Protein AF-0000000066118613 (afdb_homodimer)

Nearest PDB structures (foldseek):
  3bcx-assembly1_A  TM=9.958E-01  e=2.492E-79  Yersinia pseudotuberculosis
  3bcx-assembly1_B  TM=9.980E-01  e=2.340E-78  Yersinia pseudotuberculosis
  3bb8-assembly1_B  TM=9.971E-01  e=2.949E-77  unclassified
  7b0m-assembly1_AAA-2  TM=9.456E-01  e=5.655E-35  uncultured bacterium
  5w70-assembly1_B  TM=7.829E-01  e=2.861E-27  Streptomyces ribosidificus

Foldseek 3Di:
DDPVVVLVVVLVVLQVVQCVPVPDDDDDFLPDFFAQFFFDDGSQLSSLLVVLVSVVPFFADDLLVLLQCLLCVLQVAHGKDKFQWLLVQLLLLLQLQQACVVPPLHQAAAAEEEEAQLAACSQCVSCLVRNHFYEHAAADPPQRFGPLVQRLVRDDPRYAAYTYENFQQFDDPLVSVLVSCVVNVHAYEYEDQNHAPKDFLRHRPQASGAKYKYGADGRHLHHLNGMMMMGGNDPVSSQSSVCQQCQQQNDPDDPPDACPVVCQQQDDDDPDDRGHGSRPDGRDNHDHTGGTSSSSSSSSSRSVCSVVFLVQLLVLQVLLVVLQPLVVVFKRWHDHDPRMDGSGSWTKIFTDPVLVDWQVVLQVLCVSSSFHKAQRHQLGNCPDPVNVPGHYHYDDDHVVSNSSSTGMITGHRGNVDDVVSSVSVSVSSCVVSVNPD/DDPVVVLVVVLVVLQVVQCVPVPDDDDDFLPDFFAQFFADDGSQLSSLLVVLVSVVPFFADDLLVLLQCLLCVLQVADGKDKFQWLLVQLLLLLQLQQACVVPPLHQAAAAEEEEAQLAACSQCVSCLVRNHFYEHAAADPPQRFGPLVQRLVRDDPRYAAYGYENFQQFRDPLVSVLVSCVVNVHFYEYEDQNHAPKDFLRHRPQASGAKYKYGADGRHLHHLNGMMMMGGNDPVSSQSSVCQQCQQQNDPDDPPDACPVVCQQQDDDDPDDRGHGSRPDGRDNHDHTGGTSSSSSSSSSRSVCSVVFLVQLLVLQVLLVVLQPLVVVFKRWHDHDPRMDGSGSWTKIFTDPVLPDWQVVLQVLCVSSSFHKAQRHQLGNCPDPVNVPGHYHYDDDRVVSNSSSTTMITGHRGNVDDVVSSVSVSVSSCVVSVNPD

Radius of gyration: 27.67 Å; Cα contacts (8 Å, |Δi|>4): 2053; chains: 2; bounding box: 68×100×60 Å

Solvent-accessible surface area (backbone atoms only — not comparable to full-atom values): 43229 Å² total; per-residue (Å²): 133,52,58,67,56,44,51,52,52,43,43,52,49,42,35,54,32,32,61,62,72,62,52,84,74,84,86,41,91,78,72,42,73,40,60,32,55,48,70,85,79,55,33,60,28,36,31,36,22,33,52,39,31,69,64,67,68,43,34,65,42,73,39,31,54,51,29,34,52,51,50,16,62,73,60,69,37,84,39,50,44,70,19,35,12,35,39,42,12,35,33,42,57,55,56,39,43,43,35,72,90,54,56,89,71,26,52,50,70,65,28,25,32,40,32,51,37,58,30,48,60,41,70,54,38,40,38,54,58,58,46,25,26,45,30,31,38,32,42,33,84,51,44,58,17,63,36,59,88,55,50,69,79,60,59,54,95,47,46,46,30,36,46,47,58,23,39,48,4,24,47,45,57,55,70,58,49,48,51,52,27,62,73,64,67,29,48,32,35,28,35,24,39,37,17,64,78,11,24,47,78,85,36,42,65,42,66,82,40,61,32,15,25,26,28,14,34,42,61,31,78,40,34,27,24,43,13,18,24,32,31,27,78,44,69,68,57,48,53,43,33,50,17,34,36,52,53,2,25,61,52,82,46,53,92,95,47,82,55,73,77,71,43,39,54,72,44,65,55,61,71,40,58,77,38,42,53,32,84,48,34,33,56,37,90,27,39,46,39,56,46,32,16,40,32,24,18,22,32,38,43,34,58,76,41,39,66,61,40,34,52,40,12,39,51,42,44,52,50,49,56,59,57,45,53,84,44,48,85,35,37,45,66,61,46,75,32,88,65,40,51,46,17,41,45,42,48,52,37,32,53,34,80,84,51,78,64,56,47,68,59,53,51,50,55,35,44,76,51,34,35,40,68,42,64,52,54,39,16,33,39,79,30,29,44,45,35,76,80,57,72,64,48,72,48,84,64,51,63,50,22,51,44,37,49,62,29,31,33,27,32,46,28,38,63,83,62,51,70,68,55,51,49,51,52,41,51,51,54,32,46,74,72,66,65,67,122,131,54,57,67,56,43,51,54,50,44,41,53,50,41,36,54,34,32,60,61,71,63,52,85,74,84,86,39,88,76,72,43,72,42,60,30,54,49,71,85,80,53,35,60,27,37,32,35,21,32,51,38,30,69,64,67,69,41,36,66,44,72,39,30,55,51,30,33,52,52,50,17,61,74,58,70,39,84,39,50,43,70,20,34,11,34,38,41,11,35,33,42,57,55,55,39,44,42,36,73,89,53,56,88,71,27,53,49,68,66,30,25,31,41,32,53,38,57,32,48,62,41,71,55,37,38,38,55,58,58,45,24,24,44,29,30,38,33,40,33,83,50,44,58,17,63,35,61,89,55,51,69,81,61,58,56,94,48,45,45,29,37,46,46,59,23,38,49,4,22,47,45,57,55,71,57,47,47,51,53,27,62,73,66,68,30,48,33,35,28,36,24,38,36,17,62,78,11,23,46,77,84,37,42,64,40,67,83,41,60,32,15,26,28,28,13,32,42,62,31,80,41,33,29,24,43,13,18,23,32,32,27,77,43,69,67,57,49,53,44,35,49,17,34,37,53,52,1,26,61,52,80,46,53,91,94,48,81,55,73,77,72,44,40,55,72,44,62,54,60,70,40,56,78,39,41,53,31,83,49,33,34,56,35,91,28,39,47,38,56,47,33,15,40,33,24,18,22,32,41,42,35,56,76,42,40,67,61,39,32,53,39,13,39,50,42,45,52,50,49,55,62,58,44,55,82,44,49,85,34,36,45,66,61,46,74,34,85,65,39,50,46,16,41,45,42,48,53,39,31,54,33,82,86,49,79,64,56,47,67,58,54,53,51,54,35,44,74,51,33,34,39,67,42,66,53,52,40,16,33,40,78,31,28,43,46,35,75,81,55,71,65,45,73,47,84,64,50,62,49,22,52,44,38,50,61,30,31,33,26,32,46,28,38,63,82,62,50,69,67,54,51,49,50,52,41,52,51,54,31,46,74,73,66,66,66,123

Sequence (874 aa):
MTANNLREQISQLVAQYANEALSPKPFVAGTSVVPPSGKVIGAKELQLMVEASLDGWLTTGRFNDAFEKKLGEFIGVPHVLTTTSGSSANLLALTALTSPKLGERALKPGDEVITVAAGFPTTVNPAIQNGLIPVFVDVDIPTYNIDASLIEAAVTEKSKAIMIAHTLGNAFNLSEVRRIADKYNLWLIEDCCDALGTTYEGQMVGTFGDIGTVSFYPAHHITMGEGGAVFTKSGELKKIIESFRDWGRDCYCAPGCDNTCGKRFGQQLGSLPQGYDHKYTYSHLGYNLKITDMQAACGLAQLERVEEFVEQRKANFSYLKQGLQSCTEFLELPEATEKSDPSWFGFPITLKETSGVNRVELVKFLDEAKIGTRLLFAGNLIRQPYFANVKYRVVGELTNTDRIMNQTFWIGIYPGLTTEHLDYVVSKFEEFFGLNFMTANNLREQISQLVAQYANEALSPKPFVAGTSVVPPSGKVIGAKELQLMVEASLDGWLTTGRFNDAFEKKLGEFIGVPHVLTTTSGSSANLLALTALTSPKLGERALKPGDEVITVAAGFPTTVNPAIQNGLIPVFVDVDIPTYNIDASLIEAAVTEKSKAIMIAHTLGNAFNLSEVRRIADKYNLWLIEDCCDALGTTYEGQMVGTFGDIGTVSFYPAHHITMGEGGAVFTKSGELKKIIESFRDWGRDCYCAPGCDNTCGKRFGQQLGSLPQGYDHKYTYSHLGYNLKITDMQAACGLAQLERVEEFVEQRKANFSYLKQGLQSCTEFLELPEATEKSDPSWFGFPITLKETSGVNRVELVKFLDEAKIGTRLLFAGNLIRQPYFANVKYRVVGELTNTDRIMNQTFWIGIYPGLTTEHLDYVVSKFEEFFGLNF

pLDDT: mean 95.15, std 8.54, range [52.12, 98.94]

InterPro domains:
  IPR000653 DegT/DnrJ/EryC1/StrS aminotransferase [PF01041] (42-429)
  IPR000653 DegT/DnrJ/EryC1/StrS aminotransferase [PIRSF000390] (18-434)
  IPR000653 DegT/DnrJ/EryC1/StrS aminotransferase [PTHR30244] (34-433)
  IPR000653 DegT/DnrJ/EryC1/StrS aminotransferase [cd00616] (45-430)
  IPR015421 Pyridoxal phosphate-dependent transferase, major domain [G3DSA:3.40.640.10] (2-305)
  IPR015422 Pyridoxal phosphate-dependent transferase, small domain [G3DSA:3.90.1150.10] (306-437)
  IPR015424 Pyridoxal phosphate-dependent transferase [SSF53383] (37-433)

Structure (mmCIF, N/CA/C/O backbone):
data_AF-0000000066118613-model_v1
#
loop_
_entity.id
_entity.type
_entity.pdbx_description
1 polymer 'Lipopolysaccharide biosynthesis protein RfbH'
#
loop_
_atom_site.group_PDB
_atom_site.id
_atom_site.type_symbol
_atom_site.label_atom_id
_atom_site.label_alt_id
_atom_site.label_comp_id
_atom_site.label_asym_id
_atom_site.label_entity_id
_atom_site.label_seq_id
_atom_site.pdbx_PDB_ins_code
_atom_site.Cartn_x
_atom_site.Cartn_y
_atom_site.Cartn_z
_atom_site.occupancy
_atom_site.B_iso_or_equiv
_atom_site.auth_seq_id
_atom_site.auth_comp_id
_atom_site.auth_asym_id
_atom_site.auth_atom_id
_atom_site.pdbx_PDB_model_num
ATOM 1 N N . MET A 1 1 ? 36.312 17.312 -1.727 1 73.75 1 MET A N 1
ATOM 2 C CA . MET A 1 1 ? 35.719 16.484 -2.781 1 73.75 1 MET A CA 1
ATOM 3 C C . MET A 1 1 ? 34.281 16.891 -3.039 1 73.75 1 MET A C 1
ATOM 5 O O . MET A 1 1 ? 33.531 17.219 -2.104 1 73.75 1 MET A O 1
ATOM 9 N N . THR A 1 2 ? 33.969 16.922 -4.348 1 85.06 2 THR A N 1
ATOM 10 C CA . THR A 1 2 ? 32.625 17.344 -4.711 1 85.06 2 THR A CA 1
ATOM 11 C C . THR A 1 2 ? 31.609 16.234 -4.449 1 85.06 2 THR A C 1
ATOM 13 O O . THR A 1 2 ? 31.984 15.07 -4.293 1 85.06 2 THR A O 1
ATOM 16 N N . ALA A 1 3 ? 30.422 16.578 -4.254 1 85.88 3 ALA A N 1
ATOM 17 C CA . ALA A 1 3 ? 29.328 15.625 -4.039 1 85.88 3 ALA A CA 1
ATOM 18 C C . ALA A 1 3 ? 29.312 14.555 -5.133 1 85.88 3 ALA A C 1
ATOM 20 O O . ALA A 1 3 ? 29.094 13.375 -4.855 1 85.88 3 ALA A O 1
ATOM 21 N N . ASN A 1 4 ? 29.609 14.922 -6.305 1 87.56 4 ASN A N 1
ATOM 22 C CA . ASN A 1 4 ? 29.594 13.984 -7.422 1 87.56 4 ASN A CA 1
ATOM 23 C C . ASN A 1 4 ? 30.734 12.977 -7.32 1 87.56 4 ASN A C 1
ATOM 25 O O . ASN A 1 4 ? 30.562 11.805 -7.652 1 87.56 4 ASN A O 1
ATOM 29 N N . ASN A 1 5 ? 31.859 13.484 -6.938 1 91.06 5 ASN A N 1
ATOM 30 C CA . ASN A 1 5 ? 33 12.594 -6.746 1 91.06 5 ASN A CA 1
ATOM 31 C C . ASN A 1 5 ? 32.75 11.578 -5.633 1 91.06 5 ASN A C 1
ATOM 33 O O . ASN A 1 5 ? 33.125 10.422 -5.742 1 91.06 5 ASN A O 1
ATOM 37 N N . LEU A 1 6 ? 32.125 12.062 -4.645 1 94.44 6 LEU A N 1
ATOM 38 C CA . LEU A 1 6 ? 31.812 11.18 -3.527 1 94.44 6 LEU A CA 1
ATOM 39 C C . LEU A 1 6 ? 30.828 10.102 -3.947 1 94.44 6 LEU A C 1
ATOM 41 O O . LEU A 1 6 ? 30.969 8.938 -3.572 1 94.44 6 LEU A O 1
ATOM 45 N N . ARG A 1 7 ? 29.828 10.445 -4.719 1 95.81 7 ARG A N 1
ATOM 46 C CA . ARG A 1 7 ? 28.859 9.484 -5.219 1 95.81 7 ARG A CA 1
ATOM 47 C C . ARG A 1 7 ? 29.547 8.383 -6.023 1 95.81 7 ARG A C 1
ATOM 49 O O . ARG A 1 7 ? 29.188 7.207 -5.898 1 95.81 7 ARG A O 1
ATOM 56 N N . GLU A 1 8 ? 30.438 8.766 -6.84 1 96.25 8 GLU A N 1
ATOM 57 C CA . GLU A 1 8 ? 31.156 7.801 -7.672 1 96.25 8 GLU A CA 1
ATOM 58 C C . GLU A 1 8 ? 32 6.852 -6.824 1 96.25 8 GLU A C 1
ATOM 60 O O . GLU A 1 8 ? 32.062 5.652 -7.098 1 96.25 8 GLU A O 1
ATOM 65 N N . GLN A 1 9 ? 32.656 7.414 -5.848 1 96.94 9 GLN A N 1
ATOM 66 C CA . GLN A 1 9 ? 33.469 6.598 -4.949 1 96.94 9 GLN A CA 1
ATOM 67 C C . GLN A 1 9 ? 32.594 5.609 -4.176 1 96.94 9 GLN A C 1
ATOM 69 O O . GLN A 1 9 ? 32.969 4.445 -4.016 1 96.94 9 GLN A O 1
ATOM 74 N N . ILE A 1 10 ? 31.5 6.094 -3.697 1 98.06 10 ILE A N 1
ATOM 75 C CA . ILE A 1 10 ? 30.578 5.238 -2.967 1 98.06 10 ILE A CA 1
ATOM 76 C C . ILE A 1 10 ? 30.094 4.109 -3.873 1 98.06 10 ILE A C 1
ATOM 78 O O . ILE A 1 10 ? 30.094 2.941 -3.471 1 98.06 10 ILE A O 1
ATOM 82 N N . SER A 1 11 ? 29.719 4.461 -5.039 1 98.25 11 SER A N 1
ATOM 83 C CA . SER A 1 11 ? 29.234 3.469 -5.988 1 98.25 11 SER A CA 1
ATOM 84 C C . SER A 1 11 ? 30.266 2.381 -6.242 1 98.25 11 SER A C 1
ATOM 86 O O . SER A 1 11 ? 29.922 1.199 -6.328 1 98.25 11 SER A O 1
ATOM 88 N N . GLN A 1 12 ? 31.516 2.75 -6.387 1 97.69 12 GLN A N 1
ATOM 89 C CA . GLN A 1 12 ? 32.594 1.791 -6.621 1 97.69 12 GLN A CA 1
ATOM 90 C C . GLN A 1 12 ? 32.781 0.864 -5.426 1 97.69 12 GLN A C 1
ATOM 92 O O . GLN A 1 12 ? 32.969 -0.341 -5.59 1 97.69 12 GLN A O 1
ATOM 97 N N . LEU A 1 13 ? 32.75 1.434 -4.273 1 98 13 LEU A N 1
ATOM 98 C CA . LEU A 1 13 ? 32.875 0.632 -3.062 1 98 13 LEU A CA 1
ATOM 99 C C . LEU A 1 13 ? 31.703 -0.314 -2.9 1 98 13 LEU A C 1
ATOM 101 O O . LEU A 1 13 ? 31.859 -1.436 -2.41 1 98 13 LEU A O 1
ATOM 105 N N . VAL A 1 14 ? 30.516 0.127 -3.26 1 98.44 14 VAL A N 1
ATOM 106 C CA . VAL A 1 14 ? 29.328 -0.708 -3.201 1 98.44 14 VAL A CA 1
ATOM 107 C C . VAL A 1 14 ? 29.5 -1.915 -4.121 1 98.44 14 VAL A C 1
ATOM 109 O O . VAL A 1 14 ? 29.125 -3.035 -3.76 1 98.44 14 VAL A O 1
ATOM 112 N N . ALA A 1 15 ? 29.969 -1.668 -5.316 1 97.88 15 ALA A N 1
ATOM 113 C CA . ALA A 1 15 ? 30.219 -2.768 -6.246 1 97.88 15 ALA A CA 1
ATOM 114 C C . ALA A 1 15 ? 31.172 -3.785 -5.652 1 97.88 15 ALA A C 1
ATOM 116 O O . ALA A 1 15 ? 30.969 -4.996 -5.781 1 97.88 15 ALA A O 1
ATOM 117 N N . GLN A 1 16 ? 32.25 -3.307 -5.055 1 97.12 16 GLN A N 1
ATOM 118 C CA . GLN A 1 16 ? 33.219 -4.188 -4.406 1 97.12 16 GLN A CA 1
ATOM 119 C C . GLN A 1 16 ? 32.562 -4.988 -3.285 1 97.12 16 GLN A C 1
ATOM 121 O O . GLN A 1 16 ? 32.781 -6.195 -3.16 1 97.12 16 GLN A O 1
ATOM 126 N N . TYR A 1 17 ? 31.797 -4.297 -2.525 1 97.44 17 TYR A N 1
ATOM 127 C CA . TYR A 1 17 ? 31.094 -4.953 -1.436 1 97.44 17 TYR A CA 1
ATOM 128 C C . TYR A 1 17 ? 30.172 -6.051 -1.966 1 97.44 17 TYR A C 1
ATOM 130 O O . TYR A 1 17 ? 30.172 -7.168 -1.446 1 97.44 17 TYR A O 1
ATOM 138 N N . ALA A 1 18 ? 29.375 -5.719 -2.953 1 96.69 18 ALA A N 1
ATOM 139 C CA . ALA A 1 18 ? 28.422 -6.66 -3.525 1 96.69 18 ALA A CA 1
ATOM 140 C C . ALA A 1 18 ? 29.125 -7.91 -4.047 1 96.69 18 ALA A C 1
ATOM 142 O O . ALA A 1 18 ? 28.641 -9.031 -3.838 1 96.69 18 ALA A O 1
ATOM 143 N N . ASN A 1 19 ? 30.188 -7.73 -4.742 1 94.31 19 ASN A N 1
ATOM 144 C CA . ASN A 1 19 ? 30.922 -8.844 -5.324 1 94.31 19 ASN A CA 1
ATOM 145 C C . ASN A 1 19 ? 31.453 -9.781 -4.246 1 94.31 19 ASN A C 1
ATOM 147 O O . ASN A 1 19 ? 31.578 -10.992 -4.465 1 94.31 19 ASN A O 1
ATOM 151 N N . GLU A 1 20 ? 31.719 -9.219 -3.107 1 92.25 20 GLU A N 1
ATOM 152 C CA . GLU A 1 20 ? 32.188 -10.023 -1.986 1 92.25 20 GLU A CA 1
ATOM 153 C C . GLU A 1 20 ? 31.047 -10.672 -1.23 1 92.25 20 GLU A C 1
ATOM 155 O O . GLU A 1 20 ? 31.031 -11.883 -1.015 1 92.25 20 GLU A O 1
ATOM 160 N N . ALA A 1 21 ? 30.078 -9.891 -0.923 1 92 21 ALA A N 1
ATOM 161 C CA . ALA A 1 21 ? 29 -10.305 -0.031 1 92 21 ALA A CA 1
ATOM 162 C C . ALA A 1 21 ? 28.031 -11.234 -0.748 1 92 21 ALA A C 1
ATOM 164 O O . ALA A 1 21 ? 27.422 -12.109 -0.125 1 92 21 ALA A O 1
ATOM 165 N N . LEU A 1 22 ? 27.859 -11.109 -2.07 1 90.75 22 LEU A N 1
ATOM 166 C CA . LEU A 1 22 ? 26.828 -11.844 -2.803 1 90.75 22 LEU A CA 1
ATOM 167 C C . LEU A 1 22 ? 27.438 -12.938 -3.666 1 90.75 22 LEU A C 1
ATOM 169 O O . LEU A 1 22 ? 26.781 -13.469 -4.559 1 90.75 22 LEU A O 1
ATOM 173 N N . SER A 1 23 ? 28.625 -13.227 -3.406 1 87.94 23 SER A N 1
ATOM 174 C CA . SER A 1 23 ? 29.266 -14.305 -4.141 1 87.94 23 SER A CA 1
ATOM 175 C C . SER A 1 23 ? 28.531 -15.625 -3.938 1 87.94 23 SER A C 1
ATOM 177 O O . SER A 1 23 ? 28.203 -15.984 -2.809 1 87.94 23 SER A O 1
ATOM 179 N N . PRO A 1 24 ? 28.234 -16.359 -5.059 1 85.5 24 PRO A N 1
ATOM 180 C CA . PRO A 1 24 ? 27.5 -17.609 -4.934 1 85.5 24 PRO A CA 1
ATOM 181 C C . PRO A 1 24 ? 28.281 -18.672 -4.145 1 85.5 24 PRO A C 1
ATOM 183 O O . PRO A 1 24 ? 29.5 -18.75 -4.254 1 85.5 24 PRO A O 1
ATOM 186 N N . LYS A 1 25 ? 27.609 -19.484 -3.379 1 85.69 25 LYS A N 1
ATOM 187 C CA . LYS A 1 25 ? 28.156 -20.656 -2.676 1 85.69 25 LYS A CA 1
ATOM 188 C C . LYS A 1 25 ? 27.891 -21.938 -3.457 1 85.69 25 LYS A C 1
ATOM 190 O O . LYS A 1 25 ? 26.828 -22.094 -4.066 1 85.69 25 LYS A O 1
ATOM 195 N N . PRO A 1 26 ? 28.797 -22.797 -3.367 1 92 26 PRO A N 1
ATOM 196 C CA . PRO A 1 26 ? 28.594 -24.047 -4.09 1 92 26 PRO A CA 1
ATOM 197 C C . PRO A 1 26 ? 27.438 -24.875 -3.52 1 92 26 PRO A C 1
ATOM 199 O O . PRO A 1 26 ? 27.25 -24.906 -2.301 1 92 26 PRO A O 1
ATOM 202 N N . PHE A 1 27 ? 26.781 -25.609 -4.469 1 96.19 27 PHE A N 1
ATOM 203 C CA . PHE A 1 27 ? 25.672 -26.469 -4.062 1 96.19 27 PHE A CA 1
ATOM 204 C C . PHE A 1 27 ? 26.203 -27.797 -3.531 1 96.19 27 PHE A C 1
ATOM 206 O O . PHE A 1 27 ? 27.062 -28.422 -4.156 1 96.19 27 PHE A O 1
ATOM 213 N N . VAL A 1 28 ? 25.75 -28.172 -2.312 1 96.12 28 VAL A N 1
ATOM 214 C CA . VAL A 1 28 ? 26.078 -29.469 -1.722 1 96.12 28 VAL A CA 1
ATOM 215 C C . VAL A 1 28 ? 24.781 -30.25 -1.483 1 96.12 28 VAL A C 1
ATOM 217 O O . VAL A 1 28 ? 23.984 -29.891 -0.617 1 96.12 28 VAL A O 1
ATOM 220 N N . ALA A 1 29 ? 24.703 -31.359 -2.217 1 94 29 ALA A N 1
ATOM 221 C CA . ALA A 1 29 ? 23.5 -32.188 -2.139 1 94 29 ALA A CA 1
ATOM 222 C C . ALA A 1 29 ? 23.234 -32.625 -0.706 1 94 29 ALA A C 1
ATOM 224 O O . ALA A 1 29 ? 24.156 -33.062 -0.005 1 94 29 ALA A O 1
ATOM 225 N N . GLY A 1 30 ? 22.031 -32.469 -0.271 1 92.25 30 GLY A N 1
ATOM 226 C CA . GLY A 1 30 ? 21.625 -32.906 1.054 1 92.25 30 GLY A CA 1
ATOM 227 C C . GLY A 1 30 ? 21.906 -31.891 2.137 1 92.25 30 GLY A C 1
ATOM 228 O O . GLY A 1 30 ? 21.359 -31.984 3.24 1 92.25 30 GLY A O 1
ATOM 229 N N . THR A 1 31 ? 22.719 -30.938 1.833 1 93.62 31 THR A N 1
ATOM 230 C CA . THR A 1 31 ? 23.062 -29.906 2.814 1 93.62 31 THR A CA 1
ATOM 231 C C . THR A 1 31 ? 22.547 -28.547 2.379 1 93.62 31 THR A C 1
ATOM 233 O O . THR A 1 31 ? 21.969 -27.812 3.178 1 93.62 31 THR A O 1
ATOM 236 N N . SER A 1 32 ? 22.75 -28.266 1.171 1 96 32 SER A N 1
ATOM 237 C CA . SER A 1 32 ? 22.281 -27 0.631 1 96 32 SER A CA 1
ATOM 238 C C . SER A 1 32 ? 20.766 -27.031 0.402 1 96 32 SER A C 1
ATOM 240 O O . SER A 1 32 ? 20.219 -28.062 0.011 1 96 32 SER A O 1
ATOM 242 N N . VAL A 1 33 ? 20.188 -25.938 0.647 1 95.56 33 VAL A N 1
ATOM 243 C CA . VAL A 1 33 ? 18.75 -25.812 0.406 1 95.56 33 VAL A CA 1
ATOM 244 C C . VAL A 1 33 ? 18.5 -25.547 -1.077 1 95.56 33 VAL A C 1
ATOM 246 O O . VAL A 1 33 ? 19.25 -24.828 -1.729 1 95.56 33 VAL A O 1
ATOM 249 N N . VAL A 1 34 ? 17.469 -26.172 -1.648 1 97.81 34 VAL A N 1
ATOM 250 C CA . VAL A 1 34 ? 16.938 -25.859 -2.967 1 97.81 34 VAL A CA 1
ATOM 251 C C . VAL A 1 34 ? 15.625 -25.078 -2.814 1 97.81 34 VAL A C 1
ATOM 253 O O . VAL A 1 34 ? 14.547 -25.672 -2.736 1 97.81 34 VAL A O 1
ATOM 256 N N . PRO A 1 35 ? 15.711 -23.75 -2.859 1 96.44 35 PRO A N 1
ATOM 257 C CA . PRO A 1 35 ? 14.508 -22.953 -2.613 1 96.44 35 PRO A CA 1
ATOM 258 C C . PRO A 1 35 ? 13.508 -23.031 -3.764 1 96.44 35 PRO A C 1
ATOM 260 O O . PRO A 1 35 ? 13.906 -23.047 -4.93 1 96.44 35 PRO A O 1
ATOM 263 N N . PRO A 1 36 ? 12.234 -22.984 -3.455 1 96.44 36 PRO A N 1
ATOM 264 C CA . PRO A 1 36 ? 11.227 -22.969 -4.516 1 96.44 36 PRO A CA 1
ATOM 265 C C . PRO A 1 36 ? 11.203 -21.656 -5.285 1 96.44 36 PRO A C 1
ATOM 267 O O . PRO A 1 36 ? 10.719 -21.609 -6.422 1 96.44 36 PRO A O 1
ATOM 270 N N . SER A 1 37 ? 11.586 -20.578 -4.629 1 96.19 37 SER A N 1
ATOM 271 C CA . SER A 1 37 ? 11.664 -19.25 -5.203 1 96.19 37 SER A CA 1
ATOM 272 C C . SER A 1 37 ? 12.75 -18.422 -4.531 1 96.19 37 SER A C 1
ATOM 274 O O . SER A 1 37 ? 13.297 -18.812 -3.502 1 96.19 37 SER A O 1
ATOM 276 N N . GLY A 1 38 ? 13.023 -17.297 -5.141 1 94.75 38 GLY A N 1
ATOM 277 C CA . GLY A 1 38 ? 14.039 -16.422 -4.582 1 94.75 38 GLY A CA 1
ATOM 278 C C . GLY A 1 38 ? 14.383 -15.25 -5.492 1 94.75 38 GLY A C 1
ATOM 279 O O . GLY A 1 38 ? 13.906 -15.188 -6.629 1 94.75 38 GLY A O 1
ATOM 280 N N . LYS A 1 39 ? 15.164 -14.367 -4.922 1 94.62 39 LYS A N 1
ATOM 281 C CA . LYS A 1 39 ? 15.602 -13.211 -5.695 1 94.62 39 LYS A CA 1
ATOM 282 C C . LYS A 1 39 ? 17.062 -13.359 -6.133 1 94.62 39 LYS A C 1
ATOM 284 O O . LYS A 1 39 ? 17.875 -13.969 -5.426 1 94.62 39 LYS A O 1
ATOM 289 N N . VAL A 1 40 ? 17.375 -12.883 -7.242 1 96.38 40 VAL A N 1
ATOM 290 C CA . VAL A 1 40 ? 18.734 -12.797 -7.766 1 96.38 40 VAL A CA 1
ATOM 291 C C . VAL A 1 40 ? 19.156 -11.328 -7.891 1 96.38 40 VAL A C 1
ATOM 293 O O . VAL A 1 40 ? 18.688 -10.625 -8.789 1 96.38 40 VAL A O 1
ATOM 296 N N . ILE A 1 41 ? 19.984 -10.859 -7.016 1 96.81 41 ILE A N 1
ATOM 297 C CA . ILE A 1 41 ? 20.438 -9.477 -7.039 1 96.81 41 ILE A CA 1
ATOM 298 C C . ILE A 1 41 ? 21.969 -9.438 -7.074 1 96.81 41 ILE A C 1
ATOM 300 O O . ILE A 1 41 ? 22.625 -10.422 -6.719 1 96.81 41 ILE A O 1
ATOM 304 N N . GLY A 1 42 ? 22.547 -8.359 -7.566 1 96.62 42 GLY A N 1
ATOM 305 C CA . GLY A 1 42 ? 23.984 -8.164 -7.656 1 96.62 42 GLY A CA 1
ATOM 306 C C . GLY A 1 42 ? 24.406 -6.73 -7.402 1 96.62 42 GLY A C 1
ATOM 307 O O . GLY A 1 42 ? 23.734 -6 -6.668 1 96.62 42 GLY A O 1
ATOM 308 N N . ALA A 1 43 ? 25.516 -6.414 -7.938 1 97.81 43 ALA A N 1
ATOM 309 C CA . ALA A 1 43 ? 26.141 -5.113 -7.688 1 97.81 43 ALA A CA 1
ATOM 310 C C . ALA A 1 43 ? 25.25 -3.977 -8.188 1 97.81 43 ALA A C 1
ATOM 312 O O . ALA A 1 43 ? 25.094 -2.957 -7.512 1 97.81 43 ALA A O 1
ATOM 313 N N . LYS A 1 44 ? 24.688 -4.137 -9.305 1 98.31 44 LYS A N 1
ATOM 314 C CA . LYS A 1 44 ? 23.938 -3.055 -9.93 1 98.31 44 LYS A CA 1
ATOM 315 C C . LYS A 1 44 ? 22.719 -2.68 -9.086 1 98.31 44 LYS A C 1
ATOM 317 O O . LYS A 1 44 ? 22.406 -1.498 -8.93 1 98.31 44 LYS A O 1
ATOM 322 N N . GLU A 1 45 ? 21.938 -3.67 -8.617 1 98.56 45 GLU A N 1
ATOM 323 C CA . GLU A 1 45 ? 20.797 -3.379 -7.742 1 98.56 45 GLU A CA 1
ATOM 324 C C . GLU A 1 45 ? 21.234 -2.582 -6.516 1 98.56 45 GLU A C 1
ATOM 326 O O . GLU A 1 45 ? 20.625 -1.577 -6.168 1 98.56 45 GLU A O 1
ATOM 331 N N . LEU A 1 46 ? 22.297 -3.047 -5.855 1 98.62 46 LEU A N 1
ATOM 332 C CA . LEU A 1 46 ? 22.766 -2.354 -4.664 1 98.62 46 LEU A CA 1
ATOM 333 C C . LEU A 1 46 ? 23.219 -0.937 -5.004 1 98.62 46 LEU A C 1
ATOM 335 O O . LEU A 1 46 ? 22.938 0.007 -4.266 1 98.62 46 LEU A O 1
ATOM 339 N N . GLN A 1 47 ? 23.922 -0.79 -6.102 1 98.75 47 GLN A N 1
ATOM 340 C CA . GLN A 1 47 ? 24.406 0.523 -6.52 1 98.75 47 GLN A CA 1
ATOM 341 C C . GLN A 1 47 ? 23.25 1.489 -6.746 1 98.75 47 GLN A C 1
ATOM 343 O O . GLN A 1 47 ? 23.281 2.629 -6.277 1 98.75 47 GLN A O 1
ATOM 348 N N . LEU A 1 48 ? 22.234 1.066 -7.457 1 98.75 48 LEU A N 1
ATOM 349 C CA . LEU A 1 48 ? 21.125 1.96 -7.773 1 98.75 48 LEU A CA 1
ATOM 350 C C . LEU A 1 48 ? 20.312 2.281 -6.523 1 98.75 48 LEU A C 1
ATOM 352 O O . LEU A 1 48 ? 19.828 3.404 -6.363 1 98.75 48 LEU A O 1
ATOM 356 N N . MET A 1 49 ? 20.125 1.293 -5.66 1 98.75 49 MET A N 1
ATOM 357 C CA . MET A 1 49 ? 19.422 1.564 -4.406 1 98.75 49 MET A CA 1
ATOM 358 C C . MET A 1 49 ? 20.188 2.576 -3.562 1 98.75 49 MET A C 1
ATOM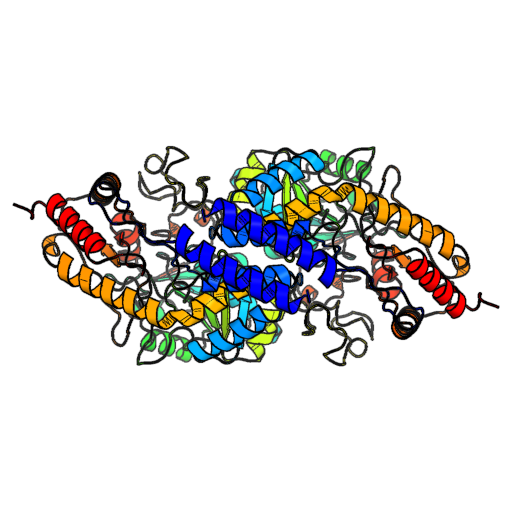 360 O O . MET A 1 49 ? 19.594 3.475 -2.969 1 98.75 49 MET A O 1
ATOM 364 N N . VAL A 1 50 ? 21.484 2.395 -3.49 1 98.75 50 VAL A N 1
ATOM 365 C CA . VAL A 1 50 ? 22.328 3.33 -2.744 1 98.75 50 VAL A CA 1
ATOM 366 C C . VAL A 1 50 ? 22.25 4.715 -3.383 1 98.75 50 VAL A C 1
ATOM 368 O O . VAL A 1 50 ? 22.141 5.723 -2.682 1 98.75 50 VAL A O 1
ATOM 371 N N . GLU A 1 51 ? 22.328 4.762 -4.66 1 98.56 51 GLU A N 1
ATOM 372 C CA . GLU A 1 51 ? 22.219 6.035 -5.367 1 98.56 51 GLU A CA 1
ATOM 373 C C . GLU A 1 51 ? 20.891 6.727 -5.039 1 98.56 51 GLU A C 1
ATOM 375 O O . GLU A 1 51 ? 20.859 7.938 -4.801 1 98.56 51 GLU A O 1
ATOM 380 N N . ALA A 1 52 ? 19.812 5.984 -5.09 1 98.5 52 ALA A N 1
ATOM 381 C CA . ALA A 1 52 ? 18.5 6.539 -4.746 1 98.5 52 ALA A CA 1
ATOM 382 C C . ALA A 1 52 ? 18.484 7.043 -3.305 1 98.5 52 ALA A C 1
ATOM 384 O O . ALA A 1 52 ? 17.859 8.062 -3.008 1 98.5 52 ALA A O 1
ATOM 385 N N . SER A 1 53 ? 19.125 6.273 -2.402 1 98.31 53 SER A N 1
ATOM 386 C CA . SER A 1 53 ? 19.219 6.691 -1.007 1 98.31 53 SER A CA 1
ATOM 387 C C . SER A 1 53 ? 19.953 8.031 -0.881 1 98.31 53 SER A C 1
ATOM 389 O O . SER A 1 53 ? 19.531 8.898 -0.118 1 98.31 53 SER A O 1
ATOM 391 N N . LEU A 1 54 ? 21 8.195 -1.622 1 98.25 54 LEU A N 1
ATOM 392 C CA . LEU A 1 54 ? 21.812 9.398 -1.562 1 98.25 54 LEU A CA 1
ATOM 393 C C . LEU A 1 54 ? 21.031 10.602 -2.09 1 98.25 54 LEU A C 1
ATOM 395 O O . LEU A 1 54 ? 21.281 11.734 -1.671 1 98.25 54 LEU A O 1
ATOM 399 N N . ASP A 1 55 ? 20.047 10.367 -2.973 1 96.94 55 ASP A N 1
ATOM 400 C CA . ASP A 1 55 ? 19.203 11.453 -3.459 1 96.94 55 ASP A CA 1
ATOM 401 C C . ASP A 1 55 ? 18.453 12.109 -2.311 1 96.94 55 ASP A C 1
ATOM 403 O O . ASP A 1 55 ? 18.109 13.289 -2.385 1 96.94 55 ASP A O 1
ATOM 407 N N . GLY A 1 56 ? 18.094 11.359 -1.306 1 95.56 56 GLY A N 1
ATOM 408 C CA . GLY A 1 56 ? 17.25 11.859 -0.226 1 95.56 56 GLY A CA 1
ATOM 409 C C . GLY A 1 56 ? 15.867 12.273 -0.687 1 95.56 56 GLY A C 1
ATOM 410 O O . GLY A 1 56 ? 15.172 13.023 0.008 1 95.56 56 GLY A O 1
ATOM 411 N N . TRP A 1 57 ? 15.383 12.023 -1.791 1 92.31 57 TRP A N 1
ATOM 412 C CA . TRP A 1 57 ? 14.094 12.375 -2.381 1 92.31 57 TRP A CA 1
ATOM 413 C C . TRP A 1 57 ? 12.969 11.523 -1.795 1 92.31 57 TRP A C 1
ATOM 415 O O . TRP A 1 57 ? 11.883 12.031 -1.511 1 92.31 57 TRP A O 1
ATOM 425 N N . LEU A 1 58 ? 13.094 10.273 -1.462 1 93.19 58 LEU A N 1
ATOM 426 C CA . LEU A 1 58 ? 12.391 9.234 -0.719 1 93.19 58 LEU A CA 1
ATOM 427 C C . LEU A 1 58 ? 11.125 8.805 -1.457 1 93.19 58 LEU A C 1
ATOM 429 O O . LEU A 1 58 ? 10.836 7.605 -1.548 1 93.19 58 LEU A O 1
ATOM 433 N N . THR A 1 59 ? 10.188 9.789 -2.021 1 96.12 59 THR A N 1
ATOM 434 C CA . THR A 1 59 ? 9.016 9.398 -2.803 1 96.12 59 THR A CA 1
ATOM 435 C C . THR A 1 59 ? 9.406 9.094 -4.246 1 96.12 59 THR A C 1
ATOM 437 O O . THR A 1 59 ? 10.594 9.086 -4.586 1 96.12 59 THR A O 1
ATOM 440 N N . THR A 1 60 ? 8.469 8.773 -5.09 1 96.94 60 THR A N 1
ATOM 441 C CA . THR A 1 60 ? 8.812 8.445 -6.473 1 96.94 60 THR A CA 1
ATOM 442 C C . THR A 1 60 ? 9.523 9.617 -7.145 1 96.94 60 THR A C 1
ATOM 444 O O . THR A 1 60 ? 9.172 10.781 -6.926 1 96.94 60 THR A O 1
ATOM 447 N N . GLY A 1 61 ? 10.516 9.344 -7.852 1 97.38 61 GLY A N 1
ATOM 448 C CA . GLY A 1 61 ? 11.344 10.32 -8.539 1 97.38 61 GLY A CA 1
ATOM 449 C C . GLY A 1 61 ? 11.914 9.805 -9.844 1 97.38 61 GLY A C 1
ATOM 450 O O . GLY A 1 61 ? 11.195 9.219 -10.656 1 97.38 61 GLY A O 1
ATOM 451 N N . ARG A 1 62 ? 13.148 10.109 -10.07 1 97.94 62 ARG A N 1
ATOM 452 C CA . ARG A 1 62 ? 13.766 9.836 -11.367 1 97.94 62 ARG A CA 1
ATOM 453 C C . ARG A 1 62 ? 13.836 8.336 -11.633 1 97.94 62 ARG A C 1
ATOM 455 O O . ARG A 1 62 ? 13.711 7.902 -12.781 1 97.94 62 ARG A O 1
ATOM 462 N N . PHE A 1 63 ? 14.094 7.516 -10.633 1 98.75 63 PHE A N 1
ATOM 463 C CA . PHE A 1 63 ? 14.188 6.074 -10.844 1 98.75 63 PHE A CA 1
ATOM 464 C C . PHE A 1 63 ? 12.82 5.492 -11.18 1 98.75 63 PHE A C 1
ATOM 466 O O . PHE A 1 63 ? 12.711 4.609 -12.039 1 98.75 63 PHE A O 1
ATOM 473 N N . ASN A 1 64 ? 11.781 5.965 -10.492 1 98.75 64 ASN A N 1
ATOM 474 C CA . ASN A 1 64 ? 10.438 5.504 -10.812 1 98.75 64 ASN A CA 1
ATOM 475 C C . ASN A 1 64 ? 10.039 5.871 -12.234 1 98.75 64 ASN A C 1
ATOM 477 O O . ASN A 1 64 ? 9.453 5.059 -12.953 1 98.75 64 ASN A O 1
ATOM 481 N N . ASP A 1 65 ? 10.344 7.105 -12.57 1 98.38 65 ASP A N 1
ATOM 482 C CA . ASP A 1 65 ? 10.039 7.547 -13.93 1 98.38 65 ASP A CA 1
ATOM 483 C C . ASP A 1 65 ? 10.727 6.652 -14.961 1 98.38 65 ASP A C 1
ATOM 485 O O . ASP A 1 65 ? 10.102 6.23 -15.938 1 98.38 65 ASP A O 1
ATOM 489 N N . ALA A 1 66 ? 11.969 6.387 -14.75 1 98.88 66 ALA A N 1
ATOM 490 C CA . ALA A 1 66 ? 12.734 5.539 -15.656 1 98.88 66 ALA A CA 1
ATOM 491 C C . ALA A 1 66 ? 12.188 4.117 -15.672 1 98.88 66 ALA A C 1
ATOM 493 O O . ALA A 1 66 ? 12.086 3.494 -16.734 1 98.88 66 ALA A O 1
ATOM 494 N N . PHE A 1 67 ? 11.867 3.605 -14.547 1 98.88 67 PHE A N 1
ATOM 495 C CA . PHE A 1 67 ? 11.367 2.24 -14.445 1 98.88 67 PHE A CA 1
ATOM 496 C C . PHE A 1 67 ? 10.039 2.096 -15.195 1 98.88 67 PHE A C 1
ATOM 498 O O . PHE A 1 67 ? 9.859 1.154 -15.969 1 98.88 67 PHE A O 1
ATOM 505 N N . GLU A 1 68 ? 9.047 2.998 -14.906 1 98.88 68 GLU A N 1
ATOM 506 C CA . GLU A 1 68 ? 7.754 2.939 -15.578 1 98.88 68 GLU A CA 1
ATOM 507 C C . GLU A 1 68 ? 7.914 2.975 -17.094 1 98.88 68 GLU A C 1
ATOM 509 O O . GLU A 1 68 ? 7.281 2.199 -17.812 1 98.88 68 GLU A O 1
ATOM 514 N N . LYS A 1 69 ? 8.766 3.822 -17.516 1 98.81 69 LYS A N 1
ATOM 515 C CA . LYS A 1 69 ? 9 3.941 -18.953 1 98.81 69 LYS A CA 1
ATOM 516 C C . LYS A 1 69 ? 9.57 2.646 -19.516 1 98.81 69 LYS A C 1
ATOM 518 O O . LYS A 1 69 ? 9.047 2.115 -20.5 1 98.81 69 LYS A O 1
ATOM 523 N N . LYS A 1 70 ? 10.609 2.113 -18.953 1 98.88 70 LYS A N 1
ATOM 524 C CA . LYS A 1 70 ? 11.289 0.932 -19.469 1 98.88 70 LYS A CA 1
ATOM 525 C C . LYS A 1 70 ? 10.406 -0.306 -19.359 1 98.88 70 LYS A C 1
ATOM 527 O O . LYS A 1 70 ? 10.445 -1.18 -20.234 1 98.88 70 LYS A O 1
ATOM 532 N N . LEU A 1 71 ? 9.672 -0.435 -18.297 1 98.94 71 LEU A N 1
ATOM 533 C CA . LEU A 1 71 ? 8.75 -1.555 -18.172 1 98.94 71 LEU A CA 1
ATOM 534 C C . LEU A 1 71 ? 7.695 -1.512 -19.266 1 98.94 71 LEU A C 1
ATOM 536 O O . LEU A 1 71 ? 7.344 -2.549 -19.844 1 98.94 71 LEU A O 1
ATOM 540 N N . GLY A 1 72 ? 7.129 -0.309 -19.469 1 98.88 72 GLY A N 1
ATOM 541 C CA . GLY A 1 72 ? 6.191 -0.151 -20.578 1 98.88 72 GLY A CA 1
ATOM 542 C C . GLY A 1 72 ? 6.766 -0.579 -21.906 1 98.88 72 GLY A C 1
ATOM 543 O O . GLY A 1 72 ? 6.09 -1.256 -22.688 1 98.88 72 GLY A O 1
ATOM 544 N N . GLU A 1 73 ? 8.008 -0.193 -22.172 1 98.75 73 GLU A N 1
ATOM 545 C CA . GLU A 1 73 ? 8.695 -0.586 -23.391 1 98.75 73 GLU A CA 1
ATOM 546 C C . GLU A 1 73 ? 8.859 -2.102 -23.484 1 98.75 73 GLU A C 1
ATOM 548 O O . GLU A 1 73 ? 8.641 -2.699 -24.531 1 98.75 73 GLU A O 1
ATOM 553 N N . PHE A 1 74 ? 9.227 -2.707 -22.453 1 98.75 74 PHE A N 1
ATOM 554 C CA . PHE A 1 74 ? 9.445 -4.148 -22.422 1 98.75 74 PHE A CA 1
ATOM 555 C C . PHE A 1 74 ? 8.141 -4.898 -22.688 1 98.75 74 PHE A C 1
ATOM 557 O O . PHE A 1 74 ? 8.125 -5.852 -23.469 1 98.75 74 PHE A O 1
ATOM 564 N N . ILE A 1 75 ? 7.055 -4.453 -22.031 1 98.75 75 ILE A N 1
ATOM 565 C CA . ILE A 1 75 ? 5.77 -5.141 -22.125 1 98.75 75 ILE A CA 1
ATOM 566 C C . ILE A 1 75 ? 5.098 -4.777 -23.453 1 98.75 75 ILE A C 1
ATOM 568 O O . ILE A 1 75 ? 4.395 -5.602 -24.047 1 98.75 75 ILE A O 1
ATOM 572 N N . GLY A 1 76 ? 5.297 -3.588 -23.891 1 98.31 76 GLY A N 1
ATOM 573 C CA . GLY A 1 76 ? 4.648 -3.088 -25.094 1 98.31 76 GLY A CA 1
ATOM 574 C C . GLY A 1 76 ? 3.365 -2.328 -24.812 1 98.31 76 GLY A C 1
ATOM 575 O O . GLY A 1 76 ? 2.373 -2.482 -25.516 1 98.31 76 GLY A O 1
ATOM 576 N N . VAL A 1 77 ? 3.34 -1.587 -23.75 1 98.38 77 VAL A N 1
ATOM 577 C CA . VAL A 1 77 ? 2.18 -0.782 -23.375 1 98.38 77 VAL A CA 1
ATOM 578 C C . VAL A 1 77 ? 2.617 0.655 -23.109 1 98.38 77 VAL A C 1
ATOM 580 O O . VAL A 1 77 ? 3.711 0.889 -22.594 1 98.38 77 VAL A O 1
ATOM 583 N N . PRO A 1 78 ? 1.792 1.626 -23.344 1 98.44 78 PRO A N 1
ATOM 584 C CA . PRO A 1 78 ? 2.188 3.029 -23.203 1 98.44 78 PRO A CA 1
ATOM 585 C C . PRO A 1 78 ? 2.102 3.523 -21.766 1 98.44 78 PRO A C 1
ATOM 587 O O . PRO A 1 78 ? 2.789 4.48 -21.391 1 98.44 78 PRO A O 1
ATOM 590 N N . HIS A 1 79 ? 1.214 2.945 -20.938 1 98.69 79 HIS A N 1
ATOM 591 C CA . HIS A 1 79 ? 0.974 3.502 -19.609 1 98.69 79 HIS A CA 1
ATOM 592 C C . HIS A 1 79 ? 1.254 2.473 -18.531 1 98.69 79 HIS A C 1
ATOM 594 O O . HIS A 1 79 ? 0.643 1.401 -18.5 1 98.69 79 HIS A O 1
ATOM 600 N N . VAL A 1 80 ? 2.148 2.764 -17.688 1 98.88 80 VAL A N 1
ATOM 601 C CA . VAL A 1 80 ? 2.498 1.941 -16.531 1 98.88 80 VAL A CA 1
ATOM 602 C C . VAL A 1 80 ? 2.48 2.795 -15.266 1 98.88 80 VAL A C 1
ATOM 604 O O . VAL A 1 80 ? 2.955 3.934 -15.273 1 98.88 80 VAL A O 1
ATOM 607 N N . LEU A 1 81 ? 1.856 2.334 -14.211 1 98.81 81 LEU A N 1
ATOM 608 C CA . LEU A 1 81 ? 1.874 2.955 -12.891 1 98.81 81 LEU A CA 1
ATOM 609 C C . LEU A 1 81 ? 2.363 1.97 -11.828 1 98.81 81 LEU A C 1
ATOM 611 O O . LEU A 1 81 ? 1.756 0.916 -11.633 1 98.81 81 LEU A O 1
ATOM 615 N N . THR A 1 82 ? 3.455 2.322 -11.156 1 98.88 82 THR A N 1
ATOM 616 C CA . THR A 1 82 ? 3.943 1.486 -10.07 1 98.88 82 THR A CA 1
ATOM 617 C C . THR A 1 82 ? 3.025 1.594 -8.852 1 98.88 82 THR A C 1
ATOM 619 O O . THR A 1 82 ? 2.295 2.574 -8.703 1 98.88 82 THR A O 1
ATOM 622 N N . THR A 1 83 ? 3.016 0.587 -8.047 1 98.88 83 THR A N 1
ATOM 623 C CA . THR A 1 83 ? 2.238 0.552 -6.816 1 98.88 83 THR A CA 1
ATOM 624 C C . THR A 1 83 ? 2.885 -0.381 -5.797 1 98.88 83 THR A C 1
ATOM 626 O O . THR A 1 83 ? 3.891 -1.028 -6.09 1 98.88 83 THR A O 1
ATOM 629 N N . THR A 1 84 ? 2.361 -0.488 -4.641 1 98.75 84 THR A N 1
ATOM 630 C CA . THR A 1 84 ? 3.061 -0.981 -3.459 1 98.75 84 THR A CA 1
ATOM 631 C C . THR A 1 84 ? 3.197 -2.5 -3.506 1 98.75 84 THR A C 1
ATOM 633 O O . THR A 1 84 ? 4.004 -3.08 -2.777 1 98.75 84 THR A O 1
ATOM 636 N N . SER A 1 85 ? 2.412 -3.227 -4.273 1 98.81 85 SER A N 1
ATOM 637 C CA . SER A 1 85 ? 2.449 -4.68 -4.371 1 98.81 85 SER A CA 1
ATOM 638 C C . SER A 1 85 ? 1.621 -5.18 -5.551 1 98.81 85 SER A C 1
ATOM 640 O O . SER A 1 85 ? 0.877 -4.406 -6.16 1 98.81 85 SER A O 1
ATOM 642 N N . GLY A 1 86 ? 1.819 -6.434 -5.863 1 98.81 86 GLY A N 1
ATOM 643 C CA . GLY A 1 86 ? 0.906 -7.047 -6.816 1 98.81 86 GLY A CA 1
ATOM 644 C C . GLY A 1 86 ? -0.537 -7.039 -6.352 1 98.81 86 GLY A C 1
ATOM 645 O O . GLY A 1 86 ? -1.453 -6.848 -7.152 1 98.81 86 GLY A O 1
ATOM 646 N N . SER A 1 87 ? -0.763 -7.273 -5.059 1 98.75 87 SER A N 1
ATOM 647 C CA . SER A 1 87 ? -2.1 -7.207 -4.48 1 98.75 87 SER A CA 1
ATOM 648 C C . SER A 1 87 ? -2.707 -5.82 -4.648 1 98.75 87 SER A C 1
ATOM 650 O O . SER A 1 87 ? -3.889 -5.688 -4.973 1 98.75 87 SER A O 1
ATOM 652 N N . SER A 1 88 ? -1.883 -4.789 -4.395 1 98.94 88 SER A N 1
ATOM 653 C CA . SER A 1 88 ? -2.338 -3.422 -4.609 1 98.94 88 SER A CA 1
ATOM 654 C C . SER A 1 88 ? -2.641 -3.166 -6.082 1 98.94 88 SER A C 1
ATOM 656 O O . SER A 1 88 ? -3.576 -2.434 -6.41 1 98.94 88 SER A O 1
ATOM 658 N N . ALA A 1 89 ? -1.802 -3.713 -6.926 1 98.94 89 ALA A N 1
ATOM 659 C CA . ALA A 1 89 ? -2.043 -3.576 -8.359 1 98.94 89 ALA A CA 1
ATOM 660 C C . ALA A 1 89 ? -3.398 -4.16 -8.75 1 98.94 89 ALA A C 1
ATOM 662 O O . ALA A 1 89 ? -4.164 -3.529 -9.484 1 98.94 89 ALA A O 1
ATOM 663 N N . ASN A 1 90 ? -3.689 -5.355 -8.273 1 98.94 90 ASN A N 1
ATOM 664 C CA . ASN A 1 90 ? -4.977 -5.988 -8.539 1 98.94 90 ASN A CA 1
ATOM 665 C C . ASN A 1 90 ? -6.133 -5.168 -7.98 1 98.94 90 ASN A C 1
ATOM 667 O O . ASN A 1 90 ? -7.164 -5.012 -8.641 1 98.94 90 ASN A O 1
ATOM 671 N N . LEU A 1 91 ? -5.957 -4.668 -6.77 1 98.94 91 LEU A N 1
ATOM 672 C CA . LEU A 1 91 ? -6.969 -3.82 -6.145 1 98.94 91 LEU A CA 1
ATOM 673 C C . LEU A 1 91 ? -7.258 -2.596 -7.008 1 98.94 91 LEU A C 1
ATOM 675 O O . LEU A 1 91 ? -8.422 -2.287 -7.281 1 98.94 91 LEU A O 1
ATOM 679 N N . LEU A 1 92 ? -6.215 -1.939 -7.414 1 98.94 92 LEU A N 1
ATOM 680 C CA . LEU A 1 92 ? -6.359 -0.734 -8.227 1 98.94 92 LEU A CA 1
ATOM 681 C C . LEU A 1 92 ? -6.996 -1.055 -9.57 1 98.94 92 LEU A C 1
ATOM 683 O O . LEU A 1 92 ? -7.855 -0.312 -10.047 1 98.94 92 LEU A O 1
ATOM 687 N N . ALA A 1 93 ? -6.562 -2.141 -10.188 1 98.94 93 ALA A N 1
ATOM 688 C CA . ALA A 1 93 ? -7.031 -2.506 -11.516 1 98.94 93 ALA A CA 1
ATOM 689 C C . ALA A 1 93 ? -8.547 -2.691 -11.539 1 98.94 93 ALA A C 1
ATOM 691 O O . ALA A 1 93 ? -9.242 -2.109 -12.375 1 98.94 93 ALA A O 1
ATOM 692 N N . LEU A 1 94 ? -9.031 -3.451 -10.617 1 98.94 94 LEU A N 1
ATOM 693 C CA . LEU A 1 94 ? -10.469 -3.711 -10.625 1 98.94 94 LEU A CA 1
ATOM 694 C C . LEU A 1 94 ? -11.242 -2.496 -10.125 1 98.94 94 LEU A C 1
ATOM 696 O O . LEU A 1 94 ? -12.273 -2.131 -10.695 1 98.94 94 LEU A O 1
ATOM 700 N N . THR A 1 95 ? -10.789 -1.86 -9.047 1 98.88 95 THR A N 1
ATOM 701 C CA . THR A 1 95 ? -11.477 -0.714 -8.461 1 98.88 95 THR A CA 1
ATOM 702 C C . THR A 1 95 ? -11.602 0.417 -9.477 1 98.88 95 THR A C 1
ATOM 704 O O . THR A 1 95 ? -12.609 1.131 -9.5 1 98.88 95 THR A O 1
ATOM 707 N N . ALA A 1 96 ? -10.602 0.581 -10.273 1 98.81 96 ALA A N 1
ATOM 708 C CA . ALA A 1 96 ? -10.617 1.629 -11.297 1 98.81 96 ALA A CA 1
ATOM 709 C C . ALA A 1 96 ? -11.836 1.483 -12.203 1 98.81 96 ALA A C 1
ATOM 711 O O . ALA A 1 96 ? -12.375 2.479 -12.695 1 98.81 96 ALA A O 1
ATOM 712 N N . LEU A 1 97 ? -12.273 0.277 -12.398 1 98.88 97 LEU A N 1
ATOM 713 C CA . LEU A 1 97 ? -13.375 0.004 -13.32 1 98.88 97 LEU A CA 1
ATOM 714 C C . LEU A 1 97 ? -14.719 0.34 -12.68 1 98.88 97 LEU A C 1
ATOM 716 O O . LEU A 1 97 ? -15.758 0.252 -13.336 1 98.88 97 LEU A O 1
ATOM 720 N N . THR A 1 98 ? -14.719 0.728 -11.469 1 98.56 98 THR A N 1
ATOM 721 C CA . THR A 1 98 ? -15.938 1.188 -10.812 1 98.56 98 THR A CA 1
ATOM 722 C C . THR A 1 98 ? -16.109 2.695 -10.984 1 98.56 98 THR A C 1
ATOM 724 O O . THR A 1 98 ? -17.109 3.264 -10.555 1 98.56 98 THR A O 1
ATOM 727 N N . SER A 1 99 ? -15.188 3.404 -11.562 1 97.81 99 SER A N 1
ATOM 728 C CA . SER A 1 99 ? -15.203 4.855 -11.703 1 97.81 99 SER A CA 1
ATOM 729 C C . SER A 1 99 ? -16.453 5.324 -12.438 1 97.81 99 SER A C 1
ATOM 731 O O . SER A 1 99 ? -16.797 4.801 -13.5 1 97.81 99 SER A O 1
ATOM 733 N N . PRO A 1 100 ? -17.094 6.383 -11.938 1 95.44 100 PRO A N 1
ATOM 734 C CA . PRO A 1 100 ? -18.25 6.934 -12.648 1 95.44 100 PRO A CA 1
ATOM 735 C C . PRO A 1 100 ? -17.875 7.516 -14.008 1 95.44 100 PRO A C 1
ATOM 737 O O . PRO A 1 100 ? -18.734 7.668 -14.875 1 95.44 100 PRO A O 1
ATOM 740 N N . LYS A 1 101 ? -16.656 7.812 -14.203 1 95 101 LYS A N 1
ATOM 741 C CA . LYS A 1 101 ? -16.188 8.391 -15.461 1 95 101 LYS A CA 1
ATOM 742 C C . LYS A 1 101 ? -16.359 7.402 -16.609 1 95 101 LYS A C 1
ATOM 744 O O . LYS A 1 101 ? -16.297 7.789 -17.781 1 95 101 LYS A O 1
ATOM 749 N N . LEU A 1 102 ? -16.578 6.137 -16.281 1 97.94 102 LEU A N 1
ATOM 750 C CA . LEU A 1 102 ? -16.688 5.094 -17.297 1 97.94 102 LEU A CA 1
ATOM 751 C C . LEU A 1 102 ? -18.125 4.934 -17.75 1 97.94 102 LEU A C 1
ATOM 753 O O . LEU A 1 102 ? -18.438 4.059 -18.562 1 97.94 102 LEU A O 1
ATOM 757 N N . GLY A 1 103 ? -19.078 5.742 -17.219 1 95.94 103 GLY A N 1
ATOM 758 C CA . GLY A 1 103 ? -20.469 5.738 -17.625 1 95.94 103 GLY A CA 1
ATOM 759 C C . GLY A 1 103 ? -21.156 4.406 -17.391 1 95.94 103 GLY A C 1
ATOM 760 O O . GLY A 1 103 ? -21.109 3.865 -16.281 1 95.94 103 GLY A O 1
ATOM 761 N N . GLU A 1 104 ? -21.719 3.844 -18.391 1 96.25 104 GLU A N 1
ATOM 762 C CA . GLU A 1 104 ? -22.516 2.627 -18.297 1 96.25 104 GLU A CA 1
ATOM 763 C C . GLU A 1 104 ? -21.641 1.398 -18.109 1 96.25 104 GLU A C 1
ATOM 765 O O . GLU A 1 104 ? -22.109 0.347 -17.672 1 96.25 104 GLU A O 1
ATOM 770 N N . ARG A 1 105 ? -20.406 1.548 -18.391 1 97.44 105 ARG A N 1
ATOM 771 C CA . ARG A 1 105 ? -19.516 0.397 -18.297 1 97.44 105 ARG A CA 1
ATOM 772 C C . ARG A 1 105 ? -18.922 0.276 -16.906 1 97.44 105 ARG A C 1
ATOM 774 O O . ARG A 1 105 ? -18.266 -0.711 -16.594 1 97.44 105 ARG A O 1
ATOM 781 N N . ALA A 1 106 ? -19.203 1.315 -16.094 1 98.5 106 ALA A N 1
ATOM 782 C CA . ALA A 1 106 ? -18.688 1.262 -14.719 1 98.5 106 ALA A CA 1
ATOM 783 C C . ALA A 1 106 ? -19.266 0.063 -13.969 1 98.5 106 ALA A C 1
ATOM 785 O O . ALA A 1 106 ? -20.453 -0.205 -14.031 1 98.5 106 ALA A O 1
ATOM 786 N N . LEU A 1 107 ? -18.375 -0.666 -13.336 1 98.81 107 LEU A N 1
ATOM 787 C CA . LEU A 1 107 ? -18.828 -1.753 -12.477 1 98.81 107 LEU A CA 1
ATOM 788 C C . LEU A 1 107 ? -19.641 -1.215 -11.305 1 98.81 107 LEU A C 1
ATOM 790 O O . LEU A 1 107 ? -19.312 -0.159 -10.75 1 98.81 107 LEU A O 1
ATOM 794 N N . LYS A 1 108 ? -20.641 -1.896 -10.914 1 97.62 108 LYS A N 1
ATOM 795 C CA . LYS A 1 108 ? -21.516 -1.562 -9.789 1 97.62 108 LYS A CA 1
ATOM 796 C C . LYS A 1 108 ? -21.688 -2.75 -8.852 1 97.62 108 LYS A C 1
ATOM 798 O O . LYS A 1 108 ? -21.562 -3.902 -9.266 1 97.62 108 LYS A O 1
ATOM 803 N N . PRO A 1 109 ? -21.953 -2.406 -7.523 1 97.25 109 PRO A N 1
ATOM 804 C CA . PRO A 1 109 ? -22.219 -3.521 -6.613 1 97.25 109 PRO A CA 1
ATOM 805 C C . PRO A 1 109 ? -23.266 -4.492 -7.168 1 97.25 109 PRO A C 1
ATOM 807 O O . PRO A 1 109 ? -24.281 -4.059 -7.711 1 97.25 109 PRO A O 1
ATOM 810 N N . GLY A 1 110 ? -22.922 -5.801 -7.051 1 98.19 110 GLY A N 1
ATOM 811 C CA . GLY A 1 110 ? -23.844 -6.816 -7.559 1 98.19 110 GLY A CA 1
ATOM 812 C C . GLY A 1 110 ? -23.438 -7.352 -8.922 1 98.19 110 GLY A C 1
ATOM 813 O O . GLY A 1 110 ? -23.875 -8.438 -9.32 1 98.19 110 GLY A O 1
ATOM 814 N N . ASP A 1 111 ? -22.641 -6.582 -9.672 1 98.81 111 ASP A N 1
ATOM 815 C CA . ASP A 1 111 ? -22.109 -7.086 -10.938 1 98.81 111 ASP A CA 1
ATOM 816 C C . ASP A 1 111 ? -21.234 -8.312 -10.711 1 98.81 111 ASP A C 1
ATOM 818 O O . ASP A 1 111 ? -20.703 -8.516 -9.617 1 98.81 111 ASP A O 1
ATOM 822 N N . GLU A 1 112 ? -21.156 -9.125 -11.742 1 98.94 112 GLU A N 1
ATOM 823 C CA . GLU A 1 112 ? -20.438 -10.391 -11.633 1 98.94 112 GLU A CA 1
ATOM 824 C C . GLU A 1 112 ? -19.078 -10.312 -12.336 1 98.94 112 GLU A C 1
ATOM 826 O O . GLU A 1 112 ? -18.969 -9.711 -13.406 1 98.94 112 GLU A O 1
ATOM 831 N N . VAL A 1 113 ? -18.094 -10.875 -11.711 1 98.94 113 VAL A N 1
ATOM 832 C CA . VAL A 1 113 ? -16.75 -11 -12.266 1 98.94 113 VAL A CA 1
ATOM 833 C C . VAL A 1 113 ? -16.375 -12.477 -12.391 1 98.94 113 VAL A C 1
ATOM 835 O O . VAL A 1 113 ? -16.266 -13.188 -11.391 1 98.94 113 VAL A O 1
ATOM 838 N N . ILE A 1 114 ? -16.156 -12.961 -13.586 1 98.94 114 ILE A N 1
ATOM 839 C CA . ILE A 1 114 ? -15.797 -14.359 -13.828 1 98.94 114 ILE A CA 1
ATOM 840 C C . ILE A 1 114 ? -14.328 -14.578 -13.492 1 98.94 114 ILE A C 1
ATOM 842 O O . ILE A 1 114 ? -13.461 -13.805 -13.922 1 98.94 114 ILE A O 1
ATOM 846 N N . THR A 1 115 ? -14.062 -15.586 -12.742 1 98.88 115 THR A N 1
ATOM 847 C CA . THR A 1 115 ? -12.719 -15.898 -12.266 1 98.88 115 THR A CA 1
ATOM 848 C C . THR A 1 115 ? -12.602 -17.375 -11.883 1 98.88 115 THR A C 1
ATOM 850 O O . THR A 1 115 ? -13.367 -18.203 -12.383 1 98.88 115 THR A O 1
ATOM 853 N N . VAL A 1 116 ? -11.523 -17.766 -11.141 1 98.88 116 VAL A N 1
ATOM 854 C CA . VAL A 1 116 ? -11.312 -19.141 -10.719 1 98.88 116 VAL A CA 1
ATOM 855 C C . VAL A 1 116 ? -11.086 -19.203 -9.211 1 98.88 116 VAL A C 1
ATOM 857 O O . VAL A 1 116 ? -10.578 -18.25 -8.625 1 98.88 116 VAL A O 1
ATOM 860 N N . ALA A 1 117 ? -11.406 -20.312 -8.602 1 98.44 117 ALA A N 1
ATOM 861 C CA . ALA A 1 117 ? -11.195 -20.516 -7.168 1 98.44 117 ALA A CA 1
ATOM 862 C C . ALA A 1 117 ? -9.773 -20.984 -6.879 1 98.44 117 ALA A C 1
ATOM 864 O O . ALA A 1 117 ? -9.25 -20.75 -5.785 1 98.44 117 ALA A O 1
ATOM 865 N N . ALA A 1 118 ? -9.141 -21.672 -7.867 1 97.94 118 ALA A N 1
ATOM 866 C CA . ALA A 1 118 ? -7.738 -22.062 -7.754 1 97.94 118 ALA A CA 1
ATOM 867 C C . ALA A 1 118 ? -6.824 -20.859 -8.008 1 97.94 118 ALA A C 1
ATOM 869 O O . ALA A 1 118 ? -5.957 -20.906 -8.891 1 97.94 118 ALA A O 1
ATOM 870 N N . GLY A 1 119 ? -6.977 -19.828 -7.273 1 96.44 119 GLY A N 1
ATOM 871 C CA . GLY A 1 119 ? -6.23 -18.594 -7.457 1 96.44 119 GLY A CA 1
ATOM 872 C C . GLY A 1 119 ? -5.727 -18 -6.156 1 96.44 119 GLY A C 1
ATOM 873 O O . GLY A 1 119 ? -6.004 -18.531 -5.078 1 96.44 119 GLY A O 1
ATOM 874 N N . PHE A 1 120 ? -4.863 -17.062 -6.316 1 97.38 120 PHE A N 1
ATOM 875 C CA . PHE A 1 120 ? -4.379 -16.328 -5.156 1 97.38 120 PHE A CA 1
ATOM 876 C C . PHE A 1 120 ? -5.457 -15.398 -4.617 1 97.38 120 PHE A C 1
ATOM 878 O O . PHE A 1 120 ? -6.172 -14.75 -5.387 1 97.38 120 PHE A O 1
ATOM 885 N N . PRO A 1 121 ? -5.617 -15.242 -3.33 1 97.44 121 PRO A N 1
ATOM 886 C CA . PRO A 1 121 ? -6.723 -14.484 -2.736 1 97.44 121 PRO A CA 1
ATOM 887 C C . PRO A 1 121 ? -6.836 -13.07 -3.291 1 97.44 121 PRO A C 1
ATOM 889 O O . PRO A 1 121 ? -7.93 -12.633 -3.652 1 97.44 121 PRO A O 1
ATOM 892 N N . THR A 1 122 ? -5.758 -12.344 -3.434 1 98.31 122 THR A N 1
ATOM 893 C CA . THR A 1 122 ? -5.824 -10.914 -3.719 1 98.31 122 THR A CA 1
ATOM 894 C C . THR A 1 122 ? -6.051 -10.672 -5.207 1 98.31 122 THR A C 1
ATOM 896 O O . THR A 1 122 ? -6.199 -9.523 -5.637 1 98.31 122 THR A O 1
ATOM 899 N N . THR A 1 123 ? -6.078 -11.742 -6.012 1 98.62 123 THR A N 1
ATOM 900 C CA . THR A 1 123 ? -6.621 -11.617 -7.363 1 98.62 123 THR A CA 1
ATOM 901 C C . THR A 1 123 ? -8.141 -11.5 -7.324 1 98.62 123 THR A C 1
ATOM 903 O O . THR A 1 123 ? -8.727 -10.773 -8.125 1 98.62 123 THR A O 1
ATOM 906 N N . VAL A 1 124 ? -8.789 -12.188 -6.418 1 98.69 124 VAL A N 1
ATOM 907 C CA . VAL A 1 124 ? -10.242 -12.297 -6.34 1 98.69 124 VAL A CA 1
ATOM 908 C C . VAL A 1 124 ? -10.789 -11.281 -5.344 1 98.69 124 VAL A C 1
ATOM 910 O O . VAL A 1 124 ? -11.883 -10.742 -5.531 1 98.69 124 VAL A O 1
ATOM 913 N N . ASN A 1 125 ? -10.031 -10.914 -4.316 1 98.62 125 ASN A N 1
ATOM 914 C CA . ASN A 1 125 ? -10.461 -10.086 -3.191 1 98.62 125 ASN A CA 1
ATOM 915 C C . ASN A 1 125 ? -11 -8.734 -3.658 1 98.62 125 ASN A C 1
ATOM 917 O O . ASN A 1 125 ? -11.977 -8.227 -3.107 1 98.62 125 ASN A O 1
ATOM 921 N N . PRO A 1 126 ? -10.383 -8.117 -4.66 1 98.81 126 PRO A N 1
ATOM 922 C CA . PRO A 1 126 ? -10.883 -6.812 -5.094 1 98.81 126 PRO A CA 1
ATOM 923 C C . PRO A 1 126 ? -12.352 -6.852 -5.516 1 98.81 126 PRO A C 1
ATOM 925 O O . PRO A 1 126 ? -13.078 -5.871 -5.324 1 98.81 126 PRO A O 1
ATOM 928 N N . ALA A 1 127 ? -12.797 -7.977 -6.121 1 98.81 127 ALA A N 1
ATOM 929 C CA . ALA A 1 127 ? -14.211 -8.094 -6.48 1 98.81 127 ALA A CA 1
ATOM 930 C C . ALA A 1 127 ? -15.094 -8.016 -5.242 1 98.81 127 ALA A C 1
ATOM 932 O O . ALA A 1 127 ? -16.062 -7.242 -5.203 1 98.81 127 ALA A O 1
ATOM 933 N N . ILE A 1 128 ? -14.734 -8.758 -4.223 1 98.56 128 ILE A N 1
ATOM 934 C CA . ILE A 1 128 ? -15.516 -8.797 -2.992 1 98.56 128 ILE A CA 1
ATOM 935 C C . ILE A 1 128 ? -15.453 -7.434 -2.305 1 98.56 128 ILE A C 1
ATOM 937 O O . ILE A 1 128 ? -16.484 -6.922 -1.843 1 98.56 128 ILE A O 1
ATOM 941 N N . GLN A 1 129 ? -14.305 -6.805 -2.277 1 98.31 129 GLN A N 1
ATOM 942 C CA . GLN A 1 129 ? -14.062 -5.531 -1.608 1 98.31 129 GLN A CA 1
ATOM 943 C C . GLN A 1 129 ? -14.852 -4.406 -2.275 1 98.31 129 GLN A C 1
ATOM 945 O O . GLN A 1 129 ? -15.156 -3.393 -1.641 1 98.31 129 GLN A O 1
ATOM 950 N N . ASN A 1 130 ? -15.164 -4.562 -3.555 1 98.12 130 ASN A N 1
ATOM 951 C CA . ASN A 1 130 ? -15.938 -3.553 -4.27 1 98.12 130 ASN A CA 1
ATOM 952 C C . ASN A 1 130 ? -17.406 -3.947 -4.387 1 98.12 130 ASN A C 1
ATOM 954 O O . ASN A 1 130 ? -18.156 -3.361 -5.176 1 98.12 130 ASN A O 1
ATOM 958 N N . GLY A 1 131 ? -17.859 -4.98 -3.633 1 97.62 131 GLY A N 1
ATOM 959 C CA . GLY A 1 131 ? -19.25 -5.383 -3.598 1 97.62 131 GLY A CA 1
ATOM 960 C C . GLY A 1 131 ? -19.688 -6.156 -4.828 1 97.62 131 GLY A C 1
ATOM 961 O O . GLY A 1 131 ? -20.875 -6.27 -5.113 1 97.62 131 GLY A O 1
ATOM 962 N N . LEU A 1 132 ? -18.719 -6.602 -5.621 1 98.75 132 LEU A N 1
ATOM 963 C CA . LEU A 1 132 ? -19.016 -7.426 -6.793 1 98.75 132 LEU A CA 1
ATOM 964 C C . LEU A 1 132 ? -19.109 -8.898 -6.406 1 98.75 132 LEU A C 1
ATOM 966 O O . LEU A 1 132 ? -18.781 -9.273 -5.277 1 98.75 132 LEU A O 1
ATOM 970 N N . ILE A 1 133 ? -19.594 -9.742 -7.34 1 98.81 133 ILE A N 1
ATOM 971 C CA . ILE A 1 133 ? -19.828 -11.156 -7.07 1 98.81 133 ILE A CA 1
ATOM 972 C C . ILE A 1 133 ? -18.875 -12 -7.926 1 98.81 133 ILE A C 1
ATOM 974 O O . ILE A 1 133 ? -19.031 -12.078 -9.148 1 98.81 133 ILE A O 1
ATOM 978 N N . PRO A 1 134 ? -17.891 -12.641 -7.316 1 98.88 134 PRO A N 1
ATOM 979 C CA . PRO A 1 134 ? -17.062 -13.562 -8.109 1 98.88 134 PRO A CA 1
ATOM 980 C C . PRO A 1 134 ? -17.844 -14.758 -8.625 1 98.88 134 PRO A C 1
ATOM 982 O O . PRO A 1 134 ? -18.688 -15.312 -7.906 1 98.88 134 PRO A O 1
ATOM 985 N N . VAL A 1 135 ? -17.656 -15.094 -9.805 1 98.94 135 VAL A N 1
ATOM 986 C CA . VAL A 1 135 ? -18.234 -16.281 -10.438 1 98.94 135 VAL A CA 1
ATOM 987 C C . VAL A 1 135 ? -17.109 -17.25 -10.812 1 98.94 135 VAL A C 1
ATOM 989 O O . VAL A 1 135 ? -16.312 -16.969 -11.711 1 98.94 135 VAL A O 1
ATOM 992 N N . PHE A 1 136 ? -17.141 -18.438 -10.219 1 98.88 136 PHE A N 1
ATOM 993 C CA . PHE A 1 136 ? -16.031 -19.375 -10.344 1 98.88 136 PHE A CA 1
ATOM 994 C C . PHE A 1 136 ? -16.328 -20.438 -11.383 1 98.88 136 PHE A C 1
ATOM 996 O O . PHE A 1 136 ? -17.406 -21.047 -11.375 1 98.88 136 PHE A O 1
ATOM 1003 N N . VAL A 1 137 ? -15.359 -20.531 -12.242 1 98.62 137 VAL A N 1
ATOM 1004 C CA . VAL A 1 137 ? -15.328 -21.625 -13.211 1 98.62 137 VAL A CA 1
ATOM 1005 C C . VAL A 1 137 ? -14.102 -22.5 -12.969 1 98.62 137 VAL A C 1
ATOM 1007 O O . VAL A 1 137 ? -13.102 -22.031 -12.406 1 98.62 137 VAL A O 1
ATOM 1010 N N . ASP A 1 138 ? -14.148 -23.797 -13.375 1 98.81 138 ASP A N 1
ATOM 1011 C CA . ASP A 1 138 ? -13.078 -24.734 -13.062 1 98.81 138 ASP A CA 1
ATOM 1012 C C . ASP A 1 138 ? -11.852 -24.469 -13.938 1 98.81 138 ASP A C 1
ATOM 1014 O O . ASP A 1 138 ? -11.891 -23.641 -14.844 1 98.81 138 ASP A O 1
ATOM 1018 N N . VAL A 1 139 ? -10.805 -25.188 -13.609 1 98.75 139 VAL A N 1
ATOM 1019 C CA . VAL A 1 139 ? -9.516 -25.016 -14.281 1 98.75 139 VAL A CA 1
ATOM 1020 C C . VAL A 1 139 ? -9.148 -26.312 -15.016 1 98.75 139 VAL A C 1
ATOM 1022 O O . VAL A 1 139 ? -9.836 -27.328 -14.891 1 98.75 139 VAL A O 1
ATOM 1025 N N . ASP A 1 140 ? -8.109 -26.094 -15.789 1 97.81 140 ASP A N 1
ATOM 1026 C CA . ASP A 1 140 ? -7.602 -27.219 -16.562 1 97.81 140 ASP A CA 1
ATOM 1027 C C . ASP A 1 140 ? -6.312 -27.766 -15.961 1 97.81 140 ASP A C 1
ATOM 1029 O O . ASP A 1 140 ? -5.457 -27 -15.508 1 97.81 140 ASP A O 1
ATOM 1033 N N . ILE A 1 141 ? -6.121 -29.016 -15.781 1 97.69 141 ILE A N 1
ATOM 1034 C CA . ILE A 1 141 ? -4.855 -29.703 -15.562 1 97.69 141 ILE A CA 1
ATOM 1035 C C . ILE A 1 141 ? -4.434 -30.438 -16.828 1 97.69 141 ILE A C 1
ATOM 1037 O O . ILE A 1 141 ? -5.199 -31.219 -17.391 1 97.69 141 ILE A O 1
ATOM 1041 N N . PRO A 1 142 ? -3.328 -30.125 -17.406 1 97.56 142 PRO A N 1
ATOM 1042 C CA . PRO A 1 142 ? -2.115 -29.75 -16.672 1 97.56 142 PRO A CA 1
ATOM 1043 C C . PRO A 1 142 ? -1.665 -28.328 -16.984 1 97.56 142 PRO A C 1
ATOM 1045 O O . PRO A 1 142 ? -0.497 -27.984 -16.766 1 97.56 142 PRO A O 1
ATOM 1048 N N . THR A 1 143 ? -2.553 -27.453 -17.578 1 98.38 143 THR A N 1
ATOM 1049 C CA . THR A 1 143 ? -2.131 -26.078 -17.812 1 98.38 143 THR A CA 1
ATOM 1050 C C . THR A 1 143 ? -2.291 -25.234 -16.547 1 98.38 143 THR A C 1
ATOM 1052 O O . THR A 1 143 ? -1.677 -24.172 -16.422 1 98.38 143 THR A O 1
ATOM 1055 N N . TYR A 1 144 ? -3.254 -25.688 -15.703 1 98.5 144 TYR A N 1
ATOM 1056 C CA . TYR A 1 144 ? -3.582 -25.094 -14.414 1 98.5 144 TYR A CA 1
ATOM 1057 C C . TYR A 1 144 ? -4.246 -23.734 -14.594 1 98.5 144 TYR A C 1
ATOM 1059 O O . TYR A 1 144 ? -4.383 -22.969 -13.625 1 98.5 144 TYR A O 1
ATOM 1067 N N . ASN A 1 145 ? -4.66 -23.359 -15.789 1 98.69 145 ASN A N 1
ATOM 1068 C CA . ASN A 1 145 ? -5.402 -22.141 -16.078 1 98.69 145 ASN A CA 1
ATOM 1069 C C . ASN A 1 145 ? -6.902 -22.406 -16.172 1 98.69 145 ASN A C 1
ATOM 1071 O O . ASN A 1 145 ? -7.332 -23.562 -16.219 1 98.69 145 ASN A O 1
ATOM 1075 N N . ILE A 1 146 ? -7.633 -21.328 -16.188 1 98.69 146 ILE A N 1
ATOM 1076 C CA . ILE A 1 146 ? -9.078 -21.406 -16.359 1 98.69 146 ILE A CA 1
ATOM 1077 C C . ILE A 1 146 ? -9.406 -22.266 -17.578 1 98.69 146 ILE A C 1
ATOM 1079 O O . ILE A 1 146 ? -8.742 -22.172 -18.609 1 98.69 146 ILE A O 1
ATOM 1083 N N . ASP A 1 147 ? -10.367 -23.203 -17.422 1 98.56 147 ASP A N 1
ATOM 1084 C CA . ASP A 1 147 ? -10.906 -23.891 -18.594 1 98.56 147 ASP A CA 1
ATOM 1085 C C . ASP A 1 147 ? -11.781 -22.969 -19.422 1 98.56 147 ASP A C 1
ATOM 1087 O O . ASP A 1 147 ? -12.969 -22.797 -19.125 1 98.56 147 ASP A O 1
ATOM 1091 N N . ALA A 1 148 ? -11.234 -22.469 -20.469 1 98.06 148 ALA A N 1
ATOM 1092 C CA . ALA A 1 148 ? -11.875 -21.422 -21.25 1 98.06 148 ALA A CA 1
ATOM 1093 C C . ALA A 1 148 ? -13.195 -21.906 -21.844 1 98.06 148 ALA A C 1
ATOM 1095 O O . ALA A 1 148 ? -14.094 -21.094 -22.109 1 98.06 148 ALA A O 1
ATOM 1096 N N . SER A 1 149 ? -13.375 -23.188 -22.047 1 97.75 149 SER A N 1
ATOM 1097 C CA . SER A 1 149 ? -14.586 -23.734 -22.641 1 97.75 149 SER A CA 1
ATOM 1098 C C . SER A 1 149 ? -15.773 -23.594 -21.703 1 97.75 149 SER A C 1
ATOM 1100 O O . SER A 1 149 ? -16.922 -23.734 -22.125 1 97.75 149 SER A O 1
ATOM 1102 N N . LEU A 1 150 ? -15.516 -23.297 -20.469 1 98.31 150 LEU A N 1
ATOM 1103 C CA . LEU A 1 150 ? -16.578 -23.234 -19.469 1 98.31 150 LEU A CA 1
ATOM 1104 C C . LEU A 1 150 ? -17.016 -21.781 -19.234 1 98.31 150 LEU A C 1
ATOM 1106 O O . LEU A 1 150 ? -18.047 -21.547 -18.609 1 98.31 150 LEU A O 1
ATOM 1110 N N . ILE A 1 151 ? -16.312 -20.812 -19.766 1 98.69 151 ILE A N 1
ATOM 1111 C CA . ILE A 1 151 ? -16.5 -19.406 -19.422 1 98.69 151 ILE A CA 1
ATOM 1112 C C . ILE A 1 151 ? -17.844 -18.906 -19.953 1 98.69 151 ILE A C 1
ATOM 1114 O O . ILE A 1 151 ? -18.594 -18.234 -19.234 1 98.69 151 ILE A O 1
ATOM 1118 N N . GLU A 1 152 ? -18.109 -19.219 -21.156 1 98.12 152 GLU A N 1
ATOM 1119 C CA . GLU A 1 152 ? -19.297 -18.641 -21.781 1 98.12 152 GLU A CA 1
ATOM 1120 C C . GLU A 1 152 ? -20.562 -19.062 -21.062 1 98.12 152 GLU A C 1
ATOM 1122 O O . GLU A 1 152 ? -21.516 -18.281 -20.953 1 98.12 152 GLU A O 1
ATOM 1127 N N . ALA A 1 153 ? -20.609 -20.297 -20.562 1 98.19 153 ALA A N 1
ATOM 1128 C CA . ALA A 1 153 ? -21.766 -20.812 -19.828 1 98.19 153 ALA A CA 1
ATOM 1129 C C . ALA A 1 153 ? -21.969 -20.031 -18.516 1 98.19 153 ALA A C 1
ATOM 1131 O O . ALA A 1 153 ? -23.047 -20.047 -17.938 1 98.19 153 ALA A O 1
ATOM 1132 N N . ALA A 1 154 ? -20.953 -19.344 -18.094 1 98.56 154 ALA A N 1
ATOM 1133 C CA . ALA A 1 154 ? -21.016 -18.625 -16.812 1 98.56 154 ALA A CA 1
ATOM 1134 C C . ALA A 1 154 ? -21.531 -17.203 -17 1 98.56 154 ALA A C 1
ATOM 1136 O O . ALA A 1 154 ? -21.891 -16.531 -16.031 1 98.56 154 ALA A O 1
ATOM 1137 N N . VAL A 1 155 ? -21.656 -16.734 -18.219 1 98.75 155 VAL A N 1
ATOM 1138 C CA . VAL A 1 155 ? -22.031 -15.359 -18.516 1 98.75 155 VAL A CA 1
ATOM 1139 C C . VAL A 1 155 ? -23.531 -15.172 -18.281 1 98.75 155 VAL A C 1
ATOM 1141 O O . VAL A 1 155 ? -24.344 -16 -18.703 1 98.75 155 VAL A O 1
ATOM 1144 N N . THR A 1 156 ? -23.938 -14.234 -17.594 1 98.62 156 THR A N 1
ATOM 1145 C CA . THR A 1 156 ? -25.297 -13.773 -17.406 1 98.62 156 THR A CA 1
ATOM 1146 C C . THR A 1 156 ? -25.422 -12.289 -17.734 1 98.62 156 THR A C 1
ATOM 1148 O O . THR A 1 156 ? -24.453 -11.664 -18.172 1 98.62 156 THR A O 1
ATOM 1151 N N . GLU A 1 157 ? -26.625 -11.719 -17.469 1 98.06 157 GLU A N 1
ATOM 1152 C CA . GLU A 1 157 ? -26.844 -10.289 -17.688 1 98.06 157 GLU A CA 1
ATOM 1153 C C . GLU A 1 157 ? -26.062 -9.453 -16.672 1 98.06 157 GLU A C 1
ATOM 1155 O O . GLU A 1 157 ? -25.797 -8.273 -16.906 1 98.06 157 GLU A O 1
ATOM 1160 N N . LYS A 1 158 ? -25.594 -10.078 -15.617 1 98.56 158 LYS A N 1
ATOM 1161 C CA . LYS A 1 158 ? -24.875 -9.375 -14.555 1 98.56 158 LYS A CA 1
ATOM 1162 C C . LYS A 1 158 ? -23.375 -9.453 -14.773 1 98.56 158 LYS A C 1
ATOM 1164 O O . LYS A 1 158 ? -22.609 -8.742 -14.109 1 98.56 158 LYS A O 1
ATOM 1169 N N . SER A 1 159 ? -22.906 -10.289 -15.695 1 98.88 159 SER A N 1
ATOM 1170 C CA . SER A 1 159 ? -21.469 -10.422 -15.953 1 98.88 159 SER A CA 1
ATOM 1171 C C . SER A 1 159 ? -20.906 -9.164 -16.594 1 98.88 159 SER A C 1
ATOM 1173 O O . SER A 1 159 ? -21.406 -8.719 -17.641 1 98.88 159 SER A O 1
ATOM 1175 N N . LYS A 1 160 ? -19.828 -8.617 -15.945 1 98.88 160 LYS A N 1
ATOM 1176 C CA . LYS A 1 160 ? -19.312 -7.359 -16.469 1 98.88 160 LYS A CA 1
ATOM 1177 C C . LYS A 1 160 ? -17.797 -7.434 -16.672 1 98.88 160 LYS A C 1
ATOM 1179 O O . LYS A 1 160 ? -17.219 -6.594 -17.359 1 98.88 160 LYS A O 1
ATOM 1184 N N . ALA A 1 161 ? -17.125 -8.453 -16.109 1 98.94 161 ALA A N 1
ATOM 1185 C CA . ALA A 1 161 ? -15.664 -8.516 -16.219 1 98.94 161 ALA A CA 1
ATOM 1186 C C . ALA A 1 161 ? -15.172 -9.953 -16.062 1 98.94 161 ALA A C 1
ATOM 1188 O O . ALA A 1 161 ? -15.883 -10.812 -15.547 1 98.94 161 ALA A O 1
ATOM 1189 N N . ILE A 1 162 ? -14.039 -10.227 -16.641 1 98.94 162 ILE A N 1
ATOM 1190 C CA . ILE A 1 162 ? -13.203 -11.391 -16.375 1 98.94 162 ILE A CA 1
ATOM 1191 C C . ILE A 1 162 ? -11.875 -10.945 -15.766 1 98.94 162 ILE A C 1
ATOM 1193 O O . ILE A 1 162 ? -11.219 -10.039 -16.281 1 98.94 162 ILE A O 1
ATOM 1197 N N . MET A 1 163 ? -11.508 -11.453 -14.648 1 98.94 163 MET A N 1
ATOM 1198 C CA . MET A 1 163 ? -10.219 -11.18 -14.016 1 98.94 163 MET A CA 1
ATOM 1199 C C . MET A 1 163 ? -9.555 -12.477 -13.555 1 98.94 163 MET A C 1
ATOM 1201 O O . MET A 1 163 ? -10.062 -13.148 -12.664 1 98.94 163 MET A O 1
ATOM 1205 N N . ILE A 1 164 ? -8.477 -12.828 -14.188 1 98.62 164 ILE A N 1
ATOM 1206 C CA . ILE A 1 164 ? -7.828 -14.109 -13.914 1 98.62 164 ILE A CA 1
ATOM 1207 C C . ILE A 1 164 ? -6.316 -13.961 -14.055 1 98.62 164 ILE A C 1
ATOM 1209 O O . ILE A 1 164 ? -5.836 -13.078 -14.766 1 98.62 164 ILE A O 1
ATOM 1213 N N . ALA A 1 165 ? -5.621 -14.758 -13.344 1 98.75 165 ALA A N 1
ATOM 1214 C CA . ALA A 1 165 ? -4.16 -14.773 -13.398 1 98.75 165 ALA A CA 1
ATOM 1215 C C . ALA A 1 165 ? -3.658 -15.734 -14.469 1 98.75 165 ALA A C 1
ATOM 1217 O O . ALA A 1 165 ? -4.324 -16.719 -14.789 1 98.75 165 ALA A O 1
ATOM 1218 N N . HIS A 1 166 ? -2.523 -15.367 -15.094 1 98.88 166 HIS A N 1
ATOM 1219 C CA . HIS A 1 166 ? -1.715 -16.359 -15.797 1 98.88 166 HIS A CA 1
ATOM 1220 C C . HIS A 1 166 ? -0.963 -17.25 -14.82 1 98.88 166 HIS A C 1
ATOM 1222 O O . HIS A 1 166 ? 0.131 -16.906 -14.367 1 98.88 166 HIS A O 1
ATOM 1228 N N . THR A 1 167 ? -1.549 -18.406 -14.57 1 98.56 167 THR A N 1
ATOM 1229 C CA . THR A 1 167 ? -1.154 -19.234 -13.445 1 98.56 167 THR A CA 1
ATOM 1230 C C . THR A 1 167 ? 0.28 -19.719 -13.609 1 98.56 167 THR A C 1
ATOM 1232 O O . THR A 1 167 ? 0.594 -20.422 -14.578 1 98.56 167 THR A O 1
ATOM 1235 N N . LEU A 1 168 ? 1.157 -19.344 -12.656 1 98.44 168 LEU A N 1
ATOM 1236 C CA . LEU A 1 168 ? 2.559 -19.734 -12.578 1 98.44 168 LEU A CA 1
ATOM 1237 C C . LEU A 1 168 ? 3.271 -19.484 -13.898 1 98.44 168 LEU A C 1
ATOM 1239 O O . LEU A 1 168 ? 4.121 -20.266 -14.32 1 98.44 168 LEU A O 1
ATOM 1243 N N . GLY A 1 169 ? 2.828 -18.469 -14.523 1 98.56 169 GLY A N 1
ATOM 1244 C CA . GLY A 1 169 ? 3.539 -18 -15.703 1 98.56 169 GLY A CA 1
ATOM 1245 C C . GLY A 1 169 ? 2.963 -18.547 -17 1 98.56 169 GLY A C 1
ATOM 1246 O O . GLY A 1 169 ? 3.32 -18.078 -18.078 1 98.56 169 GLY A O 1
ATOM 1247 N N . ASN A 1 170 ? 2.074 -19.562 -16.953 1 98.69 170 ASN A N 1
ATOM 1248 C CA . ASN A 1 170 ? 1.411 -20.109 -18.125 1 98.69 170 ASN A CA 1
ATOM 1249 C C . ASN A 1 170 ? 0.235 -19.25 -18.578 1 98.69 170 ASN A C 1
ATOM 1251 O O . ASN A 1 170 ? -0.674 -18.984 -17.781 1 98.69 170 ASN A O 1
ATOM 1255 N N . ALA A 1 171 ? 0.27 -18.812 -19.828 1 98.81 171 ALA A N 1
ATOM 1256 C CA . ALA A 1 171 ? -0.831 -17.984 -20.312 1 98.81 171 ALA A CA 1
ATOM 1257 C C . ALA A 1 171 ? -2.131 -18.781 -20.375 1 98.81 171 ALA A C 1
ATOM 1259 O O . ALA A 1 171 ? -2.131 -19.953 -20.766 1 98.81 171 ALA A O 1
ATOM 1260 N N . PHE A 1 172 ? -3.234 -18.188 -19.922 1 98.75 172 PHE A N 1
ATOM 1261 C CA . PHE A 1 172 ? -4.504 -18.828 -20.203 1 98.75 172 PHE A CA 1
ATOM 1262 C C . PHE A 1 172 ? -4.875 -18.672 -21.672 1 98.75 172 PHE A C 1
ATOM 1264 O O . PHE A 1 172 ? -4.207 -17.938 -22.422 1 98.75 172 PHE A O 1
ATOM 1271 N N . ASN A 1 173 ? -5.855 -19.438 -22.141 1 98.69 173 ASN A N 1
ATOM 1272 C CA . ASN A 1 173 ? -6.301 -19.391 -23.531 1 98.69 173 ASN A CA 1
ATOM 1273 C C . ASN A 1 173 ? -6.848 -18.016 -23.891 1 98.69 173 ASN A C 1
ATOM 1275 O O . ASN A 1 173 ? -8.062 -17.812 -23.906 1 98.69 173 ASN A O 1
ATOM 1279 N N . LEU A 1 174 ? -5.898 -17.141 -24.219 1 98.75 174 LEU A N 1
ATOM 1280 C CA . LEU A 1 174 ? -6.23 -15.742 -24.438 1 98.75 174 LEU A CA 1
ATOM 1281 C C . LEU A 1 174 ? -7.125 -15.57 -25.656 1 98.75 174 LEU A C 1
ATOM 1283 O O . LEU A 1 174 ? -7.98 -14.688 -25.688 1 98.75 174 LEU A O 1
ATOM 1287 N N . SER A 1 175 ? -6.941 -16.438 -26.656 1 98.44 175 SER A N 1
ATOM 1288 C CA . SER A 1 175 ? -7.793 -16.359 -27.828 1 98.44 175 SER A CA 1
ATOM 1289 C C . SER A 1 175 ? -9.266 -16.516 -27.469 1 98.44 175 SER A C 1
ATOM 1291 O O . SER A 1 175 ? -10.094 -15.688 -27.844 1 98.44 175 SER A O 1
ATOM 1293 N N . GLU A 1 176 ? -9.523 -17.516 -26.719 1 98.44 176 GLU A N 1
ATOM 1294 C CA . GLU A 1 176 ? -10.914 -17.812 -26.359 1 98.44 176 GLU A CA 1
ATOM 1295 C C . GLU A 1 176 ? -11.445 -16.812 -25.344 1 98.44 176 GLU A C 1
ATOM 1297 O O . GLU A 1 176 ? -12.594 -16.375 -25.453 1 98.44 176 GLU A O 1
ATOM 1302 N N . VAL A 1 177 ? -10.695 -16.453 -24.375 1 98.69 177 VAL A N 1
ATOM 1303 C CA . VAL A 1 177 ? -11.133 -15.516 -23.344 1 98.69 177 VAL A CA 1
ATOM 1304 C C . VAL A 1 177 ? -11.414 -14.156 -23.969 1 98.69 177 VAL A C 1
ATOM 1306 O O . VAL A 1 177 ? -12.414 -13.508 -23.641 1 98.69 177 VAL A O 1
ATOM 1309 N N . ARG A 1 178 ? -10.539 -13.703 -24.828 1 98.31 178 ARG A N 1
ATOM 1310 C CA . ARG A 1 178 ? -10.742 -12.438 -25.531 1 98.31 178 ARG A CA 1
ATOM 1311 C C . ARG A 1 178 ? -12 -12.477 -26.391 1 98.31 178 ARG A C 1
ATOM 1313 O O . ARG A 1 178 ? -12.758 -11.508 -26.422 1 98.31 178 ARG A O 1
ATOM 1320 N N . ARG A 1 179 ? -12.164 -13.586 -27.109 1 98.5 179 ARG A N 1
ATOM 1321 C CA . ARG A 1 179 ? -13.367 -13.742 -27.922 1 98.5 179 ARG A CA 1
ATOM 1322 C C . ARG A 1 179 ? -14.617 -13.562 -27.062 1 98.5 179 ARG A C 1
ATOM 1324 O O . ARG A 1 179 ? -15.531 -12.828 -27.453 1 98.5 179 ARG A O 1
ATOM 1331 N N . ILE A 1 180 ? -14.688 -14.195 -25.953 1 98.75 180 ILE A N 1
ATOM 1332 C CA . ILE A 1 180 ? -15.852 -14.148 -25.078 1 98.75 180 ILE A CA 1
ATOM 1333 C C . ILE A 1 180 ? -16.016 -12.734 -24.516 1 98.75 180 ILE A C 1
ATOM 1335 O O . ILE A 1 180 ? -17.125 -12.195 -24.5 1 98.75 180 ILE A O 1
ATOM 1339 N N . ALA A 1 181 ? -14.898 -12.125 -24.047 1 98.75 181 ALA A N 1
ATOM 1340 C CA . ALA A 1 181 ? -14.953 -10.758 -23.531 1 98.75 181 ALA A CA 1
ATOM 1341 C C . ALA A 1 181 ? -15.516 -9.789 -24.562 1 98.75 181 ALA A C 1
ATOM 1343 O O . ALA A 1 181 ? -16.328 -8.93 -24.234 1 98.75 181 ALA A O 1
ATOM 1344 N N . ASP A 1 182 ? -15.133 -9.938 -25.812 1 98.56 182 ASP A N 1
ATOM 1345 C CA . ASP A 1 182 ? -15.609 -9.07 -26.891 1 98.56 182 ASP A CA 1
ATOM 1346 C C . ASP A 1 182 ? -17.094 -9.328 -27.188 1 98.56 182 ASP A C 1
ATOM 1348 O O . ASP A 1 182 ? -17.859 -8.383 -27.359 1 98.56 182 ASP A O 1
ATOM 1352 N N . LYS A 1 183 ? -17.375 -10.562 -27.219 1 98.62 183 LYS A N 1
ATOM 1353 C CA . LYS A 1 183 ? -18.75 -10.938 -27.547 1 98.62 183 LYS A CA 1
ATOM 1354 C C . LYS A 1 183 ? -19.734 -10.336 -26.547 1 98.62 183 LYS A C 1
ATOM 1356 O O . LYS A 1 183 ? -20.812 -9.875 -26.922 1 98.62 183 LYS A O 1
ATOM 1361 N N . TYR A 1 184 ? -19.422 -10.328 -25.328 1 98.56 184 TYR A N 1
ATOM 1362 C CA . TYR A 1 184 ? -20.359 -9.938 -24.281 1 98.56 184 TYR A CA 1
ATOM 1363 C C . TYR A 1 184 ? -20 -8.586 -23.688 1 98.56 184 TYR A C 1
ATOM 1365 O O . TYR A 1 184 ? -20.578 -8.172 -22.688 1 98.56 184 TYR A O 1
ATOM 1373 N N . ASN A 1 185 ? -19 -7.895 -24.234 1 98.31 185 ASN A N 1
ATOM 1374 C CA . ASN A 1 185 ? -18.547 -6.578 -23.812 1 98.31 185 ASN A CA 1
ATOM 1375 C C . ASN A 1 185 ? -18.109 -6.582 -22.344 1 98.31 185 ASN A C 1
ATOM 1377 O O . ASN A 1 185 ? -18.562 -5.758 -21.562 1 98.31 185 ASN A O 1
ATOM 1381 N N . LEU A 1 186 ? -17.281 -7.535 -22 1 98.88 186 LEU A N 1
ATOM 1382 C CA . LEU A 1 186 ? -16.75 -7.664 -20.641 1 98.88 186 LEU A CA 1
ATOM 1383 C C . LEU A 1 186 ? -15.383 -7.008 -20.531 1 98.88 186 LEU A C 1
ATOM 1385 O O . LEU A 1 186 ? -14.578 -7.074 -21.469 1 98.88 186 LEU A O 1
ATOM 1389 N N . TRP A 1 187 ? -15.141 -6.312 -19.391 1 98.94 187 TRP A N 1
ATOM 1390 C CA . TRP A 1 187 ? -13.766 -5.93 -19.078 1 98.94 187 TRP A CA 1
ATOM 1391 C C . TRP A 1 187 ? -12.883 -7.164 -18.922 1 98.94 187 TRP A C 1
ATOM 1393 O O . TRP A 1 187 ? -13.328 -8.188 -18.391 1 98.94 187 TRP A O 1
ATOM 1403 N N . LEU A 1 188 ? -11.68 -7.129 -19.391 1 98.94 188 LEU A N 1
ATOM 1404 C CA . LEU A 1 188 ? -10.711 -8.203 -19.188 1 98.94 188 LEU A CA 1
ATOM 1405 C C . LEU A 1 188 ? -9.469 -7.688 -18.469 1 98.94 188 LEU A C 1
ATOM 1407 O O . LEU A 1 188 ? -8.758 -6.824 -18.984 1 98.94 188 LEU A O 1
ATOM 1411 N N . ILE A 1 189 ? -9.242 -8.141 -17.281 1 98.94 189 ILE A N 1
ATOM 1412 C CA . ILE A 1 189 ? -8.055 -7.828 -16.5 1 98.94 189 ILE A CA 1
ATOM 1413 C C . ILE A 1 189 ? -7.129 -9.047 -16.453 1 98.94 189 ILE A C 1
ATOM 1415 O O . ILE A 1 189 ? -7.543 -10.133 -16.062 1 98.94 189 ILE A O 1
ATOM 1419 N N . GLU A 1 190 ? -5.926 -8.875 -16.875 1 98.94 190 GLU A N 1
ATOM 1420 C CA . GLU A 1 190 ? -4.906 -9.914 -16.828 1 98.94 190 GLU A CA 1
ATOM 1421 C C . GLU A 1 190 ? -4 -9.742 -15.609 1 98.94 190 GLU A C 1
ATOM 1423 O O . GLU A 1 190 ? -3.234 -8.781 -15.531 1 98.94 190 GLU A O 1
ATOM 1428 N N . ASP A 1 191 ? -4.145 -10.617 -14.641 1 98.94 191 ASP A N 1
ATOM 1429 C CA . ASP A 1 191 ? -3.158 -10.672 -13.562 1 98.94 191 ASP A CA 1
ATOM 1430 C C . ASP A 1 191 ? -1.888 -11.383 -14.016 1 98.94 191 ASP A C 1
ATOM 1432 O O . ASP A 1 191 ? -1.854 -12.617 -14.094 1 98.94 191 ASP A O 1
ATOM 1436 N N . CYS A 1 192 ? -0.841 -10.609 -14.266 1 98.94 192 CYS A N 1
ATOM 1437 C CA . CYS A 1 192 ? 0.411 -11.141 -14.797 1 98.94 192 CYS A CA 1
ATOM 1438 C C . CYS A 1 192 ? 1.474 -11.219 -13.703 1 98.94 192 CYS A C 1
ATOM 1440 O O . CYS A 1 192 ? 2.67 -11.203 -14 1 98.94 192 CYS A O 1
ATOM 1442 N N . CYS A 1 193 ? 1.089 -11.234 -12.484 1 98.75 193 CYS A N 1
ATOM 1443 C CA . CYS A 1 193 ? 2.039 -11.219 -11.383 1 98.75 193 CYS A CA 1
ATOM 1444 C C . CYS A 1 193 ? 3.061 -12.344 -11.523 1 98.75 193 CYS A C 1
ATOM 1446 O O . CYS A 1 193 ? 4.238 -12.156 -11.219 1 98.75 193 CYS A O 1
ATOM 1448 N N . ASP A 1 194 ? 2.67 -13.461 -12.062 1 98.38 194 ASP A N 1
ATOM 1449 C CA . ASP A 1 194 ? 3.553 -14.617 -12.211 1 98.38 194 ASP A CA 1
ATOM 1450 C C . ASP A 1 194 ? 4.039 -14.758 -13.656 1 98.38 194 ASP A C 1
ATOM 1452 O O . ASP A 1 194 ? 4.656 -15.766 -14.008 1 98.38 194 ASP A O 1
ATOM 1456 N N . ALA A 1 195 ? 3.814 -13.758 -14.523 1 98.81 195 ALA A N 1
ATOM 1457 C CA . ALA A 1 195 ? 3.936 -14.109 -15.93 1 98.81 195 ALA A CA 1
ATOM 1458 C C . ALA A 1 195 ? 4.734 -13.062 -16.703 1 98.81 195 ALA A C 1
ATOM 1460 O O . ALA A 1 195 ? 4.582 -12.914 -17.906 1 98.81 195 ALA A O 1
ATOM 1461 N N . LEU A 1 196 ? 5.484 -12.25 -15.984 1 98.81 196 LEU A N 1
ATOM 1462 C CA . LEU A 1 196 ? 6.301 -11.281 -16.703 1 98.81 196 LEU A CA 1
ATOM 1463 C C . LEU A 1 196 ? 7.234 -11.969 -17.688 1 98.81 196 LEU A C 1
ATOM 1465 O O . LEU A 1 196 ? 7.988 -12.867 -17.312 1 98.81 196 LEU A O 1
ATOM 1469 N N . GLY A 1 197 ? 7.148 -11.57 -18.938 1 98.75 197 GLY A N 1
ATOM 1470 C CA . GLY A 1 197 ? 7.98 -12.156 -19.984 1 98.75 197 GLY A CA 1
ATOM 1471 C C . GLY A 1 197 ? 7.273 -13.242 -20.766 1 98.75 197 GLY A C 1
ATOM 1472 O O . GLY A 1 197 ? 7.777 -13.695 -21.797 1 98.75 197 GLY A O 1
ATOM 1473 N N . THR A 1 198 ? 6.113 -13.711 -20.359 1 98.94 198 THR A N 1
ATOM 1474 C CA . THR A 1 198 ? 5.316 -14.695 -21.078 1 98.94 198 THR A CA 1
ATOM 1475 C C . THR A 1 198 ? 4.691 -14.078 -22.328 1 98.94 198 THR A C 1
ATOM 1477 O O . THR A 1 198 ? 4.211 -12.938 -22.281 1 98.94 198 THR A O 1
ATOM 1480 N N . THR A 1 199 ? 4.695 -14.836 -23.391 1 98.81 199 THR A N 1
ATOM 1481 C CA . THR A 1 199 ? 4.035 -14.359 -24.609 1 98.81 199 THR A CA 1
ATOM 1482 C C . THR A 1 199 ? 2.955 -15.344 -25.047 1 98.81 199 THR A C 1
ATOM 1484 O O . THR A 1 199 ? 2.984 -16.516 -24.688 1 98.81 199 THR A O 1
ATOM 1487 N N . TYR A 1 200 ? 1.984 -14.867 -25.688 1 98.81 200 TYR A N 1
ATOM 1488 C CA . TYR A 1 200 ? 0.915 -15.586 -26.359 1 98.81 200 TYR A CA 1
ATOM 1489 C C . TYR A 1 200 ? 0.793 -15.133 -27.812 1 98.81 200 TYR A C 1
ATOM 1491 O O . TYR A 1 200 ? 0.556 -13.953 -28.078 1 98.81 200 TYR A O 1
ATOM 1499 N N . GLU A 1 201 ? 1.009 -16.047 -28.75 1 98.06 201 GLU A N 1
ATOM 1500 C CA . GLU A 1 201 ? 1.09 -15.734 -30.172 1 98.06 201 GLU A CA 1
ATOM 1501 C C . GLU A 1 201 ? 2.084 -14.602 -30.422 1 98.06 201 GLU A C 1
ATOM 1503 O O . GLU A 1 201 ? 1.792 -13.664 -31.172 1 98.06 201 GLU A O 1
ATOM 1508 N N . GLY A 1 202 ? 3.152 -14.633 -29.641 1 97.62 202 GLY A N 1
ATOM 1509 C CA . GLY A 1 202 ? 4.27 -13.727 -29.844 1 97.62 202 GLY A CA 1
ATOM 1510 C C . GLY A 1 202 ? 4.078 -12.391 -29.156 1 97.62 202 GLY A C 1
ATOM 1511 O O . GLY A 1 202 ? 4.973 -11.539 -29.172 1 97.62 202 GLY A O 1
ATOM 1512 N N . GLN A 1 203 ? 2.955 -12.211 -28.562 1 98.25 203 GLN A N 1
ATOM 1513 C CA . GLN A 1 203 ? 2.645 -10.953 -27.891 1 98.25 203 GLN A CA 1
ATOM 1514 C C . GLN A 1 203 ? 2.68 -11.109 -26.375 1 98.25 203 GLN A C 1
ATOM 1516 O O . GLN A 1 203 ? 2.209 -12.117 -25.844 1 98.25 203 GLN A O 1
ATOM 1521 N N . MET A 1 204 ? 3.268 -10.102 -25.688 1 98.81 204 MET A N 1
ATOM 1522 C CA . MET A 1 204 ? 3.385 -10.156 -24.234 1 98.81 204 MET A CA 1
ATOM 1523 C C . MET A 1 204 ? 2.01 -10.242 -23.578 1 98.81 204 MET A C 1
ATOM 1525 O O . MET A 1 204 ? 1.077 -9.547 -23.984 1 98.81 204 MET A O 1
ATOM 1529 N N . VAL A 1 205 ? 1.874 -11.156 -22.625 1 98.75 205 VAL A N 1
ATOM 1530 C CA . VAL A 1 205 ? 0.62 -11.195 -21.891 1 98.75 205 VAL A CA 1
ATOM 1531 C C . VAL A 1 205 ? 0.437 -9.898 -21.109 1 98.75 205 VAL A C 1
ATOM 1533 O O . VAL A 1 205 ? 1.401 -9.164 -20.875 1 98.75 205 VAL A O 1
ATOM 1536 N N . GLY A 1 206 ? -0.721 -9.586 -20.656 1 98.62 206 GLY A N 1
ATOM 1537 C CA . GLY A 1 206 ? -1.057 -8.312 -20.031 1 98.62 206 GLY A CA 1
ATOM 1538 C C . GLY A 1 206 ? -1.446 -7.238 -21.031 1 98.62 206 GLY A C 1
ATOM 1539 O O . GLY A 1 206 ? -1.873 -6.152 -20.641 1 98.62 206 GLY A O 1
ATOM 1540 N N . THR A 1 207 ? -1.354 -7.508 -22.297 1 98.56 207 THR A N 1
ATOM 1541 C CA . THR A 1 207 ? -1.658 -6.531 -23.344 1 98.56 207 THR A CA 1
ATOM 1542 C C . THR A 1 207 ? -2.936 -6.91 -24.078 1 98.56 207 THR A C 1
ATOM 1544 O O . THR A 1 207 ? -3.387 -6.18 -24.969 1 98.56 207 THR A O 1
ATOM 1547 N N . PHE A 1 208 ? -3.512 -8.031 -23.766 1 98.69 208 PHE A N 1
ATOM 1548 C CA . PHE A 1 208 ? -4.695 -8.523 -24.453 1 98.69 208 PHE A CA 1
ATOM 1549 C C . PHE A 1 208 ? -5.965 -7.973 -23.812 1 98.69 208 PHE A C 1
ATOM 1551 O O . PHE A 1 208 ? -6.988 -7.82 -24.484 1 98.69 208 PHE A O 1
ATOM 1558 N N . GLY A 1 209 ? -5.926 -7.766 -22.484 1 98.62 209 GLY A N 1
ATOM 1559 C CA . GLY A 1 209 ? -7.07 -7.223 -21.766 1 98.62 209 GLY A CA 1
ATOM 1560 C C . GLY A 1 209 ? -7.047 -5.711 -21.672 1 98.62 209 GLY A C 1
ATOM 1561 O O . GLY A 1 209 ? -6.301 -5.043 -22.391 1 98.62 209 GLY A O 1
ATOM 1562 N N . ASP A 1 210 ? -7.926 -5.137 -20.859 1 98.88 210 ASP A N 1
ATOM 1563 C CA . ASP A 1 210 ? -8.055 -3.699 -20.656 1 98.88 210 ASP A CA 1
ATOM 1564 C C . ASP A 1 210 ? -7.004 -3.193 -19.672 1 98.88 210 ASP A C 1
ATOM 1566 O O . ASP A 1 210 ? -6.535 -2.059 -19.781 1 98.88 210 ASP A O 1
ATOM 1570 N N . ILE A 1 211 ? -6.723 -3.979 -18.703 1 98.94 211 ILE A N 1
ATOM 1571 C CA . ILE A 1 211 ? -5.738 -3.652 -17.672 1 98.94 211 ILE A CA 1
ATOM 1572 C C . ILE A 1 211 ? -4.891 -4.883 -17.375 1 98.94 211 ILE A C 1
ATOM 1574 O O . ILE A 1 211 ? -5.406 -6 -17.297 1 98.94 211 ILE A O 1
ATOM 1578 N N . GLY A 1 212 ? -3.592 -4.723 -17.25 1 98.94 212 GLY A N 1
ATOM 1579 C CA . GLY A 1 212 ? -2.686 -5.738 -16.734 1 98.94 212 GLY A CA 1
ATOM 1580 C C . GLY A 1 212 ? -2.041 -5.355 -15.422 1 98.94 212 GLY A C 1
ATOM 1581 O O . GLY A 1 212 ? -1.929 -4.172 -15.102 1 98.94 212 GLY A O 1
ATOM 1582 N N . THR A 1 213 ? -1.701 -6.32 -14.617 1 98.94 213 THR A N 1
ATOM 1583 C CA . THR A 1 213 ? -1.022 -6.113 -13.344 1 98.94 213 THR A CA 1
ATOM 1584 C C . THR A 1 213 ? 0.207 -7.008 -13.234 1 98.94 213 THR A C 1
ATOM 1586 O O . THR A 1 213 ? 0.298 -8.031 -13.906 1 98.94 213 THR A O 1
ATOM 1589 N N . VAL A 1 214 ? 1.129 -6.605 -12.406 1 98.94 214 VAL A N 1
ATOM 1590 C CA . VAL A 1 214 ? 2.324 -7.41 -12.18 1 98.94 214 VAL A CA 1
ATOM 1591 C C . VAL A 1 214 ? 2.867 -7.152 -10.773 1 98.94 214 VAL A C 1
ATOM 1593 O O . VAL A 1 214 ? 2.613 -6.102 -10.188 1 98.94 214 VAL A O 1
ATOM 1596 N N . SER A 1 215 ? 3.545 -8.109 -10.195 1 98.75 215 SER A N 1
ATOM 1597 C CA . SER A 1 215 ? 4.125 -8.031 -8.859 1 98.75 215 SER A CA 1
ATOM 1598 C C . SER A 1 215 ? 5.648 -8.023 -8.914 1 98.75 215 SER A C 1
ATOM 1600 O O . SER A 1 215 ? 6.246 -8.648 -9.797 1 98.75 215 SER A O 1
ATOM 1602 N N . PHE A 1 216 ? 6.262 -7.352 -7.977 1 98.75 216 PHE A N 1
ATOM 1603 C CA . PHE A 1 216 ? 7.715 -7.309 -7.855 1 98.75 216 PHE A CA 1
ATOM 1604 C C . PHE A 1 216 ? 8.164 -7.801 -6.484 1 98.75 216 PHE A C 1
ATOM 1606 O O . PHE A 1 216 ? 9.164 -7.324 -5.945 1 98.75 216 PHE A O 1
ATOM 1613 N N . TYR A 1 217 ? 7.316 -8.625 -5.859 1 97.75 217 TYR A N 1
ATOM 1614 C CA . TYR A 1 217 ? 7.723 -9.352 -4.656 1 97.75 217 TYR A CA 1
ATOM 1615 C C . TYR A 1 217 ? 8.93 -10.227 -4.934 1 97.75 217 TYR A C 1
ATOM 1617 O O . TYR A 1 217 ? 9.164 -10.641 -6.074 1 97.75 217 TYR A O 1
ATOM 1625 N N . PRO A 1 218 ? 9.75 -10.602 -3.955 1 96.81 218 PRO A N 1
ATOM 1626 C CA . PRO A 1 218 ? 11.047 -11.25 -4.18 1 96.81 218 PRO A CA 1
ATOM 1627 C C . PRO A 1 218 ? 10.922 -12.555 -4.965 1 96.81 218 PRO A C 1
ATOM 1629 O O . PRO A 1 218 ? 11.836 -12.914 -5.723 1 96.81 218 PRO A O 1
ATOM 1632 N N . ALA A 1 219 ? 9.867 -13.227 -4.871 1 95.75 219 ALA A N 1
ATOM 1633 C CA . ALA A 1 219 ? 9.688 -14.523 -5.527 1 95.75 219 ALA A CA 1
ATOM 1634 C C . ALA A 1 219 ? 9.422 -14.352 -7.02 1 95.75 219 ALA A C 1
ATOM 1636 O O . ALA A 1 219 ? 9.531 -15.305 -7.793 1 95.75 219 ALA A O 1
ATOM 1637 N N . HIS A 1 220 ? 9.07 -13.188 -7.504 1 98.12 220 HIS A N 1
ATOM 1638 C CA . HIS A 1 220 ? 8.602 -13 -8.867 1 98.12 220 HIS A CA 1
ATOM 1639 C C . HIS A 1 220 ? 9.766 -12.781 -9.828 1 98.12 220 HIS A C 1
ATOM 1641 O O . HIS A 1 220 ? 10.93 -12.906 -9.445 1 98.12 220 HIS A O 1
ATOM 1647 N N . HIS A 1 221 ? 9.523 -12.578 -11.086 1 98.56 221 HIS A N 1
ATOM 1648 C CA . HIS A 1 221 ? 10.492 -12.578 -12.18 1 98.56 221 HIS A CA 1
ATOM 1649 C C . HIS A 1 221 ? 11.547 -11.492 -11.969 1 98.56 221 HIS A C 1
ATOM 1651 O O . HIS A 1 221 ? 12.719 -11.695 -12.281 1 98.56 221 HIS A O 1
ATOM 1657 N N . ILE A 1 222 ? 11.07 -10.359 -11.508 1 98.62 222 ILE A N 1
ATOM 1658 C CA . ILE A 1 222 ? 11.945 -9.305 -11.016 1 98.62 222 ILE A CA 1
ATOM 1659 C C . ILE A 1 222 ? 11.422 -8.766 -9.688 1 98.62 222 ILE A C 1
ATOM 1661 O O . ILE A 1 222 ? 10.273 -9.047 -9.312 1 98.62 222 ILE A O 1
ATOM 1665 N N . THR A 1 223 ? 12.32 -8.031 -8.945 1 98.38 223 THR A N 1
ATOM 1666 C CA . THR A 1 223 ? 11.859 -7.668 -7.613 1 98.38 223 THR A CA 1
ATOM 1667 C C . THR A 1 223 ? 12.25 -6.23 -7.281 1 98.38 223 THR A C 1
ATOM 1669 O O . THR A 1 223 ? 13.219 -5.703 -7.84 1 98.38 223 THR A O 1
ATOM 1672 N N . MET A 1 224 ? 11.43 -5.57 -6.41 1 97.12 224 MET A N 1
ATOM 1673 C CA . MET A 1 224 ? 11.719 -4.34 -5.68 1 97.12 224 MET A CA 1
ATOM 1674 C C . MET A 1 224 ? 11.555 -4.547 -4.18 1 97.12 224 MET A C 1
ATOM 1676 O O . MET A 1 224 ? 11.469 -3.58 -3.418 1 97.12 224 MET A O 1
ATOM 1680 N N . GLY A 1 225 ? 11.602 -5.836 -3.754 1 96.94 225 GLY A N 1
ATOM 1681 C CA . GLY A 1 225 ? 11.086 -6.113 -2.424 1 96.94 225 GLY A CA 1
ATOM 1682 C C . GLY A 1 225 ? 9.57 -6.172 -2.371 1 96.94 225 GLY A C 1
ATOM 1683 O O . GLY A 1 225 ? 8.969 -7.156 -2.805 1 96.94 225 GLY A O 1
ATOM 1684 N N . GLU A 1 226 ? 8.961 -5.105 -1.909 1 97.88 226 GLU A N 1
ATOM 1685 C CA . GLU A 1 226 ? 7.527 -4.906 -2.084 1 97.88 226 GLU A CA 1
ATOM 1686 C C . GLU A 1 226 ? 7.242 -3.967 -3.254 1 97.88 226 GLU A C 1
ATOM 1688 O O . GLU A 1 226 ? 7.891 -2.93 -3.398 1 97.88 226 GLU A O 1
ATOM 1693 N N . GLY A 1 227 ? 6.363 -4.395 -4.137 1 98.5 227 GLY A N 1
ATOM 1694 C CA . GLY A 1 227 ? 6.051 -3.551 -5.277 1 98.5 227 GLY A CA 1
ATOM 1695 C C . GLY A 1 227 ? 5.203 -4.25 -6.324 1 98.5 227 GLY A C 1
ATOM 1696 O O . GLY A 1 227 ? 5.102 -5.477 -6.328 1 98.5 227 GLY A O 1
ATOM 1697 N N . GLY A 1 228 ? 4.617 -3.553 -7.172 1 98.81 228 GLY A N 1
ATOM 1698 C CA . GLY A 1 228 ? 3.844 -3.986 -8.328 1 98.81 228 GLY A CA 1
ATOM 1699 C C . GLY A 1 228 ? 3.57 -2.869 -9.32 1 98.81 228 GLY A C 1
ATOM 1700 O O . GLY A 1 228 ? 4.125 -1.774 -9.195 1 98.81 228 GLY A O 1
ATOM 1701 N N . ALA A 1 229 ? 2.836 -3.172 -10.297 1 98.94 229 ALA A N 1
ATOM 1702 C CA . ALA A 1 229 ? 2.441 -2.16 -11.273 1 98.94 229 ALA A CA 1
ATOM 1703 C C . ALA A 1 229 ? 1.106 -2.512 -11.922 1 98.94 229 ALA A C 1
ATOM 1705 O O . ALA A 1 229 ? 0.73 -3.686 -11.984 1 98.94 229 ALA A O 1
ATOM 1706 N N . VAL A 1 230 ? 0.423 -1.502 -12.297 1 98.94 230 VAL A N 1
ATOM 1707 C CA . VAL A 1 230 ? -0.749 -1.582 -13.164 1 98.94 230 VAL A CA 1
ATOM 1708 C C . VAL A 1 230 ? -0.429 -0.966 -14.523 1 98.94 230 VAL A C 1
ATOM 1710 O O . VAL A 1 230 ? 0.224 0.077 -14.602 1 98.94 230 VAL A O 1
ATOM 1713 N N . PHE A 1 231 ? -0.828 -1.622 -15.562 1 98.88 231 PHE A N 1
ATOM 1714 C CA . PHE A 1 231 ? -0.533 -1.051 -16.875 1 98.88 231 PHE A CA 1
ATOM 1715 C C . PHE A 1 231 ? -1.707 -1.244 -17.828 1 98.88 231 PHE A C 1
ATOM 1717 O O . PHE A 1 231 ? -2.529 -2.141 -17.625 1 98.88 231 PHE A O 1
ATOM 1724 N N . THR A 1 232 ? -1.864 -0.391 -18.812 1 98.88 232 THR A N 1
ATOM 1725 C CA . THR A 1 232 ? -2.988 -0.338 -19.734 1 98.88 232 THR A CA 1
ATOM 1726 C C . THR A 1 232 ? -2.613 0.434 -21 1 98.88 232 THR A C 1
ATOM 1728 O O . THR A 1 232 ? -1.625 1.171 -21.016 1 98.88 232 THR A O 1
ATOM 1731 N N . LYS A 1 233 ? -3.363 0.227 -22.047 1 98.5 233 LYS A N 1
ATOM 1732 C CA . LYS A 1 233 ? -3.205 0.987 -23.297 1 98.5 233 LYS A CA 1
ATOM 1733 C C . LYS A 1 233 ? -4.098 2.225 -23.297 1 98.5 233 LYS A C 1
ATOM 1735 O O . LYS A 1 233 ? -3.922 3.123 -24.125 1 98.5 233 LYS A O 1
ATOM 1740 N N . SER A 1 234 ? -5.023 2.312 -22.359 1 98.38 234 SER A N 1
ATOM 1741 C CA . SER A 1 234 ? -6.02 3.377 -22.312 1 98.38 234 SER A CA 1
ATOM 1742 C C . SER A 1 234 ? -5.539 4.555 -21.469 1 98.38 234 SER A C 1
ATOM 1744 O O . SER A 1 234 ? -5.289 4.406 -20.266 1 98.38 234 SER A O 1
ATOM 1746 N N . GLY A 1 235 ? -5.504 5.738 -22.109 1 97.56 235 GLY A N 1
ATOM 1747 C CA . GLY A 1 235 ? -5.172 6.945 -21.375 1 97.56 235 GLY A CA 1
ATOM 1748 C C . GLY A 1 235 ? -6.195 7.293 -20.312 1 97.56 235 GLY A C 1
ATOM 1749 O O . GLY A 1 235 ? -5.836 7.773 -19.234 1 97.56 235 GLY A O 1
ATOM 1750 N N . GLU A 1 236 ? -7.418 7.039 -20.609 1 97.31 236 GLU A N 1
ATOM 1751 C CA . GLU A 1 236 ? -8.5 7.285 -19.656 1 97.31 236 GLU A CA 1
ATOM 1752 C C . GLU A 1 236 ? -8.352 6.402 -18.422 1 97.31 236 GLU A C 1
ATOM 1754 O O . GLU A 1 236 ? -8.445 6.891 -17.281 1 97.31 236 GLU A O 1
ATOM 1759 N N . LEU A 1 237 ? -8.125 5.086 -18.625 1 98.56 237 LEU A N 1
ATOM 1760 C CA . LEU A 1 237 ? -7.965 4.168 -17.516 1 98.56 237 LEU A CA 1
ATOM 1761 C C . LEU A 1 237 ? -6.73 4.527 -16.688 1 98.56 237 LEU A C 1
ATOM 1763 O O . LEU A 1 237 ? -6.746 4.426 -15.461 1 98.56 237 LEU A O 1
ATOM 1767 N N . LYS A 1 238 ? -5.688 4.969 -17.422 1 98.31 238 LYS A N 1
ATOM 1768 C CA . LYS A 1 238 ? -4.48 5.387 -16.719 1 98.31 238 LYS A CA 1
ATOM 1769 C C . LYS A 1 238 ? -4.781 6.5 -15.711 1 98.31 238 LYS A C 1
ATOM 1771 O O . LYS A 1 238 ? -4.363 6.434 -14.555 1 98.31 238 LYS A O 1
ATOM 1776 N N . LYS A 1 239 ? -5.516 7.52 -16.094 1 96.94 239 LYS A N 1
ATOM 1777 C CA . LYS A 1 239 ? -5.855 8.656 -15.234 1 96.94 239 LYS A CA 1
ATOM 1778 C C . LYS A 1 239 ? -6.711 8.211 -14.055 1 96.94 239 LYS A C 1
ATOM 1780 O O . LYS A 1 239 ? -6.504 8.664 -12.922 1 96.94 239 LYS A O 1
ATOM 1785 N N . ILE A 1 240 ? -7.668 7.34 -14.344 1 97.94 240 ILE A N 1
ATOM 1786 C CA . ILE A 1 240 ? -8.562 6.84 -13.312 1 97.94 240 ILE A CA 1
ATOM 1787 C C . ILE A 1 240 ? -7.77 6.043 -12.281 1 97.94 240 ILE A C 1
ATOM 1789 O O . ILE A 1 240 ? -7.93 6.242 -11.07 1 97.94 240 ILE A O 1
ATOM 1793 N N . ILE A 1 241 ? -6.871 5.113 -12.766 1 98.69 241 ILE A N 1
ATOM 1794 C CA . ILE A 1 241 ? -6.055 4.289 -11.883 1 98.69 241 ILE A CA 1
ATOM 1795 C C . ILE A 1 241 ? -5.172 5.18 -11.008 1 98.69 241 ILE A C 1
ATOM 1797 O O . ILE A 1 241 ? -5.059 4.961 -9.805 1 98.69 241 ILE A O 1
ATOM 1801 N N . GLU A 1 242 ? -4.598 6.148 -11.609 1 97.94 242 GLU A N 1
ATOM 1802 C CA . GLU A 1 242 ? -3.736 7.074 -10.875 1 97.94 242 GLU A CA 1
ATOM 1803 C C . GLU A 1 242 ? -4.516 7.812 -9.789 1 97.94 242 GLU A C 1
ATOM 1805 O O . GLU A 1 242 ? -4.008 8.016 -8.688 1 97.94 242 GLU A O 1
ATOM 1810 N N . SER A 1 243 ? -5.688 8.273 -10.086 1 97.12 243 SER A N 1
ATOM 1811 C CA . SER A 1 243 ? -6.551 8.945 -9.109 1 97.12 243 SER A CA 1
ATOM 1812 C C . SER A 1 243 ? -6.832 8.047 -7.914 1 97.12 243 SER A C 1
ATOM 1814 O O . SER A 1 243 ? -6.652 8.461 -6.766 1 97.12 243 SER A O 1
ATOM 1816 N N . PHE A 1 244 ? -7.234 6.777 -8.164 1 98.5 244 PHE A N 1
ATOM 1817 C CA . PHE A 1 244 ? -7.508 5.84 -7.078 1 98.5 244 PHE A CA 1
ATOM 1818 C C . PHE A 1 244 ? -6.254 5.578 -6.258 1 98.5 244 PHE A C 1
ATOM 1820 O O . PHE A 1 244 ? -6.324 5.434 -5.035 1 98.5 244 PHE A O 1
ATOM 1827 N N . ARG A 1 245 ? -5.109 5.484 -6.922 1 98.38 245 ARG A N 1
ATOM 1828 C CA . ARG A 1 245 ? -3.848 5.203 -6.246 1 98.38 245 ARG A CA 1
ATOM 1829 C C . ARG A 1 245 ? -3.445 6.359 -5.336 1 98.38 245 ARG A C 1
ATOM 1831 O O . ARG A 1 245 ? -2.881 6.141 -4.258 1 98.38 245 ARG A O 1
ATOM 1838 N N . ASP A 1 246 ? -3.736 7.598 -5.785 1 96.69 246 ASP A N 1
ATOM 1839 C CA . ASP A 1 246 ? -3.252 8.82 -5.156 1 96.69 246 ASP A CA 1
ATOM 1840 C C . ASP A 1 246 ? -4.379 9.547 -4.426 1 96.69 246 ASP A C 1
ATOM 1842 O O . ASP A 1 246 ? -4.676 10.703 -4.723 1 96.69 246 ASP A O 1
ATOM 1846 N N . TRP A 1 247 ? -5.008 8.867 -3.449 1 96.12 247 TRP A N 1
ATOM 1847 C CA . TRP A 1 247 ? -5.984 9.414 -2.51 1 96.12 247 TRP A CA 1
ATOM 1848 C C . TRP A 1 247 ? -7.312 9.695 -3.205 1 96.12 247 TRP A C 1
ATOM 1850 O O . TRP A 1 247 ? -8.25 10.203 -2.588 1 96.12 247 TRP A O 1
ATOM 1860 N N . GLY A 1 248 ? -7.484 9.445 -4.496 1 96.56 248 GLY A N 1
ATOM 1861 C CA . GLY A 1 248 ? -8.688 9.773 -5.242 1 96.56 248 GLY A CA 1
ATOM 1862 C C . GLY A 1 248 ? -8.664 11.172 -5.84 1 96.56 248 GLY A C 1
ATOM 1863 O O . GLY A 1 248 ? -9.703 11.695 -6.246 1 96.56 248 GLY A O 1
ATOM 1864 N N . ARG A 1 249 ? -7.504 11.758 -5.828 1 93 249 ARG A N 1
ATOM 1865 C CA . ARG A 1 249 ? -7.344 13.141 -6.281 1 93 249 ARG A CA 1
ATOM 1866 C C . ARG A 1 249 ? -7.648 13.266 -7.77 1 93 249 ARG A C 1
ATOM 1868 O O . ARG A 1 249 ? -7.359 12.352 -8.547 1 93 249 ARG A O 1
ATOM 1875 N N . ASP A 1 250 ? -8.234 14.336 -8.125 1 84.44 250 ASP A N 1
ATOM 1876 C CA . ASP A 1 250 ? -8.555 14.617 -9.523 1 84.44 250 ASP A CA 1
ATOM 1877 C C . ASP A 1 250 ? -7.328 15.125 -10.273 1 84.44 250 ASP A C 1
ATOM 1879 O O . ASP A 1 250 ? -7.117 14.773 -11.438 1 84.44 250 ASP A O 1
ATOM 1883 N N . CYS A 1 251 ? -6.617 15.938 -9.57 1 73.38 251 CYS A N 1
ATOM 1884 C CA . CYS A 1 251 ? -5.465 16.594 -10.172 1 73.38 251 CYS A CA 1
ATOM 1885 C C . CYS A 1 251 ? -4.348 15.602 -10.453 1 73.38 251 CYS A C 1
ATOM 1887 O O . CYS A 1 251 ? -4.027 14.766 -9.602 1 73.38 251 CYS A O 1
ATOM 1889 N N . TYR A 1 252 ? -3.826 15.789 -11.633 1 63.78 252 TYR A N 1
ATOM 1890 C CA . TYR A 1 252 ? -2.766 14.859 -12.008 1 63.78 252 TYR A CA 1
ATOM 1891 C C . TYR A 1 252 ? -1.392 15.484 -11.797 1 63.78 252 TYR A C 1
ATOM 1893 O O . TYR A 1 252 ? -0.386 14.977 -12.297 1 63.78 252 TYR A O 1
ATOM 1901 N N . CYS A 1 253 ? -1.408 16.578 -11.062 1 65.5 253 CYS A N 1
ATOM 1902 C CA . CYS A 1 253 ? -0.103 17.156 -10.773 1 65.5 253 CYS A CA 1
ATOM 1903 C C . CYS A 1 253 ? 0.736 16.234 -9.906 1 65.5 253 CYS A C 1
ATOM 1905 O O . CYS A 1 253 ? 0.234 15.656 -8.938 1 65.5 253 CYS A O 1
ATOM 1907 N N . ALA A 1 254 ? 1.902 16.047 -10.336 1 61.53 254 ALA A N 1
ATOM 1908 C CA . ALA A 1 254 ? 2.84 15.203 -9.594 1 61.53 254 ALA A CA 1
ATOM 1909 C C . ALA A 1 254 ? 3.102 15.766 -8.203 1 61.53 254 ALA A C 1
ATOM 1911 O O . ALA A 1 254 ? 2.877 16.953 -7.957 1 61.53 254 ALA A O 1
ATOM 1912 N N . PRO A 1 255 ? 3.545 14.891 -7.254 1 55.88 255 PRO A N 1
ATOM 1913 C CA . PRO A 1 255 ? 3.9 15.383 -5.918 1 55.88 255 PRO A CA 1
ATOM 1914 C C . PRO A 1 255 ? 4.949 16.484 -5.961 1 55.88 255 PRO A C 1
ATOM 1916 O O . PRO A 1 255 ? 5.941 16.375 -6.691 1 55.88 255 PRO A O 1
ATOM 1919 N N . GLY A 1 256 ? 4.684 17.547 -5.301 1 52.59 256 GLY A N 1
ATOM 1920 C CA . GLY A 1 256 ? 5.621 18.656 -5.211 1 52.59 256 GLY A CA 1
ATOM 1921 C C . GLY A 1 256 ? 5.414 19.703 -6.293 1 52.59 256 GLY A C 1
ATOM 1922 O O . GLY A 1 256 ? 6.062 20.75 -6.281 1 52.59 256 GLY A O 1
ATOM 1923 N N . CYS A 1 257 ? 4.629 19.359 -7.324 1 53.12 257 CYS A N 1
ATOM 1924 C CA . CYS A 1 257 ? 4.379 20.281 -8.422 1 53.12 257 CYS A CA 1
ATOM 1925 C C . CYS A 1 257 ? 2.996 20.922 -8.289 1 53.12 257 CYS A C 1
ATOM 1927 O O . CYS A 1 257 ? 1.993 20.203 -8.18 1 53.12 257 CYS A O 1
ATOM 1929 N N . ASP A 1 258 ? 3.016 22.25 -8.156 1 58.34 258 ASP A N 1
ATOM 1930 C CA . ASP A 1 258 ? 1.752 22.969 -8.047 1 58.34 258 ASP A CA 1
ATOM 1931 C C . ASP A 1 258 ? 1.364 23.594 -9.383 1 58.34 258 ASP A C 1
ATOM 1933 O O . ASP A 1 258 ? 2.207 24.172 -10.07 1 58.34 258 ASP A O 1
ATOM 1937 N N . ASN A 1 259 ? 0.145 23.297 -9.906 1 61.19 259 ASN A N 1
ATOM 1938 C CA . ASN A 1 259 ? -0.502 24 -11 1 61.19 259 ASN A CA 1
ATOM 1939 C C . ASN A 1 259 ? 0.02 23.531 -12.359 1 61.19 259 ASN A C 1
ATOM 1941 O O . ASN A 1 259 ? -0.061 24.266 -13.344 1 61.19 259 ASN A O 1
ATOM 1945 N N . THR A 1 260 ? 0.575 22.344 -12.336 1 57.19 260 THR A N 1
ATOM 1946 C CA . THR A 1 260 ? 0.991 21.812 -13.625 1 57.19 260 THR A CA 1
ATOM 1947 C C . THR A 1 260 ? -0.213 21.609 -14.539 1 57.19 260 THR A C 1
ATOM 1949 O O . THR A 1 260 ? -0.104 21.75 -15.758 1 57.19 260 THR A O 1
ATOM 1952 N N . CYS A 1 261 ? -1.346 21.5 -13.984 1 61.16 261 CYS A N 1
ATOM 1953 C CA . CYS A 1 261 ? -2.572 21.25 -14.727 1 61.16 261 CYS A CA 1
ATOM 1954 C C . CYS A 1 261 ? -3.137 22.547 -15.305 1 61.16 261 CYS A C 1
ATOM 1956 O O . CYS A 1 261 ? -3.959 22.516 -16.219 1 61.16 261 CYS A O 1
ATOM 1958 N N . GLY A 1 262 ? -2.637 23.703 -14.68 1 57.91 262 GLY A N 1
ATOM 1959 C CA . GLY A 1 262 ? -3.084 25.016 -15.125 1 57.91 262 GLY A CA 1
ATOM 1960 C C . GLY A 1 262 ? -4.5 25.344 -14.688 1 57.91 262 GLY A C 1
ATOM 1961 O O . GLY A 1 262 ? -5.094 26.312 -15.172 1 57.91 262 GLY A O 1
ATOM 1962 N N . LYS A 1 263 ? -5.113 24.609 -13.859 1 62.28 263 LYS A N 1
ATOM 1963 C CA . LYS A 1 263 ? -6.52 24.781 -13.5 1 62.28 263 LYS A CA 1
ATOM 1964 C C . LYS A 1 263 ? -6.695 24.859 -11.984 1 62.28 263 LYS A C 1
ATOM 1966 O O . LYS A 1 263 ? -7.773 24.562 -11.469 1 62.28 263 LYS A O 1
ATOM 1971 N N . ARG A 1 264 ? -5.727 25.203 -11.234 1 61.47 264 ARG A N 1
ATOM 1972 C CA . ARG A 1 264 ? -5.727 25.141 -9.781 1 61.47 264 ARG A CA 1
ATOM 1973 C C . ARG A 1 264 ? -6.945 25.844 -9.195 1 61.47 264 ARG A C 1
ATOM 1975 O O . ARG A 1 264 ? -7.656 25.281 -8.367 1 61.47 264 ARG A O 1
ATOM 1982 N N . PHE A 1 265 ? -7.34 27.031 -9.742 1 60.72 265 PHE A N 1
ATOM 1983 C CA . PHE A 1 265 ? -8.414 27.812 -9.141 1 60.72 265 PHE A CA 1
ATOM 1984 C C . PHE A 1 265 ? -9.539 28.047 -10.141 1 60.72 265 PHE A C 1
ATOM 1986 O O . PHE A 1 265 ? -10.383 28.922 -9.945 1 60.72 265 PHE A O 1
ATOM 1993 N N . GLY A 1 266 ? -9.586 27.219 -11.211 1 59.47 266 GLY A N 1
ATOM 1994 C CA . GLY A 1 266 ? -10.461 27.625 -12.305 1 59.47 266 GLY A CA 1
ATOM 1995 C C . GLY A 1 266 ? -11.648 26.703 -12.484 1 59.47 266 GLY A C 1
ATOM 1996 O O . GLY A 1 266 ? -12.461 26.906 -13.398 1 59.47 266 GLY A O 1
ATOM 1997 N N . GLN A 1 267 ? -11.766 25.656 -11.664 1 65.12 267 GLN A N 1
ATOM 1998 C CA . GLN A 1 267 ? -12.852 24.719 -11.938 1 65.12 267 GLN A CA 1
ATOM 1999 C C . GLN A 1 267 ? -13.688 24.469 -10.688 1 65.12 267 GLN A C 1
ATOM 2001 O O . GLN A 1 267 ? -13.25 24.766 -9.57 1 65.12 267 GLN A O 1
ATOM 2006 N N . GLN A 1 268 ? -15.031 24.375 -10.914 1 70.06 268 GLN A N 1
ATOM 2007 C CA . GLN A 1 268 ? -15.898 23.891 -9.844 1 70.06 268 GLN A CA 1
ATOM 2008 C C . GLN A 1 268 ? -16.234 22.422 -10.031 1 70.06 268 GLN A C 1
ATOM 2010 O O . GLN A 1 268 ? -16.828 22.031 -11.039 1 70.06 268 GLN A O 1
ATOM 2015 N N . LEU A 1 269 ? -15.766 21.656 -9.195 1 75.19 269 LEU A N 1
ATOM 2016 C CA . LEU A 1 269 ? -16.062 20.234 -9.211 1 75.19 269 LEU A CA 1
ATOM 2017 C C . LEU A 1 269 ? -16.906 19.844 -7.992 1 75.19 269 LEU A C 1
ATOM 2019 O O . LEU A 1 269 ? -16.672 20.344 -6.891 1 75.19 269 LEU A O 1
ATOM 2023 N N . GLY A 1 270 ? -17.875 18.922 -8.266 1 75.56 270 GLY A N 1
ATOM 2024 C CA . GLY A 1 270 ? -18.828 18.656 -7.195 1 75.56 270 GLY A CA 1
ATOM 2025 C C . GLY A 1 270 ? -19.609 19.891 -6.773 1 75.56 270 GLY A C 1
ATOM 2026 O O . GLY A 1 270 ? -20.031 20.688 -7.617 1 75.56 270 GLY A O 1
ATOM 2027 N N . SER A 1 271 ? -19.859 20 -5.477 1 82.19 271 SER A N 1
ATOM 2028 C CA . SER A 1 271 ? -20.531 21.203 -4.988 1 82.19 271 SER A CA 1
ATOM 2029 C C . SER A 1 271 ? -19.578 22.078 -4.195 1 82.19 271 SER A C 1
ATOM 2031 O O . SER A 1 271 ? -20 22.812 -3.291 1 82.19 271 SER A O 1
ATOM 2033 N N . LEU A 1 272 ? -18.359 21.859 -4.562 1 84 272 LEU A N 1
ATOM 2034 C CA . LEU A 1 272 ? -17.328 22.719 -3.979 1 84 272 LEU A CA 1
ATOM 2035 C C . LEU A 1 272 ? -17.438 24.141 -4.516 1 84 272 LEU A C 1
ATOM 2037 O O . LEU A 1 272 ? -18 24.359 -5.594 1 84 272 LEU A O 1
ATOM 2041 N N . PRO A 1 273 ? -16.922 25.109 -3.75 1 82.94 273 PRO A N 1
ATOM 2042 C CA . PRO A 1 273 ? -16.984 26.484 -4.242 1 82.94 273 PRO A CA 1
ATOM 2043 C C . PRO A 1 273 ? -16.125 26.703 -5.484 1 82.94 273 PRO A C 1
ATOM 2045 O O . PRO A 1 273 ? -15.18 25.953 -5.73 1 82.94 273 PRO A O 1
ATOM 2048 N N . GLN A 1 274 ? -16.562 27.703 -6.242 1 75.75 274 GLN A N 1
ATOM 2049 C CA . GLN A 1 274 ? -15.758 28.078 -7.395 1 75.75 274 GLN A CA 1
ATOM 2050 C C . GLN A 1 274 ? -14.344 28.484 -6.973 1 75.75 274 GLN A C 1
ATOM 2052 O O . GLN A 1 274 ? -14.164 29.203 -5.984 1 75.75 274 GLN A O 1
ATOM 2057 N N . GLY A 1 275 ? -13.438 27.938 -7.645 1 73.88 275 GLY A N 1
ATOM 2058 C CA . GLY A 1 275 ? -12.062 28.328 -7.367 1 73.88 275 GLY A CA 1
ATOM 2059 C C . GLY A 1 275 ? -11.414 27.469 -6.297 1 73.88 275 GLY A C 1
ATOM 2060 O O . GLY A 1 275 ? -10.305 27.766 -5.852 1 73.88 275 GLY A O 1
ATOM 2061 N N . TYR A 1 276 ? -12.148 26.469 -5.926 1 79.44 276 TYR A N 1
ATOM 2062 C CA . TYR A 1 276 ? -11.555 25.578 -4.938 1 79.44 276 TYR A CA 1
ATOM 2063 C C . TYR A 1 276 ? -10.281 24.938 -5.477 1 79.44 276 TYR A C 1
ATOM 2065 O O . TYR A 1 276 ? -10.25 24.484 -6.621 1 79.44 276 TYR A O 1
ATOM 2073 N N . ASP A 1 277 ? -9.25 24.922 -4.676 1 77.62 277 ASP A N 1
ATOM 2074 C CA . ASP A 1 277 ? -7.961 24.391 -5.09 1 77.62 277 ASP A CA 1
ATOM 2075 C C . ASP A 1 277 ? -8.094 22.953 -5.605 1 77.62 277 ASP A C 1
ATOM 2077 O O . ASP A 1 277 ? -8.438 22.047 -4.848 1 77.62 277 ASP A O 1
ATOM 2081 N N . HIS A 1 278 ? -7.719 22.766 -6.793 1 77.06 278 HIS A N 1
ATOM 2082 C CA . HIS A 1 278 ? -7.891 21.484 -7.461 1 77.06 278 HIS A CA 1
ATOM 2083 C C . HIS A 1 278 ? -7.039 20.391 -6.801 1 77.06 278 HIS A C 1
ATOM 2085 O O . HIS A 1 278 ? -7.336 19.203 -6.918 1 77.06 278 HIS A O 1
ATOM 2091 N N . LYS A 1 279 ? -6.043 20.797 -6.066 1 78.25 279 LYS A N 1
ATOM 2092 C CA . LYS A 1 279 ? -5.18 19.844 -5.367 1 78.25 279 LYS A CA 1
ATOM 2093 C C . LYS A 1 279 ? -5.934 19.141 -4.246 1 78.25 279 LYS A C 1
ATOM 2095 O O . LYS A 1 279 ? -5.531 18.062 -3.809 1 78.25 279 LYS A O 1
ATOM 2100 N N . TYR A 1 280 ? -6.949 19.734 -3.902 1 86.69 280 TYR A N 1
ATOM 2101 C CA . TYR A 1 280 ? -7.707 19.188 -2.781 1 86.69 280 TYR A CA 1
ATOM 2102 C C . TYR A 1 280 ? -9.102 18.75 -3.223 1 86.69 280 TYR A C 1
ATOM 2104 O O . TYR A 1 280 ? -10.047 18.766 -2.426 1 86.69 280 TYR A O 1
ATOM 2112 N N . THR A 1 281 ? -9.242 18.484 -4.496 1 89.69 281 THR A N 1
ATOM 2113 C CA . THR A 1 281 ? -10.461 17.891 -5.035 1 89.69 281 THR A CA 1
ATOM 2114 C C . THR A 1 281 ? -10.289 16.391 -5.27 1 89.69 281 THR A C 1
ATOM 2116 O O . THR A 1 281 ? -9.289 15.969 -5.859 1 89.69 281 THR A O 1
ATOM 2119 N N . TYR A 1 282 ? -11.25 15.68 -4.809 1 94.19 282 TYR A N 1
ATOM 2120 C CA . TYR A 1 282 ? -11.195 14.219 -4.875 1 94.19 282 TYR A CA 1
ATOM 2121 C C . TYR A 1 282 ? -12.367 13.664 -5.68 1 94.19 282 TYR A C 1
ATOM 2123 O O . TYR A 1 282 ? -13.531 13.875 -5.32 1 94.19 282 TYR A O 1
ATOM 2131 N N . SER A 1 283 ? -12.031 12.898 -6.707 1 93.69 283 SER A N 1
ATOM 2132 C CA . SER A 1 283 ? -13.062 12.391 -7.605 1 93.69 283 SER A CA 1
ATOM 2133 C C . SER A 1 283 ? -13.352 10.914 -7.336 1 93.69 283 SER A C 1
ATOM 2135 O O . SER A 1 283 ? -14.359 10.383 -7.801 1 93.69 283 SER A O 1
ATOM 2137 N N . HIS A 1 284 ? -12.461 10.289 -6.59 1 96.81 284 HIS A N 1
ATOM 2138 C CA . HIS A 1 284 ? -12.633 8.859 -6.379 1 96.81 284 HIS A CA 1
ATOM 2139 C C . HIS A 1 284 ? -12.383 8.484 -4.922 1 96.81 284 HIS A C 1
ATOM 2141 O O . HIS A 1 284 ? -11.68 9.195 -4.203 1 96.81 284 HIS A O 1
ATOM 2147 N N . LEU A 1 285 ? -13.031 7.414 -4.492 1 97.5 285 LEU A N 1
ATOM 2148 C CA . LEU A 1 285 ? -12.812 6.77 -3.203 1 97.5 285 LEU A CA 1
ATOM 2149 C C . LEU A 1 285 ? -11.477 6.035 -3.182 1 97.5 285 LEU A C 1
ATOM 2151 O O . LEU A 1 285 ? -11.438 4.805 -3.291 1 97.5 285 LEU A O 1
ATOM 2155 N N . GLY A 1 286 ? -10.383 6.816 -3.037 1 97.75 286 GLY A N 1
ATOM 2156 C CA . GLY A 1 286 ? -9.062 6.312 -3.373 1 97.75 286 GLY A CA 1
ATOM 2157 C C . GLY A 1 286 ? -8.289 5.816 -2.166 1 97.75 286 GLY A C 1
ATOM 2158 O O . GLY A 1 286 ? -8.852 5.648 -1.085 1 97.75 286 GLY A O 1
ATOM 2159 N N . TYR A 1 287 ? -7.043 5.469 -2.4 1 98.5 287 TYR A N 1
ATOM 2160 C CA . TYR A 1 287 ? -6.039 4.957 -1.476 1 98.5 287 TYR A CA 1
ATOM 2161 C C . TYR A 1 287 ? -4.754 5.77 -1.556 1 98.5 287 TYR A C 1
ATOM 2163 O O . TYR A 1 287 ? -4.723 6.828 -2.189 1 98.5 287 TYR A O 1
ATOM 2171 N N . ASN A 1 288 ? -3.785 5.473 -0.81 1 98.5 288 ASN A N 1
ATOM 2172 C CA . ASN A 1 288 ? -2.387 5.805 -1.051 1 98.5 288 ASN A CA 1
ATOM 2173 C C . ASN A 1 288 ? -1.521 4.551 -1.152 1 98.5 288 ASN A C 1
ATOM 2175 O O . ASN A 1 288 ? -1.146 3.967 -0.135 1 98.5 288 ASN A O 1
ATOM 2179 N N . LEU A 1 289 ? -1.234 4.262 -2.395 1 98.81 289 LEU A N 1
ATOM 2180 C CA . LEU A 1 289 ? -0.506 3.027 -2.666 1 98.81 289 LEU A CA 1
ATOM 2181 C C . LEU A 1 289 ? 0.737 3.303 -3.506 1 98.81 289 LEU A C 1
ATOM 2183 O O . LEU A 1 289 ? 1.065 2.529 -4.406 1 98.81 289 LEU A O 1
ATOM 2187 N N . LYS A 1 290 ? 1.396 4.375 -3.293 1 98.44 290 LYS A N 1
ATOM 2188 C CA . LYS A 1 290 ? 2.604 4.77 -4.012 1 98.44 290 LYS A CA 1
ATOM 2189 C C . LYS A 1 290 ? 3.848 4.156 -3.373 1 98.44 290 LYS A C 1
ATOM 2191 O O . LYS A 1 290 ? 3.836 3.809 -2.191 1 98.44 290 LYS A O 1
ATOM 2196 N N . ILE A 1 291 ? 4.898 4.023 -4.148 1 98.5 291 ILE A N 1
ATOM 2197 C CA . ILE A 1 291 ? 6.141 3.424 -3.68 1 98.5 291 ILE A CA 1
ATOM 2198 C C . ILE A 1 291 ? 7.203 4.508 -3.506 1 98.5 291 ILE A C 1
ATOM 2200 O O . ILE A 1 291 ? 6.961 5.68 -3.805 1 98.5 291 ILE A O 1
ATOM 2204 N N . THR A 1 292 ? 8.359 4.137 -2.924 1 98.19 292 THR A N 1
ATOM 2205 C CA . THR A 1 292 ? 9.523 5.02 -2.846 1 98.19 292 THR A CA 1
ATOM 2206 C C . THR A 1 292 ? 10.398 4.871 -4.086 1 98.19 292 THR A C 1
ATOM 2208 O O . THR A 1 292 ? 10.266 3.898 -4.832 1 98.19 292 THR A O 1
ATOM 2211 N N . ASP A 1 293 ? 11.266 5.824 -4.238 1 98.44 293 ASP A N 1
ATOM 2212 C CA . ASP A 1 293 ? 12.141 5.777 -5.41 1 98.44 293 ASP A CA 1
ATOM 2213 C C . ASP A 1 293 ? 13.211 4.695 -5.254 1 98.44 293 ASP A C 1
ATOM 2215 O O . ASP A 1 293 ? 13.781 4.238 -6.242 1 98.44 293 ASP A O 1
ATOM 2219 N N . MET A 1 294 ? 13.555 4.32 -4.012 1 98.38 294 MET A N 1
ATOM 2220 C CA . MET A 1 294 ? 14.516 3.252 -3.748 1 98.38 294 MET A CA 1
ATOM 2221 C C . MET A 1 294 ? 14 1.915 -4.277 1 98.38 294 MET A C 1
ATOM 2223 O O . MET A 1 294 ? 14.773 1.117 -4.812 1 98.38 294 MET A O 1
ATOM 2227 N N . GLN A 1 295 ? 12.711 1.673 -4.086 1 98.69 295 GLN A N 1
ATOM 2228 C CA . GLN A 1 295 ? 12.109 0.471 -4.652 1 98.69 295 GLN A CA 1
ATOM 2229 C C . GLN A 1 295 ? 12.25 0.448 -6.172 1 98.69 295 GLN A C 1
ATOM 2231 O O . GLN A 1 295 ? 12.664 -0.561 -6.746 1 98.69 295 GLN A O 1
ATOM 2236 N N . ALA A 1 296 ? 11.953 1.592 -6.766 1 98.81 296 ALA A N 1
ATOM 2237 C CA . ALA A 1 296 ? 12.016 1.694 -8.219 1 98.81 296 ALA A CA 1
ATOM 2238 C C . ALA A 1 296 ? 13.445 1.501 -8.719 1 98.81 296 ALA A C 1
ATOM 2240 O O . ALA A 1 296 ? 13.664 0.945 -9.797 1 98.81 296 ALA A O 1
ATOM 2241 N N . ALA A 1 297 ? 14.398 1.979 -7.953 1 98.88 297 ALA A N 1
ATOM 2242 C CA . ALA A 1 297 ? 15.805 1.826 -8.32 1 98.88 297 ALA A CA 1
ATOM 2243 C C . ALA A 1 297 ? 16.188 0.352 -8.406 1 98.88 297 ALA A C 1
ATOM 2245 O O . ALA A 1 297 ? 16.875 -0.061 -9.344 1 98.88 297 ALA A O 1
ATOM 2246 N N . CYS A 1 298 ? 15.789 -0.421 -7.453 1 98.75 298 CYS A N 1
ATOM 2247 C CA . CYS A 1 298 ? 16.031 -1.86 -7.496 1 98.75 298 CYS A CA 1
ATOM 2248 C C . CYS A 1 298 ? 15.375 -2.482 -8.727 1 98.75 298 CYS A C 1
ATOM 2250 O O . CYS A 1 298 ? 16.016 -3.262 -9.438 1 98.75 298 CYS A O 1
ATOM 2252 N N . GLY A 1 299 ? 14.086 -2.105 -8.945 1 98.81 299 GLY A N 1
ATOM 2253 C CA . GLY A 1 299 ? 13.359 -2.617 -10.094 1 98.81 299 GLY A CA 1
ATOM 2254 C C . GLY A 1 299 ? 14.039 -2.295 -11.414 1 98.81 299 GLY A C 1
ATOM 2255 O O . GLY A 1 299 ? 14.031 -3.113 -12.336 1 98.81 299 GLY A O 1
ATOM 2256 N N . LEU A 1 300 ? 14.562 -1.082 -11.477 1 98.81 300 LEU A N 1
ATOM 2257 C CA . LEU A 1 300 ? 15.219 -0.646 -12.703 1 98.81 300 LEU A CA 1
ATOM 2258 C C . LEU A 1 300 ? 16.422 -1.521 -13.016 1 98.81 300 LEU A C 1
ATOM 2260 O O . LEU A 1 300 ? 16.625 -1.925 -14.164 1 98.81 300 LEU A O 1
ATOM 2264 N N . ALA A 1 301 ? 17.25 -1.807 -12 1 98.75 301 ALA A N 1
ATOM 2265 C CA . ALA A 1 301 ? 18.391 -2.701 -12.18 1 98.75 301 ALA A CA 1
ATOM 2266 C C . ALA A 1 301 ? 17.938 -4.098 -12.586 1 98.75 301 ALA A C 1
ATOM 2268 O O . ALA A 1 301 ? 18.531 -4.719 -13.469 1 98.75 301 ALA A O 1
ATOM 2269 N N . GLN A 1 302 ? 16.922 -4.617 -11.977 1 98.69 302 GLN A N 1
ATOM 2270 C CA . GLN A 1 302 ? 16.375 -5.934 -12.273 1 98.69 302 GLN A CA 1
ATOM 2271 C C . GLN A 1 302 ? 15.836 -5.996 -13.695 1 98.69 302 GLN A C 1
ATOM 2273 O O . GLN A 1 302 ? 16 -7.012 -14.383 1 98.69 302 GLN A O 1
ATOM 2278 N N . LEU A 1 303 ? 15.172 -4.918 -14.078 1 98.62 303 LEU A N 1
ATOM 2279 C CA . LEU A 1 303 ? 14.555 -4.867 -15.398 1 98.62 303 LEU A CA 1
ATOM 2280 C C . LEU A 1 303 ? 15.609 -5.008 -16.5 1 98.62 303 LEU A C 1
ATOM 2282 O O . LEU A 1 303 ? 15.336 -5.562 -17.562 1 98.62 303 LEU A O 1
ATOM 2286 N N . GLU A 1 304 ? 16.812 -4.566 -16.234 1 97.81 304 GLU A N 1
ATOM 2287 C CA . GLU A 1 304 ? 17.906 -4.688 -17.188 1 97.81 304 GLU A CA 1
ATOM 2288 C C . GLU A 1 304 ? 18.266 -6.152 -17.438 1 97.81 304 GLU A C 1
ATOM 2290 O O . GLU A 1 304 ? 18.875 -6.488 -18.453 1 97.81 304 GLU A O 1
ATOM 2295 N N . ARG A 1 305 ? 17.875 -7.02 -16.547 1 97.88 305 ARG A N 1
ATOM 2296 C CA . ARG A 1 305 ? 18.25 -8.43 -16.625 1 97.88 305 ARG A CA 1
ATOM 2297 C C . ARG A 1 305 ? 17.016 -9.297 -16.891 1 97.88 305 ARG A C 1
ATOM 2299 O O . ARG A 1 305 ? 17.109 -10.531 -16.828 1 97.88 305 ARG A O 1
ATOM 2306 N N . VAL A 1 306 ? 15.922 -8.711 -17.188 1 98.5 306 VAL A N 1
ATOM 2307 C CA . VAL A 1 306 ? 14.656 -9.43 -17.219 1 98.5 306 VAL A CA 1
ATOM 2308 C C . VAL A 1 306 ? 14.695 -10.508 -18.297 1 98.5 306 VAL A C 1
ATOM 2310 O O . VAL A 1 306 ? 14.195 -11.617 -18.078 1 98.5 306 VAL A O 1
ATOM 2313 N N . GLU A 1 307 ? 15.289 -10.258 -19.406 1 98.25 307 GLU A N 1
ATOM 2314 C CA . GLU A 1 307 ? 15.352 -11.242 -20.484 1 98.25 307 GLU A CA 1
ATOM 2315 C C . GLU A 1 307 ? 16.203 -12.445 -20.078 1 98.25 307 GLU A C 1
ATOM 2317 O O . GLU A 1 307 ? 15.859 -13.586 -20.391 1 98.25 307 GLU A O 1
ATOM 2322 N N . GLU A 1 308 ? 17.297 -12.148 -19.406 1 98.12 308 GLU A N 1
ATOM 2323 C CA . GLU A 1 308 ? 18.141 -13.211 -18.875 1 98.12 308 GLU A CA 1
ATOM 2324 C C . GLU A 1 308 ? 17.375 -14.094 -17.891 1 98.12 308 GLU A C 1
ATOM 2326 O O . GLU A 1 308 ? 17.484 -15.32 -17.938 1 98.12 308 GLU A O 1
ATOM 2331 N N . PHE A 1 309 ? 16.609 -13.492 -17.047 1 98.56 309 PHE A N 1
ATOM 2332 C CA . PHE A 1 309 ? 15.836 -14.211 -16.047 1 98.56 309 PHE A CA 1
ATOM 2333 C C . PHE A 1 309 ? 14.781 -15.086 -16.719 1 98.56 309 PHE A C 1
ATOM 2335 O O . PHE A 1 309 ? 14.586 -16.234 -16.328 1 98.56 309 PHE A O 1
ATOM 2342 N N . VAL A 1 310 ? 14.117 -14.547 -17.719 1 98.62 310 VAL A N 1
ATOM 2343 C CA . VAL A 1 310 ? 13.078 -15.266 -18.438 1 98.62 310 VAL A CA 1
ATOM 2344 C C . VAL A 1 310 ? 13.672 -16.484 -19.125 1 98.62 310 VAL A C 1
ATOM 2346 O O . VAL A 1 310 ? 13.133 -17.594 -19.016 1 98.62 310 VAL A O 1
ATOM 2349 N N . GLU A 1 311 ? 14.766 -16.344 -19.781 1 98.44 311 GLU A N 1
ATOM 2350 C CA . GLU A 1 311 ? 15.398 -17.438 -20.516 1 98.44 311 GLU A CA 1
ATOM 2351 C C . GLU A 1 311 ? 15.867 -18.531 -19.562 1 98.44 311 GLU A C 1
ATOM 2353 O O . GLU A 1 311 ? 15.766 -19.719 -19.875 1 98.44 311 GLU A O 1
ATOM 2358 N N . GLN A 1 312 ? 16.422 -18.125 -18.453 1 98.56 312 GLN A N 1
ATOM 2359 C CA . GLN A 1 312 ? 16.891 -19.094 -17.469 1 98.56 312 GLN A CA 1
ATOM 2360 C C . GLN A 1 312 ? 15.719 -19.906 -16.906 1 98.56 312 GLN A C 1
ATOM 2362 O O . GLN A 1 312 ? 15.836 -21.109 -16.656 1 98.56 312 GLN A O 1
ATOM 2367 N N . ARG A 1 313 ? 14.602 -19.266 -16.594 1 98.62 313 ARG A N 1
ATOM 2368 C CA . ARG A 1 313 ? 13.406 -19.969 -16.125 1 98.62 313 ARG A CA 1
ATOM 2369 C C . ARG A 1 313 ? 12.938 -20.984 -17.156 1 98.62 313 ARG A C 1
ATOM 2371 O O . ARG A 1 313 ? 12.57 -22.109 -16.797 1 98.62 313 ARG A O 1
ATOM 2378 N N . LYS A 1 314 ? 12.938 -20.578 -18.406 1 98.56 314 LYS A N 1
ATOM 2379 C CA . LYS A 1 314 ? 12.531 -21.5 -19.484 1 98.56 314 LYS A CA 1
ATOM 2380 C C . LYS A 1 314 ? 13.477 -22.688 -19.562 1 98.56 314 LYS A C 1
ATOM 2382 O O . LYS A 1 314 ? 13.031 -23.828 -19.719 1 98.56 314 LYS A O 1
ATOM 2387 N N . ALA A 1 315 ? 14.758 -22.422 -19.469 1 98.69 315 ALA A N 1
ATOM 2388 C CA . ALA A 1 315 ? 15.75 -23.484 -19.516 1 98.69 315 ALA A CA 1
ATOM 2389 C C . ALA A 1 315 ? 15.578 -24.453 -18.344 1 98.69 315 ALA A C 1
ATOM 2391 O O . ALA A 1 315 ? 15.609 -25.672 -18.531 1 98.69 315 ALA A O 1
ATOM 2392 N N . ASN A 1 316 ? 15.453 -23.859 -17.156 1 98.81 316 ASN A N 1
ATOM 2393 C CA . ASN A 1 316 ? 15.258 -24.688 -15.961 1 98.81 316 ASN A CA 1
ATOM 2394 C C . ASN A 1 316 ? 13.992 -25.531 -16.062 1 98.81 316 ASN A C 1
ATOM 2396 O O . ASN A 1 316 ? 13.977 -26.688 -15.656 1 98.81 316 ASN A O 1
ATOM 2400 N N . PHE A 1 317 ? 12.93 -24.922 -16.594 1 98.81 317 PHE A N 1
ATOM 2401 C CA . PHE A 1 317 ? 11.664 -25.641 -16.766 1 98.81 317 PHE A CA 1
ATOM 2402 C C . PHE A 1 317 ? 11.836 -26.828 -17.703 1 98.81 317 PHE A C 1
ATOM 2404 O O . PHE A 1 317 ? 11.406 -27.938 -17.391 1 98.81 317 PHE A O 1
ATOM 2411 N N . SER A 1 318 ? 12.445 -26.594 -18.797 1 98.56 318 SER A N 1
ATOM 2412 C CA . SER A 1 318 ? 12.68 -27.641 -19.781 1 98.56 318 SER A CA 1
ATOM 2413 C C . SER A 1 318 ? 13.531 -28.766 -19.203 1 98.56 318 SER A C 1
ATOM 2415 O O . SER A 1 318 ? 13.281 -29.953 -19.453 1 98.56 318 SER A O 1
ATOM 2417 N N . TYR A 1 319 ? 14.547 -28.375 -18.438 1 98.62 319 TYR A N 1
ATOM 2418 C CA . TYR A 1 319 ? 15.445 -29.328 -17.812 1 98.62 319 TYR A CA 1
ATOM 2419 C C . TYR A 1 319 ? 14.68 -30.25 -16.859 1 98.62 319 TYR A C 1
ATOM 2421 O O . TYR A 1 319 ? 14.828 -31.469 -16.906 1 98.62 319 TYR A O 1
ATOM 2429 N N . LEU A 1 320 ? 13.867 -29.703 -16.016 1 98.62 320 LEU A N 1
ATOM 2430 C CA . LEU A 1 320 ? 13.086 -30.484 -15.055 1 98.62 320 LEU A CA 1
ATOM 2431 C C . LEU A 1 320 ? 12.047 -31.344 -15.758 1 98.62 320 LEU A C 1
ATOM 2433 O O . LEU A 1 320 ? 11.781 -32.469 -15.344 1 98.62 320 LEU A O 1
ATOM 2437 N N . LYS A 1 321 ? 11.352 -30.719 -16.75 1 98.56 321 LYS A N 1
ATOM 2438 C CA . LYS A 1 321 ? 10.352 -31.484 -17.5 1 98.56 321 LYS A CA 1
ATOM 2439 C C . LYS A 1 321 ? 10.953 -32.75 -18.094 1 98.56 321 LYS A C 1
ATOM 2441 O O . LYS A 1 321 ? 10.359 -33.812 -18.016 1 98.56 321 LYS A O 1
ATOM 2446 N N . GLN A 1 322 ? 12.109 -32.594 -18.703 1 98.25 322 GLN A N 1
ATOM 2447 C CA . GLN A 1 322 ? 12.805 -33.75 -19.266 1 98.25 322 GLN A CA 1
ATOM 2448 C C . GLN A 1 322 ? 13.234 -34.719 -18.172 1 98.25 322 GLN A C 1
ATOM 2450 O O . GLN A 1 322 ? 13.047 -35.938 -18.312 1 98.25 322 GLN A O 1
ATOM 2455 N N . GLY A 1 323 ? 13.781 -34.219 -17.109 1 98 323 GLY A N 1
ATOM 2456 C CA . GLY A 1 323 ? 14.289 -35.062 -16.016 1 98 323 GLY A CA 1
ATOM 2457 C C . GLY A 1 323 ? 13.195 -35.844 -15.328 1 98 323 GLY A C 1
ATOM 2458 O O . GLY A 1 323 ? 13.43 -36.969 -14.875 1 98 323 GLY A O 1
ATOM 2459 N N . LEU A 1 324 ? 12.023 -35.312 -15.25 1 98.31 324 LEU A N 1
ATOM 2460 C CA . LEU A 1 324 ? 10.961 -35.906 -14.453 1 98.31 324 LEU A CA 1
ATOM 2461 C C . LEU A 1 324 ? 10.086 -36.812 -15.32 1 98.31 324 LEU A C 1
ATOM 2463 O O . LEU A 1 324 ? 9.078 -37.344 -14.852 1 98.31 324 LEU A O 1
ATOM 2467 N N . GLN A 1 325 ? 10.461 -37 -16.594 1 97.75 325 GLN A N 1
ATOM 2468 C CA . GLN A 1 325 ? 9.734 -37.906 -17.469 1 97.75 325 GLN A CA 1
ATOM 2469 C C . GLN A 1 325 ? 9.711 -39.312 -16.891 1 97.75 325 GLN A C 1
ATOM 2471 O O . GLN A 1 325 ? 8.742 -40.062 -17.078 1 97.75 325 GLN A O 1
ATOM 2476 N N . SER A 1 326 ? 10.703 -39.656 -16.141 1 96.38 326 SER A N 1
ATOM 2477 C CA . SER A 1 326 ? 10.797 -41 -15.547 1 96.38 326 SER A CA 1
ATOM 2478 C C . SER A 1 326 ? 9.711 -41.219 -14.5 1 96.38 326 SER A C 1
ATOM 2480 O O . SER A 1 326 ? 9.383 -42.344 -14.164 1 96.38 326 SER A O 1
ATOM 2482 N N . CYS A 1 327 ? 9.164 -40.125 -14.086 1 97.44 327 CYS A N 1
ATOM 2483 C CA . CYS A 1 327 ? 8.227 -40.219 -12.977 1 97.44 327 CYS A CA 1
ATOM 2484 C C . CYS A 1 327 ? 6.789 -40.062 -13.461 1 97.44 327 CYS A C 1
ATOM 2486 O O . CYS A 1 327 ? 5.867 -39.938 -12.648 1 97.44 327 CYS A O 1
ATOM 2488 N N . THR A 1 328 ? 6.473 -40.094 -14.727 1 97.25 328 THR A N 1
ATOM 2489 C CA . THR A 1 328 ? 5.18 -39.719 -15.289 1 97.25 328 THR A CA 1
ATOM 2490 C C . THR A 1 328 ? 4.129 -40.781 -14.992 1 97.25 328 THR A C 1
ATOM 2492 O O . THR A 1 328 ? 2.932 -40.531 -15.172 1 97.25 328 THR A O 1
ATOM 2495 N N . GLU A 1 329 ? 4.527 -41.938 -14.555 1 96.62 329 GLU A N 1
ATOM 2496 C CA . GLU A 1 329 ? 3.559 -42.906 -14.07 1 96.62 329 GLU A CA 1
ATOM 2497 C C . GLU A 1 329 ? 2.84 -42.406 -12.82 1 96.62 329 GLU A C 1
ATOM 2499 O O . GLU A 1 329 ? 1.671 -42.719 -12.594 1 96.62 329 GLU A O 1
ATOM 2504 N N . PHE A 1 330 ? 3.496 -41.531 -12.102 1 97.5 330 PHE A N 1
ATOM 2505 C CA . PHE A 1 330 ? 2.992 -41.094 -10.805 1 97.5 330 PHE A CA 1
ATOM 2506 C C . PHE A 1 330 ? 2.561 -39.656 -10.852 1 97.5 330 PHE A C 1
ATOM 2508 O O . PHE A 1 330 ? 1.759 -39.219 -10.023 1 97.5 330 PHE A O 1
ATOM 2515 N N . LEU A 1 331 ? 3.146 -38.938 -11.773 1 98.12 331 LEU A N 1
ATOM 2516 C CA . LEU A 1 331 ? 2.992 -37.5 -11.797 1 98.12 331 LEU A CA 1
ATOM 2517 C C . LEU A 1 331 ? 2.33 -37.031 -13.086 1 98.12 331 LEU A C 1
ATOM 2519 O O . LEU A 1 331 ? 2.568 -37.594 -14.148 1 98.12 331 LEU A O 1
ATOM 2523 N N . GLU A 1 332 ? 1.469 -36.031 -12.969 1 98.06 332 GLU A N 1
ATOM 2524 C CA . GLU A 1 332 ? 1.061 -35.219 -14.117 1 98.06 332 GLU A CA 1
ATOM 2525 C C . GLU A 1 332 ? 1.918 -33.969 -14.242 1 98.06 332 GLU A C 1
ATOM 2527 O O . GLU A 1 332 ? 1.875 -33.094 -13.375 1 98.06 332 GLU A O 1
ATOM 2532 N N . LEU A 1 333 ? 2.713 -33.906 -15.273 1 98.5 333 LEU A N 1
ATOM 2533 C CA . LEU A 1 333 ? 3.631 -32.812 -15.477 1 98.5 333 LEU A CA 1
ATOM 2534 C C . LEU A 1 333 ? 2.941 -31.656 -16.219 1 98.5 333 LEU A C 1
ATOM 2536 O O . LEU A 1 333 ? 1.998 -31.891 -16.984 1 98.5 333 LEU A O 1
ATOM 2540 N N . PRO A 1 334 ? 3.33 -30.453 -16 1 98.38 334 PRO A N 1
ATOM 2541 C CA . PRO A 1 334 ? 2.676 -29.281 -16.594 1 98.38 334 PRO A CA 1
ATOM 2542 C C . PRO A 1 334 ? 2.881 -29.172 -18.094 1 98.38 334 PRO A C 1
ATOM 2544 O O . PRO A 1 334 ? 3.891 -29.656 -18.625 1 98.38 334 PRO A O 1
ATOM 2547 N N . GLU A 1 335 ? 1.941 -28.609 -18.719 1 98.31 335 GLU A N 1
ATOM 2548 C CA . GLU A 1 335 ? 1.979 -28.328 -20.156 1 98.31 335 GLU A CA 1
ATOM 2549 C C . GLU A 1 335 ? 1.672 -26.859 -20.422 1 98.31 335 GLU A C 1
ATOM 2551 O O . GLU A 1 335 ? 0.809 -26.266 -19.781 1 98.31 335 GLU A O 1
ATOM 2556 N N . ALA A 1 336 ? 2.363 -26.281 -21.328 1 98.56 336 ALA A N 1
ATOM 2557 C CA . ALA A 1 336 ? 2.07 -24.922 -21.766 1 98.56 336 ALA A CA 1
ATOM 2558 C C . ALA A 1 336 ? 0.742 -24.859 -22.516 1 98.56 336 ALA A C 1
ATOM 2560 O O . ALA A 1 336 ? 0.408 -25.766 -23.266 1 98.56 336 ALA A O 1
ATOM 2561 N N . THR A 1 337 ? -0.008 -23.781 -22.266 1 98.56 337 THR A N 1
ATOM 2562 C CA . THR A 1 337 ? -1.18 -23.5 -23.094 1 98.56 337 THR A CA 1
ATOM 2563 C C . THR A 1 337 ? -0.792 -23.375 -24.562 1 98.56 337 THR A C 1
ATOM 2565 O O . THR A 1 337 ? 0.251 -22.812 -24.891 1 98.56 337 THR A O 1
ATOM 2568 N N . GLU A 1 338 ? -1.69 -23.906 -25.422 1 97.62 338 GLU A N 1
ATOM 2569 C CA . GLU A 1 338 ? -1.429 -23.781 -26.859 1 97.62 338 GLU A CA 1
ATOM 2570 C C . GLU A 1 338 ? -1.162 -22.344 -27.266 1 97.62 338 GLU A C 1
ATOM 2572 O O . GLU A 1 338 ? -1.854 -21.422 -26.812 1 97.62 338 GLU A O 1
ATOM 2577 N N . LYS A 1 339 ? -0.136 -22.062 -28.078 1 97.94 339 LYS A N 1
ATOM 2578 C CA . LYS A 1 339 ? 0.235 -20.766 -28.656 1 97.94 339 LYS A CA 1
ATOM 2579 C C . LYS A 1 339 ? 0.949 -19.891 -27.625 1 97.94 339 LYS A C 1
ATOM 2581 O O . LYS A 1 339 ? 1.207 -18.719 -27.891 1 97.94 339 LYS A O 1
ATOM 2586 N N . SER A 1 340 ? 1.263 -20.484 -26.469 1 98.44 340 SER A N 1
ATOM 2587 C CA . SER A 1 340 ? 1.938 -19.719 -25.438 1 98.44 340 SER A CA 1
ATOM 2588 C C . SER A 1 340 ? 3.416 -20.078 -25.344 1 98.44 340 SER A C 1
ATOM 2590 O O . SER A 1 340 ? 3.812 -21.172 -25.734 1 98.44 340 SER A O 1
ATOM 2592 N N . ASP A 1 341 ? 4.219 -19.156 -25 1 98.69 341 ASP A N 1
ATOM 2593 C CA . ASP A 1 341 ? 5.602 -19.328 -24.562 1 98.69 341 ASP A CA 1
ATOM 2594 C C . ASP A 1 341 ? 5.812 -18.781 -23.156 1 98.69 341 ASP A C 1
ATOM 2596 O O . ASP A 1 341 ? 6.219 -17.641 -22.984 1 98.69 341 ASP A O 1
ATOM 2600 N N . PRO A 1 342 ? 5.586 -19.656 -22.188 1 98.81 342 PRO A N 1
ATOM 2601 C CA . PRO A 1 342 ? 5.512 -19.172 -20.812 1 98.81 342 PRO A CA 1
ATOM 2602 C C . PRO A 1 342 ? 6.887 -18.859 -20.219 1 98.81 342 PRO A C 1
ATOM 2604 O O . PRO A 1 342 ? 7.84 -19.609 -20.438 1 98.81 342 PRO A O 1
ATOM 2607 N N . SER A 1 343 ? 7.039 -17.75 -19.594 1 98.69 343 SER A N 1
ATOM 2608 C CA . SER A 1 343 ? 8.055 -17.531 -18.562 1 98.69 343 SER A CA 1
ATOM 2609 C C . SER A 1 343 ? 7.625 -18.078 -17.219 1 98.69 343 SER A C 1
ATOM 2611 O O . SER A 1 343 ? 7.145 -17.344 -16.359 1 98.69 343 SER A O 1
ATOM 2613 N N . TRP A 1 344 ? 7.855 -19.312 -17.016 1 98.56 344 TRP A N 1
ATOM 2614 C CA . TRP A 1 344 ? 7.289 -20.047 -15.891 1 98.56 344 TRP A CA 1
ATOM 2615 C C . TRP A 1 344 ? 7.773 -19.469 -14.57 1 98.56 344 TRP A C 1
ATOM 2617 O O . TRP A 1 344 ? 8.953 -19.125 -14.43 1 98.56 344 TRP A O 1
ATOM 2627 N N . PHE A 1 345 ? 6.848 -19.344 -13.648 1 98.5 345 PHE A N 1
ATOM 2628 C CA . PHE A 1 345 ? 7.133 -18.891 -12.289 1 98.5 345 PHE A CA 1
ATOM 2629 C C . PHE A 1 345 ? 7.609 -20.047 -11.422 1 98.5 345 PHE A C 1
ATOM 2631 O O . PHE A 1 345 ? 8.508 -19.875 -10.594 1 98.5 345 PHE A O 1
ATOM 2638 N N . GLY A 1 346 ? 7.055 -21.141 -11.594 1 98.5 346 GLY A N 1
ATOM 2639 C CA . GLY A 1 346 ? 7.324 -22.391 -10.906 1 98.5 346 GLY A CA 1
ATOM 2640 C C . GLY A 1 346 ? 7 -23.609 -11.75 1 98.5 346 GLY A C 1
ATOM 2641 O O . GLY A 1 346 ? 6.52 -23.484 -12.875 1 98.5 346 GLY A O 1
ATOM 2642 N N . PHE A 1 347 ? 7.352 -24.797 -11.219 1 98.81 347 PHE A N 1
ATOM 2643 C CA . PHE A 1 347 ? 7.094 -26.062 -11.898 1 98.81 347 PHE A CA 1
ATOM 2644 C C . PHE A 1 347 ? 6.004 -26.844 -11.18 1 98.81 347 PHE A C 1
ATOM 2646 O O . PHE A 1 347 ? 6.289 -27.641 -10.273 1 98.81 347 PHE A O 1
ATOM 2653 N N . PRO A 1 348 ? 4.723 -26.641 -11.648 1 98.56 348 PRO A N 1
ATOM 2654 C CA . PRO A 1 348 ? 3.621 -27.328 -10.969 1 98.56 348 PRO A CA 1
ATOM 2655 C C . PRO A 1 348 ? 3.584 -28.828 -11.273 1 98.56 348 PRO A C 1
ATOM 2657 O O . PRO A 1 348 ? 3.863 -29.234 -12.406 1 98.56 348 PRO A O 1
ATOM 2660 N N . ILE A 1 349 ? 3.279 -29.578 -10.266 1 97.94 349 ILE A N 1
ATOM 2661 C CA . ILE A 1 349 ? 3.182 -31.031 -10.336 1 97.94 349 ILE A CA 1
ATOM 2662 C C . ILE A 1 349 ? 1.891 -31.5 -9.664 1 97.94 349 ILE A C 1
ATOM 2664 O O . ILE A 1 349 ? 1.557 -31.047 -8.562 1 97.94 349 ILE A O 1
ATOM 2668 N N . THR A 1 350 ? 1.136 -32.312 -10.367 1 98.31 350 THR A N 1
ATOM 2669 C CA . THR A 1 350 ? -0.03 -32.938 -9.758 1 98.31 350 THR A CA 1
ATOM 2670 C C . THR A 1 350 ? 0.19 -34.438 -9.602 1 98.31 350 THR A C 1
ATOM 2672 O O . THR A 1 350 ? 0.585 -35.125 -10.555 1 98.31 350 THR A O 1
ATOM 2675 N N . LEU A 1 351 ? -0.015 -34.969 -8.438 1 97.81 351 LEU A N 1
ATOM 2676 C CA . LEU A 1 351 ? 0.07 -36.406 -8.203 1 97.81 351 LEU A CA 1
ATOM 2677 C C . LEU A 1 351 ? -1.137 -37.125 -8.797 1 97.81 351 LEU A C 1
ATOM 2679 O O . LEU A 1 351 ? -2.279 -36.719 -8.57 1 97.81 351 LEU A O 1
ATOM 2683 N N . LYS A 1 352 ? -0.825 -38.156 -9.539 1 96.81 352 LYS A N 1
ATOM 2684 C CA . LYS A 1 352 ? -1.914 -38.969 -10.055 1 96.81 352 LYS A CA 1
ATOM 2685 C C . LYS A 1 352 ? -2.59 -39.75 -8.93 1 96.81 352 LYS A C 1
ATOM 2687 O O . LYS A 1 352 ? -1.927 -40.188 -7.988 1 96.81 352 LYS A O 1
ATOM 2692 N N . GLU A 1 353 ? -3.867 -39.812 -9.102 1 92.56 353 GLU A N 1
ATOM 2693 C CA . GLU A 1 353 ? -4.602 -40.594 -8.109 1 92.56 353 GLU A CA 1
ATOM 2694 C C . GLU A 1 353 ? -4.078 -42.031 -8.039 1 92.56 353 GLU A C 1
ATOM 2696 O O . GLU A 1 353 ? -4.059 -42.656 -6.973 1 92.56 353 GLU A O 1
ATOM 2701 N N . THR A 1 354 ? -3.633 -42.562 -9.07 1 93.06 354 THR A N 1
ATOM 2702 C CA . THR A 1 354 ? -3.207 -43.938 -9.203 1 93.06 354 THR A CA 1
ATOM 2703 C C . THR A 1 354 ? -1.846 -44.156 -8.555 1 93.06 354 THR A C 1
ATOM 2705 O O . THR A 1 354 ? -1.411 -45.312 -8.367 1 93.06 354 THR A O 1
ATOM 2708 N N . SER A 1 355 ? -1.18 -43.094 -8.219 1 92 355 SER A N 1
ATOM 2709 C CA . SER A 1 355 ? 0.147 -43.219 -7.621 1 92 355 SER A CA 1
ATOM 2710 C C . SER A 1 355 ? 0.071 -43.875 -6.234 1 92 355 SER A C 1
ATOM 2712 O O . SER A 1 355 ? 1.055 -44.438 -5.75 1 92 355 SER A O 1
ATOM 2714 N N . GLY A 1 356 ? -1.074 -43.688 -5.52 1 91.12 356 GLY A N 1
ATOM 2715 C CA . GLY A 1 356 ? -1.244 -44.219 -4.172 1 91.12 356 GLY A CA 1
ATOM 2716 C C . GLY A 1 356 ? -0.514 -43.406 -3.121 1 91.12 356 GLY A C 1
ATOM 2717 O O . GLY A 1 356 ? -0.422 -43.812 -1.962 1 91.12 356 GLY A O 1
ATOM 2718 N N . VAL A 1 357 ? 0.022 -42.281 -3.508 1 91.62 357 VAL A N 1
ATOM 2719 C CA . VAL A 1 357 ? 0.805 -41.469 -2.605 1 91.62 357 VAL A CA 1
ATOM 2720 C C . VAL A 1 357 ? 0.036 -40.188 -2.291 1 91.62 357 VAL A C 1
ATOM 2722 O O . VAL A 1 357 ? -0.62 -39.594 -3.166 1 91.62 357 VAL A O 1
ATOM 2725 N N . ASN A 1 358 ? 0.122 -39.812 -1.052 1 90.94 358 ASN A N 1
ATOM 2726 C CA . ASN A 1 358 ? -0.436 -38.531 -0.617 1 90.94 358 ASN A CA 1
ATOM 2727 C C . ASN A 1 358 ? 0.551 -37.406 -0.829 1 90.94 358 ASN A C 1
ATOM 2729 O O . ASN A 1 358 ? 1.75 -37.562 -0.59 1 90.94 358 ASN A O 1
ATOM 2733 N N . ARG A 1 359 ? 0.027 -36.25 -1.255 1 93.19 359 ARG A N 1
ATOM 2734 C CA . ARG A 1 359 ? 0.874 -35.125 -1.541 1 93.19 359 ARG A CA 1
ATOM 2735 C C . ARG A 1 359 ? 1.713 -34.719 -0.324 1 93.19 359 ARG A C 1
ATOM 2737 O O . ARG A 1 359 ? 2.893 -34.406 -0.456 1 93.19 359 ARG A O 1
ATOM 2744 N N . VAL A 1 360 ? 1.1 -34.781 0.866 1 91.62 360 VAL A N 1
ATOM 2745 C CA . VAL A 1 360 ? 1.762 -34.375 2.1 1 91.62 360 VAL A CA 1
ATOM 2746 C C . VAL A 1 360 ? 2.994 -35.25 2.338 1 91.62 360 VAL A C 1
ATOM 2748 O O . VAL A 1 360 ? 4.027 -34.75 2.795 1 91.62 360 VAL A O 1
ATOM 2751 N N . GLU A 1 361 ? 2.891 -36.5 2.041 1 93.19 361 GLU A N 1
ATOM 2752 C CA . GLU A 1 361 ? 4.012 -37.406 2.215 1 93.19 361 GLU A CA 1
ATOM 2753 C C . GLU A 1 361 ? 5.18 -37.031 1.312 1 93.19 361 GLU A C 1
ATOM 2755 O O . GLU A 1 361 ? 6.332 -37 1.755 1 93.19 361 GLU A O 1
ATOM 2760 N N . LEU A 1 362 ? 4.867 -36.812 0.102 1 96 362 LEU A N 1
ATOM 2761 C CA . LEU A 1 362 ? 5.906 -36.438 -0.847 1 96 362 LEU A CA 1
ATOM 2762 C C . LEU A 1 362 ? 6.531 -35.094 -0.464 1 96 362 LEU A C 1
ATOM 2764 O O . LEU A 1 362 ? 7.758 -34.938 -0.479 1 96 362 LEU A O 1
ATOM 2768 N N . VAL A 1 363 ? 5.73 -34.094 -0.136 1 95.12 363 VAL A N 1
ATOM 2769 C CA . VAL A 1 363 ? 6.211 -32.781 0.214 1 95.12 363 VAL A CA 1
ATOM 2770 C C . VAL A 1 363 ? 7.09 -32.844 1.459 1 95.12 363 VAL A C 1
ATOM 2772 O O . VAL A 1 363 ? 8.125 -32.188 1.538 1 95.12 363 VAL A O 1
ATOM 2775 N N . LYS A 1 364 ? 6.719 -33.625 2.455 1 94 364 LYS A N 1
ATOM 2776 C CA . LYS A 1 364 ? 7.531 -33.812 3.652 1 94 364 LYS A CA 1
ATOM 2777 C C . LYS A 1 364 ? 8.875 -34.438 3.311 1 94 364 LYS A C 1
ATOM 2779 O O . LYS A 1 364 ? 9.914 -34.031 3.848 1 94 364 LYS A O 1
ATOM 2784 N N . PHE A 1 365 ? 8.828 -35.5 2.484 1 96.5 365 PHE A N 1
ATOM 2785 C CA . PHE A 1 365 ? 10.047 -36.156 2.043 1 96.5 365 PHE A CA 1
ATOM 2786 C C . PHE A 1 365 ? 11 -35.156 1.391 1 96.5 365 PHE A C 1
ATOM 2788 O O . PHE A 1 365 ? 12.195 -35.156 1.689 1 96.5 365 PHE A O 1
ATOM 2795 N N . LEU A 1 366 ? 10.469 -34.312 0.478 1 97.56 366 LEU A N 1
ATOM 2796 C CA . LEU A 1 366 ? 11.273 -33.312 -0.208 1 97.56 366 LEU A CA 1
ATOM 2797 C C . LEU A 1 366 ? 11.828 -32.312 0.781 1 97.56 366 LEU A C 1
ATOM 2799 O O . LEU A 1 366 ? 12.984 -31.891 0.671 1 97.56 366 LEU A O 1
ATOM 2803 N N . ASP A 1 367 ? 11.008 -31.891 1.705 1 95.19 367 ASP A N 1
ATOM 2804 C CA . ASP A 1 367 ? 11.438 -30.938 2.729 1 95.19 367 ASP A CA 1
ATOM 2805 C C . ASP A 1 367 ? 12.602 -31.5 3.541 1 95.19 367 ASP A C 1
ATOM 2807 O O . ASP A 1 367 ? 13.555 -30.781 3.857 1 95.19 367 ASP A O 1
ATOM 2811 N N . GLU A 1 368 ? 12.508 -32.719 3.945 1 96.25 368 GLU A N 1
ATOM 2812 C CA . GLU A 1 368 ? 13.586 -33.375 4.672 1 96.25 368 GLU A CA 1
ATOM 2813 C C . GLU A 1 368 ? 14.875 -33.406 3.852 1 96.25 368 GLU A C 1
ATOM 2815 O O . GLU A 1 368 ? 15.977 -33.375 4.406 1 96.25 368 GLU A O 1
ATOM 2820 N N . ALA A 1 369 ? 14.695 -33.531 2.576 1 97.56 369 ALA A N 1
ATOM 2821 C CA . ALA A 1 369 ? 15.836 -33.5 1.665 1 97.56 369 ALA A CA 1
ATOM 2822 C C . ALA A 1 369 ? 16.266 -32.062 1.345 1 97.56 369 ALA A C 1
ATOM 2824 O O . ALA A 1 369 ? 17.078 -31.844 0.448 1 97.56 369 ALA A O 1
ATOM 2825 N N . LYS A 1 370 ? 15.641 -31.031 1.955 1 97.38 370 LYS A N 1
ATOM 2826 C CA . LYS A 1 370 ? 15.977 -29.625 1.833 1 97.38 370 LYS A CA 1
ATOM 2827 C C . LYS A 1 370 ? 15.539 -29.062 0.479 1 97.38 370 LYS A C 1
ATOM 2829 O O . LYS A 1 370 ? 16.156 -28.141 -0.047 1 97.38 370 LYS A O 1
ATOM 2834 N N . ILE A 1 371 ? 14.594 -29.75 -0.105 1 98.25 371 ILE A N 1
ATOM 2835 C CA . ILE A 1 371 ? 13.977 -29.25 -1.325 1 98.25 371 ILE A CA 1
ATOM 2836 C C . ILE A 1 371 ? 12.656 -28.547 -0.985 1 98.25 371 ILE A C 1
ATOM 2838 O O . ILE A 1 371 ? 11.703 -29.188 -0.537 1 98.25 371 ILE A O 1
ATOM 2842 N N . GLY A 1 372 ? 12.641 -27.203 -1.237 1 96.38 372 GLY A N 1
ATOM 2843 C CA . GLY A 1 372 ? 11.445 -26.438 -0.925 1 96.38 372 GLY A CA 1
ATOM 2844 C C . GLY A 1 372 ? 10.336 -26.625 -1.943 1 96.38 372 GLY A C 1
ATOM 2845 O O . GLY A 1 372 ? 10.602 -26.766 -3.139 1 96.38 372 GLY A O 1
ATOM 2846 N N . THR A 1 373 ? 9.094 -26.625 -1.469 1 96.62 373 THR A N 1
ATOM 2847 C CA . THR A 1 373 ? 7.895 -26.703 -2.303 1 96.62 373 THR A CA 1
ATOM 2848 C C . THR A 1 373 ? 6.871 -25.656 -1.869 1 96.62 373 THR A C 1
ATOM 2850 O O . THR A 1 373 ? 6.98 -25.078 -0.783 1 96.62 373 THR A O 1
A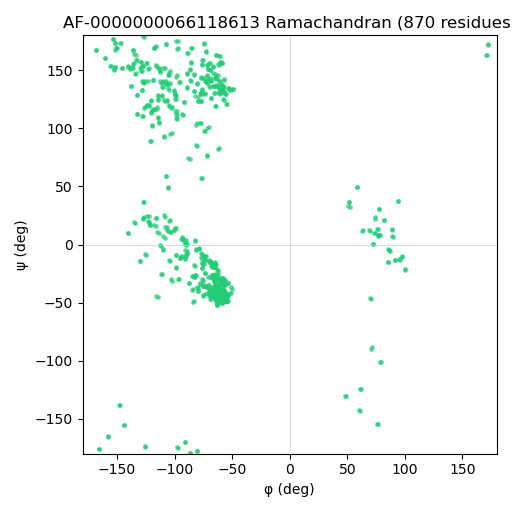TOM 2853 N N . ARG A 1 374 ? 5.98 -25.344 -2.764 1 96 374 ARG A N 1
ATOM 2854 C CA . ARG A 1 374 ? 4.844 -24.469 -2.457 1 96 374 ARG A CA 1
ATOM 2855 C C . ARG A 1 374 ? 3.549 -25.047 -3.012 1 96 374 ARG A C 1
ATOM 2857 O O . ARG A 1 374 ? 3.557 -25.734 -4.035 1 96 374 ARG A O 1
ATOM 2864 N N . LEU A 1 375 ? 2.494 -24.766 -2.256 1 95.25 375 LEU A N 1
ATOM 2865 C CA . LEU A 1 375 ? 1.182 -25.109 -2.795 1 95.25 375 LEU A CA 1
ATOM 2866 C C . LEU A 1 375 ? 0.764 -24.109 -3.869 1 95.25 375 LEU A C 1
ATOM 2868 O O . LEU A 1 375 ? 1.331 -23.016 -3.963 1 95.25 375 LEU A O 1
ATOM 2872 N N . LEU A 1 376 ? -0.136 -24.562 -4.676 1 96.62 376 LEU A N 1
ATOM 2873 C CA . LEU A 1 376 ? -0.632 -23.656 -5.707 1 96.62 376 LEU A CA 1
ATOM 2874 C C . LEU A 1 376 ? -1.684 -22.703 -5.141 1 96.62 376 LEU A C 1
ATOM 2876 O O . LEU A 1 376 ? -2.832 -23.109 -4.926 1 96.62 376 LEU A O 1
ATOM 2880 N N . PHE A 1 377 ? -1.254 -21.469 -4.934 1 94.44 377 PHE A N 1
ATOM 2881 C CA . PHE A 1 377 ? -2.086 -20.406 -4.402 1 94.44 377 PHE A CA 1
ATOM 2882 C C . PHE A 1 377 ? -2.842 -20.859 -3.162 1 94.44 377 PHE A C 1
ATOM 2884 O O . PHE A 1 377 ? -2.238 -21.375 -2.215 1 94.44 377 PHE A O 1
ATOM 2891 N N . ALA A 1 378 ? -4.129 -20.641 -3.107 1 92.94 378 ALA A N 1
ATOM 2892 C CA . ALA A 1 378 ? -4.965 -20.984 -1.962 1 92.94 378 ALA A CA 1
ATOM 2893 C C . ALA A 1 378 ? -5.59 -22.359 -2.139 1 92.94 378 ALA A C 1
ATOM 2895 O O . ALA A 1 378 ? -6.375 -22.812 -1.298 1 92.94 378 ALA A O 1
ATOM 2896 N N . GLY A 1 379 ? -5.215 -23.078 -3.184 1 95.56 379 GLY A N 1
ATOM 2897 C CA . GLY A 1 379 ? -5.914 -24.312 -3.512 1 95.56 379 GLY A CA 1
ATOM 2898 C C . GLY A 1 379 ? -7.316 -24.078 -4.039 1 95.56 379 GLY A C 1
ATOM 2899 O O . GLY A 1 379 ? -7.512 -23.938 -5.246 1 95.56 379 GLY A O 1
ATOM 2900 N N . ASN A 1 380 ? -8.211 -24.047 -3.186 1 97.56 380 ASN A N 1
ATOM 2901 C CA . ASN A 1 380 ? -9.602 -23.703 -3.451 1 97.56 380 ASN A CA 1
ATOM 2902 C C . ASN A 1 380 ? -10.086 -22.594 -2.518 1 97.56 380 ASN A C 1
ATOM 2904 O O . ASN A 1 380 ? -10.344 -22.844 -1.337 1 97.56 380 ASN A O 1
ATOM 2908 N N . LEU A 1 381 ? -10.328 -21.422 -3.047 1 97.5 381 LEU A N 1
ATOM 2909 C CA . LEU A 1 381 ? -10.648 -20.25 -2.244 1 97.5 381 LEU A CA 1
ATOM 2910 C C . LEU A 1 381 ? -11.953 -20.453 -1.49 1 97.5 381 LEU A C 1
ATOM 2912 O O . LEU A 1 381 ? -12.102 -19.984 -0.359 1 97.5 381 LEU A O 1
ATOM 2916 N N . ILE A 1 382 ? -12.922 -21.109 -2.082 1 97.06 382 ILE A N 1
ATOM 2917 C CA . ILE A 1 382 ? -14.258 -21.188 -1.487 1 97.06 382 ILE A CA 1
ATOM 2918 C C . ILE A 1 382 ? -14.227 -22.125 -0.278 1 97.06 382 ILE A C 1
ATOM 2920 O O . ILE A 1 382 ? -15.195 -22.188 0.483 1 97.06 382 ILE A O 1
ATOM 2924 N N . ARG A 1 383 ? -13.055 -22.844 -0.13 1 95.69 383 ARG A N 1
ATOM 2925 C CA . ARG A 1 383 ? -12.883 -23.703 1.037 1 95.69 383 ARG A CA 1
ATOM 2926 C C . ARG A 1 383 ? -12.133 -22.969 2.145 1 95.69 383 ARG A C 1
ATOM 2928 O O . ARG A 1 383 ? -12.023 -23.484 3.264 1 95.69 383 ARG A O 1
ATOM 2935 N N . GLN A 1 384 ? -11.57 -21.812 1.89 1 95.62 384 GLN A N 1
ATOM 2936 C CA . GLN A 1 384 ? -10.82 -21.016 2.857 1 95.62 384 GLN A CA 1
ATOM 2937 C C . GLN A 1 384 ? -11.742 -20.406 3.908 1 95.62 384 GLN A C 1
ATOM 2939 O O . GLN A 1 384 ? -12.867 -20 3.596 1 95.62 384 GLN A O 1
ATOM 2944 N N . PRO A 1 385 ? -11.273 -20.172 5.117 1 92.94 385 PRO A N 1
ATOM 2945 C CA . PRO A 1 385 ? -12.109 -19.672 6.203 1 92.94 385 PRO A CA 1
ATOM 2946 C C . PRO A 1 385 ? -12.75 -18.328 5.875 1 92.94 385 PRO A C 1
ATOM 2948 O O . PRO A 1 385 ? -13.922 -18.094 6.195 1 92.94 385 PRO A O 1
ATOM 2951 N N . TYR A 1 386 ? -12.102 -17.438 5.238 1 94.62 386 TYR A N 1
ATOM 2952 C CA . TYR A 1 386 ? -12.617 -16.094 5.055 1 94.62 386 TYR A CA 1
ATOM 2953 C C . TYR A 1 386 ? -13.734 -16.078 4.016 1 94.62 386 TYR A C 1
ATOM 2955 O O . TYR A 1 386 ? -14.461 -15.078 3.893 1 94.62 386 TYR A O 1
ATOM 2963 N N . PHE A 1 387 ? -13.945 -17.188 3.279 1 95.75 387 PHE A N 1
ATOM 2964 C CA . PHE A 1 387 ? -14.961 -17.25 2.238 1 95.75 387 PHE A CA 1
ATOM 2965 C C . PHE A 1 387 ? -16.281 -17.75 2.805 1 95.75 387 PHE A C 1
ATOM 2967 O O . PHE A 1 387 ? -17.281 -17.828 2.086 1 95.75 387 PHE A O 1
ATOM 2974 N N . ALA A 1 388 ? -16.328 -18.016 4.039 1 92.56 388 ALA A N 1
ATOM 2975 C CA . ALA A 1 388 ? -17.484 -18.625 4.684 1 92.56 388 ALA A CA 1
ATOM 2976 C C . ALA A 1 388 ? -18.734 -17.781 4.449 1 92.56 388 ALA A C 1
ATOM 2978 O O . ALA A 1 388 ? -19.844 -18.328 4.289 1 92.56 388 ALA A O 1
ATOM 2979 N N . ASN A 1 389 ? -18.625 -16.453 4.395 1 91.19 389 ASN A N 1
ATOM 2980 C CA . ASN A 1 389 ? -19.797 -15.594 4.277 1 91.19 389 ASN A CA 1
ATOM 2981 C C . ASN A 1 389 ? -19.734 -14.719 3.031 1 91.19 389 ASN A C 1
ATOM 2983 O O . ASN A 1 389 ? -20.406 -13.688 2.957 1 91.19 389 ASN A O 1
ATOM 2987 N N . VAL A 1 390 ? -18.906 -15.078 2.158 1 96.12 390 VAL A N 1
ATOM 2988 C CA . VAL A 1 390 ? -18.766 -14.328 0.916 1 96.12 390 VAL A CA 1
ATOM 2989 C C . VAL A 1 390 ? -19.844 -14.773 -0.079 1 96.12 390 VAL A C 1
ATOM 2991 O O . VAL A 1 390 ? -20.125 -15.969 -0.202 1 96.12 390 VAL A O 1
ATOM 2994 N N . LYS A 1 391 ? -20.531 -13.852 -0.706 1 97.44 391 LYS A N 1
ATOM 2995 C CA . LYS A 1 391 ? -21.453 -14.164 -1.795 1 97.44 391 LYS A CA 1
ATOM 2996 C C . LYS A 1 391 ? -20.703 -14.438 -3.092 1 97.44 391 LYS A C 1
ATOM 2998 O O . LYS A 1 391 ? -19.875 -13.625 -3.527 1 97.44 391 LYS A O 1
ATOM 3003 N N . TYR A 1 392 ? -20.891 -15.539 -3.664 1 98.56 392 TYR A N 1
ATOM 3004 C CA . TYR A 1 392 ? -20.266 -15.938 -4.922 1 98.56 392 TYR A CA 1
ATOM 3005 C C . TYR A 1 392 ? -21.156 -16.922 -5.684 1 98.56 392 TYR A C 1
ATOM 3007 O O . TYR A 1 392 ? -22.172 -17.391 -5.152 1 98.56 392 TYR A O 1
ATOM 3015 N N . ARG A 1 393 ? -20.859 -17.172 -6.945 1 98.62 393 ARG A N 1
ATOM 3016 C CA . ARG A 1 393 ? -21.516 -18.172 -7.785 1 98.62 393 ARG A CA 1
ATOM 3017 C C . ARG A 1 393 ? -20.516 -19.172 -8.359 1 98.62 393 ARG A C 1
ATOM 3019 O O . ARG A 1 393 ? -19.375 -18.797 -8.664 1 98.62 393 ARG A O 1
ATOM 3026 N N . VAL A 1 394 ? -20.906 -20.438 -8.406 1 98.56 394 VAL A N 1
ATOM 3027 C CA . VAL A 1 394 ? -20.141 -21.469 -9.07 1 98.56 394 VAL A CA 1
ATOM 3028 C C . VAL A 1 394 ? -20.906 -22 -10.273 1 98.56 394 VAL A C 1
ATOM 3030 O O . VAL A 1 394 ? -22.094 -22.281 -10.18 1 98.56 394 VAL A O 1
ATOM 3033 N N . VAL A 1 395 ? -20.281 -22.016 -11.344 1 98.44 395 VAL A N 1
ATOM 3034 C CA . VAL A 1 395 ? -20.891 -22.609 -12.539 1 98.44 395 VAL A CA 1
ATOM 3035 C C . VAL A 1 395 ? -20.203 -23.922 -12.875 1 98.44 395 VAL A C 1
ATOM 3037 O O . VAL A 1 395 ? -18.984 -23.969 -13.078 1 98.44 395 VAL A O 1
ATOM 3040 N N . GLY A 1 396 ? -20.969 -25 -12.953 1 97.44 396 GLY A N 1
ATOM 3041 C CA . GLY A 1 396 ? -20.406 -26.328 -13.102 1 97.44 396 GLY A CA 1
ATOM 3042 C C . GLY A 1 396 ? -19.828 -26.875 -11.805 1 97.44 396 GLY A C 1
ATOM 3043 O O . GLY A 1 396 ? -20.344 -26.609 -10.727 1 97.44 396 GLY A O 1
ATOM 3044 N N . GLU A 1 397 ? -18.828 -27.812 -11.992 1 97.25 397 GLU A N 1
ATOM 3045 C CA . GLU A 1 397 ? -18.109 -28.375 -10.859 1 97.25 397 GLU A CA 1
ATOM 3046 C C . GLU A 1 397 ? -16.672 -27.875 -10.812 1 97.25 397 GLU A C 1
ATOM 3048 O O . GLU A 1 397 ? -16.109 -27.469 -11.836 1 97.25 397 GLU A O 1
ATOM 3053 N N . LEU A 1 398 ? -16.172 -27.828 -9.688 1 98.38 398 LEU A N 1
ATOM 3054 C CA . LEU A 1 398 ? -14.789 -27.391 -9.516 1 98.38 398 LEU A CA 1
ATOM 3055 C C . LEU A 1 398 ? -13.875 -28.578 -9.211 1 98.38 398 LEU A C 1
ATOM 3057 O O . LEU A 1 398 ? -13.094 -28.531 -8.258 1 98.38 398 LEU A O 1
ATOM 3061 N N . THR A 1 399 ? -14.031 -29.594 -10.031 1 98.25 399 THR A N 1
ATOM 3062 C CA . THR A 1 399 ? -13.352 -30.859 -9.812 1 98.25 399 THR A CA 1
ATOM 3063 C C . THR A 1 399 ? -11.836 -30.688 -9.852 1 98.25 399 THR A C 1
ATOM 3065 O O . THR A 1 399 ? -11.125 -31.172 -8.977 1 98.25 399 THR A O 1
ATOM 3068 N N . ASN A 1 400 ? -11.391 -30.016 -10.859 1 98.5 400 ASN A N 1
ATOM 3069 C CA . ASN A 1 400 ? -9.945 -29.828 -10.992 1 98.5 400 ASN A CA 1
ATOM 3070 C C . ASN A 1 400 ? -9.406 -28.875 -9.93 1 98.5 400 ASN A C 1
ATOM 3072 O O . ASN A 1 400 ? -8.273 -29.031 -9.477 1 98.5 400 ASN A O 1
ATOM 3076 N N . THR A 1 401 ? -10.195 -27.891 -9.586 1 98.56 401 THR A N 1
ATOM 3077 C CA . THR A 1 401 ? -9.812 -27.016 -8.484 1 98.56 401 THR A CA 1
ATOM 3078 C C . THR A 1 401 ? -9.594 -27.812 -7.207 1 98.56 401 THR A C 1
ATOM 3080 O O . THR A 1 401 ? -8.609 -27.609 -6.5 1 98.56 401 THR A O 1
ATOM 3083 N N . ASP A 1 402 ? -10.461 -28.75 -6.91 1 97.44 402 ASP A N 1
ATOM 3084 C CA . ASP A 1 402 ? -10.32 -29.625 -5.742 1 97.44 402 ASP A CA 1
ATOM 3085 C C . ASP A 1 402 ? -9.086 -30.516 -5.867 1 97.44 402 ASP A C 1
ATOM 3087 O O . ASP A 1 402 ? -8.398 -30.781 -4.879 1 97.44 402 ASP A O 1
ATOM 3091 N N . ARG A 1 403 ? -8.852 -31.016 -7.047 1 97.38 403 ARG A N 1
ATOM 3092 C CA . ARG A 1 403 ? -7.648 -31.797 -7.273 1 97.38 403 ARG A CA 1
ATOM 3093 C C . ARG A 1 403 ? -6.395 -30.984 -6.988 1 97.38 403 ARG A C 1
ATOM 3095 O O . ARG A 1 403 ? -5.441 -31.484 -6.387 1 97.38 403 ARG A O 1
ATOM 3102 N N . ILE A 1 404 ? -6.434 -29.766 -7.461 1 97.75 404 ILE A N 1
ATOM 3103 C CA . ILE A 1 404 ? -5.301 -28.875 -7.219 1 97.75 404 ILE A CA 1
ATOM 3104 C C . ILE A 1 404 ? -5.094 -28.703 -5.715 1 97.75 404 ILE A C 1
ATOM 3106 O O . ILE A 1 404 ? -3.971 -28.828 -5.219 1 97.75 404 ILE A O 1
ATOM 3110 N N . MET A 1 405 ? -6.172 -28.469 -4.965 1 96.19 405 MET A N 1
ATOM 3111 C CA . MET A 1 405 ? -6.113 -28.266 -3.518 1 96.19 405 MET A CA 1
ATOM 3112 C C . MET A 1 405 ? -5.5 -29.484 -2.828 1 96.19 405 MET A C 1
ATOM 3114 O O . MET A 1 405 ? -4.711 -29.344 -1.895 1 96.19 405 MET A O 1
ATOM 3118 N N . ASN A 1 406 ? -5.703 -30.641 -3.381 1 95.06 406 ASN A N 1
ATOM 3119 C CA . ASN A 1 406 ? -5.344 -31.859 -2.67 1 95.06 406 ASN A CA 1
ATOM 3120 C C . ASN A 1 406 ? -4.043 -32.469 -3.197 1 95.06 406 ASN A C 1
ATOM 3122 O O . ASN A 1 406 ? -3.307 -33.094 -2.455 1 95.06 406 ASN A O 1
ATOM 3126 N N . GLN A 1 407 ? -3.768 -32.25 -4.52 1 96.44 407 GLN A N 1
ATOM 3127 C CA . GLN A 1 407 ? -2.773 -33.125 -5.137 1 96.44 407 GLN A CA 1
ATOM 3128 C C . GLN A 1 407 ? -1.66 -32.312 -5.793 1 96.44 407 GLN A C 1
ATOM 3130 O O . GLN A 1 407 ? -0.665 -32.875 -6.254 1 96.44 407 GLN A O 1
ATOM 3135 N N . THR A 1 408 ? -1.797 -30.969 -5.883 1 97.56 408 THR A N 1
ATOM 3136 C CA . THR A 1 408 ? -0.868 -30.188 -6.688 1 97.56 408 THR A CA 1
ATOM 3137 C C . THR A 1 408 ? 0.065 -29.375 -5.797 1 97.56 408 THR A C 1
ATOM 3139 O O . THR A 1 408 ? -0.352 -28.859 -4.754 1 97.56 408 THR A O 1
ATOM 3142 N N . PHE A 1 409 ? 1.271 -29.266 -6.098 1 97.5 409 PHE A N 1
ATOM 3143 C CA . PHE A 1 409 ? 2.273 -28.359 -5.559 1 97.5 409 PHE A CA 1
ATOM 3144 C C . PHE A 1 409 ? 3.279 -27.953 -6.637 1 97.5 409 PHE A C 1
ATOM 3146 O O . PHE A 1 409 ? 3.182 -28.406 -7.777 1 97.5 409 PHE A O 1
ATOM 3153 N N . TRP A 1 410 ? 4.172 -27.031 -6.359 1 98.19 410 TRP A N 1
ATOM 3154 C CA . TRP A 1 410 ? 5.168 -26.719 -7.375 1 98.19 410 TRP A CA 1
ATOM 3155 C C . TRP A 1 410 ? 6.559 -26.609 -6.762 1 98.19 410 TRP A C 1
ATOM 3157 O O . TRP A 1 410 ? 6.695 -26.422 -5.551 1 98.19 410 TRP A O 1
ATOM 3167 N N . ILE A 1 411 ? 7.578 -26.812 -7.555 1 98.56 411 ILE A N 1
ATOM 3168 C CA . ILE A 1 411 ? 8.984 -26.75 -7.172 1 98.56 411 ILE A CA 1
ATOM 3169 C C . ILE A 1 411 ? 9.68 -25.641 -7.969 1 98.56 411 ILE A C 1
ATOM 3171 O O . ILE A 1 411 ? 9.102 -25.078 -8.898 1 98.56 411 ILE A O 1
ATOM 3175 N N . GLY A 1 412 ? 10.844 -25.359 -7.559 1 98.44 412 GLY A N 1
ATOM 3176 C CA . GLY A 1 412 ? 11.484 -24.125 -7.992 1 98.44 412 GLY A CA 1
ATOM 3177 C C . GLY A 1 412 ? 12.148 -24.25 -9.352 1 98.44 412 GLY A C 1
ATOM 3178 O O . GLY A 1 412 ? 12.727 -25.297 -9.68 1 98.44 412 GLY A O 1
ATOM 3179 N N . ILE A 1 413 ? 12.109 -23.094 -10.117 1 98.5 413 ILE A N 1
ATOM 3180 C CA . ILE A 1 413 ? 12.828 -22.984 -11.383 1 98.5 413 ILE A CA 1
ATOM 3181 C C . ILE A 1 413 ? 13.445 -21.594 -11.508 1 98.5 413 ILE A C 1
ATOM 3183 O O . ILE A 1 413 ? 13.797 -21.172 -12.609 1 98.5 413 ILE A O 1
ATOM 3187 N N . TYR A 1 414 ? 13.445 -20.734 -10.383 1 97.25 414 TYR A N 1
ATOM 3188 C CA . TYR A 1 414 ? 13.945 -19.359 -10.477 1 97.25 414 TYR A CA 1
ATOM 3189 C C . TYR A 1 414 ? 15.414 -19.359 -10.875 1 97.25 414 TYR A C 1
ATOM 3191 O O . TYR A 1 414 ? 16.125 -20.344 -10.703 1 97.25 414 TYR A O 1
ATOM 3199 N N . PRO A 1 415 ? 15.945 -18.312 -11.336 1 97.56 415 PRO A N 1
ATOM 3200 C CA . PRO A 1 415 ? 17.234 -18.25 -12.031 1 97.56 415 PRO A CA 1
ATOM 3201 C C . PRO A 1 415 ? 18.422 -18.547 -11.117 1 97.56 415 PRO A C 1
ATOM 3203 O O . PRO A 1 415 ? 19.531 -18.766 -11.586 1 97.56 415 PRO A O 1
ATOM 3206 N N . GLY A 1 416 ? 18.25 -18.531 -9.875 1 96.06 416 GLY A N 1
ATOM 3207 C CA . GLY A 1 416 ? 19.344 -18.812 -8.961 1 96.06 416 GLY A CA 1
ATOM 3208 C C . GLY A 1 416 ? 19.672 -20.281 -8.859 1 96.06 416 GLY A C 1
ATOM 3209 O O . GLY A 1 416 ? 20.688 -20.656 -8.266 1 96.06 416 GLY A O 1
ATOM 3210 N N . LEU A 1 417 ? 18.891 -21.172 -9.461 1 97.5 417 LEU A N 1
ATOM 3211 C CA . LEU A 1 417 ? 19.109 -22.609 -9.398 1 97.5 417 LEU A CA 1
ATOM 3212 C C . LEU A 1 417 ? 20.031 -23.062 -10.539 1 97.5 417 LEU A C 1
ATOM 3214 O O . LEU A 1 417 ? 19.891 -22.594 -11.672 1 97.5 417 LEU A O 1
ATOM 3218 N N . THR A 1 418 ? 20.969 -23.906 -10.211 1 96.25 418 THR A N 1
ATOM 3219 C CA . THR A 1 418 ? 21.875 -24.484 -11.195 1 96.25 418 THR A CA 1
ATOM 3220 C C . THR A 1 418 ? 21.406 -25.891 -11.594 1 96.25 418 THR A C 1
ATOM 3222 O O . THR A 1 418 ? 20.453 -26.422 -11.016 1 96.25 418 THR A O 1
ATOM 3225 N N . THR A 1 419 ? 22.109 -26.453 -12.562 1 96.75 419 THR A N 1
ATOM 3226 C CA . THR A 1 419 ? 21.781 -27.797 -13.008 1 96.75 419 THR A CA 1
ATOM 3227 C C . THR A 1 419 ? 22 -28.812 -11.883 1 96.75 419 THR A C 1
ATOM 3229 O O . THR A 1 419 ? 21.297 -29.812 -11.789 1 96.75 419 THR A O 1
ATOM 3232 N N . GLU A 1 420 ? 22.953 -28.516 -11 1 97.5 420 GLU A N 1
ATOM 3233 C CA . GLU A 1 420 ? 23.203 -29.406 -9.859 1 97.5 420 GLU A CA 1
ATOM 3234 C C . GLU A 1 420 ? 22 -29.438 -8.922 1 97.5 420 GLU A C 1
ATOM 3236 O O . GLU A 1 420 ? 21.625 -30.5 -8.422 1 97.5 420 GLU A O 1
ATOM 3241 N N . HIS A 1 421 ? 21.453 -28.25 -8.695 1 98.06 421 HIS A N 1
ATOM 3242 C CA . HIS A 1 421 ? 20.234 -28.188 -7.902 1 98.06 421 HIS A CA 1
ATOM 3243 C C . HIS A 1 421 ? 19.141 -29.047 -8.523 1 98.06 421 HIS A C 1
ATOM 3245 O O . HIS A 1 421 ? 18.5 -29.844 -7.836 1 98.06 421 HIS A O 1
ATOM 3251 N N . LEU A 1 422 ? 18.953 -28.906 -9.836 1 98.5 422 LEU A N 1
ATOM 3252 C CA . LEU A 1 422 ? 17.859 -29.547 -10.547 1 98.5 422 LEU A CA 1
ATOM 3253 C C . LEU A 1 422 ? 18.078 -31.062 -10.633 1 98.5 422 LEU A C 1
ATOM 3255 O O . LEU A 1 422 ? 17.125 -31.828 -10.523 1 98.5 422 LEU A O 1
ATOM 3259 N N . ASP A 1 423 ? 19.328 -31.438 -10.82 1 98.06 423 ASP A N 1
ATOM 3260 C CA . ASP A 1 423 ? 19.672 -32.875 -10.812 1 98.06 423 ASP A CA 1
ATOM 3261 C C . ASP A 1 423 ? 19.297 -33.5 -9.477 1 98.06 423 ASP A C 1
ATOM 3263 O O . ASP A 1 423 ? 18.781 -34.625 -9.438 1 98.06 423 ASP A O 1
ATOM 3267 N N . TYR A 1 424 ? 19.641 -32.781 -8.477 1 98.31 424 TYR A N 1
ATOM 3268 C CA . TYR A 1 424 ? 19.344 -33.281 -7.137 1 98.31 424 TYR A CA 1
ATOM 3269 C C . TYR A 1 424 ? 17.844 -33.438 -6.945 1 98.31 424 TYR A C 1
ATOM 3271 O O . TYR A 1 424 ? 17.391 -34.469 -6.402 1 98.31 424 TYR A O 1
ATOM 3279 N N . VAL A 1 425 ? 17.062 -32.531 -7.41 1 98.62 425 VAL A N 1
ATOM 3280 C CA . VAL A 1 425 ? 15.609 -32.594 -7.305 1 98.62 425 VAL A CA 1
ATOM 3281 C C . VAL A 1 425 ? 15.078 -33.812 -8.039 1 98.62 425 VAL A C 1
ATOM 3283 O O . VAL A 1 425 ? 14.297 -34.594 -7.484 1 98.62 425 VAL A O 1
ATOM 3286 N N . VAL A 1 426 ? 15.523 -34.031 -9.234 1 98.25 426 VAL A N 1
ATOM 3287 C CA . VAL A 1 426 ? 15.07 -35.156 -10.047 1 98.25 426 VAL A CA 1
ATOM 3288 C C . VAL A 1 426 ? 15.422 -36.469 -9.344 1 98.25 426 VAL A C 1
ATOM 3290 O O . VAL A 1 426 ? 14.594 -37.406 -9.266 1 98.25 426 VAL A O 1
ATOM 3293 N N . SER A 1 427 ? 16.625 -36.562 -8.82 1 98.06 427 SER A N 1
ATOM 3294 C CA . SER A 1 427 ? 17.078 -37.75 -8.156 1 98.06 427 SER A CA 1
ATOM 3295 C C . SER A 1 427 ? 16.219 -38.094 -6.945 1 98.06 427 SER A C 1
ATOM 3297 O O . SER A 1 427 ? 15.953 -39.281 -6.664 1 98.06 427 SER A O 1
ATOM 3299 N N . LYS A 1 428 ? 15.797 -37.094 -6.227 1 98 428 LYS A N 1
ATOM 3300 C CA . LYS A 1 428 ? 14.992 -37.312 -5.031 1 98 428 LYS A CA 1
ATOM 3301 C C . LYS A 1 428 ? 13.57 -37.75 -5.395 1 98 428 LYS A C 1
ATOM 3303 O O . LYS A 1 428 ? 12.945 -38.531 -4.68 1 98 428 LYS A O 1
ATOM 3308 N N . PHE A 1 429 ? 13.031 -37.188 -6.496 1 98.19 429 PHE A N 1
ATOM 3309 C CA . PHE A 1 429 ? 11.742 -37.688 -6.98 1 98.19 429 PHE A CA 1
ATOM 3310 C C . PHE A 1 429 ? 11.828 -39.156 -7.355 1 98.19 429 PHE A C 1
ATOM 3312 O O . PHE A 1 429 ? 10.969 -39.938 -6.977 1 98.19 429 PHE A O 1
ATOM 3319 N N . GLU A 1 430 ? 12.898 -39.531 -8.062 1 97.88 430 GLU A N 1
ATOM 3320 C CA . GLU A 1 430 ? 13.086 -40.938 -8.469 1 97.88 430 GLU A CA 1
ATOM 3321 C C . GLU A 1 430 ? 13.258 -41.844 -7.254 1 97.88 430 GLU A C 1
ATOM 3323 O O . GLU A 1 430 ? 12.727 -42.938 -7.227 1 97.88 430 GLU A O 1
ATOM 3328 N N . GLU A 1 431 ? 14 -41.312 -6.332 1 97.5 431 GLU A N 1
ATOM 3329 C CA . GLU A 1 431 ? 14.18 -42.094 -5.098 1 97.5 431 GLU A CA 1
ATOM 3330 C C . GLU A 1 431 ? 12.844 -42.312 -4.402 1 97.5 431 GLU A C 1
ATOM 3332 O O . GLU A 1 431 ? 12.555 -43.438 -3.971 1 97.5 431 GLU A O 1
ATOM 3337 N N . PHE A 1 432 ? 12.055 -41.344 -4.262 1 97.25 432 PHE A N 1
ATOM 3338 C CA . PHE A 1 432 ? 10.773 -41.438 -3.572 1 97.25 432 PHE A CA 1
ATOM 3339 C C . PHE A 1 432 ? 9.875 -42.469 -4.242 1 97.25 432 PHE A C 1
ATOM 3341 O O . PHE A 1 432 ? 9.18 -43.219 -3.566 1 97.25 432 PHE A O 1
ATOM 3348 N N . PHE A 1 433 ? 9.859 -42.469 -5.523 1 96.31 433 PHE A N 1
ATOM 3349 C CA . PHE A 1 433 ? 8.953 -43.344 -6.262 1 96.31 433 PHE A CA 1
ATOM 3350 C C . PHE A 1 433 ? 9.602 -44.688 -6.562 1 96.31 433 PHE A C 1
ATOM 3352 O O . PHE A 1 433 ? 9.055 -45.5 -7.32 1 96.31 433 PHE A O 1
ATOM 3359 N N . GLY A 1 434 ? 10.789 -44.906 -6.086 1 94.38 434 GLY A N 1
ATOM 3360 C CA . GLY A 1 434 ? 11.453 -46.188 -6.184 1 94.38 434 GLY A CA 1
ATOM 3361 C C . GLY A 1 434 ? 12.031 -46.469 -7.559 1 94.38 434 GLY A C 1
ATOM 3362 O O . GLY A 1 434 ? 12.031 -47.594 -8.031 1 94.38 434 GLY A O 1
ATOM 3363 N N . LEU A 1 435 ? 12.43 -45.469 -8.242 1 90.44 435 LEU A N 1
ATOM 3364 C CA . LEU A 1 435 ? 12.961 -45.625 -9.594 1 90.44 435 LEU A CA 1
ATOM 3365 C C . LEU A 1 435 ? 14.484 -45.625 -9.578 1 90.44 435 LEU A C 1
ATOM 3367 O O . LEU A 1 435 ? 15.125 -46 -10.578 1 90.44 435 LEU A O 1
ATOM 3371 N N . ASN A 1 436 ? 15.148 -45.094 -8.492 1 74.31 436 ASN A N 1
ATOM 3372 C CA . ASN A 1 436 ? 16.609 -45.094 -8.414 1 74.31 436 ASN A CA 1
ATOM 3373 C C . ASN A 1 436 ? 17.125 -46.375 -7.82 1 74.31 436 ASN A C 1
ATOM 3375 O O . ASN A 1 436 ? 16.891 -46.688 -6.648 1 74.31 436 ASN A O 1
ATOM 3379 N N . PHE A 1 437 ? 17.078 -47.562 -8.648 1 53.41 437 PHE A N 1
ATOM 3380 C CA . PHE A 1 437 ? 17.828 -48.75 -8.25 1 53.41 437 PHE A CA 1
ATOM 3381 C C . PHE A 1 437 ? 19.281 -48.656 -8.734 1 53.41 437 PHE A C 1
ATOM 3383 O O . PHE A 1 437 ? 19.547 -48.031 -9.766 1 53.41 437 PHE A O 1
ATOM 3390 N N . MET B 1 1 ? 39.844 -6.477 1.325 1 74.38 1 MET B N 1
ATOM 3391 C CA . MET B 1 1 ? 39.031 -5.863 2.379 1 74.38 1 MET B CA 1
ATOM 3392 C C . MET B 1 1 ? 37.781 -6.672 2.643 1 74.38 1 MET B C 1
ATOM 3394 O O . MET B 1 1 ? 37.156 -7.195 1.711 1 74.38 1 MET B O 1
ATOM 3398 N N . THR B 1 2 ? 37.531 -6.781 3.963 1 85.56 2 THR B N 1
ATOM 3399 C CA . THR B 1 2 ? 36.375 -7.582 4.332 1 85.56 2 THR B CA 1
ATOM 3400 C C . THR B 1 2 ? 35.062 -6.809 4.082 1 85.56 2 THR B C 1
ATOM 3402 O O . THR B 1 2 ? 35.094 -5.586 3.93 1 85.56 2 THR B O 1
ATOM 3405 N N . ALA B 1 3 ? 34.031 -7.48 3.879 1 85.88 3 ALA B N 1
ATOM 3406 C CA . ALA B 1 3 ? 32.719 -6.875 3.678 1 85.88 3 ALA B CA 1
ATOM 3407 C C . ALA B 1 3 ? 32.406 -5.863 4.777 1 85.88 3 ALA B C 1
ATOM 3409 O O . ALA B 1 3 ? 31.828 -4.801 4.508 1 85.88 3 ALA B O 1
ATOM 3410 N N . ASN B 1 4 ? 32.781 -6.141 5.949 1 87.62 4 ASN B N 1
ATOM 3411 C CA . ASN B 1 4 ? 32.5 -5.25 7.074 1 87.62 4 ASN B CA 1
ATOM 3412 C C . ASN B 1 4 ? 33.312 -3.953 6.969 1 87.62 4 ASN B C 1
ATOM 3414 O O . ASN B 1 4 ? 32.812 -2.879 7.305 1 87.62 4 ASN B O 1
ATOM 3418 N N . ASN B 1 5 ? 34.531 -4.109 6.566 1 91.12 5 ASN B N 1
ATOM 3419 C CA . ASN B 1 5 ? 35.344 -2.924 6.371 1 91.12 5 ASN B CA 1
ATOM 3420 C C . ASN B 1 5 ? 34.812 -2.031 5.262 1 91.12 5 ASN B C 1
ATOM 3422 O O . ASN B 1 5 ? 34.844 -0.805 5.367 1 91.12 5 ASN B O 1
ATOM 3426 N N . LEU B 1 6 ? 34.344 -2.674 4.277 1 94.5 6 LEU B N 1
ATOM 3427 C CA . LEU B 1 6 ? 33.781 -1.92 3.164 1 94.5 6 LEU B CA 1
ATOM 3428 C C . LEU B 1 6 ? 32.531 -1.177 3.594 1 94.5 6 LEU B C 1
ATOM 3430 O O . LEU B 1 6 ? 32.312 -0.019 3.221 1 94.5 6 LEU B O 1
ATOM 3434 N N . ARG B 1 7 ? 31.688 -1.801 4.371 1 95.81 7 ARG B N 1
ATOM 3435 C CA . ARG B 1 7 ? 30.469 -1.167 4.883 1 95.81 7 ARG B CA 1
ATOM 3436 C C . ARG B 1 7 ? 30.812 0.086 5.688 1 95.81 7 ARG B C 1
ATOM 3438 O O . ARG B 1 7 ? 30.125 1.106 5.566 1 95.81 7 ARG B O 1
ATOM 3445 N N . GLU B 1 8 ? 31.781 -0.013 6.488 1 96.25 8 GLU B N 1
ATOM 3446 C CA . GLU B 1 8 ? 32.188 1.115 7.32 1 96.25 8 GLU B CA 1
ATOM 3447 C C . GLU B 1 8 ? 32.719 2.27 6.473 1 96.25 8 GLU B C 1
ATOM 3449 O O . GLU B 1 8 ? 32.406 3.434 6.746 1 96.25 8 GLU B O 1
ATOM 3454 N N . GLN B 1 9 ? 33.5 1.921 5.492 1 96.94 9 GLN B N 1
ATOM 3455 C CA . GLN B 1 9 ? 34.031 2.939 4.594 1 96.94 9 GLN B CA 1
ATOM 3456 C C . GLN B 1 9 ? 32.906 3.633 3.824 1 96.94 9 GLN B C 1
ATOM 3458 O O . GLN B 1 9 ? 32.906 4.855 3.664 1 96.94 9 GLN B O 1
ATOM 3463 N N . ILE B 1 10 ? 32 2.857 3.352 1 98.06 10 ILE B N 1
ATOM 3464 C CA . ILE B 1 10 ? 30.875 3.406 2.629 1 98.06 10 ILE B CA 1
ATOM 3465 C C . ILE B 1 10 ? 30.078 4.348 3.541 1 98.06 10 ILE B C 1
ATOM 3467 O O . ILE B 1 10 ? 29.734 5.461 3.143 1 98.06 10 ILE B O 1
ATOM 3471 N N . SER B 1 11 ? 29.828 3.898 4.711 1 98.25 11 SER B N 1
ATOM 3472 C CA . SER B 1 11 ? 29.078 4.703 5.668 1 98.25 11 SER B CA 1
ATOM 3473 C C . SER B 1 11 ? 29.75 6.047 5.914 1 98.25 11 SER B C 1
ATOM 3475 O O . SER B 1 11 ? 29.094 7.082 6 1 98.25 11 SER B O 1
ATOM 3477 N N . GLN B 1 12 ? 31.062 6.059 6.051 1 97.69 12 GLN B N 1
ATOM 3478 C CA . GLN B 1 12 ? 31.812 7.289 6.281 1 97.69 12 GLN B CA 1
ATOM 3479 C C . GLN B 1 12 ? 31.719 8.227 5.082 1 97.69 12 GLN B C 1
ATOM 3481 O O . GLN B 1 12 ? 31.562 9.438 5.25 1 97.69 12 GLN B O 1
ATOM 3486 N N . LEU B 1 13 ? 31.844 7.68 3.93 1 98 13 LEU B N 1
ATOM 3487 C CA . LEU B 1 13 ? 31.734 8.484 2.719 1 98 13 LEU B CA 1
ATOM 3488 C C . LEU B 1 13 ? 30.328 9.047 2.566 1 98 13 LEU B C 1
ATOM 3490 O O . LEU B 1 13 ? 30.141 10.164 2.078 1 98 13 LEU B O 1
ATOM 3494 N N . VAL B 1 14 ? 29.328 8.281 2.934 1 98.44 14 VAL B N 1
ATOM 3495 C CA . VAL B 1 14 ? 27.938 8.734 2.883 1 98.44 14 VAL B CA 1
ATOM 3496 C C . VAL B 1 14 ? 27.766 9.938 3.805 1 98.44 14 VAL B C 1
ATOM 3498 O O . VAL B 1 14 ? 27.078 10.898 3.447 1 98.44 14 VAL B O 1
ATOM 3501 N N . ALA B 1 15 ? 28.297 9.836 5 1 97.88 15 ALA B N 1
ATOM 3502 C CA . ALA B 1 15 ? 28.219 10.961 5.93 1 97.88 15 ALA B CA 1
ATOM 3503 C C . ALA B 1 15 ? 28.844 12.219 5.328 1 97.88 15 ALA B C 1
ATOM 3505 O O . ALA B 1 15 ? 28.297 13.312 5.461 1 97.88 15 ALA B O 1
ATOM 3506 N N . GLN B 1 16 ? 29.984 12.07 4.719 1 97.12 16 GLN B N 1
ATOM 3507 C CA . GLN B 1 16 ? 30.656 13.195 4.066 1 97.12 16 GLN B CA 1
ATOM 3508 C C . GLN B 1 16 ? 29.781 13.773 2.953 1 97.12 16 GLN B C 1
ATOM 3510 O O . GLN B 1 16 ? 29.656 14.992 2.83 1 97.12 16 GLN B O 1
ATOM 3515 N N . TYR B 1 17 ? 29.25 12.891 2.193 1 97.44 17 TYR B N 1
ATOM 3516 C CA . TYR B 1 17 ? 28.375 13.312 1.107 1 97.44 17 TYR B CA 1
ATOM 3517 C C . TYR B 1 17 ? 27.188 14.102 1.645 1 97.44 17 TYR B C 1
ATOM 3519 O O . TYR B 1 17 ? 26.859 15.164 1.127 1 97.44 17 TYR B O 1
ATOM 3527 N N . ALA B 1 18 ? 26.531 13.547 2.635 1 96.62 18 ALA B N 1
ATOM 3528 C CA . ALA B 1 18 ? 25.328 14.164 3.213 1 96.62 18 ALA B CA 1
ATOM 3529 C C . ALA B 1 18 ? 25.641 15.57 3.732 1 96.62 18 ALA B C 1
ATOM 3531 O O . ALA B 1 18 ? 24.859 16.5 3.523 1 96.62 18 ALA B O 1
ATOM 3532 N N . ASN B 1 19 ? 26.703 15.719 4.422 1 94.25 19 ASN B N 1
ATOM 3533 C CA . ASN B 1 19 ? 27.094 17 5.004 1 94.25 19 ASN B CA 1
ATOM 3534 C C . ASN B 1 19 ? 27.328 18.047 3.924 1 94.25 19 ASN B C 1
ATOM 3536 O O . ASN B 1 19 ? 27.078 19.234 4.145 1 94.25 19 ASN B O 1
ATOM 3540 N N . GLU B 1 20 ? 27.734 17.594 2.791 1 92.12 20 GLU B N 1
ATOM 3541 C CA . GLU B 1 20 ? 27.953 18.5 1.672 1 92.12 20 GLU B CA 1
ATOM 3542 C C . GLU B 1 20 ? 26.656 18.781 0.922 1 92.12 20 GLU B C 1
ATOM 3544 O O . GLU B 1 20 ? 26.281 19.938 0.714 1 92.12 20 GLU B O 1
ATOM 3549 N N . ALA B 1 21 ? 25.969 17.766 0.607 1 92 21 ALA B N 1
ATOM 3550 C CA . ALA B 1 21 ? 24.812 17.844 -0.281 1 92 21 ALA B CA 1
ATOM 3551 C C . ALA B 1 21 ? 23.609 18.453 0.439 1 92 21 ALA B C 1
ATOM 3553 O O . ALA B 1 21 ? 22.766 19.109 -0.182 1 92 21 ALA B O 1
ATOM 3554 N N . LEU B 1 22 ? 23.484 18.266 1.752 1 90.69 22 LEU B N 1
ATOM 3555 C CA . LEU B 1 22 ? 22.297 18.672 2.488 1 90.69 22 LEU B CA 1
ATOM 3556 C C . LEU B 1 22 ? 22.578 19.906 3.346 1 90.69 22 LEU B C 1
ATOM 3558 O O . LEU B 1 22 ? 21.797 20.219 4.242 1 90.69 22 LEU B O 1
ATOM 3562 N N . SER B 1 23 ? 23.609 20.516 3.082 1 87.94 23 SER B N 1
ATOM 3563 C CA . SER B 1 23 ? 23.922 21.75 3.811 1 87.94 23 SER B CA 1
ATOM 3564 C C . SER B 1 23 ? 22.844 22.797 3.602 1 87.94 23 SER B C 1
ATOM 3566 O O . SER B 1 23 ? 22.422 23.047 2.471 1 87.94 23 SER B O 1
ATOM 3568 N N . PRO B 1 24 ? 22.328 23.391 4.719 1 85.56 24 PRO B N 1
ATOM 3569 C CA . PRO B 1 24 ? 21.266 24.375 4.586 1 85.56 24 PRO B CA 1
ATOM 3570 C C . PRO B 1 24 ? 21.688 25.609 3.795 1 85.56 24 PRO B C 1
ATOM 3572 O O . PRO B 1 24 ? 22.844 26.047 3.904 1 85.56 24 PRO B O 1
ATOM 3575 N N . LYS B 1 25 ? 20.766 26.172 3.045 1 88.25 25 LYS B N 1
ATOM 3576 C CA . LYS B 1 25 ? 20.953 27.453 2.346 1 88.25 25 LYS B CA 1
ATOM 3577 C C . LYS B 1 25 ? 20.328 28.609 3.133 1 88.25 25 LYS B C 1
ATOM 3579 O O . LYS B 1 25 ? 19.281 28.453 3.746 1 88.25 25 LYS B O 1
ATOM 3584 N N . PRO B 1 26 ? 21.031 29.734 3.043 1 92.31 26 PRO B N 1
ATOM 3585 C CA . PRO B 1 26 ? 20.469 30.875 3.771 1 92.31 26 PRO B CA 1
ATOM 3586 C C . PRO B 1 26 ? 19.125 31.328 3.205 1 92.31 26 PRO B C 1
ATOM 3588 O O . PRO B 1 26 ? 18.922 31.312 1.988 1 92.31 26 PRO B O 1
ATOM 3591 N N . PHE B 1 27 ? 18.281 31.797 4.148 1 96.06 27 PHE B N 1
ATOM 3592 C CA . PHE B 1 27 ? 16.984 32.312 3.746 1 96.06 27 PHE B CA 1
ATOM 3593 C C . PHE B 1 27 ? 17.094 33.719 3.215 1 96.06 27 PHE B C 1
ATOM 3595 O O . PHE B 1 27 ? 17.734 34.562 3.834 1 96.06 27 PHE B O 1
ATOM 3602 N N . VAL B 1 28 ? 16.562 33.938 2.006 1 96.19 28 VAL B N 1
ATOM 3603 C CA . VAL B 1 28 ? 16.484 35.281 1.414 1 96.19 28 VAL B CA 1
ATOM 3604 C C . VAL B 1 28 ? 15.023 35.656 1.186 1 96.19 28 VAL B C 1
ATOM 3606 O O . VAL B 1 28 ? 14.359 35.094 0.318 1 96.19 28 VAL B O 1
ATOM 3609 N N . ALA B 1 29 ? 14.633 36.688 1.908 1 93.75 29 ALA B N 1
ATOM 3610 C CA . ALA B 1 29 ? 13.242 37.125 1.837 1 93.75 29 ALA B CA 1
ATOM 3611 C C . ALA B 1 29 ? 12.852 37.5 0.405 1 93.75 29 ALA B C 1
ATOM 3613 O O . ALA B 1 29 ? 13.609 38.156 -0.3 1 93.75 29 ALA B O 1
ATOM 3614 N N . GLY B 1 30 ? 11.727 37 -0.009 1 92.25 30 GLY B N 1
ATOM 3615 C CA . GLY B 1 30 ? 11.211 37.312 -1.332 1 92.25 30 GLY B CA 1
ATOM 3616 C C . GLY B 1 30 ? 11.766 36.406 -2.418 1 92.25 30 GLY B C 1
ATOM 3617 O O . GLY B 1 30 ? 11.219 36.344 -3.52 1 92.25 30 GLY B O 1
ATOM 3618 N N . THR B 1 31 ? 12.805 35.719 -2.1 1 93.56 31 THR B N 1
ATOM 3619 C CA . THR B 1 31 ? 13.43 34.844 -3.084 1 93.56 31 THR B CA 1
ATOM 3620 C C . THR B 1 31 ? 13.344 33.375 -2.645 1 93.56 31 THR B C 1
ATOM 3622 O O . THR B 1 31 ? 12.992 32.5 -3.441 1 93.56 31 THR B O 1
ATOM 3625 N N . SER B 1 32 ? 13.625 33.156 -1.437 1 96.06 32 SER B N 1
ATOM 3626 C CA . SER B 1 32 ? 13.531 31.812 -0.893 1 96.06 32 SER B CA 1
ATOM 3627 C C . SER B 1 32 ? 12.086 31.406 -0.655 1 96.06 32 SER B C 1
ATOM 3629 O O . SER B 1 32 ? 11.258 32.219 -0.256 1 96.06 32 SER B O 1
ATOM 3631 N N . VAL B 1 33 ? 11.844 30.188 -0.9 1 95.5 33 VAL B N 1
ATOM 3632 C CA . VAL B 1 33 ? 10.508 29.656 -0.648 1 95.5 33 VAL B CA 1
ATOM 3633 C C . VAL B 1 33 ? 10.344 29.328 0.837 1 95.5 33 VAL B C 1
ATOM 3635 O O . VAL B 1 33 ? 11.281 28.859 1.48 1 95.5 33 VAL B O 1
ATOM 3638 N N . VAL B 1 34 ? 9.195 29.656 1.413 1 97.81 34 VAL B N 1
ATOM 3639 C CA . VAL B 1 34 ? 8.781 29.188 2.734 1 97.81 34 VAL B CA 1
ATOM 3640 C C . VAL B 1 34 ? 7.758 28.062 2.592 1 97.81 34 VAL B C 1
ATOM 3642 O O . VAL B 1 34 ? 6.555 28.328 2.518 1 97.81 34 VAL B O 1
ATOM 3645 N N . PRO B 1 35 ? 8.211 26.828 2.645 1 96.44 35 PRO B N 1
ATOM 3646 C CA . PRO B 1 35 ? 7.289 25.703 2.404 1 96.44 35 PRO B CA 1
ATOM 3647 C C . PRO B 1 35 ? 6.312 25.484 3.557 1 96.44 35 PRO B C 1
ATOM 3649 O O . PRO B 1 35 ? 6.688 25.641 4.723 1 96.44 35 PRO B O 1
ATOM 3652 N N . PRO B 1 36 ? 5.109 25.094 3.248 1 96.44 36 PRO B N 1
ATOM 3653 C CA . PRO B 1 36 ? 4.152 24.781 4.312 1 96.44 36 PRO B CA 1
ATOM 3654 C C . PRO B 1 36 ? 4.516 23.516 5.082 1 96.44 36 PRO B C 1
ATOM 3656 O O . PRO B 1 36 ? 4.066 23.328 6.215 1 96.44 36 PRO B O 1
ATOM 3659 N N . SER B 1 37 ? 5.199 22.594 4.43 1 96.19 37 SER B N 1
ATOM 3660 C CA . SER B 1 37 ? 5.656 21.344 5.008 1 96.19 37 SER B CA 1
ATOM 3661 C C . SER B 1 37 ? 6.938 20.859 4.332 1 96.19 37 SER B C 1
ATOM 3663 O O . SER B 1 37 ? 7.336 21.391 3.297 1 96.19 37 SER B O 1
ATOM 3665 N N . GLY B 1 38 ? 7.52 19.875 4.941 1 94.81 38 GLY B N 1
ATOM 3666 C CA . GLY B 1 38 ? 8.742 19.328 4.379 1 94.81 38 GLY B CA 1
ATOM 3667 C C . GLY B 1 38 ? 9.406 18.312 5.289 1 94.81 38 GLY B C 1
ATOM 3668 O O . GLY B 1 38 ? 8.977 18.109 6.422 1 94.81 38 GLY B O 1
ATOM 3669 N N . LYS B 1 39 ? 10.43 17.703 4.711 1 94.69 39 LYS B N 1
ATOM 3670 C CA . LYS B 1 39 ? 11.188 16.719 5.484 1 94.69 39 LYS B CA 1
ATOM 3671 C C . LYS B 1 39 ? 12.539 17.297 5.914 1 94.69 39 LYS B C 1
ATOM 3673 O O . LYS B 1 39 ? 13.133 18.109 5.203 1 94.69 39 LYS B O 1
ATOM 3678 N N . VAL B 1 40 ? 12.984 16.938 7.02 1 96.44 40 VAL B N 1
ATOM 3679 C CA . VAL B 1 40 ? 14.32 17.234 7.531 1 96.44 40 VAL B CA 1
ATOM 3680 C C . VAL B 1 40 ? 15.133 15.953 7.656 1 96.44 40 VAL B C 1
ATOM 3682 O O . VAL B 1 40 ? 14.898 15.141 8.555 1 96.44 40 VAL B O 1
ATOM 3685 N N . ILE B 1 41 ? 16.062 15.734 6.77 1 96.81 41 ILE B N 1
ATOM 3686 C CA . ILE B 1 41 ? 16.906 14.547 6.781 1 96.81 41 ILE B CA 1
ATOM 3687 C C . ILE B 1 41 ? 18.375 14.953 6.809 1 96.81 41 ILE B C 1
ATOM 3689 O O . ILE B 1 41 ? 18.719 16.078 6.453 1 96.81 41 ILE B O 1
ATOM 3693 N N . GLY B 1 42 ? 19.25 14.094 7.289 1 96.62 42 GLY B N 1
ATOM 3694 C CA . GLY B 1 42 ? 20.672 14.32 7.367 1 96.62 42 GLY B CA 1
ATOM 3695 C C . GLY B 1 42 ? 21.5 13.062 7.113 1 96.62 42 GLY B C 1
ATOM 3696 O O . GLY B 1 42 ? 21.062 12.172 6.383 1 96.62 42 GLY B O 1
ATOM 3697 N N . ALA B 1 43 ? 22.672 13.094 7.641 1 97.88 43 ALA B N 1
ATOM 3698 C CA . ALA B 1 43 ? 23.625 12.031 7.387 1 97.88 43 ALA B CA 1
ATOM 3699 C C . ALA B 1 43 ? 23.109 10.688 7.895 1 97.88 43 ALA B C 1
ATOM 3701 O O . ALA B 1 43 ? 23.266 9.664 7.223 1 97.88 43 ALA B O 1
ATOM 3702 N N . LYS B 1 44 ? 22.547 10.672 9.016 1 98.31 44 LYS B N 1
ATOM 3703 C CA . LYS B 1 44 ? 22.141 9.422 9.648 1 98.31 44 LYS B CA 1
ATOM 3704 C C . LYS B 1 44 ? 21.078 8.703 8.812 1 98.31 44 LYS B C 1
ATOM 3706 O O . LYS B 1 44 ? 21.125 7.484 8.656 1 98.31 44 LYS B O 1
ATOM 3711 N N . GLU B 1 45 ? 20.031 9.422 8.336 1 98.56 45 GLU B N 1
ATOM 3712 C CA . GLU B 1 45 ? 19.031 8.812 7.473 1 98.56 45 GLU B CA 1
ATOM 3713 C C . GLU B 1 45 ? 19.672 8.172 6.242 1 98.56 45 GLU B C 1
ATOM 3715 O O . GLU B 1 45 ? 19.375 7.031 5.898 1 98.56 45 GLU B O 1
ATOM 3720 N N . LEU B 1 46 ? 20.547 8.93 5.574 1 98.62 46 LEU B N 1
ATOM 3721 C CA . LEU B 1 46 ? 21.203 8.398 4.383 1 98.62 46 LEU B CA 1
ATOM 3722 C C . LEU B 1 46 ? 22.047 7.18 4.719 1 98.62 46 LEU B C 1
ATOM 3724 O O . LEU B 1 46 ? 22.031 6.188 3.982 1 98.62 46 LEU B O 1
ATOM 3728 N N . GLN B 1 47 ? 22.766 7.25 5.812 1 98.75 47 GLN B N 1
ATOM 3729 C CA . GLN B 1 47 ? 23.609 6.137 6.227 1 98.75 47 GLN B CA 1
ATOM 3730 C C . GLN B 1 47 ? 22.781 4.875 6.461 1 98.75 47 GLN B C 1
ATOM 3732 O O . GLN B 1 47 ? 23.141 3.793 5.992 1 98.75 47 GLN B O 1
ATOM 3737 N N . LEU B 1 48 ? 21.688 4.98 7.176 1 98.75 48 LEU B N 1
ATOM 3738 C CA . LEU B 1 48 ? 20.891 3.803 7.496 1 98.75 48 LEU B CA 1
ATOM 3739 C C . LEU B 1 48 ? 20.203 3.26 6.25 1 98.75 48 LEU B C 1
ATOM 3741 O O . LEU B 1 48 ? 20.062 2.045 6.09 1 98.75 48 LEU B O 1
ATOM 3745 N N . MET B 1 49 ? 19.734 4.141 5.391 1 98.75 49 MET B N 1
ATOM 3746 C CA . MET B 1 49 ? 19.125 3.676 4.141 1 98.75 49 MET B CA 1
ATOM 3747 C C . MET B 1 49 ? 20.156 2.93 3.291 1 98.75 49 MET B C 1
ATOM 3749 O O . MET B 1 49 ? 19.844 1.896 2.701 1 98.75 49 MET B O 1
ATOM 3753 N N . VAL B 1 50 ? 21.344 3.488 3.217 1 98.75 50 VAL B N 1
ATOM 3754 C CA . VAL B 1 50 ? 22.406 2.836 2.467 1 98.75 50 VAL B CA 1
ATOM 3755 C C . VAL B 1 50 ? 22.734 1.487 3.104 1 98.75 50 VAL B C 1
ATOM 3757 O O . VAL B 1 50 ? 22.922 0.49 2.402 1 98.75 50 VAL B O 1
ATOM 3760 N N . GLU B 1 51 ? 22.844 1.46 4.379 1 98.56 51 GLU B N 1
ATOM 3761 C CA . GLU B 1 51 ? 23.109 0.208 5.082 1 98.56 51 GLU B CA 1
ATOM 3762 C C . GLU B 1 51 ? 22.047 -0.838 4.758 1 98.56 51 GLU B C 1
ATOM 3764 O O . GLU B 1 51 ? 22.359 -2.004 4.52 1 98.56 51 GLU B O 1
ATOM 3769 N N . ALA B 1 52 ? 20.797 -0.446 4.812 1 98.5 52 ALA B N 1
ATOM 3770 C CA . ALA B 1 52 ? 19.703 -1.354 4.473 1 98.5 52 ALA B CA 1
ATOM 3771 C C . ALA B 1 52 ? 19.812 -1.842 3.029 1 98.5 52 ALA B C 1
ATOM 3773 O O . ALA B 1 52 ? 19.516 -3.002 2.732 1 98.5 52 ALA B O 1
ATOM 3774 N N . SER B 1 53 ? 20.203 -0.92 2.133 1 98.31 53 SER B N 1
ATOM 3775 C CA . SER B 1 53 ? 20.406 -1.291 0.737 1 98.31 53 SER B CA 1
ATOM 3776 C C . SER B 1 53 ? 21.5 -2.359 0.608 1 98.31 53 SER B C 1
ATOM 3778 O O . SER B 1 53 ? 21.344 -3.318 -0.153 1 98.31 53 SER B O 1
ATOM 3780 N N . LEU B 1 54 ? 22.547 -2.209 1.336 1 98.25 54 LEU B N 1
ATOM 3781 C CA . LEU B 1 54 ? 23.672 -3.129 1.272 1 98.25 54 LEU B CA 1
ATOM 3782 C C . LEU B 1 54 ? 23.297 -4.504 1.807 1 98.25 54 LEU B C 1
ATOM 3784 O O . LEU B 1 54 ? 23.844 -5.52 1.384 1 98.25 54 LEU B O 1
ATOM 3788 N N . ASP B 1 55 ? 22.297 -4.559 2.705 1 96.94 55 ASP B N 1
ATOM 3789 C CA . ASP B 1 55 ? 21.797 -5.844 3.199 1 96.94 55 ASP B CA 1
ATOM 3790 C C . ASP B 1 55 ? 21.25 -6.695 2.057 1 96.94 55 ASP B C 1
ATOM 3792 O O . ASP B 1 55 ? 21.266 -7.926 2.133 1 96.94 55 ASP B O 1
ATOM 3796 N N . GLY B 1 56 ? 20.688 -6.086 1.055 1 95.56 56 GLY B N 1
ATOM 3797 C CA . GLY B 1 56 ? 20.031 -6.809 -0.02 1 95.56 56 GLY B CA 1
ATOM 3798 C C . GLY B 1 56 ? 18.828 -7.605 0.448 1 95.56 56 GLY B C 1
ATOM 3799 O O . GLY B 1 56 ? 18.375 -8.523 -0.242 1 95.56 56 GLY B O 1
ATOM 3800 N N . TRP B 1 57 ? 18.281 -7.504 1.56 1 92.44 57 TRP B N 1
ATOM 3801 C CA . TRP B 1 57 ? 17.156 -8.219 2.15 1 92.44 57 TRP B CA 1
ATOM 3802 C C . TRP B 1 57 ? 15.836 -7.734 1.565 1 92.44 57 TRP B C 1
ATOM 3804 O O . TRP B 1 57 ? 14.938 -8.531 1.297 1 92.44 57 TRP B O 1
ATOM 3814 N N . LEU B 1 58 ? 15.586 -6.492 1.222 1 93.25 58 LEU B N 1
ATOM 3815 C CA . LEU B 1 58 ? 14.602 -5.715 0.479 1 93.25 58 LEU B CA 1
ATOM 3816 C C . LEU B 1 58 ? 13.273 -5.664 1.226 1 93.25 58 LEU B C 1
ATOM 3818 O O . LEU B 1 58 ? 12.641 -4.605 1.314 1 93.25 58 LEU B O 1
ATOM 3822 N N . THR B 1 59 ? 12.664 -6.875 1.8 1 96.06 59 THR B N 1
ATOM 3823 C CA . THR B 1 59 ? 11.438 -6.848 2.592 1 96.06 59 THR B CA 1
ATOM 3824 C C . THR B 1 59 ? 11.734 -6.441 4.031 1 96.06 59 THR B C 1
ATOM 3826 O O . THR B 1 59 ? 12.867 -6.078 4.359 1 96.06 59 THR B O 1
ATOM 3829 N N . THR B 1 60 ? 10.75 -6.41 4.879 1 96.88 60 THR B N 1
ATOM 3830 C CA . THR B 1 60 ? 10.992 -5.992 6.258 1 96.88 60 THR B CA 1
ATOM 3831 C C . THR B 1 60 ? 12.016 -6.91 6.926 1 96.88 60 THR B C 1
ATOM 3833 O O . THR B 1 60 ? 12.008 -8.125 6.711 1 96.88 60 THR B O 1
ATOM 3836 N N . GLY B 1 61 ? 12.883 -6.363 7.641 1 97.31 61 GLY B N 1
ATOM 3837 C CA . GLY B 1 61 ? 13.961 -7.059 8.328 1 97.31 61 GLY B CA 1
ATOM 3838 C C . GLY B 1 61 ? 14.359 -6.391 9.633 1 97.31 61 GLY B C 1
ATOM 3839 O O . GLY B 1 61 ? 13.508 -6.035 10.445 1 97.31 61 GLY B O 1
ATOM 3840 N N . ARG B 1 62 ? 15.641 -6.324 9.852 1 97.88 62 ARG B N 1
ATOM 3841 C CA . ARG B 1 62 ? 16.156 -5.883 11.141 1 97.88 62 ARG B CA 1
ATOM 3842 C C . ARG B 1 62 ? 15.797 -4.426 11.406 1 97.88 62 ARG B C 1
ATOM 3844 O O . ARG B 1 62 ? 15.547 -4.043 12.555 1 97.88 62 ARG B O 1
ATOM 3851 N N . PHE B 1 63 ? 15.797 -3.57 10.414 1 98.75 63 PHE B N 1
ATOM 3852 C CA . PHE B 1 63 ? 15.469 -2.164 10.617 1 98.75 63 PHE B CA 1
ATOM 3853 C C . PHE B 1 63 ? 13.992 -2.002 10.969 1 98.75 63 PHE B C 1
ATOM 3855 O O . PHE B 1 63 ? 13.641 -1.185 11.82 1 98.75 63 PHE B O 1
ATOM 3862 N N . ASN B 1 64 ? 13.133 -2.756 10.273 1 98.75 64 ASN B N 1
ATOM 3863 C CA . ASN B 1 64 ? 11.711 -2.699 10.602 1 98.75 64 ASN B CA 1
ATOM 3864 C C . ASN B 1 64 ? 11.445 -3.166 12.031 1 98.75 64 ASN B C 1
ATOM 3866 O O . ASN B 1 64 ? 10.648 -2.559 12.75 1 98.75 64 ASN B O 1
ATOM 3870 N N . ASP B 1 65 ? 12.086 -4.266 12.367 1 98.38 65 ASP B N 1
ATOM 3871 C CA . ASP B 1 65 ? 11.93 -4.77 13.727 1 98.38 65 ASP B CA 1
ATOM 3872 C C . ASP B 1 65 ? 12.328 -3.713 14.758 1 98.38 65 ASP B C 1
ATOM 3874 O O . ASP B 1 65 ? 11.617 -3.486 15.734 1 98.38 65 ASP B O 1
ATOM 3878 N N . ALA B 1 66 ? 13.445 -3.1 14.531 1 98.88 66 ALA B N 1
ATOM 3879 C CA . ALA B 1 66 ? 13.938 -2.064 15.438 1 98.88 66 ALA B CA 1
ATOM 3880 C C . ALA B 1 66 ? 13.008 -0.859 15.453 1 98.88 66 ALA B C 1
ATOM 3882 O O . ALA B 1 66 ? 12.742 -0.286 16.516 1 98.88 66 ALA B O 1
ATOM 3883 N N . PHE B 1 67 ? 12.547 -0.464 14.328 1 98.88 67 PHE B N 1
ATOM 3884 C CA . PHE B 1 67 ? 11.672 0.696 14.227 1 98.88 67 PHE B CA 1
ATOM 3885 C C . PHE B 1 67 ? 10.367 0.454 14.977 1 98.88 67 PHE B C 1
ATOM 3887 O O . PHE B 1 67 ? 9.922 1.305 15.75 1 98.88 67 PHE B O 1
ATOM 3894 N N . GLU B 1 68 ? 9.68 -0.699 14.695 1 98.88 68 GLU B N 1
ATOM 3895 C CA . GLU B 1 68 ? 8.422 -1.016 15.367 1 98.88 68 GLU B CA 1
ATOM 3896 C C . GLU B 1 68 ? 8.594 -1.003 16.891 1 98.88 68 GLU B C 1
ATOM 3898 O O . GLU B 1 68 ? 7.762 -0.447 17.609 1 98.88 68 GLU B O 1
ATOM 3903 N N . LYS B 1 69 ? 9.656 -1.565 17.297 1 98.81 69 LYS B N 1
ATOM 3904 C CA . LYS B 1 69 ? 9.922 -1.608 18.734 1 98.81 69 LYS B CA 1
ATOM 3905 C C . LYS B 1 69 ? 10.094 -0.203 19.312 1 98.81 69 LYS B C 1
ATOM 3907 O O . LYS B 1 69 ? 9.445 0.156 20.297 1 98.81 69 LYS B O 1
ATOM 3912 N N . LYS B 1 70 ? 10.93 0.611 18.734 1 98.88 70 LYS B N 1
ATOM 3913 C CA . LYS B 1 70 ? 11.242 1.942 19.25 1 98.88 70 LYS B CA 1
ATOM 3914 C C . LYS B 1 70 ? 10.039 2.871 19.156 1 98.88 70 LYS B C 1
ATOM 3916 O O . LYS B 1 70 ? 9.828 3.721 20.016 1 98.88 70 LYS B O 1
ATOM 3921 N N . LEU B 1 71 ? 9.289 2.773 18.078 1 98.94 71 LEU B N 1
ATOM 3922 C CA . LEU B 1 71 ? 8.078 3.576 17.969 1 98.94 71 LEU B CA 1
ATOM 3923 C C . LEU B 1 71 ? 7.086 3.23 19.078 1 98.94 71 LEU B C 1
ATOM 3925 O O . LEU B 1 71 ? 6.453 4.117 19.641 1 98.94 71 LEU B O 1
ATOM 3929 N N . GLY B 1 72 ? 6.895 1.915 19.281 1 98.88 72 GLY B N 1
ATOM 3930 C CA . GLY B 1 72 ? 6.047 1.491 20.375 1 98.88 72 GLY B CA 1
ATOM 3931 C C . GLY B 1 72 ? 6.477 2.066 21.719 1 98.88 72 GLY B C 1
ATOM 3932 O O . GLY B 1 72 ? 5.641 2.521 22.5 1 98.88 72 GLY B O 1
ATOM 3933 N N . GLU B 1 73 ? 7.781 2.062 21.969 1 98.75 73 GLU B N 1
ATOM 3934 C CA . GLU B 1 73 ? 8.328 2.641 23.188 1 98.75 73 GLU B CA 1
ATOM 3935 C C . GLU B 1 73 ? 8.047 4.137 23.266 1 98.75 73 GLU B C 1
ATOM 3937 O O . GLU B 1 73 ? 7.668 4.648 24.328 1 98.75 73 GLU B O 1
ATOM 3942 N N . PHE B 1 74 ? 8.227 4.824 22.25 1 98.75 74 PHE B N 1
ATOM 3943 C CA . PHE B 1 74 ? 8.008 6.266 22.203 1 98.75 74 PHE B CA 1
ATOM 3944 C C . PHE B 1 74 ? 6.551 6.605 22.484 1 98.75 74 PHE B C 1
ATOM 3946 O O . PHE B 1 74 ? 6.258 7.512 23.266 1 98.75 74 PHE B O 1
ATOM 3953 N N . ILE B 1 75 ? 5.629 5.867 21.828 1 98.75 75 ILE B N 1
ATOM 3954 C CA . ILE B 1 75 ? 4.203 6.152 21.938 1 98.75 75 ILE B CA 1
ATOM 3955 C C . ILE B 1 75 ? 3.672 5.617 23.266 1 98.75 75 ILE B C 1
ATOM 3957 O O . ILE B 1 75 ? 2.762 6.199 23.859 1 98.75 75 ILE B O 1
ATOM 3961 N N . GLY B 1 76 ? 4.211 4.539 23.719 1 98.31 76 GLY B N 1
ATOM 3962 C CA . GLY B 1 76 ? 3.74 3.871 24.922 1 98.31 76 GLY B CA 1
ATOM 3963 C C . GLY B 1 76 ? 2.732 2.773 24.641 1 98.31 76 GLY B C 1
ATOM 3964 O O . GLY B 1 76 ? 1.737 2.639 25.359 1 98.31 76 GLY B O 1
ATOM 3965 N N . VAL B 1 77 ? 2.916 2.051 23.578 1 98.38 77 VAL B N 1
ATOM 3966 C CA . VAL B 1 77 ? 2.039 0.943 23.219 1 98.38 77 VAL B CA 1
ATOM 3967 C C . VAL B 1 77 ? 2.873 -0.305 22.938 1 98.38 77 VAL B C 1
ATOM 3969 O O . VAL B 1 77 ? 3.984 -0.212 22.406 1 98.38 77 VAL B O 1
ATOM 3972 N N . PRO B 1 78 ? 2.365 -1.47 23.188 1 98.44 78 PRO B N 1
ATOM 3973 C CA . PRO B 1 78 ? 3.15 -2.697 23.031 1 98.44 78 PRO B CA 1
ATOM 3974 C C . PRO B 1 78 ? 3.203 -3.197 21.594 1 98.44 78 PRO B C 1
ATOM 3976 O O . PRO B 1 78 ? 4.137 -3.912 21.219 1 98.44 78 PRO B O 1
ATOM 3979 N N . HIS B 1 79 ? 2.186 -2.91 20.766 1 98.69 79 HIS B N 1
ATOM 3980 C CA . HIS B 1 79 ? 2.109 -3.514 19.453 1 98.69 79 HIS B CA 1
ATOM 3981 C C . HIS B 1 79 ? 2.072 -2.447 18.359 1 98.69 79 HIS B C 1
ATOM 3983 O O . HIS B 1 79 ? 1.172 -1.605 18.344 1 98.69 79 HIS B O 1
ATOM 3989 N N . VAL B 1 80 ? 3.012 -2.463 17.516 1 98.88 80 VAL B N 1
ATOM 3990 C CA . VAL B 1 80 ? 3.1 -1.578 16.359 1 98.88 80 VAL B CA 1
ATOM 3991 C C . VAL B 1 80 ? 3.322 -2.402 15.094 1 98.88 80 VAL B C 1
ATOM 3993 O O . VAL B 1 80 ? 4.113 -3.35 15.094 1 98.88 80 VAL B O 1
ATOM 3996 N N . LEU B 1 81 ? 2.59 -2.146 14.039 1 98.81 81 LEU B N 1
ATOM 3997 C CA . LEU B 1 81 ? 2.779 -2.736 12.719 1 98.81 81 LEU B CA 1
ATOM 3998 C C . LEU B 1 81 ? 2.957 -1.653 11.656 1 98.81 81 LEU B C 1
ATOM 4000 O O . LEU B 1 81 ? 2.068 -0.821 11.461 1 98.81 81 LEU B O 1
ATOM 4004 N N . THR B 1 82 ? 4.098 -1.675 10.984 1 98.88 82 THR B N 1
ATOM 4005 C CA . THR B 1 82 ? 4.316 -0.733 9.891 1 98.88 82 THR B CA 1
ATOM 4006 C C . THR B 1 82 ? 3.465 -1.103 8.68 1 98.88 82 THR B C 1
ATOM 4008 O O . THR B 1 82 ? 3.055 -2.256 8.531 1 98.88 82 THR B O 1
ATOM 4011 N N . THR B 1 83 ? 3.158 -0.144 7.875 1 98.88 83 THR B N 1
ATOM 4012 C CA . THR B 1 83 ? 2.4 -0.337 6.645 1 98.88 83 THR B CA 1
ATOM 4013 C C . THR B 1 83 ? 2.744 0.743 5.625 1 98.88 83 THR B C 1
ATOM 4015 O O . THR B 1 83 ? 3.518 1.658 5.914 1 98.88 83 THR B O 1
ATOM 4018 N N . THR B 1 84 ? 2.215 0.69 4.469 1 98.81 84 THR B N 1
ATOM 4019 C CA . THR B 1 84 ? 2.736 1.364 3.283 1 98.81 84 THR B CA 1
ATOM 4020 C C . THR B 1 84 ? 2.424 2.857 3.33 1 98.81 84 THR B C 1
ATOM 4022 O O . THR B 1 84 ? 3.025 3.646 2.598 1 98.81 84 THR B O 1
ATOM 4025 N N . SER B 1 85 ? 1.461 3.328 4.102 1 98.81 85 SER B N 1
ATOM 4026 C CA . SER B 1 85 ? 1.075 4.73 4.199 1 98.81 85 SER B CA 1
ATOM 4027 C C . SER B 1 85 ? 0.143 4.969 5.383 1 98.81 85 SER B C 1
ATOM 4029 O O . SER B 1 85 ? -0.34 4.016 6 1 98.81 85 SER B O 1
ATOM 4031 N N . GLY B 1 86 ? -0.035 6.23 5.695 1 98.81 86 GLY B N 1
ATOM 4032 C CA . GLY B 1 86 ? -1.082 6.551 6.652 1 98.81 86 GLY B CA 1
ATOM 4033 C C . GLY B 1 86 ? -2.463 6.121 6.191 1 98.81 86 GLY B C 1
ATOM 4034 O O . GLY B 1 86 ? -3.281 5.68 7 1 98.81 86 GLY B O 1
ATOM 4035 N N . SER B 1 87 ? -2.752 6.273 4.902 1 98.75 87 SER B N 1
ATOM 4036 C CA . SER B 1 87 ? -4.016 5.82 4.332 1 98.75 87 SER B CA 1
ATOM 4037 C C . SER B 1 87 ? -4.195 4.316 4.508 1 98.75 87 SER B C 1
ATOM 4039 O O . SER B 1 87 ? -5.285 3.85 4.84 1 98.75 87 SER B O 1
ATOM 4041 N N . SER B 1 88 ? -3.107 3.566 4.242 1 98.94 88 SER B N 1
ATOM 4042 C CA . SER B 1 88 ? -3.145 2.123 4.465 1 98.94 88 SER B CA 1
ATOM 4043 C C . SER B 1 88 ? -3.355 1.795 5.938 1 98.94 88 SER B C 1
ATOM 4045 O O . SER B 1 88 ? -4.039 0.826 6.273 1 98.94 88 SER B O 1
ATOM 4047 N N . ALA B 1 89 ? -2.705 2.568 6.781 1 98.94 89 ALA B N 1
ATOM 4048 C CA . ALA B 1 89 ? -2.891 2.371 8.219 1 98.94 89 ALA B CA 1
ATOM 4049 C C . ALA B 1 89 ? -4.355 2.535 8.609 1 98.94 89 ALA B C 1
ATOM 4051 O O . ALA B 1 89 ? -4.902 1.713 9.344 1 98.94 89 ALA B O 1
ATOM 4052 N N . ASN B 1 90 ? -4.984 3.594 8.133 1 98.94 90 ASN B N 1
ATOM 4053 C CA . ASN B 1 90 ? -6.398 3.828 8.414 1 98.94 90 ASN B CA 1
ATOM 4054 C C . ASN B 1 90 ? -7.27 2.707 7.855 1 98.94 90 ASN B C 1
ATOM 4056 O O . ASN B 1 90 ? -8.203 2.256 8.523 1 98.94 90 ASN B O 1
ATOM 4060 N N . LEU B 1 91 ? -6.961 2.271 6.645 1 98.94 91 LEU B N 1
ATOM 4061 C CA . LEU B 1 91 ? -7.688 1.169 6.027 1 98.94 91 LEU B CA 1
ATOM 4062 C C . LEU B 1 91 ? -7.605 -0.086 6.891 1 98.94 91 LEU B C 1
ATOM 4064 O O . LEU B 1 91 ? -8.625 -0.716 7.176 1 98.94 91 LEU B O 1
ATOM 4068 N N . LEU B 1 92 ? -6.41 -0.41 7.285 1 98.94 92 LEU B N 1
ATOM 4069 C CA . LEU B 1 92 ? -6.191 -1.604 8.094 1 98.94 92 LEU B CA 1
ATOM 4070 C C . LEU B 1 92 ? -6.887 -1.479 9.445 1 98.94 92 LEU B C 1
ATOM 4072 O O . LEU B 1 92 ? -7.492 -2.439 9.93 1 98.94 92 LEU B O 1
ATOM 4076 N N . ALA B 1 93 ? -6.785 -0.309 10.062 1 98.94 93 ALA B N 1
ATOM 4077 C CA . ALA B 1 93 ? -7.336 -0.093 11.398 1 98.94 93 ALA B CA 1
ATOM 4078 C C . ALA B 1 93 ? -8.836 -0.359 11.422 1 98.94 93 ALA B C 1
ATOM 4080 O O . ALA B 1 93 ? -9.328 -1.116 12.266 1 98.94 93 ALA B O 1
ATOM 4081 N N . LEU B 1 94 ? -9.531 0.216 10.516 1 98.94 94 LEU B N 1
ATOM 4082 C CA . LEU B 1 94 ? -10.984 0.047 10.531 1 98.94 94 LEU B CA 1
ATOM 4083 C C . LEU B 1 94 ? -11.375 -1.338 10.023 1 98.94 94 LEU B C 1
ATOM 4085 O O . LEU B 1 94 ? -12.25 -1.986 1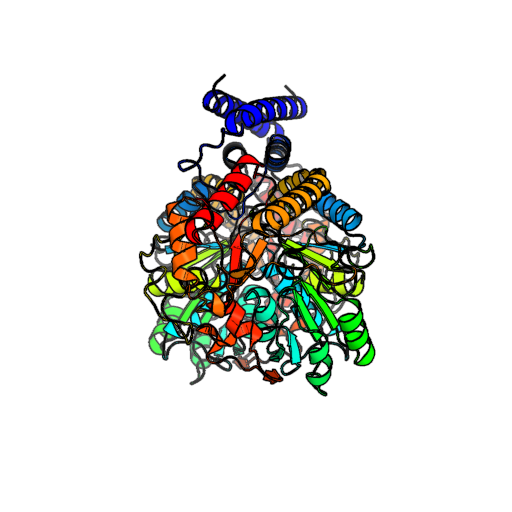0.602 1 98.94 94 LEU B O 1
ATOM 4089 N N . THR B 1 95 ? -10.766 -1.814 8.945 1 98.88 95 THR B N 1
ATOM 4090 C CA . THR B 1 95 ? -11.094 -3.109 8.359 1 98.88 95 THR B CA 1
ATOM 4091 C C . THR B 1 95 ? -10.883 -4.23 9.375 1 98.88 95 THR B C 1
ATOM 4093 O O . THR B 1 95 ? -11.633 -5.203 9.398 1 98.88 95 THR B O 1
ATOM 4096 N N . ALA B 1 96 ? -9.859 -4.094 10.164 1 98.81 96 ALA B N 1
ATOM 4097 C CA . ALA B 1 96 ? -9.57 -5.102 11.18 1 98.81 96 ALA B CA 1
ATOM 4098 C C . ALA B 1 96 ? -10.766 -5.316 12.094 1 98.81 96 ALA B C 1
ATOM 4100 O O . ALA B 1 96 ? -10.992 -6.422 12.586 1 98.81 96 ALA B O 1
ATOM 4101 N N . LEU B 1 97 ? -11.539 -4.285 12.297 1 98.88 97 LEU B N 1
ATOM 4102 C CA . LEU B 1 97 ? -12.664 -4.344 13.227 1 98.88 97 LEU B CA 1
ATOM 4103 C C . LEU B 1 97 ? -13.852 -5.055 12.594 1 98.88 97 LEU B C 1
ATOM 4105 O O . LEU B 1 97 ? -14.867 -5.277 13.25 1 98.88 97 LEU B O 1
ATOM 4109 N N . THR B 1 98 ? -13.758 -5.418 11.383 1 98.56 98 THR B N 1
ATOM 4110 C CA . THR B 1 98 ? -14.789 -6.215 10.727 1 98.56 98 THR B CA 1
ATOM 4111 C C . THR B 1 98 ? -14.516 -7.703 10.898 1 98.56 98 THR B C 1
ATOM 4113 O O . THR B 1 98 ? -15.312 -8.539 10.477 1 98.56 98 THR B O 1
ATOM 4116 N N . SER B 1 99 ? -13.422 -8.109 11.469 1 97.81 99 SER B N 1
ATOM 4117 C CA . SER B 1 99 ? -13.023 -9.508 11.602 1 97.81 99 SER B CA 1
ATOM 4118 C C . SER B 1 99 ? -14.078 -10.32 12.344 1 97.81 99 SER B C 1
ATOM 4120 O O . SER B 1 99 ? -14.539 -9.914 13.414 1 97.81 99 SER B O 1
ATOM 4122 N N . PRO B 1 100 ? -14.375 -11.516 11.844 1 95.31 100 PRO B N 1
ATOM 4123 C CA . PRO B 1 100 ? -15.32 -12.375 12.562 1 95.31 100 PRO B CA 1
ATOM 4124 C C . PRO B 1 100 ? -14.789 -12.828 13.922 1 95.31 100 PRO B C 1
ATOM 4126 O O . PRO B 1 100 ? -15.562 -13.219 14.789 1 95.31 100 PRO B O 1
ATOM 4129 N N . LYS B 1 101 ? -13.539 -12.758 14.109 1 94.94 101 LYS B N 1
ATOM 4130 C CA . LYS B 1 101 ? -12.914 -13.172 15.367 1 94.94 101 LYS B CA 1
ATOM 4131 C C . LYS B 1 101 ? -13.359 -12.273 16.516 1 94.94 101 LYS B C 1
ATOM 4133 O O . LYS B 1 101 ? -13.188 -12.633 17.688 1 94.94 101 LYS B O 1
ATOM 4138 N N . LEU B 1 102 ? -13.93 -11.133 16.188 1 97.94 102 LEU B N 1
ATOM 4139 C CA . LEU B 1 102 ? -14.336 -10.164 17.203 1 97.94 102 LEU B CA 1
ATOM 4140 C C . LEU B 1 102 ? -15.766 -10.43 17.672 1 97.94 102 LEU B C 1
ATOM 4142 O O . LEU B 1 102 ? -16.312 -9.688 18.484 1 97.94 102 LEU B O 1
ATOM 4146 N N . GLY B 1 103 ? -16.453 -11.477 17.141 1 95.94 103 GLY B N 1
ATOM 4147 C CA . GLY B 1 103 ? -17.781 -11.875 17.547 1 95.94 103 GLY B CA 1
ATOM 4148 C C . GLY B 1 103 ? -18.828 -10.797 17.312 1 95.94 103 GLY B C 1
ATOM 4149 O O . GLY B 1 103 ? -18.938 -10.266 16.219 1 95.94 103 GLY B O 1
ATOM 4150 N N . GLU B 1 104 ? -19.531 -10.43 18.328 1 96.25 104 GLU B N 1
ATOM 4151 C CA . GLU B 1 104 ? -20.641 -9.492 18.234 1 96.25 104 GLU B CA 1
ATOM 4152 C C . GLU B 1 104 ? -20.156 -8.062 18.047 1 96.25 104 GLU B C 1
ATOM 4154 O O . GLU B 1 104 ? -20.906 -7.188 17.625 1 96.25 104 GLU B O 1
ATOM 4159 N N . ARG B 1 105 ? -18.938 -7.855 18.328 1 97.5 105 ARG B N 1
ATOM 4160 C CA . ARG B 1 105 ? -18.406 -6.496 18.234 1 97.5 105 ARG B CA 1
ATOM 4161 C C . ARG B 1 105 ? -17.875 -6.211 16.828 1 97.5 105 ARG B C 1
ATOM 4163 O O . ARG B 1 105 ? -17.516 -5.074 16.516 1 97.5 105 ARG B O 1
ATOM 4170 N N . ALA B 1 106 ? -17.844 -7.289 16.016 1 98.5 106 ALA B N 1
ATOM 4171 C CA . ALA B 1 106 ? -17.375 -7.094 14.648 1 98.5 106 ALA B CA 1
ATOM 4172 C C . ALA B 1 106 ? -18.266 -6.113 13.891 1 98.5 106 ALA B C 1
ATOM 4174 O O . ALA B 1 106 ? -19.5 -6.207 13.961 1 98.5 106 ALA B O 1
ATOM 4175 N N . LEU B 1 107 ? -17.641 -5.148 13.266 1 98.81 107 LEU B N 1
ATOM 4176 C CA . LEU B 1 107 ? -18.391 -4.242 12.406 1 98.81 107 LEU B CA 1
ATOM 4177 C C . LEU B 1 107 ? -19.016 -4.992 11.234 1 98.81 107 LEU B C 1
ATOM 4179 O O . LEU B 1 107 ? -18.406 -5.906 10.68 1 98.81 107 LEU B O 1
ATOM 4183 N N . LYS B 1 108 ? -20.188 -4.633 10.844 1 97.62 108 LYS B N 1
ATOM 4184 C CA . LYS B 1 108 ? -20.922 -5.203 9.727 1 97.62 108 LYS B CA 1
ATOM 4185 C C . LYS B 1 108 ? -21.438 -4.113 8.789 1 97.62 108 LYS B C 1
ATOM 4187 O O . LYS B 1 108 ? -21.641 -2.973 9.211 1 97.62 108 LYS B O 1
ATOM 4192 N N . PRO B 1 109 ? -21.594 -4.52 7.473 1 97.25 109 PRO B N 1
ATOM 4193 C CA . PRO B 1 109 ? -22.188 -3.527 6.566 1 97.25 109 PRO B CA 1
ATOM 4194 C C . PRO B 1 109 ? -23.453 -2.904 7.125 1 97.25 109 PRO B C 1
ATOM 4196 O O . PRO B 1 109 ? -24.312 -3.611 7.676 1 97.25 109 PRO B O 1
ATOM 4199 N N . GLY B 1 110 ? -23.531 -1.548 7.016 1 98.19 110 GLY B N 1
ATOM 4200 C CA . GLY B 1 110 ? -24.688 -0.845 7.527 1 98.19 110 GLY B CA 1
ATOM 4201 C C . GLY B 1 110 ? -24.453 -0.213 8.891 1 98.19 110 GLY B C 1
ATOM 4202 O O . GLY B 1 110 ? -25.188 0.699 9.289 1 98.19 110 GLY B O 1
ATOM 4203 N N . ASP B 1 111 ? -23.453 -0.718 9.633 1 98.81 111 ASP B N 1
ATOM 4204 C CA . ASP B 1 111 ? -23.094 -0.082 10.898 1 98.81 111 ASP B CA 1
ATOM 4205 C C . ASP B 1 111 ? -22.609 1.349 10.672 1 98.81 111 ASP B C 1
ATOM 4207 O O . ASP B 1 111 ? -22.156 1.69 9.57 1 98.81 111 ASP B O 1
ATOM 4211 N N . GLU B 1 112 ? -22.75 2.15 11.703 1 98.94 112 GLU B N 1
ATOM 4212 C CA . GLU B 1 112 ? -22.438 3.572 11.594 1 98.94 112 GLU B CA 1
ATOM 4213 C C . GLU B 1 112 ? -21.109 3.891 12.289 1 98.94 112 GLU B C 1
ATOM 4215 O O . GLU B 1 112 ? -20.812 3.346 13.352 1 98.94 112 GLU B O 1
ATOM 4220 N N . VAL B 1 113 ? -20.328 4.711 11.648 1 98.94 113 VAL B N 1
ATOM 4221 C CA . VAL B 1 113 ? -19.078 5.219 12.195 1 98.94 113 VAL B CA 1
ATOM 4222 C C . VAL B 1 113 ? -19.156 6.738 12.328 1 98.94 113 VAL B C 1
ATOM 4224 O O . VAL B 1 113 ? -19.266 7.449 11.32 1 98.94 113 VAL B O 1
ATOM 4227 N N . ILE B 1 114 ? -19.078 7.27 13.523 1 98.94 114 ILE B N 1
ATOM 4228 C CA . ILE B 1 114 ? -19.141 8.703 13.766 1 98.94 114 ILE B CA 1
ATOM 4229 C C . ILE B 1 114 ? -17.797 9.344 13.414 1 98.94 114 ILE B C 1
ATOM 4231 O O . ILE B 1 114 ? -16.75 8.859 13.836 1 98.94 114 ILE B O 1
ATOM 4235 N N . THR B 1 115 ? -17.844 10.383 12.656 1 98.88 115 THR B N 1
ATOM 4236 C CA . THR B 1 115 ? -16.641 11.062 12.18 1 98.88 115 THR B CA 1
ATOM 4237 C C . THR B 1 115 ? -16.969 12.508 11.797 1 98.88 115 THR B C 1
ATOM 4239 O O . THR B 1 115 ? -17.938 13.086 12.297 1 98.88 115 THR B O 1
ATOM 4242 N N . VAL B 1 116 ? -16.047 13.203 11.039 1 98.88 116 VAL B N 1
ATOM 4243 C CA . VAL B 1 116 ? -16.25 14.586 10.625 1 98.88 116 VAL B CA 1
ATOM 4244 C C . VAL B 1 116 ? -16.062 14.695 9.109 1 98.88 116 VAL B C 1
ATOM 4246 O O . VAL B 1 116 ? -15.312 13.922 8.516 1 98.88 116 VAL B O 1
ATOM 4249 N N . ALA B 1 117 ? -16.703 15.672 8.5 1 98.44 117 ALA B N 1
ATOM 4250 C CA . ALA B 1 117 ? -16.562 15.914 7.066 1 98.44 117 ALA B CA 1
ATOM 4251 C C . ALA B 1 117 ? -15.344 16.781 6.766 1 98.44 117 ALA B C 1
ATOM 4253 O O . ALA B 1 117 ? -14.789 16.719 5.672 1 98.44 117 ALA B O 1
ATOM 4254 N N . ALA B 1 118 ? -14.938 17.641 7.75 1 97.94 118 ALA B N 1
ATOM 4255 C CA . ALA B 1 118 ? -13.711 18.406 7.625 1 97.94 118 ALA B CA 1
ATOM 4256 C C . ALA B 1 118 ? -12.484 17.531 7.879 1 97.94 118 ALA B C 1
ATOM 4258 O O . ALA B 1 118 ? -11.664 17.844 8.742 1 97.94 118 ALA B O 1
ATOM 4259 N N . GLY B 1 119 ? -12.344 16.5 7.148 1 96.31 119 GLY B N 1
ATOM 4260 C CA . GLY B 1 119 ? -11.266 15.531 7.332 1 96.31 119 GLY B CA 1
ATOM 4261 C C . GLY B 1 119 ? -10.617 15.109 6.031 1 96.31 119 GLY B C 1
ATOM 4262 O O . GLY B 1 119 ? -11.039 15.531 4.953 1 96.31 119 GLY B O 1
ATOM 4263 N N . PHE B 1 120 ? -9.523 14.469 6.188 1 97.31 120 PHE B N 1
ATOM 4264 C CA . PHE B 1 120 ? -8.852 13.898 5.023 1 97.31 120 PHE B CA 1
ATOM 4265 C C . PHE B 1 120 ? -9.609 12.695 4.488 1 97.31 120 PHE B C 1
ATOM 4267 O O . PHE B 1 120 ? -10.102 11.875 5.266 1 97.31 120 PHE B O 1
ATOM 4274 N N . PRO B 1 121 ? -9.703 12.5 3.203 1 97.38 121 PRO B N 1
ATOM 4275 C CA . PRO B 1 121 ? -10.547 11.453 2.609 1 97.38 121 PRO B CA 1
ATOM 4276 C C . PRO B 1 121 ? -10.242 10.07 3.168 1 97.38 121 PRO B C 1
ATOM 4278 O O . PRO B 1 121 ? -11.164 9.328 3.531 1 97.38 121 PRO B O 1
ATOM 4281 N N . THR B 1 122 ? -9.008 9.688 3.307 1 98.31 122 THR B N 1
ATOM 4282 C CA . THR B 1 122 ? -8.648 8.297 3.59 1 98.31 122 THR B CA 1
ATOM 4283 C C . THR B 1 122 ? -8.797 7.996 5.078 1 98.31 122 THR B C 1
ATOM 4285 O O . THR B 1 122 ? -8.602 6.859 5.508 1 98.31 122 THR B O 1
ATOM 4288 N N . THR B 1 123 ? -9.125 9.016 5.898 1 98.62 123 THR B N 1
ATOM 4289 C CA . THR B 1 123 ? -9.602 8.742 7.25 1 98.62 123 THR B CA 1
ATOM 4290 C C . THR B 1 123 ? -11.023 8.188 7.219 1 98.62 123 THR B C 1
ATOM 4292 O O . THR B 1 123 ? -11.375 7.32 8.023 1 98.62 123 THR B O 1
ATOM 4295 N N . VAL B 1 124 ? -11.844 8.648 6.301 1 98.69 124 VAL B N 1
ATOM 4296 C CA . VAL B 1 124 ? -13.266 8.336 6.23 1 98.69 124 VAL B CA 1
ATOM 4297 C C . VAL B 1 124 ? -13.5 7.199 5.234 1 98.69 124 VAL B C 1
ATOM 4299 O O . VAL B 1 124 ? -14.391 6.367 5.426 1 98.69 124 VAL B O 1
ATOM 4302 N N . ASN B 1 125 ? -12.672 7.066 4.207 1 98.62 125 ASN B N 1
ATOM 4303 C CA . ASN B 1 125 ? -12.852 6.152 3.084 1 98.62 125 ASN B CA 1
ATOM 4304 C C . ASN B 1 125 ? -12.977 4.707 3.555 1 98.62 125 ASN B C 1
ATOM 4306 O O . ASN B 1 125 ? -13.766 3.938 3.006 1 98.62 125 ASN B O 1
ATOM 4310 N N . PRO B 1 126 ? -12.203 4.293 4.555 1 98.81 126 PRO B N 1
ATOM 4311 C CA . PRO B 1 126 ? -12.305 2.896 4.988 1 98.81 126 PRO B CA 1
ATOM 4312 C C . PRO B 1 126 ? -13.719 2.514 5.418 1 98.81 126 PRO B C 1
ATOM 4314 O O . PRO B 1 126 ? -14.133 1.367 5.23 1 98.81 126 PRO B O 1
ATOM 4317 N N . ALA B 1 127 ? -14.469 3.467 6.023 1 98.81 127 ALA B N 1
ATOM 4318 C CA . ALA B 1 127 ? -15.852 3.172 6.387 1 98.81 127 ALA B CA 1
ATOM 4319 C C . ALA B 1 127 ? -16.688 2.838 5.152 1 98.81 127 ALA B C 1
ATOM 4321 O O . ALA B 1 127 ? -17.375 1.821 5.121 1 98.81 127 ALA B O 1
ATOM 4322 N N . ILE B 1 128 ? -16.562 3.652 4.133 1 98.56 128 ILE B N 1
ATOM 4323 C CA . ILE B 1 128 ? -17.312 3.461 2.902 1 98.56 128 ILE B CA 1
ATOM 4324 C C . ILE B 1 128 ? -16.875 2.172 2.215 1 98.56 128 ILE B C 1
ATOM 4326 O O . ILE B 1 128 ? -17.703 1.386 1.757 1 98.56 128 ILE B O 1
ATOM 4330 N N . GLN B 1 129 ? -15.586 1.9 2.186 1 98.25 129 GLN B N 1
ATOM 4331 C CA . GLN B 1 129 ? -14.992 0.747 1.516 1 98.25 129 GLN B CA 1
ATOM 4332 C C . GLN B 1 129 ? -15.414 -0.556 2.188 1 98.25 129 GLN B C 1
ATOM 4334 O O . GLN B 1 129 ? -15.43 -1.612 1.552 1 98.25 129 GLN B O 1
ATOM 4339 N N . ASN B 1 130 ? -15.75 -0.492 3.471 1 98.12 130 ASN B N 1
ATOM 4340 C CA . ASN B 1 130 ? -16.188 -1.682 4.191 1 98.12 130 ASN B CA 1
ATOM 4341 C C . ASN B 1 130 ? -17.703 -1.733 4.316 1 98.12 130 ASN B C 1
ATOM 4343 O O . ASN B 1 130 ? -18.25 -2.51 5.109 1 98.12 130 ASN B O 1
ATOM 4347 N N . GLY B 1 131 ? -18.438 -0.869 3.568 1 97.69 131 GLY B N 1
ATOM 4348 C CA . GLY B 1 131 ? -19.891 -0.893 3.543 1 97.69 131 GLY B CA 1
ATOM 4349 C C . GLY B 1 131 ? -20.531 -0.277 4.777 1 97.69 131 GLY B C 1
ATOM 4350 O O . GLY B 1 131 ? -21.703 -0.512 5.066 1 97.69 131 GLY B O 1
ATOM 4351 N N . LEU B 1 132 ? -19.734 0.425 5.566 1 98.75 132 LEU B N 1
ATOM 4352 C CA . LEU B 1 132 ? -20.234 1.134 6.738 1 98.75 132 LEU B CA 1
ATOM 4353 C C . LEU B 1 132 ? -20.766 2.514 6.352 1 98.75 132 LEU B C 1
ATOM 4355 O O . LEU B 1 132 ? -20.562 2.963 5.219 1 98.75 132 LEU B O 1
ATOM 4359 N N . ILE B 1 133 ? -21.469 3.184 7.289 1 98.81 133 ILE B N 1
ATOM 4360 C CA . ILE B 1 133 ? -22.094 4.473 7.023 1 98.81 133 ILE B CA 1
ATOM 4361 C C . ILE B 1 133 ? -21.438 5.555 7.871 1 98.81 133 ILE B C 1
ATOM 4363 O O . ILE B 1 133 ? -21.594 5.582 9.094 1 98.81 133 ILE B O 1
ATOM 4367 N N . PRO B 1 134 ? -20.672 6.449 7.254 1 98.88 134 PRO B N 1
ATOM 4368 C CA . PRO B 1 134 ? -20.141 7.566 8.039 1 98.88 134 PRO B CA 1
ATOM 4369 C C . PRO B 1 134 ? -21.25 8.484 8.562 1 98.88 134 PRO B C 1
ATOM 4371 O O . PRO B 1 134 ? -22.203 8.773 7.852 1 98.88 134 PRO B O 1
ATOM 4374 N N . VAL B 1 135 ? -21.156 8.867 9.742 1 98.94 135 VAL B N 1
ATOM 4375 C CA . VAL B 1 135 ? -22.047 9.836 10.383 1 98.94 135 VAL B CA 1
ATOM 4376 C C . VAL B 1 135 ? -21.266 11.094 10.75 1 98.94 135 VAL B C 1
ATOM 4378 O O . VAL B 1 135 ? -20.406 11.062 11.648 1 98.94 135 VAL B O 1
ATOM 4381 N N . PHE B 1 136 ? -21.625 12.219 10.156 1 98.88 136 PHE B N 1
ATOM 4382 C CA . PHE B 1 136 ? -20.844 13.43 10.273 1 98.88 136 PHE B CA 1
ATOM 4383 C C . PHE B 1 136 ? -21.422 14.367 11.32 1 98.88 136 PHE B C 1
ATOM 4385 O O . PHE B 1 136 ? -22.625 14.625 11.32 1 98.88 136 PHE B O 1
ATOM 4392 N N . VAL B 1 137 ? -20.516 14.734 12.172 1 98.56 137 VAL B N 1
ATOM 4393 C CA . VAL B 1 137 ? -20.797 15.781 13.148 1 98.56 137 VAL B CA 1
ATOM 4394 C C . VAL B 1 137 ? -19.875 16.984 12.898 1 98.56 137 VAL B C 1
ATOM 4396 O O . VAL B 1 137 ? -18.781 16.828 12.336 1 98.56 137 VAL B O 1
ATOM 4399 N N . ASP B 1 138 ? -20.312 18.188 13.297 1 98.81 138 ASP B N 1
ATOM 4400 C CA . ASP B 1 138 ? -19.562 19.406 12.984 1 98.81 138 ASP B CA 1
ATOM 4401 C C . ASP B 1 138 ? -18.312 19.516 13.852 1 98.81 138 ASP B C 1
ATOM 4403 O O . ASP B 1 138 ? -18.094 18.703 14.758 1 98.81 138 ASP B O 1
ATOM 4407 N N . VAL B 1 139 ? -17.516 20.5 13.523 1 98.75 139 VAL B N 1
ATOM 4408 C CA . VAL B 1 139 ? -16.234 20.719 14.188 1 98.75 139 VAL B CA 1
ATOM 4409 C C . VAL B 1 139 ? -16.25 22.062 14.914 1 98.75 139 VAL B C 1
ATOM 4411 O O . VAL B 1 139 ? -17.203 22.828 14.797 1 98.75 139 VAL B O 1
ATOM 4414 N N . ASP B 1 140 ? -15.188 22.172 15.672 1 97.75 140 ASP B N 1
ATOM 4415 C CA . ASP B 1 140 ? -15.031 23.406 16.438 1 97.75 140 ASP B CA 1
ATOM 4416 C C . ASP B 1 140 ? -13.953 24.297 15.82 1 97.75 140 ASP B C 1
ATOM 4418 O O . ASP B 1 140 ? -12.922 23.812 15.367 1 97.75 140 ASP B O 1
ATOM 4422 N N . ILE B 1 141 ? -14.141 25.531 15.664 1 97.62 141 ILE B N 1
ATOM 4423 C CA . ILE B 1 141 ? -13.133 26.562 15.43 1 97.62 141 ILE B CA 1
ATOM 4424 C C . ILE B 1 141 ? -12.93 27.375 16.703 1 97.62 141 ILE B C 1
ATOM 4426 O O . ILE B 1 141 ? -13.891 27.922 17.266 1 97.62 141 ILE B O 1
ATOM 4430 N N . PRO B 1 142 ? -11.789 27.422 17.266 1 97.5 142 PRO B N 1
ATOM 4431 C CA . PRO B 1 142 ? -10.523 27.406 16.531 1 97.5 142 PRO B CA 1
ATOM 4432 C C . PRO B 1 142 ? -9.68 26.172 16.828 1 97.5 142 PRO B C 1
ATOM 4434 O O . PRO B 1 142 ? -8.461 26.188 16.625 1 97.5 142 PRO B O 1
ATOM 4437 N N . THR B 1 143 ? -10.258 25.078 17.438 1 98.38 143 THR B N 1
ATOM 4438 C CA . THR B 1 143 ? -9.461 23.891 17.672 1 98.38 143 THR B CA 1
ATOM 4439 C C . THR B 1 143 ? -9.375 23.031 16.406 1 98.38 143 THR B C 1
ATOM 4441 O O . THR B 1 143 ? -8.484 22.188 16.281 1 98.38 143 THR B O 1
ATOM 4444 N N . TYR B 1 144 ? -10.43 23.188 15.57 1 98.44 144 TYR B N 1
ATOM 4445 C CA . TYR B 1 144 ? -10.586 22.516 14.281 1 98.44 144 TYR B CA 1
ATOM 4446 C C . TYR B 1 144 ? -10.82 21.031 14.461 1 98.44 144 TYR B C 1
ATOM 4448 O O . TYR B 1 144 ? -10.727 20.25 13.508 1 98.44 144 TYR B O 1
ATOM 4456 N N . ASN B 1 145 ? -11.102 20.562 15.664 1 98.62 145 ASN B N 1
ATOM 4457 C CA . ASN B 1 145 ? -11.461 19.172 15.961 1 98.62 145 ASN B CA 1
ATOM 4458 C C . ASN B 1 145 ? -12.977 19 16.047 1 98.62 145 ASN B C 1
ATOM 4460 O O . ASN B 1 145 ? -13.719 19.969 16.109 1 98.62 145 ASN B O 1
ATOM 4464 N N . ILE B 1 146 ? -13.359 17.75 16.078 1 98.69 146 ILE B N 1
ATOM 4465 C CA . ILE B 1 146 ? -14.766 17.406 16.25 1 98.69 146 ILE B CA 1
ATOM 4466 C C . ILE B 1 146 ? -15.32 18.125 17.484 1 98.69 146 ILE B C 1
ATOM 4468 O O . ILE B 1 146 ? -14.648 18.219 18.516 1 98.69 146 ILE B O 1
ATOM 4472 N N . ASP B 1 147 ? -16.5 18.75 17.328 1 98.5 147 ASP B N 1
ATOM 4473 C CA . ASP B 1 147 ? -17.219 19.25 18.5 1 98.5 147 ASP B CA 1
ATOM 4474 C C . ASP B 1 147 ? -17.766 18.109 19.328 1 98.5 147 ASP B C 1
ATOM 4476 O O . ASP B 1 147 ? -18.859 17.594 19.062 1 98.5 147 ASP B O 1
ATOM 4480 N N . ALA B 1 148 ? -17.109 17.797 20.375 1 98.06 148 ALA B N 1
ATOM 4481 C CA . ALA B 1 148 ? -17.406 16.609 21.172 1 98.06 148 ALA B CA 1
ATOM 4482 C C . ALA B 1 148 ? -18.812 16.688 21.766 1 98.06 148 ALA B C 1
ATOM 4484 O O . ALA B 1 148 ? -19.438 15.656 22.031 1 98.06 148 ALA B O 1
ATOM 4485 N N . SER B 1 149 ? -19.344 17.859 21.969 1 97.75 149 SER B N 1
ATOM 4486 C CA . SER B 1 149 ? -20.656 18.031 22.578 1 97.75 149 SER B CA 1
ATOM 4487 C C . SER B 1 149 ? -21.766 17.562 21.641 1 97.75 149 SER B C 1
ATOM 4489 O O . SER B 1 149 ? -22.906 17.344 22.078 1 97.75 149 SER B O 1
ATOM 4491 N N . LEU B 1 150 ? -21.438 17.344 20.406 1 98.25 150 LEU B N 1
ATOM 4492 C CA . LEU B 1 150 ? -22.438 16.969 19.422 1 98.25 150 LEU B CA 1
ATOM 4493 C C . LEU B 1 150 ? -22.438 15.461 19.188 1 98.25 150 LEU B C 1
ATOM 4495 O O . LEU B 1 150 ? -23.359 14.93 18.562 1 98.25 150 LEU B O 1
ATOM 4499 N N . ILE B 1 151 ? -21.484 14.727 19.703 1 98.69 151 ILE B N 1
ATOM 4500 C CA . ILE B 1 151 ? -21.25 13.328 19.359 1 98.69 151 ILE B CA 1
ATOM 4501 C C . ILE B 1 151 ? -22.391 12.469 19.891 1 98.69 151 ILE B C 1
ATOM 4503 O O . ILE B 1 151 ? -22.922 11.602 19.188 1 98.69 151 ILE B O 1
ATOM 4507 N N . GLU B 1 152 ? -22.734 12.68 21.094 1 98.12 152 GLU B N 1
ATOM 4508 C CA . GLU B 1 152 ? -23.703 11.797 21.734 1 98.12 152 GLU B CA 1
ATOM 4509 C C . GLU B 1 152 ? -25.047 11.828 21.016 1 98.12 152 GLU B C 1
ATOM 4511 O O . GLU B 1 152 ? -25.719 10.805 20.906 1 98.12 152 GLU B O 1
ATOM 4516 N N . ALA B 1 153 ? -25.453 13 20.531 1 98.19 153 ALA B N 1
ATOM 4517 C CA . ALA B 1 153 ? -26.703 13.148 19.797 1 98.19 153 ALA B CA 1
ATOM 4518 C C . ALA B 1 153 ? -26.672 12.352 18.484 1 98.19 153 ALA B C 1
ATOM 4520 O O . ALA B 1 153 ? -27.719 12.055 17.906 1 98.19 153 ALA B O 1
ATOM 4521 N N . ALA B 1 154 ? -25.516 11.984 18.062 1 98.56 154 ALA B N 1
ATOM 4522 C CA . ALA B 1 154 ? -25.359 11.281 16.781 1 98.56 154 ALA B CA 1
ATOM 4523 C C . ALA B 1 154 ? -25.438 9.773 16.969 1 98.56 154 ALA B C 1
ATOM 4525 O O . ALA B 1 154 ? -25.609 9.023 16 1 98.56 154 ALA B O 1
ATOM 4526 N N . VAL B 1 155 ? -25.438 9.281 18.172 1 98.75 155 VAL B N 1
ATOM 4527 C CA . VAL B 1 155 ? -25.391 7.848 18.469 1 98.75 155 VAL B CA 1
ATOM 4528 C C . VAL B 1 155 ? -26.766 7.234 18.25 1 98.75 155 VAL B C 1
ATOM 4530 O O . VAL B 1 155 ? -27.781 7.801 18.672 1 98.75 155 VAL B O 1
ATOM 4533 N N . THR B 1 156 ? -26.875 6.227 17.562 1 98.62 156 THR B N 1
ATOM 4534 C CA . THR B 1 156 ? -28.062 5.387 17.375 1 98.62 156 THR B CA 1
ATOM 4535 C C . THR B 1 156 ? -27.734 3.93 17.703 1 98.62 156 THR B C 1
ATOM 4537 O O . THR B 1 156 ? -26.625 3.615 18.141 1 98.62 156 THR B O 1
ATOM 4540 N N . GLU B 1 157 ? -28.719 3.035 17.438 1 98.12 157 GLU B N 1
ATOM 4541 C CA . GLU B 1 157 ? -28.516 1.606 17.656 1 98.12 157 GLU B CA 1
ATOM 4542 C C . GLU B 1 157 ? -27.531 1.034 16.641 1 98.12 157 GLU B C 1
ATOM 4544 O O . GLU B 1 157 ? -26.938 -0.021 16.875 1 98.12 157 GLU B O 1
ATOM 4549 N N . LYS B 1 158 ? -27.266 1.771 15.586 1 98.56 158 LYS B N 1
ATOM 4550 C CA . LYS B 1 158 ? -26.375 1.303 14.523 1 98.56 158 LYS B CA 1
ATOM 4551 C C . LYS B 1 158 ? -24.953 1.811 14.734 1 98.56 158 LYS B C 1
ATOM 4553 O O . LYS B 1 158 ? -24.016 1.348 14.07 1 98.56 158 LYS B O 1
ATOM 4558 N N . SER B 1 159 ? -24.75 2.752 15.656 1 98.88 159 SER B N 1
ATOM 4559 C CA . SER B 1 159 ? -23.422 3.293 15.906 1 98.88 159 SER B CA 1
ATOM 4560 C C . SER B 1 159 ? -22.516 2.25 16.547 1 98.88 159 SER B C 1
ATOM 4562 O O . SER B 1 159 ? -22.844 1.678 17.578 1 98.88 159 SER B O 1
ATOM 4564 N N . LYS B 1 160 ? -21.328 2.047 15.891 1 98.88 160 LYS B N 1
ATOM 4565 C CA . LYS B 1 160 ? -20.453 0.995 16.406 1 98.88 160 LYS B CA 1
ATOM 4566 C C . LYS B 1 160 ? -19.031 1.506 16.594 1 98.88 160 LYS B C 1
ATOM 4568 O O . LYS B 1 160 ? -18.234 0.868 17.281 1 98.88 160 LYS B O 1
ATOM 4573 N N . ALA B 1 161 ? -18.688 2.664 16.031 1 98.94 161 ALA B N 1
ATOM 4574 C CA . ALA B 1 161 ? -17.312 3.152 16.141 1 98.94 161 ALA B CA 1
ATOM 4575 C C . ALA B 1 161 ? -17.25 4.672 15.992 1 98.94 161 ALA B C 1
ATOM 4577 O O . ALA B 1 161 ? -18.188 5.285 15.469 1 98.94 161 ALA B O 1
ATOM 4578 N N . ILE B 1 162 ? -16.25 5.266 16.562 1 98.94 162 ILE B N 1
ATOM 4579 C CA . ILE B 1 162 ? -15.789 6.625 16.297 1 98.94 162 ILE B CA 1
ATOM 4580 C C . ILE B 1 162 ? -14.391 6.582 15.672 1 98.94 162 ILE B C 1
ATOM 4582 O O . ILE B 1 162 ? -13.5 5.91 16.188 1 98.94 162 ILE B O 1
ATOM 4586 N N . MET B 1 163 ? -14.195 7.164 14.555 1 98.94 163 MET B N 1
ATOM 4587 C CA . MET B 1 163 ? -12.883 7.277 13.914 1 98.94 163 MET B CA 1
ATOM 4588 C C . MET B 1 163 ? -12.633 8.703 13.453 1 98.94 163 MET B C 1
ATOM 4590 O O . MET B 1 163 ? -13.312 9.203 12.555 1 98.94 163 MET B O 1
ATOM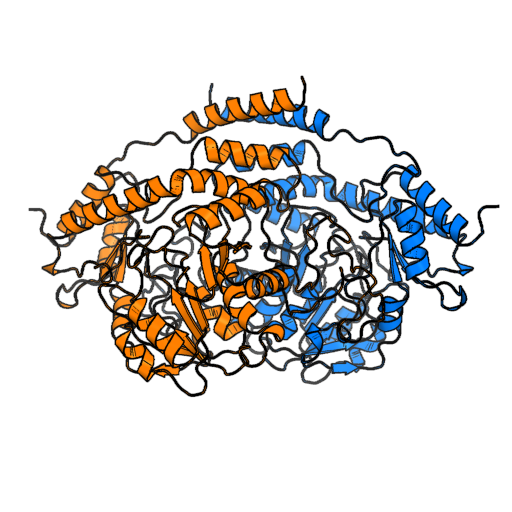 4594 N N . ILE B 1 164 ? -11.695 9.359 14.078 1 98.62 164 ILE B N 1
ATOM 4595 C CA . ILE B 1 164 ? -11.453 10.766 13.805 1 98.62 164 ILE B CA 1
ATOM 4596 C C . ILE B 1 164 ? -9.961 11.07 13.938 1 98.62 164 ILE B C 1
ATOM 4598 O O . ILE B 1 164 ? -9.242 10.359 14.648 1 98.62 164 ILE B O 1
ATOM 4602 N N . ALA B 1 165 ? -9.531 12.031 13.234 1 98.75 165 ALA B N 1
ATOM 4603 C CA . ALA B 1 165 ? -8.133 12.469 13.281 1 98.75 165 ALA B CA 1
ATOM 4604 C C . ALA B 1 165 ? -7.926 13.531 14.352 1 98.75 165 ALA B C 1
ATOM 4606 O O . ALA B 1 165 ? -8.852 14.281 14.672 1 98.75 165 ALA B O 1
ATOM 4607 N N . HIS B 1 166 ? -6.738 13.531 14.961 1 98.88 166 HIS B N 1
ATOM 4608 C CA . HIS B 1 166 ? -6.25 14.711 15.656 1 98.88 166 HIS B CA 1
ATOM 4609 C C . HIS B 1 166 ? -5.797 15.781 14.672 1 98.88 166 HIS B C 1
ATOM 4611 O O . HIS B 1 166 ? -4.648 15.766 14.219 1 98.88 166 HIS B O 1
ATOM 4617 N N . THR B 1 167 ? -6.688 16.703 14.445 1 98.56 167 THR B N 1
ATOM 4618 C CA . THR B 1 167 ? -6.559 17.609 13.305 1 98.56 167 THR B CA 1
ATOM 4619 C C . THR B 1 167 ? -5.328 18.5 13.461 1 98.56 167 THR B C 1
ATOM 4621 O O . THR B 1 167 ? -5.219 19.25 14.438 1 98.56 167 THR B O 1
ATOM 4624 N N . LEU B 1 168 ? -4.387 18.391 12.5 1 98.44 168 LEU B N 1
ATOM 4625 C CA . LEU B 1 168 ? -3.164 19.188 12.414 1 98.44 168 LEU B CA 1
ATOM 4626 C C . LEU B 1 168 ? -2.396 19.141 13.734 1 98.44 168 LEU B C 1
ATOM 4628 O O . LEU B 1 168 ? -1.812 20.141 14.148 1 98.44 168 LEU B O 1
ATOM 4632 N N . GLY B 1 169 ? -2.521 18.047 14.359 1 98.5 169 GLY B N 1
ATOM 4633 C CA . GLY B 1 169 ? -1.699 17.812 15.531 1 98.5 169 GLY B CA 1
ATOM 4634 C C . GLY B 1 169 ? -2.4 18.156 16.828 1 98.5 169 GLY B C 1
ATOM 4635 O O . GLY B 1 169 ? -1.925 17.812 17.922 1 98.5 169 GLY B O 1
ATOM 4636 N N . ASN B 1 170 ? -3.541 18.875 16.797 1 98.69 170 ASN B N 1
ATOM 4637 C CA . ASN B 1 170 ? -4.332 19.219 17.984 1 98.69 170 ASN B CA 1
ATOM 4638 C C . ASN B 1 170 ? -5.203 18.047 18.422 1 98.69 170 ASN B C 1
ATOM 4640 O O . ASN B 1 170 ? -5.992 17.516 17.641 1 98.69 170 ASN B O 1
ATOM 4644 N N . ALA B 1 171 ? -5.031 17.625 19.688 1 98.75 171 ALA B N 1
ATOM 4645 C CA . ALA B 1 171 ? -5.844 16.516 20.172 1 98.75 171 ALA B CA 1
ATOM 4646 C C . ALA B 1 171 ? -7.32 16.906 20.234 1 98.75 171 ALA B C 1
ATOM 4648 O O . ALA B 1 171 ? -7.656 18.016 20.625 1 98.75 171 ALA B O 1
ATOM 4649 N N . PHE B 1 172 ? -8.203 16.016 19.781 1 98.75 172 PHE B N 1
ATOM 4650 C CA . PHE B 1 172 ? -9.609 16.266 20.078 1 98.75 172 PHE B CA 1
ATOM 4651 C C . PHE B 1 172 ? -9.906 16 21.562 1 98.75 172 PHE B C 1
ATOM 4653 O O . PHE B 1 172 ? -9.047 15.516 22.297 1 98.75 172 PHE B O 1
ATOM 4660 N N . ASN B 1 173 ? -11.07 16.453 22.016 1 98.69 173 ASN B N 1
ATOM 4661 C CA . ASN B 1 173 ? -11.469 16.281 23.406 1 98.69 173 ASN B CA 1
ATOM 4662 C C . ASN B 1 173 ? -11.594 14.805 23.781 1 98.69 173 ASN B C 1
ATOM 4664 O O . ASN B 1 173 ? -12.695 14.258 23.797 1 98.69 173 ASN B O 1
ATOM 4668 N N . LEU B 1 174 ? -10.43 14.242 24.094 1 98.75 174 LEU B N 1
ATOM 4669 C CA . LEU B 1 174 ? -10.344 12.805 24.312 1 98.75 174 LEU B CA 1
ATOM 4670 C C . LEU B 1 174 ? -11.141 12.383 25.547 1 98.75 174 LEU B C 1
ATOM 4672 O O . LEU B 1 174 ? -11.703 11.289 25.578 1 98.75 174 LEU B O 1
ATOM 4676 N N . SER B 1 175 ? -11.219 13.273 26.531 1 98.44 175 SER B N 1
ATOM 4677 C CA . SER B 1 175 ? -12.008 12.953 27.719 1 98.44 175 SER B CA 1
ATOM 4678 C C . SER B 1 175 ? -13.461 12.68 27.359 1 98.44 175 SER B C 1
ATOM 4680 O O . SER B 1 175 ? -14.016 11.648 27.734 1 98.44 175 SER B O 1
ATOM 4682 N N . GLU B 1 176 ? -14.008 13.57 26.625 1 98.44 176 GLU B N 1
ATOM 4683 C CA . GLU B 1 176 ? -15.422 13.453 26.266 1 98.44 176 GLU B CA 1
ATOM 4684 C C . GLU B 1 176 ? -15.648 12.336 25.25 1 98.44 176 GLU B C 1
ATOM 4686 O O . GLU B 1 176 ? -16.609 11.578 25.359 1 98.44 176 GLU B O 1
ATOM 4691 N N . VAL B 1 177 ? -14.82 12.195 24.281 1 98.69 177 VAL B N 1
ATOM 4692 C CA . VAL B 1 177 ? -14.969 11.172 23.25 1 98.69 177 VAL B CA 1
ATOM 4693 C C . VAL B 1 177 ? -14.844 9.789 23.875 1 98.69 177 VAL B C 1
ATOM 4695 O O . VAL B 1 177 ? -15.609 8.883 23.547 1 98.69 177 VAL B O 1
ATOM 4698 N N . ARG B 1 178 ? -13.867 9.617 24.734 1 98.31 178 ARG B N 1
ATOM 4699 C CA . ARG B 1 178 ? -13.695 8.344 25.422 1 98.31 178 ARG B CA 1
ATOM 4700 C C . ARG B 1 178 ? -14.906 8.016 26.281 1 98.31 178 ARG B C 1
ATOM 4702 O O . ARG B 1 178 ? -15.359 6.867 26.328 1 98.31 178 ARG B O 1
ATOM 4709 N N . ARG B 1 179 ? -15.375 9.031 27.016 1 98.5 179 ARG B N 1
ATOM 4710 C CA . ARG B 1 179 ? -16.562 8.836 27.828 1 98.5 179 ARG B CA 1
ATOM 4711 C C . ARG B 1 179 ? -17.719 8.297 26.984 1 98.5 179 ARG B C 1
ATOM 4713 O O . ARG B 1 179 ? -18.391 7.332 27.375 1 98.5 179 ARG B O 1
ATOM 4720 N N . ILE B 1 180 ? -17.984 8.883 25.875 1 98.75 180 ILE B N 1
ATOM 4721 C CA . ILE B 1 180 ? -19.078 8.5 25 1 98.75 180 ILE B CA 1
ATOM 4722 C C . ILE B 1 180 ? -18.844 7.094 24.453 1 98.75 180 ILE B C 1
ATOM 4724 O O . ILE B 1 180 ? -19.75 6.262 24.422 1 98.75 180 ILE B O 1
ATOM 4728 N N . ALA B 1 181 ? -17.594 6.832 23.969 1 98.75 181 ALA B N 1
ATOM 4729 C CA . ALA B 1 181 ? -17.25 5.512 23.453 1 98.75 181 ALA B CA 1
ATOM 4730 C C . ALA B 1 181 ? -17.516 4.426 24.484 1 98.75 181 ALA B C 1
ATOM 4732 O O . ALA B 1 181 ? -18.047 3.361 24.156 1 98.75 181 ALA B O 1
ATOM 4733 N N . ASP B 1 182 ? -17.172 4.684 25.734 1 98.56 182 ASP B N 1
ATOM 4734 C CA . ASP B 1 182 ? -17.375 3.719 26.812 1 98.56 182 ASP B CA 1
ATOM 4735 C C . ASP B 1 182 ? -18.859 3.535 27.109 1 98.56 182 ASP B C 1
ATOM 4737 O O . ASP B 1 182 ? -19.328 2.41 27.297 1 98.56 182 ASP B O 1
ATOM 4741 N N . LYS B 1 183 ? -19.5 4.637 27.156 1 98.62 183 LYS B N 1
ATOM 4742 C CA . LYS B 1 183 ? -20.922 4.602 27.484 1 98.62 183 LYS B CA 1
ATOM 4743 C C . LYS B 1 183 ? -21.703 3.74 26.484 1 98.62 183 LYS B C 1
ATOM 4745 O O . LYS B 1 183 ? -22.594 2.984 26.875 1 98.62 183 LYS B O 1
ATOM 4750 N N . TYR B 1 184 ? -21.391 3.814 25.266 1 98.62 184 TYR B N 1
ATOM 4751 C CA . TYR B 1 184 ? -22.203 3.168 24.234 1 98.62 184 TYR B CA 1
ATOM 4752 C C . TYR B 1 184 ? -21.453 1.98 23.625 1 98.62 184 TYR B C 1
ATOM 4754 O O . TYR B 1 184 ? -21.891 1.406 22.641 1 98.62 184 TYR B O 1
ATOM 4762 N N . ASN B 1 185 ? -20.297 1.613 24.172 1 98.31 185 ASN B N 1
ATOM 4763 C CA . ASN B 1 185 ? -19.469 0.485 23.75 1 98.31 185 ASN B CA 1
ATOM 4764 C C . ASN B 1 185 ? -19.062 0.613 22.281 1 98.31 185 ASN B C 1
ATOM 4766 O O . ASN B 1 185 ? -19.266 -0.312 21.5 1 98.31 185 ASN B O 1
ATOM 4770 N N . LEU B 1 186 ? -18.562 1.757 21.922 1 98.88 186 LEU B N 1
ATOM 4771 C CA . LEU B 1 186 ? -18.094 2.031 20.578 1 98.88 186 LEU B CA 1
ATOM 4772 C C . LEU B 1 186 ? -16.594 1.799 20.453 1 98.88 186 LEU B C 1
ATOM 4774 O O . LEU B 1 186 ? -15.836 2.107 21.375 1 98.88 186 LEU B O 1
ATOM 4778 N N . TRP B 1 187 ? -16.156 1.201 19.312 1 98.94 187 TRP B N 1
ATOM 4779 C CA . TRP B 1 187 ? -14.734 1.235 19 1 98.94 187 TRP B CA 1
ATOM 4780 C C . TRP B 1 187 ? -14.25 2.672 18.828 1 98.94 187 TRP B C 1
ATOM 4782 O O . TRP B 1 187 ? -14.969 3.521 18.297 1 98.94 187 TRP B O 1
ATOM 4792 N N . LEU B 1 188 ? -13.086 2.984 19.297 1 98.94 188 LEU B N 1
ATOM 4793 C CA . LEU B 1 188 ? -12.477 4.289 19.109 1 98.94 188 LEU B CA 1
ATOM 4794 C C . LEU B 1 188 ? -11.141 4.156 18.375 1 98.94 188 LEU B C 1
ATOM 4796 O O . LEU B 1 188 ? -10.211 3.535 18.891 1 98.94 188 LEU B O 1
ATOM 4800 N N . ILE B 1 189 ? -11.055 4.66 17.172 1 98.94 189 ILE B N 1
ATOM 4801 C CA . ILE B 1 189 ? -9.828 4.703 16.391 1 98.94 189 ILE B CA 1
ATOM 4802 C C . ILE B 1 189 ? -9.297 6.133 16.344 1 98.94 189 ILE B C 1
ATOM 4804 O O . ILE B 1 189 ? -10.016 7.055 15.953 1 98.94 189 ILE B O 1
ATOM 4808 N N . GLU B 1 190 ? -8.094 6.324 16.75 1 98.94 190 GLU B N 1
ATOM 4809 C CA . GLU B 1 190 ? -7.426 7.617 16.688 1 98.94 190 GLU B CA 1
ATOM 4810 C C . GLU B 1 190 ? -6.512 7.715 15.477 1 98.94 190 GLU B C 1
ATOM 4812 O O . GLU B 1 190 ? -5.5 7.012 15.391 1 98.94 190 GLU B O 1
ATOM 4817 N N . ASP B 1 191 ? -6.902 8.508 14.523 1 98.88 191 ASP B N 1
ATOM 4818 C CA . ASP B 1 191 ? -5.984 8.844 13.438 1 98.88 191 ASP B CA 1
ATOM 4819 C C . ASP B 1 191 ? -4.973 9.898 13.883 1 98.88 191 ASP B C 1
ATOM 4821 O O . ASP B 1 191 ? -5.297 11.086 13.961 1 98.88 191 ASP B O 1
ATOM 4825 N N . CYS B 1 192 ? -3.76 9.469 14.117 1 98.94 192 CYS B N 1
ATOM 4826 C CA . CYS B 1 192 ? -2.713 10.336 14.641 1 98.94 192 CYS B CA 1
ATOM 4827 C C . CYS B 1 192 ? -1.724 10.719 13.547 1 98.94 192 CYS B C 1
ATOM 4829 O O . CYS B 1 192 ? -0.574 11.062 13.836 1 98.94 192 CYS B O 1
ATOM 4831 N N . CYS B 1 193 ? -2.09 10.617 12.328 1 98.75 193 CYS B N 1
ATOM 4832 C CA . CYS B 1 193 ? -1.179 10.875 11.219 1 98.75 193 CYS B CA 1
ATOM 4833 C C . CYS B 1 193 ? -0.528 12.25 11.359 1 98.75 193 CYS B C 1
ATOM 4835 O O . CYS B 1 193 ? 0.652 12.414 11.055 1 98.75 193 CYS B O 1
ATOM 4837 N N . ASP B 1 194 ? -1.225 13.211 11.906 1 98.38 194 ASP B N 1
ATOM 4838 C CA . ASP B 1 194 ? -0.713 14.57 12.047 1 98.38 194 ASP B CA 1
ATOM 4839 C C . ASP B 1 194 ? -0.286 14.844 13.484 1 98.38 194 ASP B C 1
ATOM 4841 O O . ASP B 1 194 ? 0.004 15.992 13.844 1 98.38 194 ASP B O 1
ATOM 4845 N N . ALA B 1 195 ? -0.203 13.82 14.352 1 98.81 195 ALA B N 1
ATOM 4846 C CA . ALA B 1 195 ? -0.184 14.195 15.766 1 98.81 195 ALA B CA 1
ATOM 4847 C C . ALA B 1 195 ? 0.889 13.414 16.516 1 98.81 195 ALA B C 1
ATOM 4849 O O . ALA B 1 195 ? 0.788 13.234 17.734 1 98.81 195 ALA B O 1
ATOM 4850 N N . LEU B 1 196 ? 1.841 12.867 15.797 1 98.81 196 LEU B N 1
ATOM 4851 C CA . LEU B 1 196 ? 2.906 12.172 16.516 1 98.81 196 LEU B CA 1
ATOM 4852 C C . LEU B 1 196 ? 3.602 13.102 17.5 1 98.81 196 LEU B C 1
ATOM 4854 O O . LEU B 1 196 ? 4.059 14.188 17.125 1 98.81 196 LEU B O 1
ATOM 4858 N N . GLY B 1 197 ? 3.641 12.695 18.75 1 98.75 197 GLY B N 1
ATOM 4859 C CA . GLY B 1 197 ? 4.273 13.5 19.781 1 98.75 197 GLY B CA 1
ATOM 4860 C C . GLY B 1 197 ? 3.285 14.336 20.578 1 98.75 197 GLY B C 1
ATOM 4861 O O . GLY B 1 197 ? 3.641 14.914 21.609 1 98.75 197 GLY B O 1
ATOM 4862 N N . THR B 1 198 ? 2.037 14.445 20.172 1 98.94 198 THR B N 1
ATOM 4863 C CA . THR B 1 198 ? 0.994 15.164 20.906 1 98.94 198 THR B CA 1
ATOM 4864 C C . THR B 1 198 ? 0.58 14.383 22.156 1 98.94 198 THR B C 1
ATOM 4866 O O . THR B 1 198 ? 0.449 13.156 22.109 1 98.94 198 THR B O 1
ATOM 4869 N N . THR B 1 199 ? 0.366 15.109 23.219 1 98.81 199 THR B N 1
ATOM 4870 C CA . THR B 1 199 ? -0.122 14.461 24.438 1 98.81 199 THR B CA 1
ATOM 4871 C C . THR B 1 199 ? -1.438 15.094 24.891 1 98.81 199 THR B C 1
ATOM 4873 O O . THR B 1 199 ? -1.751 16.219 24.516 1 98.81 199 THR B O 1
ATOM 4876 N N . TYR B 1 200 ? -2.225 14.367 25.516 1 98.81 200 TYR B N 1
ATOM 4877 C CA . TYR B 1 200 ? -3.453 14.75 26.203 1 98.81 200 TYR B CA 1
ATOM 4878 C C . TYR B 1 200 ? -3.43 14.281 27.656 1 98.81 200 TYR B C 1
ATOM 4880 O O . TYR B 1 200 ? -3.314 13.078 27.922 1 98.81 200 TYR B O 1
ATOM 4888 N N . GLU B 1 201 ? -3.49 15.234 28.594 1 98 201 GLU B N 1
ATOM 4889 C CA . GLU B 1 201 ? -3.311 14.953 30.016 1 98 201 GLU B CA 1
ATOM 4890 C C . GLU B 1 201 ? -2.029 14.156 30.266 1 98 201 GLU B C 1
ATOM 4892 O O . GLU B 1 201 ? -2.033 13.18 31.016 1 98 201 GLU B O 1
ATOM 4897 N N . GLY B 1 202 ? -1.024 14.5 29.469 1 97.62 202 GLY B N 1
ATOM 4898 C CA . GLY B 1 202 ? 0.307 13.945 29.672 1 97.62 202 GLY B CA 1
ATOM 4899 C C . GLY B 1 202 ? 0.509 12.609 28.969 1 97.62 202 GLY B C 1
ATOM 4900 O O . GLY B 1 202 ? 1.611 12.062 28.984 1 97.62 202 GLY B O 1
ATOM 4901 N N . GLN B 1 203 ? -0.521 12.109 28.391 1 98.25 203 GLN B N 1
ATOM 4902 C CA . GLN B 1 203 ? -0.458 10.812 27.734 1 98.25 203 GLN B CA 1
ATOM 4903 C C . GLN B 1 203 ? -0.478 10.977 26.219 1 98.25 203 GLN B C 1
ATOM 4905 O O . GLN B 1 203 ? -1.223 11.797 25.688 1 98.25 203 GLN B O 1
ATOM 4910 N N . MET B 1 204 ? 0.384 10.172 25.531 1 98.81 204 MET B N 1
ATOM 4911 C CA . MET B 1 204 ? 0.473 10.258 24.078 1 98.81 204 MET B CA 1
ATOM 4912 C C . MET B 1 204 ? -0.873 9.945 23.422 1 98.81 204 MET B C 1
ATOM 4914 O O . MET B 1 204 ? -1.557 9 23.828 1 98.81 204 MET B O 1
ATOM 4918 N N . VAL B 1 205 ? -1.272 10.781 22.469 1 98.75 205 VAL B N 1
ATOM 4919 C CA . VAL B 1 205 ? -2.49 10.453 21.734 1 98.75 205 VAL B CA 1
ATOM 4920 C C . VAL B 1 205 ? -2.291 9.156 20.953 1 98.75 205 VAL B C 1
ATOM 4922 O O . VAL B 1 205 ? -1.157 8.734 20.719 1 98.75 205 VAL B O 1
ATOM 4925 N N . GLY B 1 206 ? -3.316 8.516 20.516 1 98.62 206 GLY B N 1
ATOM 4926 C CA . GLY B 1 206 ? -3.273 7.207 19.891 1 98.62 206 GLY B CA 1
ATOM 4927 C C . GLY B 1 206 ? -3.332 6.062 20.875 1 98.62 206 GLY B C 1
ATOM 4928 O O . GLY B 1 206 ? -3.447 4.898 20.484 1 98.62 206 GLY B O 1
ATOM 4929 N N . THR B 1 207 ? -3.299 6.348 22.156 1 98.56 207 THR B N 1
ATOM 4930 C CA . THR B 1 207 ? -3.299 5.324 23.188 1 98.56 207 THR B CA 1
ATOM 4931 C C . THR B 1 207 ? -4.625 5.316 23.938 1 98.56 207 THR B C 1
ATOM 4933 O O . THR B 1 207 ? -4.836 4.484 24.828 1 98.56 207 THR B O 1
ATOM 4936 N N . PHE B 1 208 ? -5.512 6.227 23.625 1 98.69 208 PHE B N 1
ATOM 4937 C CA . PHE B 1 208 ? -6.785 6.352 24.328 1 98.69 208 PHE B CA 1
ATOM 4938 C C . PHE B 1 208 ? -7.84 5.453 23.703 1 98.69 208 PHE B C 1
ATOM 4940 O O . PHE B 1 208 ? -8.773 5.012 24.375 1 98.69 208 PHE B O 1
ATOM 4947 N N . GLY B 1 209 ? -7.754 5.262 22.375 1 98.62 209 GLY B N 1
ATOM 4948 C CA . GLY B 1 209 ? -8.695 4.41 21.656 1 98.62 209 GLY B CA 1
ATOM 4949 C C . GLY B 1 209 ? -8.234 2.969 21.547 1 98.62 209 GLY B C 1
ATOM 4950 O O . GLY B 1 209 ? -7.328 2.545 22.281 1 98.62 209 GLY B O 1
ATOM 4951 N N . ASP B 1 210 ? -8.906 2.166 20.75 1 98.88 210 ASP B N 1
ATOM 4952 C CA . ASP B 1 210 ? -8.617 0.752 20.531 1 98.88 210 ASP B CA 1
ATOM 4953 C C . ASP B 1 210 ? -7.465 0.572 19.547 1 98.88 210 ASP B C 1
ATOM 4955 O O . ASP B 1 210 ? -6.691 -0.381 19.641 1 98.88 210 ASP B O 1
ATOM 4959 N N . ILE B 1 211 ? -7.43 1.409 18.578 1 98.94 211 ILE B N 1
ATOM 4960 C CA . ILE B 1 211 ? -6.398 1.383 17.547 1 98.94 211 ILE B CA 1
ATOM 4961 C C . ILE B 1 211 ? -5.949 2.807 17.234 1 98.94 211 ILE B C 1
ATOM 4963 O O . ILE B 1 211 ? -6.77 3.727 17.172 1 98.94 211 ILE B O 1
ATOM 4967 N N . GLY B 1 212 ? -4.664 3.031 17.109 1 98.94 212 GLY B N 1
ATOM 4968 C CA . GLY B 1 212 ? -4.094 4.266 16.594 1 98.94 212 GLY B CA 1
ATOM 4969 C C . GLY B 1 212 ? -3.373 4.082 15.273 1 98.94 212 GLY B C 1
ATOM 4970 O O . GLY B 1 212 ? -2.922 2.982 14.953 1 98.94 212 GLY B O 1
ATOM 4971 N N . THR B 1 213 ? -3.326 5.105 14.469 1 98.94 213 THR B N 1
ATOM 4972 C CA . THR B 1 213 ? -2.623 5.102 13.188 1 98.94 213 THR B CA 1
ATOM 4973 C C . THR B 1 213 ? -1.703 6.312 13.07 1 98.94 213 THR B C 1
ATOM 4975 O O . THR B 1 213 ? -1.907 7.32 13.75 1 98.94 213 THR B O 1
ATOM 4978 N N . VAL B 1 214 ? -0.714 6.199 12.242 1 98.94 214 VAL B N 1
ATOM 4979 C CA . VAL B 1 214 ? 0.194 7.32 12.016 1 98.94 214 VAL B CA 1
ATOM 4980 C C . VAL B 1 214 ? 0.784 7.23 10.609 1 98.94 214 VAL B C 1
ATOM 4982 O O . VAL B 1 214 ? 0.847 6.145 10.023 1 98.94 214 VAL B O 1
ATOM 4985 N N . SER B 1 215 ? 1.159 8.336 10.023 1 98.75 215 SER B N 1
ATOM 4986 C CA . SER B 1 215 ? 1.731 8.43 8.68 1 98.75 215 SER B CA 1
ATOM 4987 C C . SER B 1 215 ? 3.193 8.859 8.734 1 98.75 215 SER B C 1
ATOM 4989 O O . SER B 1 215 ? 3.588 9.625 9.609 1 98.75 215 SER B O 1
ATOM 4991 N N . PHE B 1 216 ? 3.965 8.406 7.777 1 98.75 216 PHE B N 1
ATOM 4992 C CA . PHE B 1 216 ? 5.367 8.789 7.656 1 98.75 216 PHE B CA 1
ATOM 4993 C C . PHE B 1 216 ? 5.648 9.383 6.281 1 98.75 216 PHE B C 1
ATOM 4995 O O . PHE B 1 216 ? 6.742 9.219 5.738 1 98.75 216 PHE B O 1
ATOM 5002 N N . TYR B 1 217 ? 4.602 9.922 5.66 1 97.69 217 TYR B N 1
ATOM 5003 C CA . TYR B 1 217 ? 4.773 10.727 4.457 1 97.69 217 TYR B CA 1
ATOM 5004 C C . TYR B 1 217 ? 5.68 11.922 4.727 1 97.69 217 TYR B C 1
ATOM 5006 O O . TYR B 1 217 ? 5.785 12.391 5.863 1 97.69 217 TYR B O 1
ATOM 5014 N N . PRO B 1 218 ? 6.348 12.523 3.75 1 96.81 218 PRO B N 1
ATOM 5015 C CA . PRO B 1 218 ? 7.398 13.516 3.967 1 96.81 218 PRO B CA 1
ATOM 5016 C C . PRO B 1 218 ? 6.91 14.727 4.754 1 96.81 218 PRO B C 1
ATOM 5018 O O . PRO B 1 218 ? 7.68 15.328 5.508 1 96.81 218 PRO B O 1
ATOM 5021 N N . ALA B 1 219 ? 5.703 15.07 4.672 1 95.81 219 ALA B N 1
ATOM 5022 C CA . ALA B 1 219 ? 5.164 16.25 5.328 1 95.81 219 ALA B CA 1
ATOM 5023 C C . ALA B 1 219 ? 4.965 16.016 6.82 1 95.81 219 ALA B C 1
ATOM 5025 O O . ALA B 1 219 ? 4.801 16.969 7.594 1 95.81 219 ALA B O 1
ATOM 5026 N N . HIS B 1 220 ? 4.969 14.805 7.305 1 98.12 220 HIS B N 1
ATOM 5027 C CA . HIS B 1 220 ? 4.574 14.484 8.672 1 98.12 220 HIS B CA 1
ATOM 5028 C C . HIS B 1 220 ? 5.754 14.617 9.633 1 98.12 220 HIS B C 1
ATOM 5030 O O . HIS B 1 220 ? 6.828 15.086 9.242 1 98.12 220 HIS B O 1
ATOM 5036 N N . HIS B 1 221 ? 5.582 14.359 10.891 1 98.56 221 HIS B N 1
ATOM 5037 C CA . HIS B 1 221 ? 6.516 14.633 11.977 1 98.56 221 HIS B CA 1
ATOM 5038 C C . HIS B 1 221 ? 7.836 13.906 11.766 1 98.56 221 HIS B C 1
ATOM 5040 O O . HIS B 1 221 ? 8.906 14.438 12.07 1 98.56 221 HIS B O 1
ATOM 5046 N N . ILE B 1 222 ? 7.711 12.688 11.297 1 98.62 222 ILE B N 1
ATOM 5047 C CA . ILE B 1 222 ? 8.859 11.93 10.805 1 98.62 222 ILE B CA 1
ATOM 5048 C C . ILE B 1 222 ? 8.5 11.258 9.484 1 98.62 222 ILE B C 1
ATOM 5050 O O . ILE B 1 222 ? 7.32 11.195 9.109 1 98.62 222 ILE B O 1
ATOM 5054 N N . THR B 1 223 ? 9.57 10.812 8.742 1 98.38 223 THR B N 1
ATOM 5055 C CA . THR B 1 223 ? 9.234 10.328 7.41 1 98.38 223 THR B CA 1
ATOM 5056 C C . THR B 1 223 ? 10.031 9.07 7.078 1 98.38 223 THR B C 1
ATOM 5058 O O . THR B 1 223 ? 11.109 8.844 7.637 1 98.38 223 THR B O 1
ATOM 5061 N N . MET B 1 224 ? 9.477 8.195 6.242 1 97.19 224 MET B N 1
ATOM 5062 C CA . MET B 1 224 ? 10.148 7.121 5.516 1 97.19 224 MET B CA 1
ATOM 5063 C C . MET B 1 224 ? 9.859 7.211 4.023 1 97.19 224 MET B C 1
ATOM 5065 O O . MET B 1 224 ? 10.047 6.242 3.289 1 97.19 224 MET B O 1
ATOM 5069 N N . GLY B 1 225 ? 9.492 8.469 3.545 1 96.88 225 GLY B N 1
ATOM 5070 C CA . GLY B 1 225 ? 8.922 8.578 2.213 1 96.88 225 GLY B CA 1
ATOM 5071 C C . GLY B 1 225 ? 7.453 8.203 2.164 1 96.88 225 GLY B C 1
ATOM 5072 O O . GLY B 1 225 ? 6.594 8.992 2.564 1 96.88 225 GLY B O 1
ATOM 5073 N N . GLU B 1 226 ? 7.168 7.012 1.722 1 97.88 226 GLU B N 1
ATOM 5074 C CA . GLU B 1 226 ? 5.852 6.414 1.901 1 97.88 226 GLU B CA 1
ATOM 5075 C C . GLU B 1 226 ? 5.844 5.434 3.07 1 97.88 226 GLU B C 1
ATOM 5077 O O . GLU B 1 226 ? 6.762 4.621 3.213 1 97.88 226 GLU B O 1
ATOM 5082 N N . GLY B 1 227 ? 4.879 5.605 3.957 1 98.5 227 GLY B N 1
ATOM 5083 C CA . GLY B 1 227 ? 4.832 4.703 5.098 1 98.5 227 GLY B CA 1
ATOM 5084 C C . GLY B 1 227 ? 3.824 5.125 6.152 1 98.5 227 GLY B C 1
ATOM 5085 O O . GLY B 1 227 ? 3.369 6.273 6.156 1 98.5 227 GLY B O 1
ATOM 5086 N N . GLY B 1 228 ? 3.471 4.289 7 1 98.88 228 GLY B N 1
ATOM 5087 C CA . GLY B 1 228 ? 2.615 4.477 8.164 1 98.88 228 GLY B CA 1
ATOM 5088 C C . GLY B 1 228 ? 2.688 3.33 9.148 1 98.88 228 GLY B C 1
ATOM 5089 O O . GLY B 1 228 ? 3.539 2.449 9.023 1 98.88 228 GLY B O 1
ATOM 5090 N N . ALA B 1 229 ? 1.903 3.402 10.133 1 98.94 229 ALA B N 1
ATOM 5091 C CA . ALA B 1 229 ? 1.826 2.318 11.109 1 98.94 229 ALA B CA 1
ATOM 5092 C C . ALA B 1 229 ? 0.448 2.268 11.766 1 98.94 229 ALA B C 1
ATOM 5094 O O . ALA B 1 229 ? -0.253 3.279 11.836 1 98.94 229 ALA B O 1
ATOM 5095 N N . VAL B 1 230 ? 0.091 1.105 12.133 1 98.94 230 VAL B N 1
ATOM 5096 C CA . VAL B 1 230 ? -1.049 0.843 13.008 1 98.94 230 VAL B CA 1
ATOM 5097 C C . VAL B 1 230 ? -0.557 0.349 14.367 1 98.94 230 VAL B C 1
ATOM 5099 O O . VAL B 1 230 ? 0.372 -0.458 14.445 1 98.94 230 VAL B O 1
ATOM 5102 N N . PHE B 1 231 ? -1.12 0.867 15.406 1 98.88 231 PHE B N 1
ATOM 5103 C CA . PHE B 1 231 ? -0.667 0.407 16.719 1 98.88 231 PHE B CA 1
ATOM 5104 C C . PHE B 1 231 ? -1.843 0.252 17.672 1 98.88 231 PHE B C 1
ATOM 5106 O O . PHE B 1 231 ? -2.889 0.875 17.484 1 98.88 231 PHE B O 1
ATOM 5113 N N . THR B 1 232 ? -1.746 -0.612 18.656 1 98.88 232 THR B N 1
ATOM 5114 C CA . THR B 1 232 ? -2.801 -0.989 19.594 1 98.88 232 THR B CA 1
ATOM 5115 C C . THR B 1 232 ? -2.211 -1.618 20.844 1 98.88 232 THR B C 1
ATOM 5117 O O . THR B 1 232 ? -1.052 -2.035 20.859 1 98.88 232 THR B O 1
ATOM 5120 N N . LYS B 1 233 ? -2.98 -1.628 21.906 1 98.5 233 LYS B N 1
ATOM 5121 C CA . LYS B 1 233 ? -2.602 -2.309 23.141 1 98.5 233 LYS B CA 1
ATOM 5122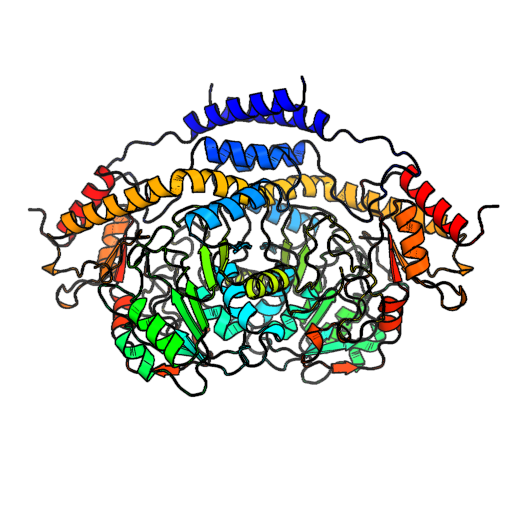 C C . LYS B 1 233 ? -3.102 -3.752 23.141 1 98.5 233 LYS B C 1
ATOM 5124 O O . LYS B 1 233 ? -2.666 -4.559 23.969 1 98.5 233 LYS B O 1
ATOM 5129 N N . SER B 1 234 ? -3.961 -4.105 22.219 1 98.31 234 SER B N 1
ATOM 5130 C CA . SER B 1 234 ? -4.609 -5.414 22.188 1 98.31 234 SER B CA 1
ATOM 5131 C C . SER B 1 234 ? -3.812 -6.402 21.344 1 98.31 234 SER B C 1
ATOM 5133 O O . SER B 1 234 ? -3.625 -6.191 20.141 1 98.31 234 SER B O 1
ATOM 5135 N N . GLY B 1 235 ? -3.434 -7.523 21.984 1 97.5 235 GLY B N 1
ATOM 5136 C CA . GLY B 1 235 ? -2.766 -8.578 21.234 1 97.5 235 GLY B CA 1
ATOM 5137 C C . GLY B 1 235 ? -3.648 -9.211 20.172 1 97.5 235 GLY B C 1
ATOM 5138 O O . GLY B 1 235 ? -3.172 -9.57 19.094 1 97.5 235 GLY B O 1
ATOM 5139 N N . GLU B 1 236 ? -4.895 -9.328 20.484 1 97.19 236 GLU B N 1
ATOM 5140 C CA . GLU B 1 236 ? -5.859 -9.875 19.531 1 97.19 236 GLU B CA 1
ATOM 5141 C C . GLU B 1 236 ? -5.98 -8.992 18.297 1 97.19 236 GLU B C 1
ATOM 5143 O O . GLU B 1 236 ? -5.93 -9.484 17.172 1 97.19 236 GLU B O 1
ATOM 5148 N N . LEU B 1 237 ? -6.145 -7.668 18.516 1 98.5 237 LEU B N 1
ATOM 5149 C CA . LEU B 1 237 ? -6.262 -6.742 17.391 1 98.5 237 LEU B CA 1
ATOM 5150 C C . LEU B 1 237 ? -4.98 -6.73 16.562 1 98.5 237 LEU B C 1
ATOM 5152 O O . LEU B 1 237 ? -5.031 -6.641 15.336 1 98.5 237 LEU B O 1
ATOM 5156 N N . LYS B 1 238 ? -3.857 -6.848 17.281 1 98.31 238 LYS B N 1
ATOM 5157 C CA . LYS B 1 238 ? -2.582 -6.902 16.578 1 98.31 238 LYS B CA 1
ATOM 5158 C C . LYS B 1 238 ? -2.555 -8.055 15.578 1 98.31 238 LYS B C 1
ATOM 5160 O O . LYS B 1 238 ? -2.178 -7.871 14.414 1 98.31 238 LYS B O 1
ATOM 5165 N N . LYS B 1 239 ? -2.961 -9.242 15.953 1 96.88 239 LYS B N 1
ATOM 5166 C CA . LYS B 1 239 ? -2.965 -10.43 15.102 1 96.88 239 LYS B CA 1
ATOM 5167 C C . LYS B 1 239 ? -3.916 -10.25 13.922 1 96.88 239 LYS B C 1
ATOM 5169 O O . LYS B 1 239 ? -3.59 -10.633 12.797 1 96.88 239 LYS B O 1
ATOM 5174 N N . ILE B 1 240 ? -5.074 -9.703 14.219 1 97.88 240 ILE B N 1
ATOM 5175 C CA . ILE B 1 240 ? -6.082 -9.484 13.188 1 97.88 240 ILE B CA 1
ATOM 5176 C C . ILE B 1 240 ? -5.559 -8.492 12.156 1 97.88 240 ILE B C 1
ATOM 5178 O O . ILE B 1 240 ? -5.656 -8.727 10.945 1 97.88 240 ILE B O 1
ATOM 5182 N N . ILE B 1 241 ? -4.969 -7.34 12.641 1 98.69 241 ILE B N 1
ATOM 5183 C CA . ILE B 1 241 ? -4.43 -6.312 11.75 1 98.69 241 ILE B CA 1
ATOM 5184 C C . ILE B 1 241 ? -3.332 -6.91 10.875 1 98.69 241 ILE B C 1
ATOM 5186 O O . ILE B 1 241 ? -3.291 -6.668 9.664 1 98.69 241 ILE B O 1
ATOM 5190 N N . GLU B 1 242 ? -2.502 -7.672 11.469 1 97.94 242 GLU B N 1
ATOM 5191 C CA . GLU B 1 242 ? -1.412 -8.305 10.734 1 97.94 242 GLU B CA 1
ATOM 5192 C C . GLU B 1 242 ? -1.946 -9.242 9.648 1 97.94 242 GLU B C 1
ATOM 5194 O O . GLU B 1 242 ? -1.41 -9.289 8.539 1 97.94 242 GLU B O 1
ATOM 5199 N N . SER B 1 243 ? -2.93 -10.023 9.945 1 97.06 243 SER B N 1
ATOM 5200 C CA . SER B 1 243 ? -3.566 -10.914 8.984 1 97.06 243 SER B CA 1
ATOM 5201 C C . SER B 1 243 ? -4.102 -10.141 7.781 1 97.06 243 SER B C 1
ATOM 5203 O O . SER B 1 243 ? -3.811 -10.477 6.637 1 97.06 243 SER B O 1
ATOM 5205 N N . PHE B 1 244 ? -4.855 -9.039 8.039 1 98.44 244 PHE B N 1
ATOM 5206 C CA . PHE B 1 244 ? -5.395 -8.219 6.961 1 98.44 244 PHE B CA 1
ATOM 5207 C C . PHE B 1 244 ? -4.27 -7.605 6.133 1 98.44 244 PHE B C 1
ATOM 5209 O O . PHE B 1 244 ? -4.387 -7.488 4.91 1 98.44 244 PHE B O 1
ATOM 5216 N N . ARG B 1 245 ? -3.197 -7.188 6.793 1 98.31 245 ARG B N 1
ATOM 5217 C CA . ARG B 1 245 ? -2.076 -6.555 6.109 1 98.31 245 ARG B CA 1
ATOM 5218 C C . ARG B 1 245 ? -1.361 -7.543 5.195 1 98.31 245 ARG B C 1
ATOM 5220 O O . ARG B 1 245 ? -0.894 -7.172 4.117 1 98.31 245 ARG B O 1
ATOM 5227 N N . ASP B 1 246 ? -1.273 -8.812 5.641 1 96.69 246 ASP B N 1
ATOM 5228 C CA . ASP B 1 246 ? -0.457 -9.844 5.004 1 96.69 246 ASP B CA 1
ATOM 5229 C C . ASP B 1 246 ? -1.328 -10.859 4.277 1 96.69 246 ASP B C 1
ATOM 5231 O O . ASP B 1 246 ? -1.272 -12.055 4.57 1 96.69 246 ASP B O 1
ATOM 5235 N N . TRP B 1 247 ? -2.135 -10.391 3.305 1 96.19 247 TRP B N 1
ATOM 5236 C CA . TRP B 1 247 ? -2.914 -11.195 2.369 1 96.19 247 TRP B CA 1
ATOM 5237 C C . TRP B 1 247 ? -4.102 -11.852 3.07 1 96.19 247 TRP B C 1
ATOM 5239 O O . TRP B 1 247 ? -4.844 -12.617 2.457 1 96.19 247 TRP B O 1
ATOM 5249 N N . GLY B 1 248 ? -4.332 -11.664 4.355 1 96.62 248 GLY B N 1
ATOM 5250 C CA . GLY B 1 248 ? -5.391 -12.328 5.105 1 96.62 248 GLY B CA 1
ATOM 5251 C C . GLY B 1 248 ? -4.957 -13.656 5.699 1 96.62 248 GLY B C 1
ATOM 5252 O O . GLY B 1 248 ? -5.797 -14.461 6.105 1 96.62 248 GLY B O 1
ATOM 5253 N N . ARG B 1 249 ? -3.676 -13.883 5.688 1 93.06 249 ARG B N 1
ATOM 5254 C CA . ARG B 1 249 ? -3.121 -15.156 6.137 1 93.06 249 ARG B CA 1
ATOM 5255 C C . ARG B 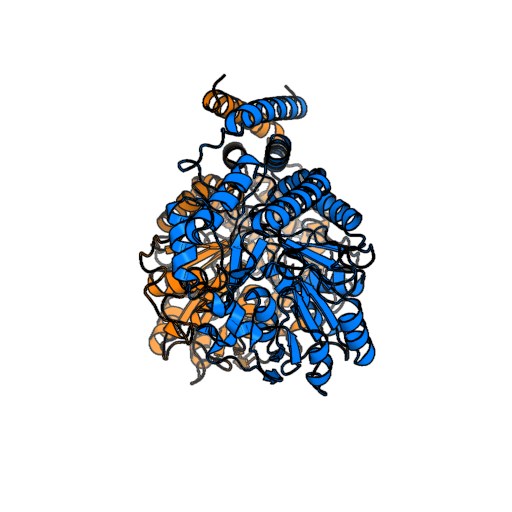1 249 ? -3.371 -15.367 7.629 1 93.06 249 ARG B C 1
ATOM 5257 O O . ARG B 1 249 ? -3.365 -14.406 8.406 1 93.06 249 ARG B O 1
ATOM 5264 N N . ASP B 1 250 ? -3.619 -16.562 7.996 1 84.06 250 ASP B N 1
ATOM 5265 C CA . ASP B 1 250 ? -3.844 -16.922 9.391 1 84.06 250 ASP B CA 1
ATOM 5266 C C . ASP B 1 250 ? -2.521 -17.047 10.141 1 84.06 250 ASP B C 1
ATOM 5268 O O . ASP B 1 250 ? -2.416 -16.625 11.297 1 84.06 250 ASP B O 1
ATOM 5272 N N . CYS B 1 251 ? -1.608 -17.625 9.43 1 72.94 251 CYS B N 1
ATOM 5273 C CA . CYS B 1 251 ? -0.316 -17.938 10.039 1 72.94 251 CYS B CA 1
ATOM 5274 C C . CYS B 1 251 ? 0.472 -16.656 10.305 1 72.94 251 CYS B C 1
ATOM 5276 O O . CYS B 1 251 ? 0.541 -15.773 9.445 1 72.94 251 CYS B O 1
ATOM 5278 N N . TYR B 1 252 ? 1.021 -16.688 11.484 1 63 252 TYR B N 1
ATOM 5279 C CA . TYR B 1 252 ? 1.777 -15.492 11.852 1 63 252 TYR B CA 1
ATOM 5280 C C . TYR B 1 252 ? 3.27 -15.703 11.625 1 63 252 TYR B C 1
ATOM 5282 O O . TYR B 1 252 ? 4.094 -14.922 12.109 1 63 252 TYR B O 1
ATOM 5290 N N . CYS B 1 253 ? 3.553 -16.75 10.898 1 64.88 253 CYS B N 1
ATOM 5291 C CA . CYS B 1 253 ? 4.969 -16.938 10.602 1 64.88 253 CYS B CA 1
ATOM 5292 C C . CYS B 1 253 ? 5.5 -15.805 9.727 1 64.88 253 CYS B C 1
ATOM 5294 O O . CYS B 1 253 ? 4.852 -15.406 8.758 1 64.88 253 CYS B O 1
ATOM 5296 N N . ALA B 1 254 ? 6.555 -15.281 10.156 1 60.31 254 ALA B N 1
ATOM 5297 C CA . ALA B 1 254 ? 7.207 -14.203 9.414 1 60.31 254 ALA B CA 1
ATOM 5298 C C . ALA B 1 254 ? 7.609 -14.672 8.016 1 60.31 254 ALA B C 1
ATOM 5300 O O . ALA B 1 254 ? 7.738 -15.867 7.766 1 60.31 254 ALA B O 1
ATOM 5301 N N . PRO B 1 255 ? 7.773 -13.695 7.062 1 55.12 255 PRO B N 1
ATOM 5302 C CA . PRO B 1 255 ? 8.25 -14.07 5.727 1 55.12 255 PRO B CA 1
ATOM 5303 C C . PRO B 1 255 ? 9.578 -14.82 5.762 1 55.12 255 PRO B C 1
ATOM 5305 O O . PRO B 1 255 ? 10.492 -14.43 6.484 1 55.12 255 PRO B O 1
ATOM 5308 N N . GLY B 1 256 ? 9.633 -15.906 5.113 1 52.12 256 GLY B N 1
ATOM 5309 C CA . GLY B 1 256 ? 10.852 -16.703 5.02 1 52.12 256 GLY B CA 1
ATOM 5310 C C . GLY B 1 256 ? 10.969 -17.75 6.105 1 52.12 256 GLY B C 1
ATOM 5311 O O . GLY B 1 256 ? 11.891 -18.562 6.098 1 52.12 256 GLY B O 1
ATOM 5312 N N . CYS B 1 257 ? 10.109 -17.656 7.164 1 52.66 257 CYS B N 1
ATOM 5313 C CA . CYS B 1 257 ? 10.148 -18.609 8.266 1 52.66 257 CYS B CA 1
ATOM 5314 C C . CYS B 1 257 ? 9.008 -19.609 8.141 1 52.66 257 CYS B C 1
ATOM 5316 O O . CYS B 1 257 ? 7.844 -19.234 8.047 1 52.66 257 CYS B O 1
ATOM 5318 N N . ASP B 1 258 ? 9.414 -20.859 7.984 1 57.91 258 ASP B N 1
ATOM 5319 C CA . ASP B 1 258 ? 8.422 -21.922 7.883 1 57.91 258 ASP B CA 1
ATOM 5320 C C . ASP B 1 258 ? 8.234 -22.641 9.227 1 57.91 258 ASP B C 1
ATOM 5322 O O . ASP B 1 258 ? 9.211 -22.922 9.922 1 57.91 258 ASP B O 1
ATOM 5326 N N . ASN B 1 259 ? 6.984 -22.719 9.75 1 60.53 259 ASN B N 1
ATOM 5327 C CA . ASN B 1 259 ? 6.574 -23.594 10.844 1 60.53 259 ASN B CA 1
ATOM 5328 C C . ASN B 1 259 ? 6.941 -22.984 12.203 1 60.53 259 ASN B C 1
ATOM 5330 O O . ASN B 1 259 ? 7.09 -23.719 13.188 1 60.53 259 ASN B O 1
ATOM 5334 N N . THR B 1 260 ? 7.121 -21.688 12.188 1 56.28 260 THR B N 1
ATOM 5335 C CA . THR B 1 260 ? 7.363 -21.047 13.477 1 56.28 260 THR B CA 1
ATOM 5336 C C . THR B 1 260 ? 6.156 -21.219 14.398 1 56.28 260 THR B C 1
ATOM 5338 O O . THR B 1 260 ? 6.312 -21.328 15.617 1 56.28 260 THR B O 1
ATOM 5341 N N . CYS B 1 261 ? 5.039 -21.453 13.844 1 61.28 261 CYS B N 1
ATOM 5342 C CA . CYS B 1 261 ? 3.799 -21.562 14.602 1 61.28 261 CYS B CA 1
ATOM 5343 C C . CYS B 1 261 ? 3.637 -22.969 15.172 1 61.28 261 CYS B C 1
ATOM 5345 O O . CYS B 1 261 ? 2.844 -23.172 16.094 1 61.28 261 CYS B O 1
ATOM 5347 N N . GLY B 1 262 ? 4.461 -23.922 14.547 1 57.5 262 GLY B N 1
ATOM 5348 C CA . GLY B 1 262 ? 4.418 -25.312 14.984 1 57.5 262 GLY B CA 1
ATOM 5349 C C . GLY B 1 262 ? 3.154 -26.031 14.555 1 57.5 262 GLY B C 1
ATOM 5350 O O . GLY B 1 262 ? 2.875 -27.141 15.031 1 57.5 262 GLY B O 1
ATOM 5351 N N . LYS B 1 263 ? 2.334 -25.5 13.727 1 61.88 263 LYS B N 1
ATOM 5352 C CA . LYS B 1 263 ? 1.037 -26.078 13.375 1 61.88 263 LYS B CA 1
ATOM 5353 C C . LYS B 1 263 ? 0.884 -26.203 11.859 1 61.88 263 LYS B C 1
ATOM 5355 O O . LYS B 1 263 ? -0.235 -26.25 11.352 1 61.88 263 LYS B O 1
ATOM 5360 N N . ARG B 1 264 ? 1.909 -26.234 11.094 1 61 264 ARG B N 1
ATOM 5361 C CA . ARG B 1 264 ? 1.886 -26.172 9.641 1 61 264 ARG B CA 1
ATOM 5362 C C . ARG B 1 264 ? 0.925 -27.203 9.055 1 61 264 ARG B C 1
ATOM 5364 O O . ARG B 1 264 ? 0.081 -26.875 8.219 1 61 264 ARG B O 1
ATOM 5371 N N . PHE B 1 265 ? 0.902 -28.453 9.594 1 59.69 265 PHE B N 1
ATOM 5372 C CA . PHE B 1 265 ? 0.104 -29.5 8.992 1 59.69 265 PHE B CA 1
ATOM 5373 C C . PHE B 1 265 ? -0.898 -30.062 9.992 1 59.69 265 PHE B C 1
ATOM 5375 O O . PHE B 1 265 ? -1.448 -31.156 9.789 1 59.69 265 PHE B O 1
ATOM 5382 N N . GLY B 1 266 ? -1.179 -29.297 11.078 1 59.12 266 GLY B N 1
ATOM 5383 C CA . GLY B 1 266 ? -1.896 -29.938 12.164 1 59.12 266 GLY B CA 1
ATOM 5384 C C . GLY B 1 266 ? -3.303 -29.406 12.352 1 59.12 266 GLY B C 1
ATOM 5385 O O . GLY B 1 266 ? -4.02 -29.828 13.258 1 59.12 266 GLY B O 1
ATOM 5386 N N . GLN B 1 267 ? -3.715 -28.422 11.539 1 64.44 267 GLN B N 1
ATOM 5387 C CA . GLN B 1 267 ? -5.023 -27.828 11.812 1 64.44 267 GLN B CA 1
ATOM 5388 C C . GLN B 1 267 ? -5.902 -27.844 10.562 1 64.44 267 GLN B C 1
ATOM 5390 O O . GLN B 1 267 ? -5.402 -28 9.445 1 64.44 267 GLN B O 1
ATOM 5395 N N . GLN B 1 268 ? -7.211 -28.156 10.781 1 69.19 268 GLN B N 1
ATOM 5396 C CA . GLN B 1 268 ? -8.18 -27.953 9.719 1 69.19 268 GLN B CA 1
ATOM 5397 C C . GLN B 1 268 ? -8.93 -26.625 9.898 1 69.19 268 GLN B C 1
ATOM 5399 O O . GLN B 1 268 ? -9.609 -26.438 10.906 1 69.19 268 GLN B O 1
ATOM 5404 N N . LEU B 1 269 ? -8.695 -25.766 9.078 1 74.62 269 LEU B N 1
ATOM 5405 C CA . LEU B 1 269 ? -9.391 -24.484 9.078 1 74.62 269 LEU B CA 1
ATOM 5406 C C . LEU B 1 269 ? -10.305 -24.344 7.867 1 74.62 269 LEU B C 1
ATOM 5408 O O . LEU B 1 269 ? -9.945 -24.781 6.766 1 74.62 269 LEU B O 1
ATOM 5412 N N . GLY B 1 270 ? -11.516 -23.766 8.148 1 75.06 270 GLY B N 1
ATOM 5413 C CA . GLY B 1 270 ? -12.5 -23.797 7.082 1 75.06 270 GLY B CA 1
ATOM 5414 C C . GLY B 1 270 ? -12.891 -25.203 6.656 1 75.06 270 GLY B C 1
ATOM 5415 O O . GLY B 1 270 ? -13.047 -26.078 7.5 1 75.06 270 GLY B O 1
ATOM 5416 N N . SER B 1 271 ? -13.109 -25.359 5.359 1 82.19 271 SER B N 1
ATOM 5417 C CA . SER B 1 271 ? -13.406 -26.703 4.871 1 82.19 271 SER B CA 1
ATOM 5418 C C . SER B 1 271 ? -12.234 -27.281 4.078 1 82.19 271 SER B C 1
ATOM 5420 O O . SER B 1 271 ? -12.43 -28.094 3.174 1 82.19 271 SER B O 1
ATOM 5422 N N . LEU B 1 272 ? -11.117 -26.703 4.438 1 83.69 272 LEU B N 1
ATOM 5423 C CA . LEU B 1 272 ? -9.883 -27.234 3.854 1 83.69 272 LEU B CA 1
ATOM 5424 C C . LEU B 1 272 ? -9.578 -28.625 4.395 1 83.69 272 LEU B C 1
ATOM 5426 O O . LEU B 1 272 ? -10.039 -28.984 5.48 1 83.69 272 LEU B O 1
ATOM 5430 N N . PRO B 1 273 ? -8.805 -29.391 3.627 1 82.5 273 PRO B N 1
ATOM 5431 C CA . PRO B 1 273 ? -8.461 -30.734 4.125 1 82.5 273 PRO B CA 1
ATOM 5432 C C . PRO B 1 273 ? -7.566 -30.688 5.359 1 82.5 273 PRO B C 1
ATOM 5434 O O . PRO B 1 273 ? -6.887 -29.688 5.602 1 82.5 273 PRO B O 1
ATOM 5437 N N . GLN B 1 274 ? -7.707 -31.766 6.133 1 75.38 274 GLN B N 1
ATOM 5438 C CA . GLN B 1 274 ? -6.82 -31.891 7.285 1 75.38 274 GLN B CA 1
ATOM 5439 C C . GLN B 1 274 ? -5.355 -31.859 6.863 1 75.38 274 GLN B C 1
ATOM 5441 O O . GLN B 1 274 ? -4.977 -32.5 5.871 1 75.38 274 GLN B O 1
ATOM 5446 N N . GLY B 1 275 ? -4.645 -31.078 7.523 1 73.5 275 GLY B N 1
ATOM 5447 C CA . GLY B 1 275 ? -3.219 -31.031 7.242 1 73.5 275 GLY B CA 1
ATOM 5448 C C . GLY B 1 275 ? -2.85 -30.031 6.168 1 73.5 275 GLY B C 1
ATOM 5449 O O . GLY B 1 275 ? -1.702 -29.984 5.719 1 73.5 275 GLY B O 1
ATOM 5450 N N . TYR B 1 276 ? -3.846 -29.297 5.801 1 79.06 276 TYR B N 1
ATOM 5451 C CA . TYR B 1 276 ? -3.535 -28.281 4.805 1 79.06 276 TYR B CA 1
ATOM 5452 C C . TYR B 1 276 ? -2.508 -27.281 5.344 1 79.06 276 TYR B C 1
ATOM 5454 O O . TYR B 1 276 ? -2.605 -26.844 6.488 1 79.06 276 TYR B O 1
ATOM 5462 N N . ASP B 1 277 ? -1.526 -26.969 4.543 1 77.5 277 ASP B N 1
ATOM 5463 C CA . ASP B 1 277 ? -0.442 -26.094 4.957 1 77.5 277 ASP B CA 1
ATOM 5464 C C . ASP B 1 277 ? -0.984 -24.766 5.469 1 77.5 277 ASP B C 1
ATOM 5466 O O . ASP B 1 277 ? -1.575 -23.984 4.707 1 77.5 277 ASP B O 1
ATOM 5470 N N . HIS B 1 278 ? -0.689 -24.469 6.652 1 77 278 HIS B N 1
ATOM 5471 C CA . HIS B 1 278 ? -1.226 -23.281 7.316 1 77 278 HIS B CA 1
ATOM 5472 C C . HIS B 1 278 ? -0.723 -22 6.656 1 77 278 HIS B C 1
ATOM 5474 O O . HIS B 1 278 ? -1.351 -20.953 6.777 1 77 278 HIS B O 1
ATOM 5480 N N . LYS B 1 279 ? 0.35 -22.094 5.918 1 78.25 279 LYS B N 1
ATOM 5481 C CA . LYS B 1 279 ? 0.9 -20.953 5.215 1 78.25 279 LYS B CA 1
ATOM 5482 C C . LYS B 1 279 ? -0.032 -20.484 4.094 1 78.25 279 LYS B C 1
ATOM 5484 O O . LYS B 1 279 ? 0.038 -19.344 3.65 1 78.25 279 LYS B O 1
ATOM 5489 N N . TYR B 1 280 ? -0.833 -21.359 3.758 1 86.69 280 TYR B N 1
ATOM 5490 C CA . TYR B 1 280 ? -1.72 -21.062 2.637 1 86.69 280 TYR B CA 1
ATOM 5491 C C . TYR B 1 280 ? -3.178 -21.047 3.084 1 86.69 280 TYR B C 1
ATOM 5493 O O . TYR B 1 280 ? -4.078 -21.328 2.289 1 86.69 280 TYR B O 1
ATOM 5501 N N . THR B 1 281 ? -3.391 -20.828 4.355 1 89.69 281 THR B N 1
ATOM 5502 C CA . THR B 1 281 ? -4.727 -20.609 4.898 1 89.69 281 THR B CA 1
ATOM 5503 C C . THR B 1 281 ? -4.988 -19.125 5.129 1 89.69 281 THR B C 1
ATOM 5505 O O . THR B 1 281 ? -4.156 -18.422 5.719 1 89.69 281 THR B O 1
ATOM 5508 N N . TYR B 1 282 ? -6.117 -18.719 4.68 1 94.25 282 TYR B N 1
ATOM 5509 C CA . TYR B 1 282 ? -6.488 -17.312 4.742 1 94.25 282 TYR B CA 1
ATOM 5510 C C . TYR B 1 282 ? -7.77 -17.125 5.551 1 94.25 282 TYR B C 1
ATOM 5512 O O . TYR B 1 282 ? -8.82 -17.672 5.195 1 94.25 282 TYR B O 1
ATOM 5520 N N . SER B 1 283 ? -7.664 -16.281 6.578 1 93.75 283 SER B N 1
ATOM 5521 C CA . SER B 1 283 ? -8.797 -16.094 7.48 1 93.75 283 SER B CA 1
ATOM 5522 C C . SER B 1 283 ? -9.5 -14.766 7.223 1 93.75 283 SER B C 1
ATOM 5524 O O . SER B 1 283 ? -10.617 -14.547 7.695 1 93.75 283 SER B O 1
ATOM 5526 N N . HIS B 1 284 ? -8.852 -13.914 6.477 1 96.88 284 HIS B N 1
ATOM 5527 C CA . HIS B 1 284 ? -9.43 -12.594 6.266 1 96.88 284 HIS B CA 1
ATOM 5528 C C . HIS B 1 284 ? -9.305 -12.156 4.809 1 96.88 284 HIS B C 1
ATOM 5530 O O . HIS B 1 284 ? -8.43 -12.641 4.086 1 96.88 284 HIS B O 1
ATOM 5536 N N . LEU B 1 285 ? -10.234 -11.312 4.391 1 97.5 285 LEU B N 1
ATOM 5537 C CA . LEU B 1 285 ? -10.219 -10.633 3.1 1 97.5 285 LEU B CA 1
ATOM 5538 C C . LEU B 1 285 ? -9.148 -9.547 3.07 1 97.5 285 LEU B C 1
ATOM 5540 O O . LEU B 1 285 ? -9.461 -8.359 3.164 1 97.5 285 LEU B O 1
ATOM 5544 N N . GLY B 1 286 ? -7.883 -9.992 2.926 1 97.75 286 GLY B N 1
ATOM 5545 C CA . GLY B 1 286 ? -6.758 -9.133 3.254 1 97.75 286 GLY B CA 1
ATOM 5546 C C . GLY B 1 286 ? -6.168 -8.43 2.043 1 97.75 286 GLY B C 1
ATOM 5547 O O . GLY B 1 286 ? -6.762 -8.445 0.963 1 97.75 286 GLY B O 1
ATOM 5548 N N . TYR B 1 287 ? -5.086 -7.73 2.273 1 98.5 287 TYR B N 1
ATOM 5549 C CA . TYR B 1 287 ? -4.277 -6.949 1.345 1 98.5 287 TYR B CA 1
ATOM 5550 C C . TYR B 1 287 ? -2.809 -7.355 1.423 1 98.5 287 TYR B C 1
ATOM 5552 O O . TYR B 1 287 ? -2.467 -8.344 2.076 1 98.5 287 TYR B O 1
ATOM 5560 N N . ASN B 1 288 ? -1.974 -6.801 0.668 1 98.5 288 ASN B N 1
ATOM 5561 C CA . ASN B 1 288 ? -0.536 -6.715 0.902 1 98.5 288 ASN B CA 1
ATOM 5562 C C . ASN B 1 288 ? -0.069 -5.266 1.001 1 98.5 288 ASN B C 1
ATOM 5564 O O . ASN B 1 288 ? 0.111 -4.594 -0.018 1 98.5 288 ASN B O 1
ATOM 5568 N N . LEU B 1 289 ? 0.137 -4.902 2.234 1 98.81 289 LEU B N 1
ATOM 5569 C CA . LEU B 1 289 ? 0.475 -3.51 2.504 1 98.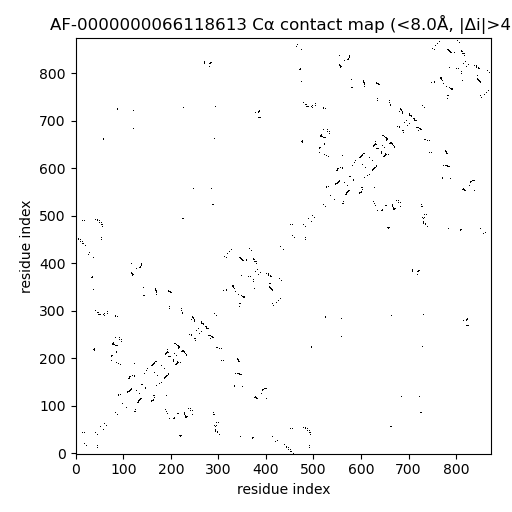81 289 LEU B CA 1
ATOM 5570 C C . LEU B 1 289 ? 1.749 -3.41 3.336 1 98.81 289 LEU B C 1
ATOM 5572 O O . LEU B 1 289 ? 1.845 -2.57 4.234 1 98.81 289 LEU B O 1
ATOM 5576 N N . LYS B 1 290 ? 2.684 -4.242 3.127 1 98.38 290 LYS B N 1
ATOM 5577 C CA . LYS B 1 290 ? 3.957 -4.27 3.842 1 98.38 290 LYS B CA 1
ATOM 5578 C C . LYS B 1 290 ? 4.965 -3.322 3.199 1 98.38 290 LYS B C 1
ATOM 5580 O O . LYS B 1 290 ? 4.848 -2.986 2.02 1 98.38 290 LYS B O 1
ATOM 5585 N N . ILE B 1 291 ? 5.941 -2.896 3.971 1 98.56 291 ILE B N 1
ATOM 5586 C CA . ILE B 1 291 ? 6.953 -1.958 3.5 1 98.56 291 ILE B CA 1
ATOM 5587 C C . ILE B 1 291 ? 8.281 -2.686 3.312 1 98.56 291 ILE B C 1
ATOM 5589 O O . ILE B 1 291 ? 8.391 -3.883 3.592 1 98.56 291 ILE B O 1
ATOM 5593 N N . THR B 1 292 ? 9.281 -1.99 2.734 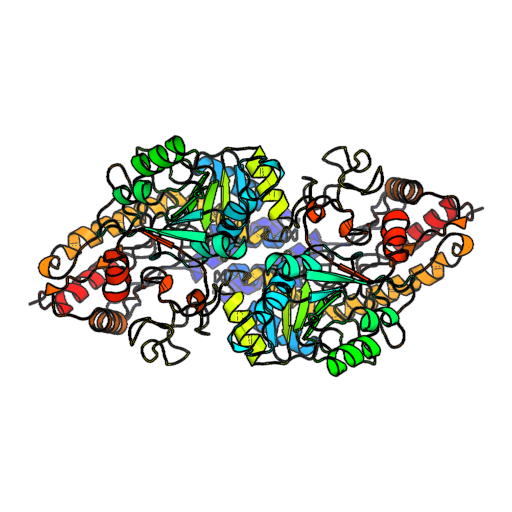1 98.25 292 THR B N 1
ATOM 5594 C CA . THR B 1 292 ? 10.648 -2.498 2.645 1 98.25 292 THR B CA 1
ATOM 5595 C C . THR B 1 292 ? 11.453 -2.105 3.881 1 98.25 292 THR B C 1
ATOM 5597 O O . THR B 1 292 ? 11.047 -1.216 4.633 1 98.25 292 THR B O 1
ATOM 5600 N N . ASP B 1 293 ? 12.562 -2.762 4.027 1 98.44 293 ASP B N 1
ATOM 5601 C CA . ASP B 1 293 ? 13.391 -2.463 5.191 1 98.44 293 ASP B CA 1
ATOM 5602 C C . ASP B 1 293 ? 14.102 -1.12 5.027 1 98.44 293 ASP B C 1
ATOM 5604 O O . ASP B 1 293 ? 14.531 -0.516 6.016 1 98.44 293 ASP B O 1
ATOM 5608 N N . MET B 1 294 ? 14.312 -0.66 3.789 1 98.38 294 MET B N 1
ATOM 5609 C CA . MET B 1 294 ? 14.922 0.641 3.52 1 98.38 294 MET B CA 1
ATOM 5610 C C . MET B 1 294 ? 14.047 1.771 4.055 1 98.38 294 MET B C 1
ATOM 5612 O O . MET B 1 294 ? 14.555 2.756 4.59 1 98.38 294 MET B O 1
ATOM 5616 N N . GLN B 1 295 ? 12.742 1.62 3.871 1 98.69 295 GLN B N 1
ATOM 5617 C CA . GLN B 1 295 ? 11.82 2.594 4.445 1 98.69 295 GLN B CA 1
ATOM 5618 C C . GLN B 1 295 ? 11.961 2.658 5.965 1 98.69 295 GLN B C 1
ATOM 5620 O O . GLN B 1 295 ? 12.07 3.744 6.535 1 98.69 295 GLN B O 1
ATOM 5625 N N . ALA B 1 296 ? 12.008 1.48 6.559 1 98.81 296 ALA B N 1
ATOM 5626 C CA . ALA B 1 296 ? 12.109 1.402 8.016 1 98.81 296 ALA B CA 1
ATOM 5627 C C . ALA B 1 296 ? 13.43 2.002 8.5 1 98.81 296 ALA B C 1
ATOM 5629 O O . ALA B 1 296 ? 13.477 2.6 9.578 1 98.81 296 ALA B O 1
ATOM 5630 N N . ALA B 1 297 ? 14.469 1.822 7.73 1 98.88 297 ALA B N 1
ATOM 5631 C CA . ALA B 1 297 ? 15.766 2.375 8.086 1 98.88 297 ALA B CA 1
ATOM 5632 C C . ALA B 1 297 ? 15.711 3.898 8.18 1 98.88 297 ALA B C 1
ATOM 5634 O O . ALA B 1 297 ? 16.25 4.492 9.109 1 98.88 297 ALA B O 1
ATOM 5635 N N . CYS B 1 298 ? 15.102 4.523 7.227 1 98.81 298 CYS B N 1
ATOM 5636 C CA . CYS B 1 298 ? 14.906 5.969 7.266 1 98.81 298 CYS B CA 1
ATOM 5637 C C . CYS B 1 298 ? 14.117 6.379 8.5 1 98.81 298 CYS B C 1
ATOM 5639 O O . CYS B 1 298 ? 14.5 7.309 9.211 1 98.81 298 CYS B O 1
ATOM 5641 N N . GLY B 1 299 ? 12.984 5.641 8.727 1 98.75 299 GLY B N 1
ATOM 5642 C CA . GLY B 1 299 ? 12.156 5.922 9.891 1 98.75 299 GLY B CA 1
ATOM 5643 C C . GLY B 1 299 ? 12.906 5.812 11.203 1 98.75 299 GLY B C 1
ATOM 5644 O O . GLY B 1 299 ? 12.664 6.594 12.125 1 98.75 299 GLY B O 1
ATOM 5645 N N . LEU B 1 300 ? 13.758 4.805 11.25 1 98.81 300 LEU B N 1
ATOM 5646 C CA . LEU B 1 300 ? 14.516 4.574 12.469 1 98.81 300 LEU B CA 1
ATOM 5647 C C . LEU B 1 300 ? 15.422 5.766 12.781 1 98.81 300 LEU B C 1
ATOM 5649 O O . LEU B 1 300 ? 15.5 6.207 13.93 1 98.81 300 LEU B O 1
ATOM 5653 N N . ALA B 1 301 ? 16.125 6.285 11.758 1 98.75 301 ALA B N 1
ATOM 5654 C CA . ALA B 1 301 ? 16.953 7.473 11.93 1 98.75 301 ALA B CA 1
ATOM 5655 C C . ALA B 1 301 ? 16.109 8.672 12.344 1 98.75 301 ALA B C 1
ATOM 5657 O O . ALA B 1 301 ? 16.5 9.438 13.227 1 98.75 301 ALA B O 1
ATOM 5658 N N . GLN B 1 302 ? 14.992 8.867 11.734 1 98.69 302 GLN B N 1
ATOM 5659 C CA . GLN B 1 302 ? 14.078 9.969 12.039 1 98.69 302 GLN B CA 1
ATOM 5660 C C . GLN B 1 302 ? 13.562 9.883 13.469 1 98.69 302 GLN B C 1
ATOM 5662 O O . GLN B 1 302 ? 13.43 10.898 14.148 1 98.69 302 GLN B O 1
ATOM 5667 N N . LEU B 1 303 ? 13.25 8.656 13.852 1 98.62 303 LEU B N 1
ATOM 5668 C CA . LEU B 1 303 ? 12.688 8.438 15.18 1 98.62 303 LEU B CA 1
ATOM 5669 C C . LEU B 1 303 ? 13.656 8.883 16.266 1 98.62 303 LEU B C 1
ATOM 5671 O O . LEU B 1 303 ? 13.234 9.328 17.328 1 98.62 303 LEU B O 1
ATOM 5675 N N . GLU B 1 304 ? 14.93 8.82 15.992 1 97.88 304 GLU B N 1
ATOM 5676 C CA . GLU B 1 304 ? 15.945 9.258 16.953 1 97.88 304 GLU B CA 1
ATOM 5677 C C . GLU B 1 304 ? 15.867 10.766 17.188 1 97.88 304 GLU B C 1
ATOM 5679 O O . GLU B 1 304 ? 16.344 11.266 18.203 1 97.88 304 GLU B O 1
ATOM 5684 N N . ARG B 1 305 ? 15.219 11.469 16.312 1 97.88 305 ARG B N 1
ATOM 5685 C CA . ARG B 1 305 ? 15.164 12.93 16.391 1 97.88 305 ARG B CA 1
ATOM 5686 C C . ARG B 1 305 ? 13.734 13.406 16.641 1 97.88 305 ARG B C 1
ATOM 5688 O O . ARG B 1 305 ? 13.461 14.602 16.594 1 97.88 305 ARG B O 1
ATOM 5695 N N . VAL B 1 306 ? 12.867 12.516 16.953 1 98.5 306 VAL B N 1
ATOM 5696 C CA . VAL B 1 306 ? 11.438 12.828 16.984 1 98.5 306 VAL B CA 1
ATOM 5697 C C . VAL B 1 306 ? 11.164 13.875 18.062 1 98.5 306 VAL B C 1
ATOM 5699 O O . VAL B 1 306 ? 10.367 14.797 17.859 1 98.5 306 VAL B O 1
ATOM 5702 N N . GLU B 1 307 ? 11.82 13.812 19.188 1 98.25 307 GLU B N 1
ATOM 5703 C CA . GLU B 1 307 ? 11.602 14.773 20.266 1 98.25 307 GLU B CA 1
ATOM 5704 C C . GLU B 1 307 ? 12.062 16.172 19.859 1 98.25 307 GLU B C 1
ATOM 5706 O O . GLU B 1 307 ? 11.398 17.156 20.156 1 98.25 307 GLU B O 1
ATOM 5711 N N . GLU B 1 308 ? 13.195 16.203 19.172 1 98.12 308 GLU B N 1
ATOM 5712 C CA . GLU B 1 308 ? 13.695 17.469 18.625 1 98.12 308 GLU B CA 1
ATOM 5713 C C . GLU B 1 308 ? 12.695 18.094 17.656 1 98.12 308 GLU B C 1
ATOM 5715 O O . GLU B 1 308 ? 12.438 19.297 17.703 1 98.12 308 GLU B O 1
ATOM 5720 N N . PHE B 1 309 ? 12.141 17.297 16.812 1 98.56 309 PHE B N 1
ATOM 5721 C CA . PHE B 1 309 ? 11.18 17.75 15.82 1 98.56 309 PHE B CA 1
ATOM 5722 C C . PHE B 1 309 ? 9.914 18.281 16.5 1 98.56 309 PHE B C 1
ATOM 5724 O O . PHE B 1 309 ? 9.398 19.328 16.109 1 98.56 309 PHE B O 1
ATOM 5731 N N . VAL B 1 310 ? 9.445 17.578 17.5 1 98.56 310 VAL B N 1
ATOM 5732 C CA . VAL B 1 310 ? 8.242 17.953 18.219 1 98.56 310 VAL B CA 1
ATOM 5733 C C . VAL B 1 310 ? 8.461 19.312 18.906 1 98.56 310 VAL B C 1
ATOM 5735 O O . VAL B 1 310 ? 7.621 20.203 18.797 1 98.56 310 VAL B O 1
ATOM 5738 N N . GLU B 1 311 ? 9.539 19.484 19.562 1 98.44 311 GLU B N 1
ATOM 5739 C CA . GLU B 1 311 ? 9.828 20.719 20.281 1 98.44 311 GLU B CA 1
ATOM 5740 C C . GLU B 1 311 ? 9.961 21.906 19.328 1 98.44 311 GLU B C 1
ATOM 5742 O O . GLU B 1 311 ? 9.516 23.016 19.641 1 98.44 311 GLU B O 1
ATOM 5747 N N . GLN B 1 312 ? 10.609 21.672 18.219 1 98.56 312 GLN B N 1
ATOM 5748 C CA . GLN B 1 312 ? 10.758 22.734 17.234 1 98.56 312 GLN B CA 1
ATOM 5749 C C . GLN B 1 312 ? 9.406 23.156 16.672 1 98.56 312 GLN B C 1
ATOM 5751 O O . GLN B 1 312 ? 9.172 24.344 16.438 1 98.56 312 GLN B O 1
ATOM 5756 N N . ARG B 1 313 ? 8.523 22.234 16.375 1 98.62 313 ARG B N 1
ATOM 5757 C CA . ARG B 1 313 ? 7.176 22.547 15.914 1 98.62 313 ARG B CA 1
ATOM 5758 C C . ARG B 1 313 ? 6.43 23.391 16.938 1 98.62 313 ARG B C 1
ATOM 5760 O O . ARG B 1 313 ? 5.754 24.359 16.578 1 98.62 313 ARG B O 1
ATOM 5767 N N . LYS B 1 314 ? 6.551 23 18.188 1 98.5 314 LYS B N 1
ATOM 5768 C CA . LYS B 1 314 ? 5.906 23.766 19.266 1 98.5 314 LYS B CA 1
ATOM 5769 C C . LYS B 1 314 ? 6.461 25.172 19.344 1 98.5 314 LYS B C 1
ATOM 5771 O O . LYS B 1 314 ? 5.703 26.141 19.516 1 98.5 314 LYS B O 1
ATOM 5776 N N . ALA B 1 315 ? 7.766 25.297 19.25 1 98.69 315 ALA B N 1
ATOM 5777 C CA . ALA B 1 315 ? 8.406 26.609 19.297 1 98.69 315 ALA B CA 1
ATOM 5778 C C . ALA B 1 315 ? 7.957 27.469 18.125 1 98.69 315 ALA B C 1
ATOM 5780 O O . ALA B 1 315 ? 7.637 28.656 18.312 1 98.69 315 ALA B O 1
ATOM 5781 N N . ASN B 1 316 ? 8 26.875 16.922 1 98.81 316 ASN B N 1
ATOM 5782 C CA . ASN B 1 316 ? 7.57 27.609 15.742 1 98.81 316 ASN B CA 1
ATOM 5783 C C . ASN B 1 316 ? 6.113 28.047 15.844 1 98.81 316 ASN B C 1
ATOM 5785 O O . ASN B 1 316 ? 5.758 29.141 15.438 1 98.81 316 ASN B O 1
ATOM 5789 N N . PHE B 1 317 ? 5.273 27.156 16.375 1 98.81 317 PHE B N 1
ATOM 5790 C CA . PHE B 1 317 ? 3.859 27.469 16.562 1 98.81 317 PHE B CA 1
ATOM 5791 C C . PHE B 1 317 ? 3.68 28.656 17.5 1 98.81 317 PHE B C 1
ATOM 5793 O O . PHE B 1 317 ? 2.945 29.594 17.188 1 98.81 317 PHE B O 1
ATOM 5800 N N . SER B 1 318 ? 4.328 28.609 18.594 1 98.56 318 SER B N 1
ATOM 5801 C CA . SER B 1 318 ? 4.254 29.688 19.578 1 98.56 318 SER B CA 1
ATOM 5802 C C . SER B 1 318 ? 4.746 31.016 18.984 1 98.56 318 SER B C 1
ATOM 5804 O O . SER B 1 318 ? 4.168 32.062 19.25 1 98.56 318 SER B O 1
ATOM 5806 N N . TYR B 1 319 ? 5.832 30.922 18.219 1 98.62 319 TYR B N 1
ATOM 5807 C CA . TYR B 1 319 ? 6.41 32.094 17.578 1 98.62 319 TYR B CA 1
ATOM 5808 C C . TYR B 1 319 ? 5.41 32.75 16.625 1 98.62 319 TYR B C 1
ATOM 5810 O O . TYR B 1 319 ? 5.199 33.969 16.672 1 98.62 319 TYR B O 1
ATOM 5818 N N . LEU B 1 320 ? 4.781 32 15.797 1 98.62 320 LEU B N 1
ATOM 5819 C CA . LEU B 1 320 ? 3.811 32.5 14.836 1 98.62 320 LEU B CA 1
ATOM 5820 C C . LEU B 1 320 ? 2.564 33.031 15.547 1 98.62 320 LEU B C 1
ATOM 5822 O O . LEU B 1 320 ? 1.985 34.031 15.125 1 98.62 320 LEU B O 1
ATOM 5826 N N . LYS B 1 321 ? 2.088 32.25 16.531 1 98.56 321 LYS B N 1
ATOM 5827 C CA . LYS B 1 321 ? 0.913 32.688 17.281 1 98.56 321 LYS B CA 1
ATOM 5828 C C . LYS B 1 321 ? 1.125 34.062 17.875 1 98.56 321 LYS B C 1
ATOM 5830 O O . LYS B 1 321 ? 0.242 34.938 17.797 1 98.56 321 LYS B O 1
ATOM 5835 N N . GLN B 1 322 ? 2.271 34.25 18.484 1 98.25 322 GLN B N 1
ATOM 5836 C CA . GLN B 1 322 ? 2.607 35.562 19.047 1 98.25 322 GLN B CA 1
ATOM 5837 C C . GLN B 1 322 ? 2.729 36.625 17.953 1 98.25 322 GLN B C 1
ATOM 5839 O O . GLN B 1 322 ? 2.197 37.719 18.094 1 98.25 322 GLN B O 1
ATOM 5844 N N . GLY B 1 323 ? 3.391 36.312 16.875 1 98 323 GLY B N 1
ATOM 5845 C CA . GLY B 1 323 ? 3.623 37.25 15.797 1 98 323 GLY B CA 1
ATOM 5846 C C . GLY B 1 323 ? 2.348 37.688 15.102 1 98 323 GLY B C 1
ATOM 5847 O O . GLY B 1 323 ? 2.244 38.844 14.641 1 98 323 GLY B O 1
ATOM 5848 N N . LEU B 1 324 ? 1.387 36.812 15.031 1 98.31 324 LEU B N 1
ATOM 5849 C CA . LEU B 1 324 ? 0.188 37.094 14.242 1 98.31 324 LEU B CA 1
ATOM 5850 C C . LEU B 1 324 ? -0.906 37.719 15.109 1 98.31 324 LEU B C 1
ATOM 5852 O O . LEU B 1 324 ? -2.027 37.938 14.641 1 98.31 324 LEU B O 1
ATOM 5856 N N . GLN B 1 325 ? -0.591 38 16.391 1 97.75 325 GLN B N 1
ATOM 5857 C CA . GLN B 1 325 ? -1.548 38.656 17.266 1 97.75 325 GLN B CA 1
ATOM 5858 C C . GLN B 1 325 ? -1.979 40 16.672 1 97.75 325 GLN B C 1
ATOM 5860 O O . GLN B 1 325 ? -3.121 40.438 16.859 1 97.75 325 GLN B O 1
ATOM 5865 N N . SER B 1 326 ? -1.128 40.625 15.93 1 96.31 326 SER B N 1
ATOM 5866 C CA . SER B 1 326 ? -1.425 41.906 15.328 1 96.31 326 SER B CA 1
ATOM 5867 C C . SER B 1 326 ? -2.539 41.812 14.297 1 96.31 326 SER B C 1
ATOM 5869 O O . SER B 1 326 ? -3.182 42.812 13.961 1 96.31 326 SER B O 1
ATOM 5871 N N . CYS B 1 327 ? -2.762 40.625 13.875 1 97.38 327 CYS B N 1
ATOM 5872 C CA . CYS B 1 327 ? -3.695 40.438 12.766 1 97.38 327 CYS B CA 1
ATOM 5873 C C . CYS B 1 327 ? -5.016 39.844 13.258 1 97.38 327 CYS B C 1
ATOM 5875 O O . CYS B 1 327 ? -5.871 39.469 12.453 1 97.38 327 CYS B O 1
ATOM 5877 N N . THR B 1 328 ? -5.324 39.781 14.531 1 97.25 328 THR B N 1
ATOM 5878 C CA . THR B 1 328 ? -6.449 39.062 15.094 1 97.25 328 THR B CA 1
ATOM 5879 C C . THR B 1 328 ? -7.766 39.781 14.805 1 97.25 328 THR B C 1
ATOM 5881 O O . THR B 1 328 ? -8.844 39.188 14.992 1 97.25 328 THR B O 1
ATOM 5884 N N . GLU B 1 329 ? -7.711 41 14.367 1 96.56 329 GLU B N 1
ATOM 5885 C CA . GLU B 1 329 ? -8.922 41.656 13.883 1 96.56 329 GLU B CA 1
ATOM 5886 C C . GLU B 1 329 ? -9.469 40.938 12.641 1 96.56 329 GLU B C 1
ATOM 5888 O O . GLU B 1 329 ? -10.68 40.906 12.422 1 96.56 329 GLU B O 1
ATOM 5893 N N . PHE B 1 330 ? -8.602 40.312 11.914 1 97.44 330 PHE B N 1
ATOM 5894 C CA . PHE B 1 330 ? -8.961 39.75 10.617 1 97.44 330 PHE B CA 1
ATOM 5895 C C . PHE B 1 330 ? -8.953 38.219 10.672 1 97.44 330 PHE B C 1
ATOM 5897 O O . PHE B 1 330 ? -9.594 37.562 9.844 1 97.44 330 PHE B O 1
ATOM 5904 N N . LEU B 1 331 ? -8.18 37.719 11.594 1 98.06 331 LEU B N 1
ATOM 5905 C CA . LEU B 1 331 ? -7.906 36.281 11.609 1 98.06 331 LEU B CA 1
ATOM 5906 C C . LEU B 1 331 ? -8.398 35.656 12.914 1 98.06 331 LEU B C 1
ATOM 5908 O O . LEU B 1 331 ? -8.328 36.281 13.969 1 98.06 331 LEU B O 1
ATOM 5912 N N . GLU B 1 332 ? -8.93 34.469 12.797 1 98 332 GLU B N 1
ATOM 5913 C CA . GLU B 1 332 ? -9.078 33.562 13.945 1 98 332 GLU B CA 1
ATOM 5914 C C . GLU B 1 332 ? -7.891 32.625 14.07 1 98 332 GLU B C 1
ATOM 5916 O O . GLU B 1 332 ? -7.676 31.781 13.203 1 98 332 GLU B O 1
ATOM 5921 N N . LEU B 1 333 ? -7.117 32.812 15.109 1 98.5 333 LEU B N 1
ATOM 5922 C CA . LEU B 1 333 ? -5.914 32 15.305 1 98.5 333 LEU B CA 1
ATOM 5923 C C . LEU B 1 333 ? -6.242 30.703 16.047 1 98.5 333 LEU B C 1
ATOM 5925 O O . LEU B 1 333 ? -7.207 30.641 16.812 1 98.5 333 LEU B O 1
ATOM 5929 N N . PRO B 1 334 ? -5.516 29.656 15.836 1 98.31 334 PRO B N 1
ATOM 5930 C CA . PRO B 1 334 ? -5.797 28.344 16.422 1 98.31 334 PRO B CA 1
ATOM 5931 C C . PRO B 1 334 ? -5.57 28.312 17.938 1 98.31 334 PRO B C 1
ATOM 5933 O O . PRO B 1 334 ? -4.742 29.062 18.453 1 98.31 334 PRO B O 1
ATOM 5936 N N . GLU B 1 335 ? -6.305 27.5 18.562 1 98.25 335 GLU B N 1
ATOM 5937 C CA . GLU B 1 335 ? -6.188 27.234 19.984 1 98.25 335 GLU B CA 1
ATOM 5938 C C . GLU B 1 335 ? -6.051 25.75 20.266 1 98.25 335 GLU B C 1
ATOM 5940 O O . GLU B 1 335 ? -6.707 24.922 19.625 1 98.25 335 GLU B O 1
ATOM 5945 N N . ALA B 1 336 ? -5.219 25.391 21.156 1 98.5 336 ALA B N 1
ATOM 5946 C CA . ALA B 1 336 ? -5.098 24 21.594 1 98.5 336 ALA B CA 1
ATOM 5947 C C . ALA B 1 336 ? -6.344 23.547 22.359 1 98.5 336 ALA B C 1
ATOM 5949 O O . ALA B 1 336 ? -6.918 24.328 23.125 1 98.5 336 ALA B O 1
ATOM 5950 N N . THR B 1 337 ? -6.742 22.312 22.109 1 98.5 337 THR B N 1
ATOM 5951 C CA . THR B 1 337 ? -7.777 21.703 22.938 1 98.5 337 THR B CA 1
ATOM 5952 C C . THR B 1 337 ? -7.355 21.703 24.406 1 98.5 337 THR B C 1
ATOM 5954 O O . THR B 1 337 ? -6.188 21.453 24.719 1 98.5 337 THR B O 1
ATOM 5957 N N . GLU B 1 338 ? -8.359 21.938 25.281 1 97.62 338 GLU B N 1
ATOM 5958 C CA . GLU B 1 338 ? -8.07 21.906 26.719 1 97.62 338 GLU B CA 1
ATOM 5959 C C . GLU B 1 338 ? -7.391 20.609 27.109 1 97.62 338 GLU B C 1
ATOM 5961 O O . GLU B 1 338 ? -7.793 19.531 26.672 1 97.62 338 GLU B O 1
ATOM 5966 N N . LYS B 1 339 ? -6.328 20.641 27.922 1 97.94 339 LYS B N 1
ATOM 5967 C CA . LYS B 1 339 ? -5.598 19.516 28.5 1 97.94 339 LYS B CA 1
ATOM 5968 C C . LYS B 1 339 ? -4.664 18.875 27.469 1 97.94 339 LYS B C 1
ATOM 5970 O O . LYS B 1 339 ? -4.07 17.828 27.719 1 97.94 339 LYS B O 1
ATOM 5975 N N . SER B 1 340 ? -4.543 19.531 26.297 1 98.38 340 SER B N 1
ATOM 5976 C CA . SER B 1 340 ? -3.676 18.984 25.266 1 98.38 340 SER B CA 1
ATOM 5977 C C . SER B 1 340 ? -2.367 19.766 25.172 1 98.38 340 SER B C 1
ATOM 5979 O O . SER B 1 340 ? -2.305 20.938 25.562 1 98.38 340 SER B O 1
ATOM 5981 N N . ASP B 1 341 ? -1.335 19.125 24.812 1 98.69 341 ASP B N 1
ATOM 5982 C CA . ASP B 1 341 ? -0.062 19.688 24.375 1 98.69 341 ASP B CA 1
ATOM 5983 C C . ASP B 1 341 ? 0.291 19.219 22.969 1 98.69 341 ASP B C 1
ATOM 5985 O O . ASP B 1 341 ? 1.015 18.234 22.797 1 98.69 341 ASP B O 1
ATOM 5989 N N . PRO B 1 342 ? -0.177 19.984 22 1 98.81 342 PRO B N 1
ATOM 5990 C CA . PRO B 1 342 ? -0.115 19.5 20.625 1 98.81 342 PRO B CA 1
ATOM 5991 C C . PRO B 1 342 ? 1.286 19.594 20.031 1 98.81 342 PRO B C 1
ATOM 5993 O O . PRO B 1 342 ? 1.982 20.594 20.234 1 98.81 342 PRO B O 1
ATOM 5996 N N . SER B 1 343 ? 1.749 18.578 19.391 1 98.69 343 SER B N 1
ATOM 5997 C CA . SER B 1 343 ? 2.787 18.656 18.375 1 98.69 343 SER B CA 1
ATOM 5998 C C . SER B 1 343 ? 2.205 19.062 17.031 1 98.69 343 SER B C 1
ATOM 6000 O O . SER B 1 343 ? 1.96 18.219 16.172 1 98.69 343 SER B O 1
ATOM 6002 N N . TRP B 1 344 ? 2.076 20.312 16.828 1 98.5 344 TRP B N 1
ATOM 6003 C CA . TRP B 1 344 ? 1.315 20.844 15.711 1 98.5 344 TRP B CA 1
ATOM 6004 C C . TRP B 1 344 ? 1.939 20.438 14.383 1 98.5 344 TRP B C 1
ATOM 6006 O O . TRP B 1 344 ? 3.164 20.438 14.234 1 98.5 344 TRP B O 1
ATOM 6016 N N . PHE B 1 345 ? 1.073 20.062 13.461 1 98.5 345 PHE B N 1
ATOM 6017 C CA . PHE B 1 345 ? 1.466 19.703 12.102 1 98.5 345 PHE B CA 1
ATOM 6018 C C . PHE B 1 345 ? 1.582 20.938 11.234 1 98.5 345 PHE B C 1
ATOM 6020 O O . PHE B 1 345 ? 2.482 21.047 10.398 1 98.5 345 PHE B O 1
ATOM 6027 N N . GLY B 1 346 ? 0.734 21.828 11.398 1 98.5 346 GLY B N 1
ATOM 6028 C CA . GLY B 1 346 ? 0.623 23.094 10.711 1 98.5 346 GLY B CA 1
ATOM 6029 C C . GLY B 1 346 ? -0.04 24.172 11.555 1 98.5 346 GLY B C 1
ATOM 6030 O O . GLY B 1 346 ? -0.453 23.906 12.688 1 98.5 346 GLY B O 1
ATOM 6031 N N . PHE B 1 347 ? -0.05 25.406 11.031 1 98.81 347 PHE B N 1
ATOM 6032 C CA . PHE B 1 347 ? -0.661 26.547 11.711 1 98.81 347 PHE B CA 1
ATOM 6033 C C . PHE B 1 347 ? -1.936 26.969 10.992 1 98.81 347 PHE B C 1
ATOM 6035 O O . PHE B 1 347 ? -1.894 27.812 10.086 1 98.81 347 PHE B O 1
ATOM 6042 N N . PRO B 1 348 ? -3.098 26.406 11.469 1 98.56 348 PRO B N 1
ATOM 6043 C CA . PRO B 1 348 ? -4.352 26.75 10.797 1 98.56 348 PRO B CA 1
ATOM 6044 C C . PRO B 1 348 ? -4.82 28.172 11.102 1 98.56 348 PRO B C 1
ATOM 6046 O O . PRO B 1 348 ? -4.668 28.641 12.227 1 98.56 348 PRO B O 1
ATOM 6049 N N . ILE B 1 349 ? -5.336 28.812 10.094 1 97.94 349 ILE B N 1
ATOM 6050 C CA . ILE B 1 349 ? -5.852 30.172 10.164 1 97.94 349 ILE B CA 1
ATOM 6051 C C . ILE B 1 349 ? -7.223 30.234 9.492 1 97.94 349 ILE B C 1
ATOM 6053 O O . ILE B 1 349 ? -7.414 29.703 8.398 1 97.94 349 ILE B O 1
ATOM 6057 N N . THR B 1 350 ? -8.18 30.781 10.203 1 98.31 350 THR B N 1
ATOM 6058 C CA . THR B 1 350 ? -9.477 31.047 9.602 1 98.31 350 THR B CA 1
ATOM 6059 C C . THR B 1 350 ? -9.703 32.562 9.445 1 98.31 350 THR B C 1
ATOM 6061 O O . THR B 1 350 ? -9.531 33.312 10.398 1 98.31 350 THR B O 1
ATOM 6064 N N . LEU B 1 351 ? -10.055 33 8.273 1 97.75 351 LEU B N 1
ATOM 6065 C CA . LEU B 1 351 ? -10.391 34.406 8.031 1 97.75 351 LEU B CA 1
ATOM 6066 C C . LEU B 1 351 ? -11.75 34.75 8.625 1 97.75 351 LEU B C 1
ATOM 6068 O O . LEU B 1 351 ? -12.727 34.031 8.414 1 97.75 351 LEU B O 1
ATOM 6072 N N . LYS B 1 352 ? -11.75 35.812 9.367 1 96.75 352 LYS B N 1
ATOM 6073 C CA . LYS B 1 352 ? -13.031 36.281 9.883 1 96.75 352 LYS B CA 1
ATOM 6074 C C . LYS B 1 352 ? -13.906 36.812 8.766 1 96.75 352 LYS B C 1
ATOM 6076 O O . LYS B 1 352 ? -13.406 37.438 7.82 1 96.75 352 LYS B O 1
ATOM 6081 N N . GLU B 1 353 ? -15.148 36.531 8.945 1 92.31 353 GLU B N 1
ATOM 6082 C CA . GLU B 1 353 ? -16.078 37.062 7.961 1 92.31 353 GLU B CA 1
ATOM 6083 C C . GLU B 1 353 ? -16 38.594 7.895 1 92.31 353 GLU B C 1
ATOM 6085 O O . GLU B 1 353 ? -16.172 39.188 6.824 1 92.31 353 GLU B O 1
ATOM 6090 N N . THR B 1 354 ? -15.711 39.219 8.922 1 92.75 354 THR B N 1
ATOM 6091 C CA . THR B 1 354 ? -15.711 40.656 9.055 1 92.75 354 THR B CA 1
ATOM 6092 C C . THR B 1 354 ? -14.469 41.25 8.398 1 92.75 354 THR B C 1
ATOM 6094 O O . THR B 1 354 ? -14.375 42.469 8.227 1 92.75 354 THR B O 1
ATOM 6097 N N . SER B 1 355 ? -13.547 40.438 8.047 1 91.69 355 SER B N 1
ATOM 6098 C CA . SER B 1 355 ? -12.305 40.938 7.461 1 91.69 355 SER B CA 1
ATOM 6099 C C . SER B 1 355 ? -12.555 41.562 6.078 1 91.69 355 SER B C 1
ATOM 6101 O O . SER B 1 355 ? -11.781 42.375 5.605 1 91.69 355 SER B O 1
ATOM 6103 N N . GLY B 1 356 ? -13.602 41.062 5.352 1 90.81 356 GLY B N 1
ATOM 6104 C CA . GLY B 1 356 ? -13.914 41.531 4.008 1 90.81 356 GLY B CA 1
ATOM 6105 C C . GLY B 1 356 ? -12.984 40.969 2.949 1 90.81 356 GLY B C 1
ATOM 6106 O O . GLY B 1 356 ? -13.008 41.406 1.797 1 90.81 356 GLY B O 1
ATOM 6107 N N . VAL B 1 357 ? -12.164 40.062 3.344 1 91.5 357 VAL B N 1
ATOM 6108 C CA . VAL B 1 357 ? -11.188 39.469 2.43 1 91.5 357 VAL B CA 1
ATOM 6109 C C . VAL B 1 357 ? -11.555 38.031 2.131 1 91.5 357 VAL B C 1
ATOM 6111 O O . VAL B 1 357 ? -12.023 37.312 3.014 1 91.5 357 VAL B O 1
ATOM 6114 N N . ASN B 1 358 ? -11.359 37.688 0.892 1 90.69 358 ASN B N 1
ATOM 6115 C CA . ASN B 1 358 ? -11.531 36.312 0.469 1 90.69 358 ASN B CA 1
ATOM 6116 C C . ASN B 1 358 ? -10.25 35.5 0.678 1 90.69 358 ASN B C 1
ATOM 6118 O O . ASN B 1 358 ? -9.148 35.969 0.433 1 90.69 358 ASN B O 1
ATOM 6122 N N . ARG B 1 359 ? -10.43 34.25 1.1 1 93.06 359 ARG B N 1
ATOM 6123 C CA . ARG B 1 359 ? -9.289 33.406 1.381 1 93.06 359 ARG B CA 1
ATOM 6124 C C . ARG B 1 359 ? -8.383 33.281 0.159 1 93.06 359 ARG B C 1
ATOM 6126 O O . ARG B 1 359 ? -7.156 33.281 0.283 1 93.06 359 ARG B O 1
ATOM 6133 N N . VAL B 1 360 ? -8.984 33.125 -1.02 1 91.62 360 VAL B N 1
ATOM 6134 C CA . VAL B 1 360 ? -8.242 32.938 -2.258 1 91.62 360 VAL B CA 1
ATOM 6135 C C . VAL B 1 360 ? -7.312 34.125 -2.502 1 91.62 360 VAL B C 1
ATOM 6137 O O . VAL B 1 360 ? -6.184 33.938 -2.963 1 91.62 360 VAL B O 1
ATOM 6140 N N . GLU B 1 361 ? -7.785 35.281 -2.215 1 93.06 361 GLU B N 1
ATOM 6141 C CA . GLU B 1 361 ? -6.977 36.5 -2.396 1 93.06 361 GLU B CA 1
ATOM 6142 C C . GLU B 1 361 ? -5.742 36.469 -1.497 1 93.06 361 GLU B C 1
ATOM 6144 O O . GLU B 1 361 ? -4.637 36.781 -1.944 1 93.06 361 GLU B O 1
ATOM 6149 N N . LEU B 1 362 ? -5.965 36.188 -0.29 1 95.88 362 LEU B N 1
ATOM 6150 C CA . LEU B 1 362 ? -4.855 36.125 0.656 1 95.88 362 LEU B CA 1
ATOM 6151 C C . LEU B 1 362 ? -3.871 35 0.271 1 95.88 362 LEU B C 1
ATOM 6153 O O . LEU B 1 362 ? -2.658 35.219 0.282 1 95.88 362 LEU B O 1
ATOM 6157 N N . VAL B 1 363 ? -4.352 33.812 -0.047 1 95.12 363 VAL B N 1
ATOM 6158 C CA . VAL B 1 363 ? -3.506 32.688 -0.397 1 95.12 363 VAL B CA 1
ATOM 6159 C C . VAL B 1 363 ? -2.693 33 -1.648 1 95.12 363 VAL B C 1
ATOM 6161 O O . VAL B 1 363 ? -1.51 32.688 -1.734 1 95.12 363 VAL B O 1
ATOM 6164 N N . LYS B 1 364 ? -3.27 33.625 -2.648 1 93.94 364 LYS B N 1
ATOM 6165 C CA . LYS B 1 364 ? -2.557 34.062 -3.852 1 93.94 364 LYS B CA 1
ATOM 6166 C C . LYS B 1 364 ? -1.448 35.031 -3.518 1 93.94 364 LYS B C 1
ATOM 6168 O O . LYS B 1 364 ? -0.347 34.969 -4.066 1 93.94 364 LYS B O 1
ATOM 6173 N N . PHE B 1 365 ? -1.795 36.031 -2.697 1 96.5 365 PHE B N 1
ATOM 6174 C CA . PHE B 1 365 ? -0.816 37.031 -2.264 1 96.5 365 PHE B CA 1
ATOM 6175 C C . PHE B 1 365 ? 0.387 36.344 -1.617 1 96.5 365 PHE B C 1
ATOM 6177 O O . PHE B 1 365 ? 1.533 36.688 -1.925 1 96.5 365 PHE B O 1
ATOM 6184 N N . LEU B 1 366 ? 0.131 35.406 -0.689 1 97.56 366 LEU B N 1
ATOM 6185 C CA . LEU B 1 366 ? 1.196 34.688 -0.008 1 97.56 366 LEU B CA 1
ATOM 6186 C C . LEU B 1 366 ? 2.014 33.844 -1 1 97.56 366 LEU B C 1
ATOM 6188 O O . LEU B 1 366 ? 3.24 33.781 -0.894 1 97.56 366 LEU B O 1
ATOM 6192 N N . ASP B 1 367 ? 1.337 33.219 -1.925 1 95.12 367 ASP B N 1
ATOM 6193 C CA . ASP B 1 367 ? 2.02 32.438 -2.949 1 95.12 367 ASP B CA 1
ATOM 6194 C C . ASP B 1 367 ? 2.967 33.312 -3.77 1 95.12 367 ASP B C 1
ATOM 6196 O O . ASP B 1 367 ? 4.082 32.906 -4.09 1 95.12 367 ASP B O 1
ATOM 6200 N N . GLU B 1 368 ? 2.518 34.469 -4.172 1 96.25 368 GLU B N 1
ATOM 6201 C CA . GLU B 1 368 ? 3.357 35.406 -4.906 1 96.25 368 GLU B CA 1
ATOM 6202 C C . GLU B 1 368 ? 4.586 35.812 -4.09 1 96.25 368 GLU B C 1
ATOM 6204 O O . GLU B 1 368 ? 5.648 36.062 -4.648 1 96.25 368 GLU B O 1
ATOM 6209 N N . ALA B 1 369 ? 4.387 35.875 -2.82 1 97.56 369 ALA B N 1
ATOM 6210 C CA . ALA B 1 369 ? 5.484 36.188 -1.913 1 97.56 369 ALA B CA 1
ATOM 6211 C C . ALA B 1 369 ? 6.312 34.938 -1.596 1 97.56 369 ALA B C 1
ATOM 6213 O O . ALA B 1 369 ? 7.172 34.969 -0.711 1 97.56 369 ALA B O 1
ATOM 6214 N N . LYS B 1 370 ? 6.016 33.75 -2.188 1 97.38 370 LYS B N 1
ATOM 6215 C CA . LYS B 1 370 ? 6.75 32.5 -2.064 1 97.38 370 LYS B CA 1
ATOM 6216 C C . LYS B 1 370 ? 6.504 31.859 -0.707 1 97.38 370 LYS B C 1
ATOM 6218 O O . LYS B 1 370 ? 7.371 31.156 -0.18 1 97.38 370 LYS B O 1
ATOM 6223 N N . ILE B 1 371 ? 5.398 32.219 -0.127 1 98.25 371 ILE B N 1
ATOM 6224 C CA . ILE B 1 371 ? 4.953 31.562 1.097 1 98.25 371 ILE B CA 1
ATOM 6225 C C . ILE B 1 371 ? 3.895 30.516 0.763 1 98.25 371 ILE B C 1
ATOM 6227 O O . ILE B 1 371 ? 2.797 30.859 0.317 1 98.25 371 ILE B O 1
ATOM 6231 N N . GLY B 1 372 ? 4.266 29.234 1.016 1 96.38 372 GLY B N 1
ATOM 6232 C CA . GLY B 1 372 ? 3.344 28.141 0.711 1 96.38 372 GLY B CA 1
ATOM 6233 C C . GLY B 1 372 ? 2.232 28 1.733 1 96.38 372 GLY B C 1
ATOM 6234 O O . GLY B 1 372 ? 2.447 28.219 2.928 1 96.38 372 GLY B O 1
ATOM 6235 N N . THR B 1 373 ? 1.046 27.656 1.269 1 96.62 373 THR B N 1
ATOM 6236 C CA . THR B 1 373 ? -0.116 27.375 2.107 1 96.62 373 THR B CA 1
ATOM 6237 C C . THR B 1 373 ? -0.797 26.078 1.68 1 96.62 373 THR B C 1
ATOM 6239 O O . THR B 1 373 ? -0.531 25.562 0.593 1 96.62 373 THR B O 1
ATOM 6242 N N . ARG B 1 374 ? -1.549 25.516 2.58 1 96 374 ARG B N 1
ATOM 6243 C CA . ARG B 1 374 ? -2.385 24.359 2.283 1 96 374 ARG B CA 1
ATOM 6244 C C . ARG B 1 374 ? -3.791 24.547 2.842 1 96 374 ARG B C 1
ATOM 6246 O O . ARG B 1 374 ? -3.979 25.203 3.865 1 96 374 ARG B O 1
ATOM 6253 N N . LEU B 1 375 ? -4.723 23.969 2.09 1 95.25 375 LEU B N 1
ATOM 6254 C CA . LEU B 1 375 ? -6.07 23.906 2.637 1 95.25 375 LEU B CA 1
ATOM 6255 C C . LEU B 1 375 ? -6.18 22.828 3.711 1 95.25 375 LEU B C 1
ATOM 6257 O O . LEU B 1 375 ? -5.32 21.953 3.801 1 95.25 375 LEU B O 1
ATOM 6261 N N . LEU B 1 376 ? -7.168 23 4.516 1 96.5 376 LEU B N 1
ATOM 6262 C CA . LEU B 1 376 ? -7.379 21.984 5.551 1 96.5 376 LEU B CA 1
ATOM 6263 C C . LEU B 1 376 ? -8.117 20.781 4.984 1 96.5 376 LEU B C 1
ATOM 6265 O O . LEU B 1 376 ? -9.336 20.828 4.797 1 96.5 376 LEU B O 1
ATOM 6269 N N . PHE B 1 377 ? -7.344 19.734 4.75 1 94.25 377 PHE B N 1
ATOM 6270 C CA . PHE B 1 377 ? -7.832 18.469 4.223 1 94.25 377 PHE B CA 1
ATOM 6271 C C . PHE B 1 377 ? -8.711 18.688 3.004 1 94.25 377 PHE B C 1
ATOM 6273 O O . PHE B 1 377 ? -8.305 19.344 2.047 1 94.25 377 PHE B O 1
ATOM 6280 N N . ALA B 1 378 ? -9.875 18.094 2.967 1 92.94 378 ALA B N 1
ATOM 6281 C CA . ALA B 1 378 ? -10.789 18.172 1.833 1 92.94 378 ALA B CA 1
ATOM 6282 C C . ALA B 1 378 ? -11.781 19.328 2.014 1 92.94 378 ALA B C 1
ATOM 6284 O O . ALA B 1 378 ? -12.664 19.531 1.176 1 92.94 378 ALA B O 1
ATOM 6285 N N . GLY B 1 379 ? -11.625 20.109 3.064 1 95.5 379 GLY B N 1
ATOM 6286 C CA . GLY B 1 379 ? -12.641 21.109 3.4 1 95.5 379 GLY B CA 1
ATOM 6287 C C . GLY B 1 379 ? -13.922 20.484 3.936 1 95.5 379 GLY B C 1
ATOM 6288 O O . GLY B 1 379 ? -14.07 20.297 5.145 1 95.5 379 GLY B O 1
ATOM 6289 N N . ASN B 1 380 ? -14.758 20.172 3.078 1 97.62 380 ASN B N 1
ATOM 6290 C CA . ASN B 1 380 ? -15.984 19.422 3.348 1 97.62 380 ASN B CA 1
ATOM 6291 C C . ASN B 1 380 ? -16.141 18.219 2.412 1 97.62 380 ASN B C 1
ATOM 6293 O O . ASN B 1 380 ? -16.453 18.391 1.233 1 97.62 380 ASN B O 1
ATOM 6297 N N . LEU B 1 381 ? -16.016 17.047 2.949 1 97.44 381 LEU B N 1
ATOM 6298 C CA . LEU B 1 381 ? -15.992 15.828 2.145 1 97.44 381 LEU B CA 1
ATOM 6299 C C . LEU B 1 381 ? -17.297 15.633 1.396 1 97.44 381 LEU B C 1
ATOM 6301 O O . LEU B 1 381 ? -17.312 15.141 0.266 1 97.44 381 LEU B O 1
ATOM 6305 N N . ILE B 1 382 ? -18.422 15.992 1.986 1 97 382 ILE B N 1
ATOM 6306 C CA . ILE B 1 382 ? -19.719 15.68 1.396 1 97 382 ILE B CA 1
ATOM 6307 C C . ILE B 1 382 ? -19.969 16.578 0.186 1 97 382 ILE B C 1
ATOM 6309 O O . ILE B 1 382 ? -20.906 16.359 -0.576 1 97 382 ILE B O 1
ATOM 6313 N N . ARG B 1 383 ? -19.062 17.609 0.033 1 95.69 383 ARG B N 1
ATOM 6314 C CA . ARG B 1 383 ? -19.141 18.484 -1.134 1 95.69 383 ARG B CA 1
ATOM 6315 C C . ARG B 1 383 ? -18.219 18 -2.248 1 95.69 383 ARG B C 1
ATOM 6317 O O . ARG B 1 383 ? -18.281 18.516 -3.369 1 95.69 383 ARG B O 1
ATOM 6324 N N . GLN B 1 384 ? -17.344 17.047 -1.997 1 95.69 384 GLN B N 1
ATOM 6325 C CA . GLN B 1 384 ? -16.406 16.5 -2.971 1 95.69 384 GLN B CA 1
ATOM 6326 C C . GLN B 1 384 ? -17.125 15.648 -4.016 1 95.69 384 GLN B C 1
ATOM 6328 O O . GLN B 1 384 ? -18.078 14.938 -3.697 1 95.69 384 GLN B O 1
ATOM 6333 N N . PRO B 1 385 ? -16.609 15.57 -5.219 1 93 385 PRO B N 1
ATOM 6334 C CA . PRO B 1 385 ? -17.266 14.836 -6.305 1 93 385 PRO B CA 1
ATOM 6335 C C . PRO B 1 385 ? -17.484 13.367 -5.969 1 93 385 PRO B C 1
ATOM 6337 O O . PRO B 1 385 ? -18.547 12.812 -6.281 1 93 385 PRO B O 1
ATOM 6340 N N . TYR B 1 386 ? -16.609 12.711 -5.34 1 94.69 386 TYR B N 1
ATOM 6341 C CA . TYR B 1 386 ? -16.719 11.266 -5.156 1 94.69 386 TYR B CA 1
ATOM 6342 C C . TYR B 1 386 ? -17.766 10.93 -4.109 1 94.69 386 TYR B C 1
ATOM 6344 O O . TYR B 1 386 ? -18.172 9.766 -3.98 1 94.69 386 TYR B O 1
ATOM 6352 N N . PHE B 1 387 ? -18.281 11.938 -3.371 1 95.75 387 PHE B N 1
ATOM 6353 C CA . PHE B 1 387 ? -19.266 11.703 -2.32 1 95.75 387 PHE B CA 1
ATOM 6354 C C . PHE B 1 387 ? -20.688 11.781 -2.875 1 95.75 387 PHE B C 1
ATOM 6356 O O . PHE B 1 387 ? -21.656 11.57 -2.146 1 95.75 387 PHE B O 1
ATOM 6363 N N . ALA B 1 388 ? -20.812 12.031 -4.109 1 92.5 388 ALA B N 1
ATOM 6364 C CA . ALA B 1 388 ? -22.109 12.266 -4.742 1 92.5 388 ALA B CA 1
ATOM 6365 C C . ALA B 1 388 ? -23.047 11.094 -4.504 1 92.5 388 ALA B C 1
ATOM 6367 O O . ALA B 1 388 ? -24.266 11.289 -4.336 1 92.5 388 ALA B O 1
ATOM 6368 N N . ASN B 1 389 ? -22.562 9.859 -4.457 1 91.25 389 ASN B N 1
ATOM 6369 C CA . ASN B 1 389 ? -23.422 8.695 -4.336 1 91.25 389 ASN B CA 1
ATOM 6370 C C . ASN B 1 389 ? -23.094 7.875 -3.086 1 91.25 389 ASN B C 1
ATOM 6372 O O . ASN B 1 389 ? -23.438 6.695 -3.008 1 91.25 389 ASN B O 1
ATOM 6376 N N . VAL B 1 390 ? -22.406 8.477 -2.205 1 96.12 390 VAL B N 1
ATOM 6377 C CA . VAL B 1 390 ? -22.062 7.805 -0.963 1 96.12 390 VAL B CA 1
ATOM 6378 C C . VAL B 1 390 ? -23.203 7.918 0.037 1 96.12 390 VAL B C 1
ATOM 6380 O O . VAL B 1 390 ? -23.828 8.977 0.16 1 96.12 390 VAL B O 1
ATOM 6383 N N . LYS B 1 391 ? -23.594 6.84 0.67 1 97.44 391 LYS B N 1
ATOM 6384 C CA . LYS B 1 391 ? -24.562 6.871 1.765 1 97.44 391 LYS B CA 1
ATOM 6385 C C . LYS B 1 391 ? -23.906 7.355 3.057 1 97.44 391 LYS B C 1
ATOM 6387 O O . LYS B 1 391 ? -22.891 6.809 3.488 1 97.44 391 LYS B O 1
ATOM 6392 N N . TYR B 1 392 ? -24.406 8.352 3.621 1 98.56 392 TYR B N 1
ATOM 6393 C CA . TYR B 1 392 ? -23.922 8.914 4.879 1 98.56 392 TYR B CA 1
ATOM 6394 C C . TYR B 1 392 ? -25.062 9.586 5.645 1 98.56 392 TYR B C 1
ATOM 6396 O O . TYR B 1 392 ? -26.156 9.742 5.125 1 98.56 392 TYR B O 1
ATOM 6404 N N . ARG B 1 393 ? -24.828 9.938 6.898 1 98.62 393 ARG B N 1
ATOM 6405 C CA . ARG B 1 393 ? -25.75 10.695 7.738 1 98.62 393 ARG B CA 1
ATOM 6406 C C . ARG B 1 393 ? -25.078 11.938 8.312 1 98.62 393 ARG B C 1
ATOM 6408 O O . ARG B 1 393 ? -23.875 11.914 8.609 1 98.62 393 ARG B O 1
ATOM 6415 N N . VAL B 1 394 ? -25.828 13.023 8.359 1 98.56 394 VAL B N 1
ATOM 6416 C CA . VAL B 1 394 ? -25.375 14.25 9.023 1 98.56 394 VAL B CA 1
ATOM 6417 C C . VAL B 1 394 ? -26.266 14.531 10.234 1 98.56 394 VAL B C 1
ATOM 6419 O O . VAL B 1 394 ? -27.5 14.461 10.141 1 98.56 394 VAL B O 1
ATOM 6422 N N . VAL B 1 395 ? -25.672 14.734 11.297 1 98.44 395 VAL B N 1
ATOM 6423 C CA . VAL B 1 395 ? -26.422 15.117 12.492 1 98.44 395 VAL B CA 1
ATOM 6424 C C . VAL B 1 395 ? -26.141 16.578 12.82 1 98.44 395 VAL B C 1
ATOM 6426 O O . VAL B 1 395 ? -25 16.969 13.031 1 98.44 395 VAL B O 1
ATOM 6429 N N . GLY B 1 396 ? -27.188 17.391 12.914 1 97.38 396 GLY B N 1
ATOM 6430 C CA . GLY B 1 396 ? -27.031 18.828 13.055 1 97.38 396 GLY B CA 1
ATOM 6431 C C . GLY B 1 396 ? -26.641 19.516 11.758 1 97.38 396 GLY B C 1
ATOM 6432 O O . GLY B 1 396 ? -27.062 19.094 10.68 1 97.38 396 GLY B O 1
ATOM 6433 N N . GLU B 1 397 ? -25.969 20.703 11.953 1 97.31 397 GLU B N 1
ATOM 6434 C CA . GLU B 1 397 ? -25.438 21.453 10.82 1 97.31 397 GLU B CA 1
ATOM 6435 C C . GLU B 1 397 ? -23.906 21.375 10.766 1 97.31 397 GLU B C 1
ATOM 6437 O O . GLU B 1 397 ? -23.266 21.141 11.781 1 97.31 397 GLU B O 1
ATOM 6442 N N . LEU B 1 398 ? -23.438 21.484 9.641 1 98.38 398 LEU B N 1
ATOM 6443 C CA . LEU B 1 398 ? -21.984 21.469 9.461 1 98.38 398 LEU B CA 1
ATOM 6444 C C . LEU B 1 398 ? -21.469 22.859 9.156 1 98.38 398 LEU B C 1
ATOM 6446 O O . LEU B 1 398 ? -20.703 23.047 8.195 1 98.38 398 LEU B O 1
ATOM 6450 N N . THR B 1 399 ? -21.891 23.781 9.969 1 98.25 399 THR B N 1
ATOM 6451 C CA . THR B 1 399 ? -21.625 25.203 9.75 1 98.25 399 THR B CA 1
ATOM 6452 C C . THR B 1 399 ? -20.125 25.469 9.781 1 98.25 399 THR B C 1
ATOM 6454 O O . THR B 1 399 ? -19.578 26.141 8.898 1 98.25 399 THR B O 1
ATOM 6457 N N . ASN B 1 400 ? -19.484 24.969 10.781 1 98.5 400 ASN B N 1
ATOM 6458 C CA . ASN B 1 400 ? -18.047 25.203 10.898 1 98.5 400 ASN B CA 1
ATOM 6459 C C . ASN B 1 400 ? -17.266 24.453 9.836 1 98.5 400 ASN B C 1
ATOM 6461 O O . ASN B 1 400 ? -16.219 24.922 9.367 1 98.5 400 ASN B O 1
ATOM 6465 N N . THR B 1 401 ? -17.75 23.281 9.5 1 98.56 401 THR B N 1
ATOM 6466 C CA . THR B 1 401 ? -17.125 22.547 8.398 1 98.56 401 THR B CA 1
ATOM 6467 C C . THR B 1 401 ? -17.156 23.375 7.117 1 98.56 401 THR B C 1
ATOM 6469 O O . THR B 1 401 ? -16.156 23.469 6.398 1 98.56 401 THR B O 1
ATOM 6472 N N . ASP B 1 402 ? -18.266 24.031 6.82 1 97.44 402 ASP B N 1
ATOM 6473 C CA . ASP B 1 402 ? -18.391 24.891 5.652 1 97.44 402 ASP B CA 1
ATOM 6474 C C . ASP B 1 402 ? -17.469 26.109 5.773 1 97.44 402 ASP B C 1
ATOM 6476 O O . ASP B 1 402 ? -16.891 26.547 4.781 1 97.44 402 ASP B O 1
ATOM 6480 N N . ARG B 1 403 ? -17.375 26.641 6.953 1 97.38 403 ARG B N 1
ATOM 6481 C CA . ARG B 1 403 ? -16.453 27.75 7.172 1 97.38 403 ARG B CA 1
ATOM 6482 C C . ARG B 1 403 ? -15.016 27.344 6.883 1 97.38 403 ARG B C 1
ATOM 6484 O O . ARG B 1 403 ? -14.25 28.094 6.281 1 97.38 403 ARG B O 1
ATOM 6491 N N . ILE B 1 404 ? -14.695 26.156 7.352 1 97.75 404 ILE B N 1
ATOM 6492 C CA . ILE B 1 404 ? -13.352 25.625 7.098 1 97.75 404 ILE B CA 1
ATOM 6493 C C . ILE B 1 404 ? -13.117 25.531 5.594 1 97.75 404 ILE B C 1
ATOM 6495 O O . ILE B 1 404 ? -12.078 25.969 5.09 1 97.75 404 ILE B O 1
ATOM 6499 N N . MET B 1 405 ? -14.086 24.984 4.852 1 96.19 405 MET B N 1
ATOM 6500 C CA . MET B 1 405 ? -13.984 24.812 3.404 1 96.19 405 MET B CA 1
ATOM 6501 C C . MET B 1 405 ? -13.75 26.141 2.711 1 96.19 405 MET B C 1
ATOM 6503 O O . MET B 1 405 ? -12.953 26.234 1.772 1 96.19 405 MET B O 1
ATOM 6507 N N . ASN B 1 406 ? -14.281 27.188 3.26 1 95.06 406 ASN B N 1
ATOM 6508 C CA . ASN B 1 406 ? -14.297 28.469 2.547 1 95.06 406 ASN B CA 1
ATOM 6509 C C . ASN B 1 406 ? -13.219 29.422 3.064 1 95.06 406 ASN B C 1
ATOM 6511 O O . ASN B 1 406 ? -12.711 30.25 2.316 1 95.06 406 ASN B O 1
ATOM 6515 N N . GLN B 1 407 ? -12.898 29.297 4.387 1 96.38 407 GLN B N 1
ATOM 6516 C CA . GLN B 1 407 ? -12.195 30.422 5 1 96.38 407 GLN B CA 1
ATOM 6517 C C . GLN B 1 407 ? -10.883 29.969 5.641 1 96.38 407 GLN B C 1
ATOM 6519 O O . GLN B 1 407 ? -10.094 30.797 6.09 1 96.38 407 GLN B O 1
ATOM 6524 N N . THR B 1 408 ? -10.625 28.656 5.738 1 97.56 408 THR B N 1
ATOM 6525 C CA . THR B 1 408 ? -9.508 28.172 6.539 1 97.56 408 THR B CA 1
ATOM 6526 C C . THR B 1 408 ? -8.375 27.672 5.641 1 97.56 408 THR B C 1
ATOM 6528 O O . THR B 1 408 ? -8.633 27.062 4.602 1 97.56 408 THR B O 1
ATOM 6531 N N . PHE B 1 409 ? -7.195 27.906 5.941 1 97.5 409 PHE B N 1
ATOM 6532 C CA . PHE B 1 409 ? -5.973 27.328 5.395 1 97.5 409 PHE B CA 1
ATOM 6533 C C . PHE B 1 409 ? -4.891 27.25 6.465 1 97.5 409 PHE B C 1
ATOM 6535 O O . PHE B 1 409 ? -5.113 27.641 7.613 1 97.5 409 PHE B O 1
ATOM 6542 N N . TRP B 1 410 ? -3.758 26.625 6.176 1 98.19 410 TRP B N 1
ATOM 6543 C CA . TRP B 1 410 ? -2.709 26.609 7.188 1 98.19 410 TRP B CA 1
ATOM 6544 C C . TRP B 1 410 ? -1.349 26.906 6.566 1 98.19 410 TRP B C 1
ATOM 6546 O O . TRP B 1 410 ? -1.167 26.766 5.355 1 98.19 410 TRP B O 1
ATOM 6556 N N . ILE B 1 411 ? -0.437 27.406 7.363 1 98.56 411 ILE B N 1
ATOM 6557 C CA . ILE B 1 411 ? 0.928 27.75 6.977 1 98.56 411 ILE B CA 1
ATOM 6558 C C . ILE B 1 411 ? 1.916 26.891 7.77 1 98.56 411 ILE B C 1
ATOM 6560 O O . ILE B 1 411 ? 1.527 26.188 8.703 1 98.56 411 ILE B O 1
ATOM 6564 N N . GLY B 1 412 ? 3.121 26.969 7.352 1 98.44 412 GLY B N 1
ATOM 6565 C CA . GLY B 1 412 ? 4.094 25.969 7.785 1 98.44 412 GLY B CA 1
ATOM 6566 C C . GLY B 1 412 ? 4.695 26.281 9.141 1 98.44 412 GLY B C 1
ATOM 6567 O O . GLY B 1 412 ? 4.945 27.438 9.469 1 98.44 412 GLY B O 1
ATOM 6568 N N . ILE B 1 413 ? 5 25.172 9.898 1 98.5 413 ILE B N 1
ATOM 6569 C CA . ILE B 1 413 ? 5.719 25.281 11.164 1 98.5 413 ILE B CA 1
ATOM 6570 C C . ILE B 1 413 ? 6.719 24.125 11.289 1 98.5 413 ILE B C 1
ATOM 6572 O O . ILE B 1 413 ? 7.195 23.828 12.383 1 98.5 413 ILE B O 1
ATOM 6576 N N . TYR B 1 414 ? 6.961 23.297 10.156 1 97.19 414 TYR B N 1
ATOM 6577 C CA . TYR B 1 414 ? 7.84 22.141 10.25 1 97.19 414 TYR B CA 1
ATOM 6578 C C . TYR B 1 414 ? 9.25 22.547 10.648 1 97.19 414 TYR B C 1
ATOM 6580 O O . TYR B 1 414 ? 9.641 23.703 10.461 1 97.19 414 TYR B O 1
ATOM 6588 N N . PRO B 1 415 ? 10.055 21.703 11.102 1 97.56 415 PRO B N 1
ATOM 6589 C CA . PRO B 1 415 ? 11.312 22.016 11.797 1 97.56 415 PRO B CA 1
ATOM 6590 C C . PRO B 1 415 ? 12.352 22.641 10.875 1 97.56 415 PRO B C 1
ATOM 6592 O O . PRO B 1 415 ? 13.352 23.188 11.344 1 97.56 415 PRO B O 1
ATOM 6595 N N . GLY B 1 416 ? 12.195 22.578 9.641 1 96.06 416 GLY B N 1
ATOM 6596 C CA . GLY B 1 416 ? 13.156 23.172 8.711 1 96.06 416 GLY B CA 1
ATOM 6597 C C . GLY B 1 416 ? 13.047 24.672 8.617 1 96.06 416 GLY B C 1
ATOM 6598 O O . GLY B 1 416 ? 13.906 25.328 8.023 1 96.06 416 GLY B O 1
ATOM 6599 N N . LEU B 1 417 ? 12.031 25.297 9.227 1 97.5 417 LEU B N 1
ATOM 6600 C CA . LEU B 1 417 ? 11.828 26.734 9.172 1 97.5 417 LEU B CA 1
ATOM 6601 C C . LEU B 1 417 ? 12.57 27.438 10.305 1 97.5 417 LEU B C 1
ATOM 6603 O O . LEU B 1 417 ? 12.562 26.969 11.438 1 97.5 417 LEU B O 1
ATOM 6607 N N . THR B 1 418 ? 13.234 28.5 9.961 1 96.25 418 THR B N 1
ATOM 6608 C CA . THR B 1 418 ? 13.93 29.328 10.938 1 96.25 418 THR B CA 1
ATOM 6609 C C . THR B 1 418 ? 13.078 30.531 11.336 1 96.25 418 THR B C 1
ATOM 6611 O O . THR B 1 418 ? 12.016 30.766 10.766 1 96.25 418 THR B O 1
ATOM 6614 N N . THR B 1 419 ? 13.602 31.281 12.305 1 96.69 419 THR B N 1
ATOM 6615 C CA . THR B 1 419 ? 12.898 32.469 12.75 1 96.69 419 THR B CA 1
ATOM 6616 C C . THR B 1 419 ? 12.82 33.5 11.625 1 96.69 419 THR B C 1
ATOM 6618 O O . THR B 1 419 ? 11.852 34.25 11.531 1 96.69 419 THR B O 1
ATOM 6621 N N . GLU B 1 420 ? 13.805 33.5 10.734 1 97.44 420 GLU B N 1
ATOM 6622 C CA . GLU B 1 420 ? 13.773 34.406 9.594 1 97.44 420 GLU B CA 1
ATOM 6623 C C . GLU B 1 420 ? 12.609 34.094 8.664 1 97.44 420 GLU B C 1
ATOM 6625 O O . GLU B 1 420 ? 11.938 35 8.164 1 97.44 420 GLU B O 1
ATOM 6630 N N . HIS B 1 421 ? 12.438 32.812 8.43 1 98.06 421 HIS B N 1
ATOM 6631 C CA . HIS B 1 421 ? 11.281 32.375 7.648 1 98.06 421 HIS B CA 1
ATOM 6632 C C . HIS B 1 421 ? 9.984 32.906 8.273 1 98.06 421 HIS B C 1
ATOM 6634 O O . HIS B 1 421 ? 9.141 33.469 7.582 1 98.06 421 HIS B O 1
ATOM 6640 N N . LEU B 1 422 ? 9.867 32.719 9.586 1 98.5 422 LEU B N 1
ATOM 6641 C CA . LEU B 1 422 ? 8.633 33 10.297 1 98.5 422 LEU B CA 1
ATOM 6642 C C . LEU B 1 422 ? 8.406 34.5 10.383 1 98.5 422 LEU B C 1
ATOM 6644 O O . LEU B 1 422 ? 7.27 34.969 10.273 1 98.5 422 LEU B O 1
ATOM 6648 N N . ASP B 1 423 ? 9.484 35.25 10.57 1 98 423 ASP B N 1
ATOM 6649 C CA . ASP B 1 423 ? 9.398 36.688 10.555 1 98 423 ASP B CA 1
ATOM 6650 C C . ASP B 1 423 ? 8.859 37.219 9.219 1 98 423 ASP B C 1
ATOM 6652 O O . ASP B 1 423 ? 8.039 38.125 9.18 1 98 423 ASP B O 1
ATOM 6656 N N . TYR B 1 424 ? 9.391 36.625 8.219 1 98.31 424 TYR B N 1
ATOM 6657 C CA . TYR B 1 424 ? 8.953 37 6.883 1 98.31 424 TYR B CA 1
ATOM 6658 C C . TYR B 1 424 ? 7.465 36.719 6.695 1 98.31 424 TYR B C 1
ATOM 6660 O O . TYR B 1 424 ? 6.734 37.562 6.156 1 98.31 424 TYR B O 1
ATOM 6668 N N . VAL B 1 425 ? 6.988 35.625 7.16 1 98.62 425 VAL B N 1
ATOM 6669 C CA . VAL B 1 425 ? 5.582 35.25 7.059 1 98.62 425 VAL B CA 1
ATOM 6670 C C . VAL B 1 425 ? 4.723 36.281 7.797 1 98.62 425 VAL B C 1
ATOM 6672 O O . VAL B 1 425 ? 3.744 36.781 7.246 1 98.62 425 VAL B O 1
ATOM 6675 N N . VAL B 1 426 ? 5.078 36.625 8.992 1 98.25 426 VAL B N 1
ATOM 6676 C CA . VAL B 1 426 ? 4.324 37.562 9.797 1 98.25 426 VAL B CA 1
ATOM 6677 C C . VAL B 1 426 ? 4.281 38.938 9.094 1 98.25 426 VAL B C 1
ATOM 6679 O O . VAL B 1 426 ? 3.225 39.562 9.023 1 98.25 426 VAL B O 1
ATOM 6682 N N . SER B 1 427 ? 5.41 39.344 8.57 1 98.06 427 SER B N 1
ATOM 6683 C CA . SER B 1 427 ? 5.492 40.625 7.902 1 98.06 427 SER B CA 1
ATOM 6684 C C . SER B 1 427 ? 4.559 40.688 6.699 1 98.06 427 SER B C 1
ATOM 6686 O O . SER B 1 427 ? 3.971 41.75 6.418 1 98.06 427 SER B O 1
ATOM 6688 N N . LYS B 1 428 ? 4.441 39.594 5.984 1 98 428 LYS B N 1
ATOM 6689 C CA . LYS B 1 428 ? 3.6 39.594 4.789 1 98 428 LYS B CA 1
ATOM 6690 C C . LYS B 1 428 ? 2.119 39.562 5.164 1 98 428 LYS B C 1
ATOM 6692 O O . LYS B 1 428 ? 1.291 40.156 4.449 1 98 428 LYS B O 1
ATOM 6697 N N . PHE B 1 429 ? 1.771 38.906 6.27 1 98.19 429 PHE B N 1
ATOM 6698 C CA . PHE B 1 429 ? 0.403 39 6.762 1 98.19 429 PHE B CA 1
ATOM 6699 C C . PHE B 1 429 ? 0.061 40.438 7.133 1 98.19 429 PHE B C 1
ATOM 6701 O O . PHE B 1 429 ? -0.997 40.938 6.758 1 98.19 429 PHE B O 1
ATOM 6708 N N . GLU B 1 430 ? 0.96 41.125 7.844 1 97.88 430 GLU B N 1
ATOM 6709 C CA . GLU B 1 430 ? 0.74 42.5 8.25 1 97.88 430 GLU B CA 1
ATOM 6710 C C . GLU B 1 430 ? 0.633 43.438 7.031 1 97.88 430 GLU B C 1
ATOM 6712 O O . GLU B 1 430 ? -0.194 44.344 7.012 1 97.88 430 GLU B O 1
ATOM 6717 N N . GLU B 1 431 ? 1.505 43.156 6.102 1 97.44 431 GLU B N 1
ATOM 6718 C CA . GLU B 1 431 ? 1.446 43.938 4.863 1 97.44 431 GLU B CA 1
ATOM 6719 C C . GLU B 1 431 ? 0.092 43.781 4.18 1 97.44 431 GLU B C 1
ATOM 6721 O O . GLU B 1 431 ? -0.508 44.75 3.746 1 97.44 431 GLU B O 1
ATOM 6726 N N . PHE B 1 432 ? -0.379 42.594 4.039 1 97.19 432 PHE B N 1
ATOM 6727 C CA . PHE B 1 432 ? -1.638 42.312 3.357 1 97.19 432 PHE B CA 1
ATOM 6728 C C . PHE B 1 432 ? -2.793 43.031 4.031 1 97.19 432 PHE B C 1
ATOM 6730 O O . PHE B 1 432 ? -3.68 43.562 3.355 1 97.19 432 PHE B O 1
ATOM 6737 N N . PHE B 1 433 ? -2.799 43.062 5.312 1 96.25 433 PHE B N 1
ATOM 6738 C CA . PHE B 1 433 ? -3.918 43.625 6.055 1 96.25 433 PHE B CA 1
ATOM 6739 C C . PHE B 1 433 ? -3.684 45.094 6.348 1 96.25 433 PHE B C 1
ATOM 6741 O O . PHE B 1 433 ? -4.438 45.719 7.105 1 96.25 433 PHE B O 1
ATOM 6748 N N . GLY B 1 434 ? -2.623 45.625 5.879 1 94.19 434 GLY B N 1
ATOM 6749 C CA . GLY B 1 434 ? -2.357 47.062 5.977 1 94.19 434 GLY B CA 1
ATOM 6750 C C . GLY B 1 434 ? -1.875 47.5 7.352 1 94.19 434 GLY B C 1
ATOM 6751 O O . GLY B 1 434 ? -2.203 48.594 7.82 1 94.19 434 GLY B O 1
ATOM 6752 N N . LEU B 1 435 ? -1.206 46.688 8.039 1 90.31 435 LEU B N 1
ATOM 6753 C CA . LEU B 1 435 ? -0.737 46.969 9.383 1 90.31 435 LEU B CA 1
ATOM 6754 C C . LEU B 1 435 ? 0.726 47.406 9.367 1 90.31 435 LEU B C 1
ATOM 6756 O O . LEU B 1 435 ? 1.234 47.938 10.359 1 90.31 435 LEU B O 1
ATOM 6760 N N . ASN B 1 436 ? 1.517 47.094 8.266 1 73.25 436 ASN B N 1
ATOM 6761 C CA . ASN B 1 436 ? 2.91 47.5 8.18 1 73.25 436 ASN B CA 1
ATOM 6762 C C . ASN B 1 436 ? 3.037 48.906 7.539 1 73.25 436 ASN B C 1
ATOM 6764 O O . ASN B 1 436 ? 2.711 49.062 6.367 1 73.25 436 ASN B O 1
ATOM 6768 N N . PHE B 1 437 ? 2.666 50 8.352 1 53.09 437 PHE B N 1
ATOM 6769 C CA . PHE B 1 437 ? 3.045 51.344 7.918 1 53.09 437 PHE B CA 1
ATOM 6770 C C . PHE B 1 437 ? 4.457 51.688 8.383 1 53.09 437 PHE B C 1
ATOM 6772 O O . PHE B 1 437 ? 4.906 51.188 9.422 1 53.09 437 PHE B O 1
#

Secondary structure (DSSP, 8-state):
--HHHHHHHHHHHHHHHHHHHTPPPPP-TTTS-B-SS-----HHHHHHHHHHHHHT--BS-HHHHHHHHHHHHHHT-SEEEEES-HHHHHHHHHHHTT-GGGGGGS--TT-EEEE-SSS-HHHHHHHHHTT-EEEE--B-TTT-SB-GGGHHHH--TTEEEEEEE-GGGPPP-HHHHHHHHHHHT-EEEEE-TT-TT-EETTEETTSSSSEEEEE-STTSSS--SS-EEEEES-HHHHHHHHHHHBTTBS--PPTT--STTS-TTT---TTPPTT--GGG-B-S---B---BHHHHHHHHHHHTTHHHHHHHHHHHHHHHHHHGGGGTTTEE---PPTTEE---SSEEEEE-GGG---HHHHHHHHHHTTB-EEESTTS-GGGSGGGTT---EE-S--HHHHHHHHHEEEE---TT--HHHHHHHHHHHHHHTT---/--HHHHHHHHHHHHHHHHHHHTPPPPP-TTTS-B-SS-----HHHHHHHHHHHHHT--BS-HHHHHHHHHHHHHHT-SEEEEES-HHHHHHHHHHHTT-GGGGGGS--TT-EEEE-SSS-HHHHHHHHHTT-EEEE--B-TTT-SB-GGGHHHH--TTEEEEEEE-GGGPPP-HHHHHHHHHHHT-EEEEE-TT-TT-EETTEETTSSSSEEEEE-STTSSS--SS-EEEEES-HHHHHHHHHHHBTTBS--PPTT--STTS-TTT---TTPPTT--GGG-B-S---B---BHHHHHHHHHHHTTHHHHHHHHHHHHHHHHHHGGGGTTTEE---PPTTEE---SSEEEEE-GGG---HHHHHHHHHHTTB-EEE-TTS-GGGSGGGTT---EE-S--HHHHHHHHHEEEE---TT--HHHHHHHHHHHHHHTT---

Organism: Salmonella typhimurium (strain LT2 / SGSC1412 / ATCC 700720) (NCBI:txid99287)